Protein AF-0000000082872905 (afdb_homodimer)

Organism: NCBI:txid197152

Foldseek 3Di:
DPPPPPFPFPQPPPPDPDPDPAAEAEEEEEEEPPPVLLVLLLVVLLCVQQVPVPPHRHHYGYGYGYDHDLDLVVLVVVLQVSQLQFHQAYEYDDDQSNVQSVQQVCVQQLHAYEYQAHQLDDDDHPVVDFRSYFYLDFDCLVQLLLVCVVVLAQEAEEEEADPSSVSSVVVNVVVQDDDPSGRYHPYYDHDPALVRLVVVQLVVCVVPVQAAYEYEYEYDQVRVLSNLLVQLQDPSHDAASYAYEDEDQRVQFPSCPRNLQSFWHKYKYKHQFDCVDPVLVVVLVVVLVSQCVVCVVVPDSPSGSTRGSNSQSSSVSSVLLSVLVVVVCVVPVCPQVVQADPNFGHAPRHTGFHPDPPDPGGHHRPCSVVSSVSSQVDWDQGRRGTFHHDSNNHTAFGKMFMWIIGRFFDIWTQWMAHPVPGTGGDPTDGDGDDPPDDPPPPPPPPPPPPPPD/DPPPPPFPFPQPPPPDPDPDPAAEAEEEEEEEPPCVLLVLLLVVLLCVQQVPVPPHRHHYGYGYHYDHDLDLVVLVVVLQVSQLQFHQAYEYDDDQSNVQSVQQVCVQQLHAYEYQAHQLDDDDHPVVDFRSYFYLDFDCLVQLLLVCVVVLAQEAEEEEADPSSVSSVVVNVVVFDPDPSGRYHPYYDHDPALVRLVVVQLVVCVVPVQAAYEYEYEYDQVRVLSNLLVQLQDPSHDAASYAYEDEDQRVQFPSCPRNLQSFWHKYKYKHQFDCVDPVLVVVLVVVLVSQLVVCVVVPDSPSGSTRGSNSQSSSVSSVLLSVLVVVVCVVPVCPQVVQADPNFGHAPRHTGFHPDPPDPGGHHRPCSVVSSVSSQVDWDQGRRGTFHHDSNNHTAFGKMFMWIIGRFFDIWTQWMAHPVPGTGGDPTDGDGDDPPDPPPPPPPPPPPPPPPD

Secondary structure (DSSP, 8-state):
------------------SS--EEEEEEEEEETT-HHHHHHHHHHHHHHHH-TTT-SEEEEEEEEEE----HHHHHHHHHHHHHTT-S-EEEE--HHHHHHHHHHHHHTT--EEES---S--PPPTT-S---EEE-SPP-HHHHHHHHHHHT-SEEEEEE-SHHHHHHHHHHHHHS-SSTTPPEEEEEEE-SSHHHHHHHHHHHHHH-SSS-EEEEEES-HHHHHHHHHHHHH-TTS-STTEEEEE-SS-TTS--HHHHHHH---EEEEEE---TTSHHHHHHHHHHHHHHHHHHHTTS---------HHHHHHHHHHHHHHHHHHHHHHH-TTTTGGGEETTEEEETTEES----SSSS-----TTHHHHHHHHHT--EEETTEEEEE-TTS-EES-EEEEEEEETTEEEEEEEEEETTTEEEE----PPB---------------------/------------------SS--EEEEEEEEEETT-HHHHHHHHHHHHHHHH-TTT-SEEEEEEEEEE----HHHHHHHHHHHHHTT-S-EEEE--HHHHHHHHHHHHHTT--EEES---S--PPPTT-S---EEE-SPP-HHHHHHHHHHHT-SEEEEEE-SHHHHHHHHHHHHHS-SSTTPPEEEEEEE-SSHHHHHHHHHHHHHH-SSS-EEEEEES-HHHHHHHHHHHHH-TTS-STTEEEEE-SS-TTS--HHHHHHH---EEEEEE---TTSHHHHHHHHHHHHHHHHHHHTTS---------HHHHHHHHHHHHHHHHHHHHHHH-TTTTGGGEETTEEEETTEES----SSSS-----TTHHHHHHHHHT--EEETTEEEEE-TTS-EES-EEEEEEEETTEEEEEEEEEETTTEEEE------B---------------------

Nearest PDB structures (foldseek):
  5fwx-assembly1_B  TM=8.842E-01  e=1.514E-31  Rattus norvegicus
  7lvt-assembly1_A  TM=8.431E-01  e=2.604E-27  Rattus norvegicus
  3olz-assembly1_B  TM=8.381E-01  e=5.751E-27  Rattus norvegicus
  4q6b-assembly1_A  TM=6.806E-01  e=2.357E-12  Desulfitobacterium hafniense DCB-2
  8hic-assembly1_A  TM=6.633E-01  e=1.381E-11  Prochlorococcus marinus str. MIT 9313

InterPro domains:
  IPR001828 Receptor, ligand binding region [PF01094] (38-407)
  IPR028082 Periplasmic binding protein-like I [SSF53822] (21-425)

Sequence (906 aa):
MRATLLASLVALGLLGPSPGATDKIPIGAIFEQGTEEVQAAFKYAMLQHNQNITARRFELQAYVDVINTADAFKLSRIICSQFSRGVFLMLGAVNPDSFDTLHSYANTFQMPFVTPWFPEKVLAPSSGLLDHAISMRPDYHKAIIDVIRYYGWRKIIYLYDSHDGLLRLQQIYQGLQPGNDSIQVETVKRLQNVSDAINFLHNIEELSRWTPKYIVLDCPTEMAKEIVVSHVRDITLGKRTYHYLLSGLIMDDRWESEVIEYGAINITGFRIVDTSRRYVREFLEGWRKVESGIQSNTGTAIQRDTISAQAALMYDAVSVMIEVFNKLLRKKPDMFRSNVRRGQVFNNGSRGLECNYSKNWVTPWEHGDKISRFLRKVELDGLTGEIRFSEDGRRTNYTLHVMEMTVNSAMVKVAEWTDEKGFTPVAAKYVRLKPFAEIERNRTYIVTTIEVSMRATLLASLVALGLLGPSPGATDKIPIGAIFEQGTEEVQAAFKYAMLQHNQNITARRFELQAYVDVINTADAFKLSRIICSQFSRGVFLMLGAVNPDSFDTLHSYANTFQMPFVTPWFPEKVLAPSSGLLDHAISMRPDYHKAIIDVIRYYGWRKIIYLYDSHDGLLRLQQIYQGLQPGNDSIQVETVKRLQNVSDAINFLHNIEELSRWTPKYIVLDCPTEMAKEIVVSHVRDITLGKRTYHYLLSGLIMDDRWESEVIEYGAINITGFRIVDTSRRYVREFLEGWRKVESGIQSNTGTAIQRDTISAQAALMYDAVSVMIEVFNKLLRKKPDMFRSNVRRGQVFNNGSRGLECNYSKNWVTPWEHGDKISRFLRKVELDGLTGEIRFSEDGRRTNYTLHVMEMTVNSAMVKVAEWTDEKGFTPVAAKYVRLKPFAEIERNRTYIVTTIEVS

Radius of gyration: 30.82 Å; Cα contacts (8 Å, |Δi|>4): 1558; chains: 2; bounding box: 75×87×91 Å

pLDDT: mean 82.81, std 19.2, range [23.91, 98.44]

Solvent-accessible surface area (backbone atoms only — not comparable to full-atom values): 50304 Å² total; per-residue (Å²): 135,82,81,73,80,76,77,78,75,78,74,83,73,82,78,71,82,71,79,80,81,59,54,70,46,40,28,28,34,42,34,35,69,91,43,62,64,35,50,48,27,40,51,50,44,50,46,56,50,51,67,35,64,87,80,44,81,51,34,77,40,76,48,77,46,75,40,86,69,64,43,45,56,62,49,49,34,52,52,36,52,43,30,48,67,30,44,69,37,35,37,37,51,60,55,61,68,42,37,53,46,52,52,30,45,23,46,69,30,29,33,22,31,45,22,35,55,67,52,81,77,72,81,74,60,88,80,72,56,82,67,24,48,31,26,57,46,65,87,56,67,65,55,55,52,47,51,41,56,71,72,62,53,51,55,33,34,40,38,26,56,47,72,53,37,53,52,49,49,51,52,50,40,67,70,43,58,95,58,96,87,38,60,36,65,74,43,61,45,81,36,86,46,56,67,52,48,53,55,48,52,51,53,50,40,71,76,43,65,84,52,74,42,38,33,40,42,34,51,58,57,70,56,47,51,49,41,52,41,52,44,48,66,33,83,89,47,76,42,86,39,35,37,37,33,40,71,41,64,47,57,38,40,90,56,58,75,66,41,57,70,61,45,37,47,33,35,34,29,28,27,45,63,54,71,85,39,66,69,39,45,56,47,50,60,56,48,40,60,51,49,44,57,61,31,49,74,77,62,66,60,68,83,53,93,56,60,42,45,63,21,37,30,29,28,34,49,50,50,50,51,51,51,39,53,50,52,50,38,69,76,35,74,62,70,61,54,82,25,51,54,96,90,38,33,41,39,94,87,35,73,14,39,71,76,54,68,87,49,95,63,78,74,49,46,85,58,15,62,60,53,36,54,43,56,39,64,41,78,46,82,45,55,51,37,48,45,33,36,39,94,80,23,39,40,38,74,40,55,35,35,33,34,35,26,37,60,63,24,48,79,28,56,42,26,38,34,31,82,87,76,36,78,41,78,42,88,56,74,80,46,69,60,74,74,75,76,81,70,80,73,74,75,73,77,80,77,79,78,77,78,81,124,135,81,82,74,80,75,76,78,77,77,74,83,72,81,78,69,82,72,79,81,79,58,53,70,46,40,30,28,34,42,35,37,68,90,42,61,62,34,51,48,27,40,50,50,44,52,47,57,49,53,66,36,64,88,80,45,80,52,33,76,40,78,49,80,46,77,40,87,69,66,42,44,55,64,49,50,38,52,52,35,52,43,30,48,66,31,43,70,38,36,36,37,51,58,55,60,67,41,38,52,46,52,51,30,46,23,47,66,31,29,33,24,30,45,22,35,55,68,53,82,78,71,80,74,60,88,80,71,54,82,67,26,48,33,26,56,44,64,86,55,67,65,55,56,52,49,51,41,56,73,71,62,53,51,55,32,34,41,39,24,57,48,72,52,38,54,52,48,48,51,52,48,40,67,69,42,58,95,58,94,87,37,62,36,64,72,43,62,46,80,38,86,47,55,66,52,48,52,55,48,50,52,53,49,40,71,74,44,65,83,54,75,42,38,33,39,41,33,50,58,58,70,57,47,50,50,39,53,41,52,44,47,66,33,82,88,48,76,42,87,37,36,36,38,35,37,71,42,64,48,57,38,40,90,55,58,74,68,39,57,68,62,45,38,47,33,36,33,30,27,26,48,62,54,71,84,39,66,69,38,44,57,47,50,61,57,48,40,61,52,48,44,57,60,30,49,73,74,64,66,60,68,82,52,94,55,60,43,45,64,21,37,30,29,27,34,50,51,50,50,52,51,52,39,53,50,53,50,38,69,76,36,73,62,69,61,54,83,27,49,54,95,91,37,34,40,39,94,87,34,74,14,38,70,75,54,67,86,48,96,64,79,75,49,46,84,58,16,63,60,53,36,53,42,56,37,64,41,76,45,80,45,54,52,36,48,44,34,36,38,94,82,24,39,40,38,74,40,56,34,36,33,34,35,26,38,59,63,23,49,78,29,56,43,26,38,32,31,81,85,78,38,78,41,79,42,90,56,73,79,46,71,60,72,75,76,73,80,69,80,72,76,75,73,76,78,76,76,77,79,79,79,124

Structure (mmCIF, N/CA/C/O backbone):
data_AF-0000000082872905-model_v1
#
loop_
_entity.id
_entity.type
_entity.pdbx_description
1 polymer 'Receptor ligand binding region domain-containing protein'
#
loop_
_atom_site.group_PDB
_atom_site.id
_atom_site.type_symbol
_atom_site.label_atom_id
_atom_site.label_alt_id
_atom_site.label_comp_id
_atom_site.label_asym_id
_atom_site.label_entity_id
_atom_site.label_seq_id
_atom_site.pdbx_PDB_ins_code
_atom_site.Cartn_x
_atom_site.Cartn_y
_atom_site.Cartn_z
_atom_site.occupancy
_atom_site.B_iso_or_equiv
_atom_site.auth_seq_id
_atom_site.auth_comp_id
_atom_site.auth_asym_id
_atom_site.auth_atom_id
_atom_site.pdbx_PDB_model_num
ATOM 1 N N . MET A 1 1 ? 21.203 -7.965 23.562 1 24.56 1 MET A N 1
ATOM 2 C CA . MET A 1 1 ? 21.312 -9.219 22.828 1 24.56 1 MET A CA 1
ATOM 3 C C . MET A 1 1 ? 21.25 -8.969 21.328 1 24.56 1 MET A C 1
ATOM 5 O O . MET A 1 1 ? 20.266 -8.43 20.812 1 24.56 1 MET A O 1
ATOM 9 N N . ARG A 1 2 ? 22.5 -8.812 20.672 1 24.95 2 ARG A N 1
ATOM 10 C CA . ARG A 1 2 ? 22.906 -8.359 19.344 1 24.95 2 ARG A CA 1
ATOM 11 C C . ARG A 1 2 ? 22.375 -9.305 18.266 1 24.95 2 ARG A C 1
ATOM 13 O O . ARG A 1 2 ? 22.734 -10.484 18.234 1 24.95 2 ARG A O 1
ATOM 20 N N . ALA A 1 3 ? 21.188 -9.078 17.875 1 28.89 3 ALA A N 1
ATOM 21 C CA . ALA A 1 3 ? 20.625 -9.883 16.797 1 28.89 3 ALA A CA 1
ATOM 22 C C . ALA A 1 3 ? 21.547 -9.906 15.586 1 28.89 3 ALA A C 1
ATOM 24 O O . ALA A 1 3 ? 21.703 -8.898 14.891 1 28.89 3 ALA A O 1
ATOM 25 N N . THR A 1 4 ? 22.641 -10.648 15.641 1 29.7 4 THR A N 1
ATOM 26 C CA . THR A 1 4 ? 23.594 -10.867 14.555 1 29.7 4 THR A CA 1
ATOM 27 C C . THR A 1 4 ? 22.906 -11.492 13.352 1 29.7 4 THR A C 1
ATOM 29 O O . THR A 1 4 ? 22.297 -12.562 13.461 1 29.7 4 THR A O 1
ATOM 32 N N . LEU A 1 5 ? 22.391 -10.727 12.508 1 33.91 5 LEU A N 1
ATOM 33 C CA . LEU A 1 5 ? 21.844 -11.148 11.219 1 33.91 5 LEU A CA 1
ATOM 34 C C . LEU A 1 5 ? 22.859 -11.992 10.453 1 33.91 5 LEU A C 1
ATOM 36 O O . LEU A 1 5 ? 23.922 -11.516 10.078 1 33.91 5 LEU A O 1
ATOM 40 N N . LEU A 1 6 ? 23 -13.312 10.703 1 31.14 6 LEU A N 1
ATOM 41 C CA . LEU A 1 6 ? 23.844 -14.234 9.969 1 31.14 6 LEU A CA 1
ATOM 42 C C . LEU A 1 6 ? 23.312 -14.453 8.555 1 31.14 6 LEU A C 1
ATOM 44 O O . LEU A 1 6 ? 22.234 -15.016 8.367 1 31.14 6 LEU A O 1
ATOM 48 N N . ALA A 1 7 ? 23.531 -13.602 7.641 1 36.66 7 ALA A N 1
ATOM 49 C CA . ALA A 1 7 ? 23.312 -13.93 6.234 1 36.66 7 ALA A CA 1
ATOM 50 C C . ALA A 1 7 ? 24.203 -15.094 5.797 1 36.66 7 ALA A C 1
ATOM 52 O O . ALA A 1 7 ? 25.438 -14.984 5.824 1 36.66 7 ALA A O 1
ATOM 53 N N . SER A 1 8 ? 23.875 -16.312 6.016 1 34.06 8 SER A N 1
ATOM 54 C CA . SER A 1 8 ? 24.656 -17.406 5.445 1 34.06 8 SER A CA 1
ATOM 55 C C . SER A 1 8 ? 24.609 -17.375 3.92 1 34.06 8 SER A C 1
ATOM 57 O O . SER A 1 8 ? 23.531 -17.406 3.328 1 34.06 8 SER A O 1
ATOM 59 N N . LEU A 1 9 ? 25.609 -16.844 3.336 1 36.62 9 LEU A N 1
ATOM 60 C CA . LEU A 1 9 ? 25.891 -16.953 1.908 1 36.62 9 LEU A CA 1
ATOM 61 C C . LEU A 1 9 ? 26.172 -18.391 1.506 1 36.62 9 LEU A C 1
ATOM 63 O O . LEU A 1 9 ? 27.141 -18.984 1.964 1 36.62 9 LEU A O 1
ATOM 67 N N . VAL A 1 10 ? 25.266 -19.219 1.399 1 33.69 10 VAL A N 1
ATOM 68 C CA . VAL A 1 10 ? 25.656 -20.516 0.878 1 33.69 10 VAL A CA 1
ATOM 69 C C . VAL A 1 10 ? 25.953 -20.422 -0.618 1 33.69 10 VAL A C 1
ATOM 71 O O . VAL A 1 10 ? 25.047 -20.125 -1.41 1 33.69 10 VAL A O 1
ATOM 74 N N . ALA A 1 11 ? 27.109 -20.047 -0.966 1 36.09 11 ALA A N 1
ATOM 75 C CA . ALA A 1 11 ? 27.609 -20.234 -2.328 1 36.09 11 ALA A CA 1
ATOM 76 C C . ALA A 1 11 ? 27.688 -21.719 -2.684 1 36.09 11 ALA A C 1
ATOM 78 O O . ALA A 1 11 ? 28.469 -22.469 -2.088 1 36.09 11 ALA A O 1
ATOM 79 N N . LEU A 1 12 ? 26.75 -22.422 -2.998 1 35.12 12 LEU A N 1
ATOM 80 C CA . LEU A 1 12 ? 26.938 -23.781 -3.473 1 35.12 12 LEU A CA 1
ATOM 81 C C . LEU A 1 12 ? 27.688 -23.797 -4.797 1 35.12 12 LEU A C 1
ATOM 83 O O . LEU A 1 12 ? 27.109 -23.516 -5.852 1 35.12 12 LEU A O 1
ATOM 87 N N . GLY A 1 13 ? 28.938 -23.344 -4.816 1 33.69 13 GLY A N 1
ATOM 88 C CA . GLY A 1 13 ? 29.797 -23.562 -5.973 1 33.69 13 GLY A CA 1
ATOM 89 C C . GLY A 1 13 ? 30.125 -25.031 -6.211 1 33.69 13 GLY A C 1
ATOM 90 O O . GLY A 1 13 ? 30.859 -25.641 -5.441 1 33.69 13 GLY A O 1
ATOM 91 N N . LEU A 1 14 ? 29.297 -25.938 -6.742 1 32.06 14 LEU A N 1
ATOM 92 C CA . LEU A 1 14 ? 29.828 -27.219 -7.203 1 32.06 14 LEU A CA 1
ATOM 93 C C . LEU A 1 14 ? 30.812 -27.016 -8.352 1 32.06 14 LEU A C 1
ATOM 95 O O . LEU A 1 14 ? 30.422 -26.547 -9.43 1 32.06 14 LEU A O 1
ATOM 99 N N . LEU A 1 15 ? 32.062 -26.797 -8.133 1 34.22 15 LEU A N 1
ATOM 100 C CA . LEU A 1 15 ? 33.219 -26.625 -9.016 1 34.22 15 LEU A CA 1
ATOM 101 C C . LEU A 1 15 ? 33.562 -27.938 -9.734 1 34.22 15 LEU A C 1
ATOM 103 O O . LEU A 1 15 ? 34.469 -28.656 -9.312 1 34.22 15 LEU A O 1
ATOM 107 N N . GLY A 1 16 ? 32.656 -28.766 -10.375 1 33.62 16 GLY A N 1
ATOM 108 C CA . GLY A 1 16 ? 33.406 -29.781 -11.109 1 33.62 16 GLY A CA 1
ATOM 109 C C . GLY A 1 16 ? 34.125 -29.219 -12.32 1 33.62 16 GLY A C 1
ATOM 110 O O . GLY A 1 16 ? 33.781 -28.156 -12.828 1 33.62 16 GLY A O 1
ATOM 111 N N . PRO A 1 17 ? 35.344 -29.703 -12.766 1 37.16 17 PRO A N 1
ATOM 112 C CA . PRO A 1 17 ? 36.156 -29.359 -13.93 1 37.16 17 PRO A CA 1
ATOM 113 C C . PRO A 1 17 ? 35.406 -29.516 -15.25 1 37.16 17 PRO A C 1
ATOM 115 O O . PRO A 1 17 ? 36 -29.422 -16.328 1 37.16 17 PRO A O 1
ATOM 118 N N . SER A 1 18 ? 34.156 -29.297 -15.484 1 38.62 18 SER A N 1
ATOM 119 C CA . SER A 1 18 ? 33.75 -29.891 -16.75 1 38.62 18 SER A CA 1
ATOM 120 C C . SER A 1 18 ? 34.469 -29.25 -17.938 1 38.62 18 SER A C 1
ATOM 122 O O . SER A 1 18 ? 34.906 -28.094 -17.844 1 38.62 18 SER A O 1
ATOM 124 N N . PRO A 1 19 ? 34.656 -29.969 -19.109 1 39.47 19 PRO A N 1
ATOM 125 C CA . PRO A 1 19 ? 35.25 -29.594 -20.406 1 39.47 19 PRO A CA 1
ATOM 126 C C . PRO A 1 19 ? 34.844 -28.188 -20.859 1 39.47 19 PRO A C 1
ATOM 128 O O . PRO A 1 19 ? 35.688 -27.266 -20.828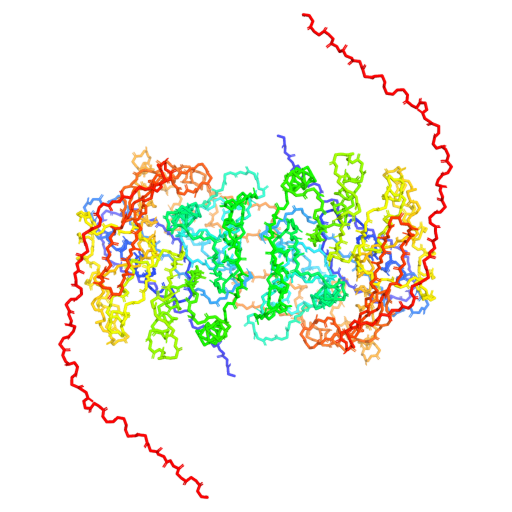 1 39.47 19 PRO A O 1
ATOM 131 N N . GLY A 1 20 ? 34.25 -28.172 -22.141 1 43.25 20 GLY A N 1
ATOM 132 C CA . GLY A 1 20 ? 33.969 -26.969 -22.922 1 43.25 20 GLY A CA 1
ATOM 133 C C . GLY A 1 20 ? 33.344 -25.859 -22.109 1 43.25 20 GLY A C 1
ATOM 134 O O . GLY A 1 20 ? 32.438 -26.094 -21.328 1 43.25 20 GLY A O 1
ATOM 135 N N . ALA A 1 21 ? 34.062 -24.766 -21.781 1 48.09 21 ALA A N 1
ATOM 136 C CA . ALA A 1 21 ? 33.781 -23.656 -20.875 1 48.09 21 ALA A CA 1
ATOM 137 C C . ALA A 1 21 ? 32.344 -23.125 -21.078 1 48.09 21 ALA A C 1
ATOM 139 O O . ALA A 1 21 ? 32.062 -22.375 -22.016 1 48.09 21 ALA A O 1
ATOM 140 N N . THR A 1 22 ? 31.312 -23.922 -20.984 1 62.03 22 THR A N 1
ATOM 141 C CA . THR A 1 22 ? 29.938 -23.469 -21.109 1 62.03 22 THR A CA 1
ATOM 142 C C . THR A 1 22 ? 29.734 -22.141 -20.375 1 62.03 22 THR A C 1
ATOM 144 O O . THR A 1 22 ? 30.25 -21.953 -19.266 1 62.03 22 THR A O 1
ATOM 147 N N . ASP A 1 23 ? 29.266 -21.078 -21.141 1 81.88 23 ASP A N 1
ATOM 148 C CA . ASP A 1 23 ? 29.016 -19.719 -20.688 1 81.88 23 ASP A CA 1
ATOM 149 C C . ASP A 1 23 ? 28.078 -19.703 -19.484 1 81.88 23 ASP A C 1
ATOM 151 O O . ASP A 1 23 ? 27.078 -20.422 -19.469 1 81.88 23 ASP A O 1
ATOM 155 N N . LYS A 1 24 ? 28.609 -19.266 -18.375 1 90.44 24 LYS A N 1
ATOM 156 C CA . LYS A 1 24 ? 27.797 -19.094 -17.172 1 90.44 24 LYS A CA 1
ATOM 157 C C . LYS A 1 24 ? 26.984 -17.812 -17.234 1 90.44 24 LYS A C 1
ATOM 159 O O . LYS A 1 24 ? 27.516 -16.75 -17.578 1 90.44 24 LYS A O 1
ATOM 164 N N . ILE A 1 25 ? 25.734 -17.969 -17.047 1 93.94 25 ILE A N 1
ATOM 165 C CA . ILE A 1 25 ? 24.844 -16.812 -16.984 1 93.94 25 ILE A CA 1
ATOM 166 C C . ILE A 1 25 ? 24.453 -16.531 -15.539 1 93.94 25 ILE A C 1
ATOM 168 O O . ILE A 1 25 ? 23.75 -17.328 -14.922 1 93.94 25 ILE A O 1
ATOM 172 N N . PRO A 1 26 ? 24.922 -15.469 -14.953 1 95.44 26 PRO A N 1
ATOM 173 C CA . PRO A 1 26 ? 24.562 -15.117 -13.57 1 95.44 26 PRO A CA 1
ATOM 174 C C . PRO A 1 26 ? 23.141 -14.57 -13.461 1 95.44 26 PRO A C 1
ATOM 176 O O . PRO A 1 26 ? 22.734 -13.727 -14.266 1 95.44 26 PRO A O 1
ATOM 179 N N . ILE A 1 27 ? 22.422 -15.094 -12.5 1 97.31 27 ILE A N 1
ATOM 180 C CA . ILE A 1 27 ? 21.078 -14.602 -12.227 1 97.31 27 ILE A CA 1
ATOM 181 C C . ILE A 1 27 ? 20.938 -14.219 -10.758 1 97.31 27 ILE A C 1
ATOM 183 O O . ILE A 1 27 ? 21.672 -14.75 -9.906 1 97.31 27 ILE A O 1
ATOM 187 N N . GLY A 1 28 ? 20.141 -13.219 -10.5 1 97.94 28 GLY A N 1
ATOM 188 C CA . GLY A 1 28 ? 19.844 -12.82 -9.133 1 97.94 28 GLY A CA 1
ATOM 189 C C . GLY A 1 28 ? 18.484 -13.273 -8.656 1 97.94 28 GLY A C 1
ATOM 190 O O . GLY A 1 28 ? 17.531 -13.312 -9.43 1 97.94 28 GLY A O 1
ATOM 191 N N . ALA A 1 29 ? 18.406 -13.625 -7.371 1 98.19 29 ALA A N 1
ATOM 192 C CA . ALA A 1 29 ? 17.125 -14 -6.781 1 98.19 29 ALA A CA 1
ATOM 193 C C . ALA A 1 29 ? 16.969 -13.422 -5.375 1 98.19 29 ALA A C 1
ATOM 195 O O . ALA A 1 29 ? 17.922 -13.43 -4.59 1 98.19 29 ALA A O 1
ATOM 196 N N . ILE A 1 30 ? 15.82 -12.828 -5.129 1 97.19 30 ILE A N 1
ATOM 197 C CA . ILE A 1 30 ? 15.508 -12.305 -3.807 1 97.19 30 ILE A CA 1
ATOM 198 C C . ILE A 1 30 ? 14.227 -12.945 -3.283 1 97.19 30 ILE A C 1
ATOM 200 O O . ILE A 1 30 ? 13.18 -12.883 -3.936 1 97.19 30 ILE A O 1
ATOM 204 N N . PHE A 1 31 ? 14.344 -13.609 -2.092 1 96.88 31 PHE A N 1
ATOM 205 C CA . PHE A 1 31 ? 13.195 -14.281 -1.483 1 96.88 31 PHE A CA 1
ATOM 206 C C . PHE A 1 31 ? 12.922 -13.727 -0.092 1 96.88 31 PHE A C 1
ATOM 208 O O . PHE A 1 31 ? 13.805 -13.148 0.541 1 96.88 31 PHE A O 1
ATOM 215 N N . GLU A 1 32 ? 11.688 -13.805 0.271 1 93.06 32 GLU A N 1
ATOM 216 C CA . GLU A 1 32 ? 11.32 -13.484 1.647 1 93.06 32 GLU A CA 1
ATOM 217 C C . GLU A 1 32 ? 11.453 -14.711 2.551 1 93.06 32 GLU A C 1
ATOM 219 O O . GLU A 1 32 ? 11.273 -15.844 2.102 1 93.06 32 GLU A O 1
ATOM 224 N N . GLN A 1 33 ? 11.695 -14.383 3.773 1 90.38 33 GLN A N 1
ATOM 225 C CA . GLN A 1 33 ? 11.695 -15.461 4.754 1 90.38 33 GLN A CA 1
ATOM 226 C C . GLN A 1 33 ? 10.336 -16.141 4.832 1 90.38 33 GLN A C 1
ATOM 228 O O . GLN A 1 33 ? 9.297 -15.477 4.746 1 90.38 33 GLN A O 1
ATOM 233 N N . GLY A 1 34 ? 10.32 -17.469 4.934 1 86.69 34 GLY A N 1
ATOM 234 C CA . GLY A 1 34 ? 9.078 -18.219 5.016 1 86.69 34 GLY A CA 1
ATOM 235 C C . GLY A 1 34 ? 8.617 -18.766 3.676 1 86.69 34 GLY A C 1
ATOM 236 O O . GLY A 1 34 ? 7.5 -19.266 3.557 1 86.69 34 GLY A O 1
ATOM 237 N N . THR A 1 35 ? 9.469 -18.594 2.705 1 91.25 35 THR A N 1
ATOM 238 C CA . THR A 1 35 ? 9.125 -19.109 1.38 1 91.25 35 THR A CA 1
ATOM 239 C C . THR A 1 35 ? 10.016 -20.281 1.009 1 91.25 35 THR A C 1
ATOM 241 O O . THR A 1 35 ? 10.547 -20.344 -0.104 1 91.25 35 THR A O 1
ATOM 244 N N . GLU A 1 36 ? 10.164 -21.234 1.817 1 90.56 36 GLU A N 1
ATOM 245 C CA . GLU A 1 36 ? 11.109 -22.328 1.647 1 90.56 36 GLU A CA 1
ATOM 246 C C . GLU A 1 36 ? 10.734 -23.203 0.453 1 90.56 36 GLU A C 1
ATOM 248 O O . GLU A 1 36 ? 11.602 -23.625 -0.314 1 90.56 36 GLU A O 1
ATOM 253 N N . GLU A 1 37 ? 9.453 -23.531 0.311 1 90.81 37 GLU A N 1
ATOM 254 C CA . GLU A 1 37 ? 9.047 -24.375 -0.808 1 90.81 37 GLU A CA 1
ATOM 255 C C . GLU A 1 37 ? 9.297 -23.672 -2.143 1 90.81 37 GLU A C 1
ATOM 257 O O . GLU A 1 37 ? 9.711 -24.312 -3.113 1 90.81 37 GLU A O 1
ATOM 262 N N . VAL A 1 38 ? 9.055 -22.375 -2.156 1 94.19 38 VAL A N 1
ATOM 263 C CA . VAL A 1 38 ? 9.289 -21.594 -3.365 1 94.19 38 VAL A CA 1
ATOM 264 C C . VAL A 1 38 ? 10.773 -21.609 -3.709 1 94.19 38 VAL A C 1
ATOM 266 O O . VAL A 1 38 ? 11.148 -21.781 -4.871 1 94.19 38 VAL A O 1
ATOM 269 N N . GLN A 1 39 ? 11.609 -21.469 -2.697 1 95 39 GLN A N 1
ATOM 270 C CA . GLN A 1 39 ? 13.055 -21.5 -2.893 1 95 39 GLN A CA 1
ATOM 271 C C . GLN A 1 39 ? 13.5 -22.875 -3.391 1 95 39 GLN A C 1
ATOM 273 O O . GLN A 1 39 ? 14.383 -22.984 -4.246 1 95 39 GLN A O 1
ATOM 278 N N . ALA A 1 40 ? 12.867 -23.891 -2.846 1 93.56 40 ALA A N 1
ATOM 279 C CA . ALA A 1 40 ? 13.195 -25.25 -3.264 1 93.56 40 ALA A CA 1
ATOM 280 C C . ALA A 1 40 ? 12.844 -25.469 -4.734 1 93.56 40 ALA A C 1
ATOM 282 O O . ALA A 1 40 ? 13.609 -26.109 -5.469 1 93.56 40 ALA A O 1
ATOM 283 N N . ALA A 1 41 ? 11.695 -24.984 -5.117 1 95.44 41 ALA A N 1
ATOM 284 C CA . ALA A 1 41 ? 11.289 -25.109 -6.516 1 95.44 41 ALA A CA 1
ATOM 285 C C . ALA A 1 41 ? 12.266 -24.375 -7.434 1 95.44 41 ALA A C 1
ATOM 287 O O . ALA A 1 41 ? 12.586 -24.859 -8.523 1 95.44 41 ALA A O 1
ATOM 288 N N . PHE A 1 42 ? 12.734 -23.25 -6.984 1 96.81 42 PHE A N 1
ATOM 289 C CA . PHE A 1 42 ? 13.727 -22.469 -7.711 1 96.81 42 PHE A CA 1
ATOM 290 C C . PHE A 1 42 ? 15.008 -23.266 -7.895 1 96.81 42 PHE A C 1
ATOM 292 O O . PHE A 1 42 ? 15.508 -23.406 -9.016 1 96.81 42 PHE A O 1
ATOM 299 N N . LYS A 1 43 ? 15.484 -23.766 -6.844 1 95.25 43 LYS A N 1
ATOM 300 C CA . LYS A 1 43 ? 16.734 -24.516 -6.859 1 95.25 43 LYS A CA 1
ATOM 301 C C . LYS A 1 43 ? 16.594 -25.781 -7.707 1 95.25 43 LYS A C 1
ATOM 303 O O . LYS A 1 43 ? 17.516 -26.141 -8.438 1 95.25 43 LYS A O 1
ATOM 308 N N . TYR A 1 44 ? 15.484 -26.422 -7.566 1 95.31 44 TYR A N 1
ATOM 309 C CA . TYR A 1 44 ? 15.242 -27.641 -8.32 1 95.31 44 TYR A CA 1
ATOM 310 C C . TYR A 1 44 ? 15.242 -27.375 -9.82 1 95.31 44 TYR A C 1
ATOM 312 O O . TYR A 1 44 ? 15.82 -28.141 -10.594 1 95.31 44 TYR A O 1
ATOM 320 N N . ALA A 1 45 ? 14.562 -26.312 -10.195 1 96.56 45 ALA A N 1
ATOM 321 C CA . ALA A 1 45 ? 14.523 -25.938 -11.609 1 96.56 45 ALA A CA 1
ATOM 322 C C . ALA A 1 45 ? 15.922 -25.625 -12.133 1 96.56 45 ALA A C 1
ATOM 324 O O . ALA A 1 45 ? 16.281 -26.062 -13.227 1 96.56 45 ALA A O 1
ATOM 325 N N . MET A 1 46 ? 16.688 -24.906 -11.352 1 95.88 46 MET A N 1
ATOM 326 C CA . MET A 1 46 ? 18.062 -24.578 -11.727 1 95.88 46 MET A CA 1
ATOM 327 C C . MET A 1 46 ? 18.906 -25.844 -11.883 1 95.88 46 MET A C 1
ATOM 329 O O . MET A 1 46 ? 19.656 -25.969 -12.852 1 95.88 46 MET A O 1
ATOM 333 N N . LEU A 1 47 ? 18.734 -26.688 -10.961 1 93.88 47 LEU A N 1
ATOM 334 C CA . LEU A 1 47 ? 19.5 -27.938 -10.969 1 93.88 47 LEU A CA 1
ATOM 335 C C . LEU A 1 47 ? 19.156 -28.781 -12.188 1 93.88 47 LEU A C 1
ATOM 337 O O . LEU A 1 47 ? 20.047 -29.359 -12.812 1 93.88 47 LEU A O 1
ATOM 341 N N . GLN A 1 48 ? 17.906 -28.891 -12.492 1 93.5 48 GLN A N 1
ATOM 342 C CA . GLN A 1 48 ? 17.469 -29.688 -13.641 1 93.5 48 GLN A CA 1
ATOM 343 C C . GLN A 1 48 ? 18.094 -29.156 -14.93 1 93.5 48 GLN A C 1
ATOM 345 O O . GLN A 1 48 ? 18.5 -29.938 -15.789 1 93.5 48 GLN A O 1
ATOM 350 N N . HIS A 1 49 ? 18.156 -27.906 -15.055 1 95.25 49 HIS A N 1
ATOM 351 C CA . HIS A 1 49 ? 18.766 -27.297 -16.234 1 95.25 49 HIS A CA 1
ATOM 352 C C . HIS A 1 49 ? 20.266 -27.531 -16.266 1 95.25 49 HIS A C 1
ATOM 354 O O . HIS A 1 49 ? 20.828 -27.953 -17.281 1 95.25 49 HIS A O 1
ATOM 360 N N . ASN A 1 50 ? 20.938 -27.25 -15.141 1 95.31 50 ASN A N 1
ATOM 361 C CA . ASN A 1 50 ? 22.391 -27.312 -15.07 1 95.31 50 ASN A CA 1
ATOM 362 C C . ASN A 1 50 ? 22.891 -28.75 -15.211 1 95.31 50 ASN A C 1
ATOM 364 O O . ASN A 1 50 ? 24 -28.984 -15.688 1 95.31 50 ASN A O 1
ATOM 368 N N . GLN A 1 51 ? 22.078 -29.719 -14.883 1 92.75 51 GLN A N 1
ATOM 369 C CA . GLN A 1 51 ? 22.484 -31.125 -14.93 1 92.75 51 GLN A CA 1
ATOM 370 C C . GLN A 1 51 ? 22.266 -31.719 -16.328 1 92.75 51 GLN A C 1
ATOM 372 O O . GLN A 1 51 ? 22.797 -32.781 -16.641 1 92.75 51 GLN A O 1
ATOM 377 N N . ASN A 1 52 ? 21.422 -31.031 -17 1 90.38 52 ASN A N 1
ATOM 378 C CA . ASN A 1 52 ? 21.25 -31.469 -18.391 1 90.38 52 ASN A CA 1
ATOM 379 C C . ASN A 1 52 ? 22.422 -31.031 -19.266 1 90.38 52 ASN A C 1
ATOM 381 O O . ASN A 1 52 ? 22.234 -30.234 -20.203 1 90.38 52 ASN A O 1
ATOM 385 N N . ILE A 1 53 ? 23.516 -31.672 -19.156 1 86.62 53 ILE A N 1
ATOM 386 C CA . ILE A 1 53 ? 24.781 -31.219 -19.734 1 86.62 53 ILE A CA 1
ATOM 387 C C . ILE A 1 53 ? 24.75 -31.422 -21.234 1 86.62 53 ILE A C 1
ATOM 389 O O . ILE A 1 53 ? 25.297 -30.609 -21.984 1 86.62 53 ILE A O 1
ATOM 393 N N . THR A 1 54 ? 24.047 -32.375 -21.719 1 86.75 54 THR A N 1
ATOM 394 C CA . THR A 1 54 ? 24.047 -32.688 -23.141 1 86.75 54 THR A CA 1
ATOM 395 C C . THR A 1 54 ? 23.188 -31.703 -23.922 1 86.75 54 THR A C 1
ATOM 397 O O . THR A 1 54 ? 23.547 -31.281 -25.016 1 86.75 54 THR A O 1
ATOM 400 N N . ALA A 1 55 ? 22.188 -31.234 -23.328 1 85.38 55 ALA A N 1
ATOM 401 C CA . ALA A 1 55 ? 21.203 -30.453 -24.078 1 85.38 55 ALA A CA 1
ATOM 402 C C . ALA A 1 55 ? 21.359 -28.969 -23.766 1 85.38 55 ALA A C 1
ATOM 404 O O . ALA A 1 55 ? 20.953 -28.109 -24.578 1 85.38 55 ALA A O 1
ATOM 405 N N . ARG A 1 56 ? 22.188 -28.641 -22.781 1 88.75 56 ARG A N 1
ATOM 406 C CA . ARG A 1 56 ? 22.156 -27.234 -22.375 1 88.75 56 ARG A CA 1
ATOM 407 C C . ARG A 1 56 ? 23.188 -26.422 -23.141 1 88.75 56 ARG A C 1
ATOM 409 O O . ARG A 1 56 ? 24.281 -26.906 -23.453 1 88.75 56 ARG A O 1
ATOM 416 N N . ARG A 1 57 ? 22.844 -25.141 -23.344 1 90.31 57 ARG A N 1
ATOM 417 C CA . ARG A 1 57 ? 23.719 -24.203 -24.031 1 90.31 57 ARG A CA 1
ATOM 418 C C . ARG A 1 57 ? 24.484 -23.344 -23.031 1 90.31 57 ARG A C 1
ATOM 420 O O . ARG A 1 57 ? 25.484 -22.719 -23.391 1 90.31 57 ARG A O 1
ATOM 427 N N . PHE A 1 58 ? 23.969 -23.266 -21.906 1 93 58 PHE A N 1
ATOM 428 C CA . PHE A 1 58 ? 24.594 -22.438 -20.859 1 93 58 PHE A CA 1
ATOM 429 C C . PHE A 1 58 ? 24.328 -23.031 -19.484 1 93 58 PHE A C 1
ATOM 431 O O . PHE A 1 58 ? 23.469 -23.891 -19.312 1 93 58 PHE A O 1
ATOM 438 N N . GLU A 1 59 ? 25.125 -22.609 -18.547 1 94.31 59 GLU A N 1
ATOM 439 C CA . GLU A 1 59 ? 24.922 -22.922 -17.141 1 94.31 59 GLU A CA 1
ATOM 440 C C . GLU A 1 59 ? 24.406 -21.719 -16.375 1 94.31 59 GLU A C 1
ATOM 442 O O . GLU A 1 59 ? 24.766 -20.578 -16.672 1 94.31 59 GLU A O 1
ATOM 447 N N . LEU A 1 60 ? 23.594 -22 -15.445 1 95.5 60 LEU A N 1
ATOM 448 C CA . LEU A 1 60 ? 23.031 -20.922 -14.633 1 95.5 60 LEU A CA 1
ATOM 449 C C . LEU A 1 60 ? 23.766 -20.828 -13.297 1 95.5 60 LEU A C 1
ATOM 451 O O . LEU A 1 60 ? 24.016 -21.844 -12.648 1 95.5 60 LEU A O 1
ATOM 455 N N . GLN A 1 61 ? 24.156 -19.625 -12.969 1 94.88 61 GLN A N 1
ATOM 456 C CA . GLN A 1 61 ? 24.688 -19.312 -11.648 1 94.88 61 GLN A CA 1
ATOM 457 C C . GLN A 1 61 ? 23.797 -18.328 -10.914 1 94.88 61 GLN A C 1
ATOM 459 O O . GLN A 1 61 ? 23.531 -17.234 -11.406 1 94.88 61 GLN A O 1
ATOM 464 N N . ALA A 1 62 ? 23.359 -18.734 -9.719 1 96.56 62 ALA A N 1
ATOM 465 C CA . ALA A 1 62 ? 22.375 -17.906 -9.031 1 96.56 62 ALA A CA 1
ATOM 466 C C . ALA A 1 62 ? 22.969 -17.266 -7.777 1 96.56 62 ALA A C 1
ATOM 468 O O . ALA A 1 62 ? 23.703 -17.922 -7.031 1 96.56 62 ALA A O 1
ATOM 469 N N . TYR A 1 63 ? 22.797 -16.016 -7.602 1 96.44 63 TYR A N 1
ATOM 470 C CA . TYR A 1 63 ? 23.031 -15.312 -6.352 1 96.44 63 TYR A CA 1
ATOM 471 C C . TYR A 1 63 ? 21.734 -15.078 -5.598 1 96.44 63 TYR A C 1
ATOM 473 O O . TYR A 1 63 ? 20.875 -14.312 -6.047 1 96.44 63 TYR A O 1
ATOM 481 N N . VAL A 1 64 ? 21.594 -15.75 -4.426 1 97.38 64 VAL A N 1
ATOM 482 C CA . VAL A 1 64 ? 20.312 -15.75 -3.732 1 97.38 64 VAL A CA 1
ATOM 483 C C . VAL A 1 64 ? 20.422 -14.961 -2.432 1 97.38 64 VAL A C 1
ATOM 485 O O . VAL A 1 64 ? 21.359 -15.172 -1.647 1 97.38 64 VAL A O 1
ATOM 488 N N . ASP A 1 65 ? 19.516 -13.992 -2.217 1 96.25 65 ASP A N 1
ATOM 489 C CA . ASP A 1 65 ? 19.375 -13.281 -0.953 1 96.25 65 ASP A CA 1
ATOM 490 C C . ASP A 1 65 ? 18 -13.531 -0.34 1 96.25 65 ASP A C 1
ATOM 492 O O . ASP A 1 65 ? 16.984 -13.477 -1.038 1 96.25 65 ASP A O 1
ATOM 496 N N . VAL A 1 66 ? 17.953 -13.867 0.927 1 95.38 66 VAL A N 1
ATOM 497 C CA . VAL A 1 66 ? 16.703 -14.031 1.664 1 95.38 66 VAL A CA 1
ATOM 498 C C . VAL A 1 66 ? 16.516 -12.867 2.637 1 95.38 66 VAL A C 1
ATOM 500 O O . VAL A 1 66 ? 17.391 -12.609 3.477 1 95.38 66 VAL A O 1
ATOM 503 N N . ILE A 1 67 ? 15.422 -12.195 2.449 1 92.12 67 ILE A N 1
ATOM 504 C CA . ILE A 1 67 ? 15.219 -10.992 3.246 1 92.12 67 ILE A CA 1
ATOM 505 C C . ILE A 1 67 ? 14.125 -11.234 4.281 1 92.12 67 ILE A C 1
ATOM 507 O O . ILE A 1 67 ? 13.289 -12.133 4.113 1 92.12 67 ILE A O 1
ATOM 511 N N . ASN A 1 68 ? 14.102 -10.422 5.391 1 84.44 68 ASN A N 1
ATOM 512 C CA . ASN A 1 68 ? 13.094 -10.523 6.445 1 84.44 68 ASN A CA 1
ATOM 513 C C . ASN A 1 68 ? 12.43 -9.172 6.711 1 84.44 68 ASN A C 1
ATOM 515 O O . ASN A 1 68 ? 11.734 -9.008 7.711 1 84.44 68 ASN A O 1
ATOM 519 N N . THR A 1 69 ? 12.828 -8.188 5.988 1 72.19 69 THR A N 1
ATOM 520 C CA . THR A 1 69 ? 12.289 -6.855 6.258 1 72.19 69 THR A CA 1
ATOM 521 C C . THR A 1 69 ? 11.859 -6.172 4.961 1 72.19 69 THR A C 1
ATOM 523 O O . THR A 1 69 ? 12.328 -6.539 3.879 1 72.19 69 THR A O 1
ATOM 526 N N . ALA A 1 70 ? 10.938 -5.254 5.199 1 75.75 70 ALA A N 1
ATOM 527 C CA . ALA A 1 70 ? 10.516 -4.434 4.07 1 75.75 70 ALA A CA 1
ATOM 528 C C . ALA A 1 70 ? 11.188 -3.064 4.098 1 75.75 70 ALA A C 1
ATOM 530 O O . ALA A 1 70 ? 10.68 -2.104 3.514 1 75.75 70 ALA A O 1
ATOM 531 N N . ASP A 1 71 ? 12.336 -3.082 4.652 1 84.81 71 ASP A N 1
ATOM 532 C CA . ASP A 1 71 ? 13.086 -1.831 4.742 1 84.81 71 ASP A CA 1
ATOM 533 C C . ASP A 1 71 ? 13.664 -1.44 3.383 1 84.81 71 ASP A C 1
ATOM 535 O O . ASP A 1 71 ? 14.508 -2.152 2.834 1 84.81 71 ASP A O 1
ATOM 539 N N . ALA A 1 72 ? 13.289 -0.323 2.943 1 88.38 72 ALA A N 1
ATOM 540 C CA . ALA A 1 72 ? 13.633 0.103 1.588 1 88.38 72 ALA A CA 1
ATOM 541 C C . ALA A 1 72 ? 15.133 0.302 1.437 1 88.38 72 ALA A C 1
ATOM 543 O O . ALA A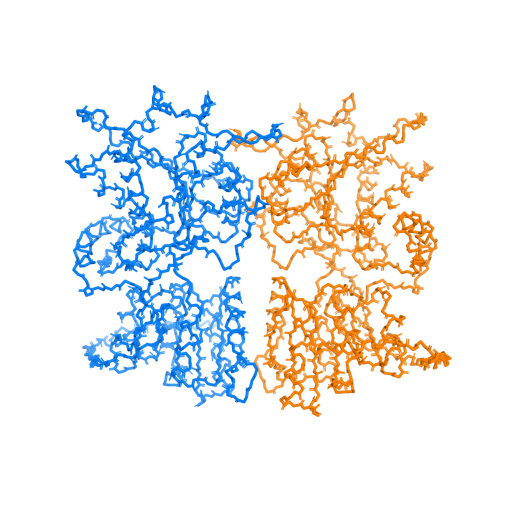 1 72 ? 15.703 0.012 0.381 1 88.38 72 ALA A O 1
ATOM 544 N N . PHE A 1 73 ? 15.844 0.805 2.484 1 88.81 73 PHE A N 1
ATOM 545 C CA . PHE A 1 73 ? 17.281 1.038 2.393 1 88.81 73 PHE A CA 1
ATOM 546 C C . PHE A 1 73 ? 18.047 -0.281 2.314 1 88.81 73 PHE A C 1
ATOM 548 O O . PHE A 1 73 ? 18.906 -0.453 1.458 1 88.81 73 PHE A O 1
ATOM 555 N N . LYS A 1 74 ? 17.703 -1.131 3.193 1 88.56 74 LYS A N 1
ATOM 556 C CA . LYS A 1 74 ? 18.359 -2.436 3.195 1 88.56 74 LYS A CA 1
ATOM 557 C C . LYS A 1 74 ? 18.141 -3.164 1.872 1 88.56 74 LYS A C 1
ATOM 559 O O . LYS A 1 74 ? 19.062 -3.768 1.326 1 88.56 74 LYS A O 1
ATOM 564 N N . LEU A 1 75 ? 16.922 -3.119 1.438 1 91.56 75 LEU A N 1
ATOM 565 C CA . LEU A 1 75 ? 16.609 -3.783 0.179 1 91.56 75 LEU A CA 1
ATOM 566 C C . LEU A 1 75 ? 17.375 -3.152 -0.98 1 91.56 75 LEU A C 1
ATOM 568 O O . LEU A 1 75 ? 17.844 -3.859 -1.874 1 91.56 75 LEU A O 1
ATOM 572 N N . SER A 1 76 ? 17.469 -1.829 -0.977 1 91.69 76 SER A N 1
ATOM 573 C CA . SER A 1 76 ? 18.219 -1.15 -2.023 1 91.69 76 SER A CA 1
ATOM 574 C C . SER A 1 76 ? 19.672 -1.622 -2.051 1 91.69 76 SER A C 1
ATOM 576 O O . SER A 1 76 ? 20.25 -1.808 -3.125 1 91.69 76 SER A O 1
ATOM 578 N N . ARG A 1 77 ? 20.219 -1.807 -0.928 1 91 77 ARG A N 1
ATOM 579 C CA . ARG A 1 77 ? 21.594 -2.297 -0.841 1 91 77 ARG A CA 1
ATOM 580 C C . ARG A 1 77 ? 21.719 -3.697 -1.434 1 91 77 ARG A C 1
ATOM 582 O O . ARG A 1 77 ? 22.656 -3.986 -2.168 1 91 77 ARG A O 1
ATOM 589 N N . ILE A 1 78 ? 20.797 -4.523 -1.102 1 92.88 78 ILE A N 1
ATOM 590 C CA . ILE A 1 78 ? 20.812 -5.898 -1.586 1 92.88 78 ILE A CA 1
ATOM 591 C C . ILE A 1 78 ? 20.656 -5.91 -3.105 1 92.88 78 ILE A C 1
ATOM 593 O O . ILE A 1 78 ? 21.375 -6.633 -3.801 1 92.88 78 ILE A O 1
ATOM 597 N N . ILE A 1 79 ? 19.75 -5.094 -3.598 1 94.38 79 ILE A N 1
ATOM 598 C CA . ILE A 1 79 ? 19.516 -5.02 -5.035 1 94.38 79 ILE A CA 1
ATOM 599 C C . ILE A 1 79 ? 20.781 -4.527 -5.742 1 94.38 79 ILE A C 1
ATOM 601 O O . ILE A 1 79 ? 21.203 -5.105 -6.746 1 94.38 79 ILE A O 1
ATOM 605 N N . CYS A 1 80 ? 21.406 -3.488 -5.18 1 92.31 80 CYS A N 1
ATOM 606 C CA . CYS A 1 80 ? 22.609 -2.932 -5.785 1 92.31 80 CYS A CA 1
ATOM 607 C C . CYS A 1 80 ? 23.75 -3.932 -5.73 1 92.31 80 CYS A C 1
ATOM 609 O O . CYS A 1 80 ? 24.594 -3.977 -6.637 1 92.31 80 CYS A O 1
ATOM 611 N N . SER A 1 81 ? 23.797 -4.68 -4.648 1 92.31 81 SER A N 1
ATOM 612 C CA . SER A 1 81 ? 24.797 -5.742 -4.562 1 92.31 81 SER A CA 1
ATOM 613 C C . SER A 1 81 ? 24.578 -6.781 -5.66 1 92.31 81 SER A C 1
ATOM 615 O O . SER A 1 81 ? 25.547 -7.23 -6.285 1 92.31 81 SER A O 1
ATOM 617 N N . GLN A 1 82 ? 23.375 -7.164 -5.91 1 94.25 82 GLN A N 1
ATOM 618 C CA . GLN A 1 82 ? 23.047 -8.094 -6.992 1 94.25 82 GLN A CA 1
ATOM 619 C C . GLN A 1 82 ? 23.469 -7.52 -8.344 1 94.25 82 GLN A C 1
ATOM 621 O O . GLN A 1 82 ? 24.062 -8.227 -9.164 1 94.25 82 GLN A O 1
ATOM 626 N N . PHE A 1 83 ? 23.203 -6.27 -8.539 1 93.62 83 PHE A N 1
ATOM 627 C CA . PHE A 1 83 ? 23.547 -5.605 -9.789 1 93.62 83 PHE A CA 1
ATOM 628 C C . PHE A 1 83 ? 25.062 -5.582 -9.992 1 93.62 83 PHE A C 1
ATOM 630 O O . PHE A 1 83 ? 25.547 -5.836 -11.094 1 93.62 83 PHE A O 1
ATOM 637 N N . SER A 1 84 ? 25.766 -5.293 -8.906 1 90.62 84 SER A N 1
ATOM 638 C CA . SER A 1 84 ? 27.219 -5.191 -8.984 1 90.62 84 SER A CA 1
ATOM 639 C C . SER A 1 84 ? 27.859 -6.535 -9.336 1 90.62 84 SER A C 1
ATOM 641 O O . SER A 1 84 ? 28.953 -6.586 -9.875 1 90.62 84 SER A O 1
ATOM 643 N N . ARG A 1 85 ? 27.141 -7.598 -9.094 1 90.88 85 ARG A N 1
ATOM 644 C CA . ARG A 1 85 ? 27.625 -8.938 -9.398 1 90.88 85 ARG A CA 1
ATOM 645 C C . ARG A 1 85 ? 27.422 -9.281 -10.867 1 90.88 85 ARG A C 1
ATOM 647 O O . ARG A 1 85 ? 27.906 -10.312 -11.344 1 90.88 85 ARG A O 1
ATOM 654 N N . GLY A 1 86 ? 26.688 -8.484 -11.547 1 92.62 86 GLY A N 1
ATOM 655 C CA . GLY A 1 86 ? 26.531 -8.641 -12.984 1 92.62 86 GLY A CA 1
ATOM 656 C C . GLY A 1 86 ? 25.453 -9.641 -13.359 1 92.62 86 GLY A C 1
ATOM 657 O O . GLY A 1 86 ? 25.656 -10.5 -14.219 1 92.62 86 GLY A O 1
ATOM 658 N N . VAL A 1 87 ? 24.344 -9.57 -12.727 1 95.62 87 VAL A N 1
ATOM 659 C CA . VAL A 1 87 ? 23.266 -10.508 -13.016 1 95.62 87 VAL A CA 1
ATOM 660 C C . VAL A 1 87 ? 22.547 -10.086 -14.297 1 95.62 87 VAL A C 1
ATOM 662 O O . VAL A 1 87 ? 22.453 -8.891 -14.602 1 95.62 87 VAL A O 1
ATOM 665 N N . PHE A 1 88 ? 22.031 -11.102 -15.008 1 96.25 88 PHE A N 1
ATOM 666 C CA . PHE A 1 88 ? 21.391 -10.852 -16.297 1 96.25 88 PHE A CA 1
ATOM 667 C C . PHE A 1 88 ? 19.891 -10.695 -16.141 1 96.25 88 PHE A C 1
ATOM 669 O O . PHE A 1 88 ? 19.219 -10.102 -17 1 96.25 88 PHE A O 1
ATOM 676 N N . LEU A 1 89 ? 19.391 -11.242 -15.102 1 97.88 89 LEU A N 1
ATOM 677 C CA . LEU A 1 89 ? 17.969 -11.281 -14.812 1 97.88 89 LEU A CA 1
ATOM 678 C C . LEU A 1 89 ? 17.719 -11.547 -13.336 1 97.88 89 LEU A C 1
ATOM 680 O O . LEU A 1 89 ? 18.5 -12.242 -12.68 1 97.88 89 LEU A O 1
ATOM 684 N N . MET A 1 90 ? 16.656 -10.922 -12.844 1 98.19 90 MET A N 1
ATOM 685 C CA . MET A 1 90 ? 16.297 -11.125 -11.445 1 98.19 90 MET A CA 1
ATOM 686 C C . MET A 1 90 ? 15.031 -11.961 -11.32 1 98.19 90 MET A C 1
ATOM 688 O O . MET A 1 90 ? 14.102 -11.797 -12.117 1 98.19 90 MET A O 1
ATOM 692 N N . LEU A 1 91 ? 15.023 -12.812 -10.32 1 98 91 LEU A N 1
ATOM 693 C CA . LEU A 1 91 ? 13.828 -13.523 -9.883 1 98 91 LEU A CA 1
ATOM 694 C C . LEU A 1 91 ? 13.539 -13.258 -8.406 1 98 91 LEU A C 1
ATOM 696 O O . LEU A 1 91 ? 14.43 -12.836 -7.668 1 98 91 LEU A O 1
ATOM 700 N N . GLY A 1 92 ? 12.289 -13.398 -8.062 1 93 92 GLY A N 1
ATOM 701 C CA . GLY A 1 92 ? 12.078 -13.25 -6.625 1 93 92 GLY A CA 1
ATOM 702 C C . GLY A 1 92 ? 10.617 -13.305 -6.227 1 93 92 GLY A C 1
ATOM 703 O O . GLY A 1 92 ? 9.734 -13.078 -7.059 1 93 92 GLY A O 1
ATOM 704 N N . ALA A 1 93 ? 10.344 -13.688 -5.023 1 88.88 93 ALA A N 1
ATOM 705 C CA . ALA A 1 93 ? 9.062 -13.688 -4.324 1 88.88 93 ALA A CA 1
ATOM 706 C C . ALA A 1 93 ? 9.125 -12.844 -3.053 1 88.88 93 ALA A C 1
ATOM 708 O O . ALA A 1 93 ? 9.727 -13.266 -2.057 1 88.88 93 ALA A O 1
ATOM 709 N N . VAL A 1 94 ? 8.562 -11.633 -3.213 1 88.69 94 VAL A N 1
ATOM 710 C CA . VAL A 1 94 ? 8.688 -10.703 -2.092 1 88.69 94 VAL A CA 1
ATOM 711 C C . VAL A 1 94 ? 7.312 -10.133 -1.745 1 88.69 94 VAL A C 1
ATOM 713 O O . VAL A 1 94 ? 6.367 -10.258 -2.527 1 88.69 94 VAL A O 1
ATOM 716 N N . ASN A 1 95 ? 7.223 -9.664 -0.552 1 88.62 95 ASN A N 1
ATOM 717 C CA . ASN A 1 95 ? 5.984 -9.008 -0.146 1 88.62 95 ASN A CA 1
ATOM 718 C C . ASN A 1 95 ? 5.75 -7.715 -0.926 1 88.62 95 ASN A C 1
ATOM 720 O O . ASN A 1 95 ? 6.66 -7.211 -1.584 1 88.62 95 ASN A O 1
ATOM 724 N N . PRO A 1 96 ? 4.566 -7.219 -0.85 1 87.5 96 PRO A N 1
ATOM 725 C CA . PRO A 1 96 ? 4.199 -6.055 -1.662 1 87.5 96 PRO A CA 1
ATOM 726 C C . PRO A 1 96 ? 5.078 -4.84 -1.381 1 87.5 96 PRO A C 1
ATOM 728 O O . PRO A 1 96 ? 5.434 -4.102 -2.305 1 87.5 96 PRO A O 1
ATOM 731 N N . ASP A 1 97 ? 5.457 -4.605 -0.152 1 84.44 97 ASP A N 1
ATOM 732 C CA . ASP A 1 97 ? 6.27 -3.443 0.191 1 84.44 97 ASP A CA 1
ATOM 733 C C . ASP A 1 97 ? 7.668 -3.555 -0.407 1 84.44 97 ASP A C 1
ATOM 735 O O . ASP A 1 97 ? 8.211 -2.572 -0.918 1 84.44 97 ASP A O 1
ATOM 739 N N . SER A 1 98 ? 8.18 -4.699 -0.343 1 91.12 98 SER A N 1
ATOM 740 C CA . SER A 1 98 ? 9.492 -4.949 -0.931 1 91.12 98 SER A CA 1
ATOM 741 C C . SER A 1 98 ? 9.43 -4.938 -2.455 1 91.12 98 SER A C 1
ATOM 743 O O . SER A 1 98 ? 10.375 -4.508 -3.119 1 91.12 98 SER A O 1
ATOM 745 N N . PHE A 1 99 ? 8.312 -5.371 -2.943 1 93.06 99 PHE A N 1
ATOM 746 C CA . PHE A 1 99 ? 8.133 -5.418 -4.391 1 93.06 99 PHE A CA 1
ATOM 747 C C . PHE A 1 99 ? 8.266 -4.027 -5 1 93.06 99 PHE A C 1
ATOM 749 O O . PHE A 1 99 ? 8.867 -3.863 -6.059 1 93.06 99 PHE A O 1
ATOM 756 N N . ASP A 1 100 ? 7.727 -3.027 -4.387 1 89.31 100 ASP A N 1
ATOM 757 C CA . ASP A 1 100 ? 7.75 -1.668 -4.918 1 89.31 100 ASP A CA 1
ATOM 758 C C . ASP A 1 100 ? 9.188 -1.188 -5.133 1 89.31 100 ASP A C 1
ATOM 760 O O . ASP A 1 100 ? 9.5 -0.586 -6.16 1 89.31 100 ASP A O 1
ATOM 764 N N . THR A 1 101 ? 10.008 -1.45 -4.172 1 91.88 101 THR A N 1
ATOM 765 C CA . THR A 1 101 ? 11.406 -1.047 -4.277 1 91.88 101 THR A CA 1
ATOM 766 C C . THR A 1 101 ? 12.109 -1.814 -5.395 1 91.88 101 THR A C 1
ATOM 768 O O . THR A 1 101 ? 12.773 -1.216 -6.242 1 91.88 101 THR A O 1
ATOM 771 N N . LEU A 1 102 ? 11.898 -3.102 -5.418 1 94.38 102 LEU A N 1
ATOM 772 C CA . LEU A 1 102 ? 12.523 -3.941 -6.434 1 94.38 102 LEU A CA 1
ATOM 773 C C . LEU A 1 102 ? 12.055 -3.547 -7.828 1 94.38 102 LEU A C 1
ATOM 775 O O . LEU A 1 102 ? 12.859 -3.443 -8.758 1 94.38 102 LEU A O 1
ATOM 779 N N . HIS A 1 103 ? 10.789 -3.336 -7.938 1 93.56 103 HIS A N 1
ATOM 780 C CA . HIS A 1 103 ? 10.172 -2.947 -9.203 1 93.56 103 HIS A CA 1
ATOM 781 C C . HIS A 1 103 ? 10.742 -1.628 -9.711 1 93.56 103 HIS A C 1
ATOM 783 O O . HIS A 1 103 ? 11.039 -1.491 -10.898 1 93.56 103 HIS A O 1
ATOM 789 N N . SER A 1 104 ? 10.922 -0.672 -8.828 1 91.69 104 SER A N 1
ATOM 790 C CA . SER A 1 104 ? 11.484 0.625 -9.188 1 91.69 104 SER A CA 1
ATOM 791 C C . SER A 1 104 ? 12.906 0.485 -9.711 1 91.69 104 SER A C 1
ATOM 793 O O . SER A 1 104 ? 13.25 1.042 -10.758 1 91.69 104 SER A O 1
ATOM 795 N N . TYR A 1 105 ? 13.734 -0.263 -9.031 1 93.31 105 TYR A N 1
ATOM 796 C CA . TYR A 1 105 ? 15.125 -0.457 -9.438 1 93.31 105 TYR A CA 1
ATOM 797 C C . TYR A 1 105 ? 15.203 -1.228 -10.75 1 93.31 105 TYR A C 1
ATOM 799 O O . TYR A 1 105 ? 16 -0.887 -11.625 1 93.31 105 TYR A O 1
ATOM 807 N N . ALA A 1 106 ? 14.336 -2.254 -10.852 1 95.19 106 ALA A N 1
ATOM 808 C CA . ALA A 1 106 ? 14.32 -3.043 -12.078 1 95.19 106 ALA A CA 1
ATOM 809 C C . ALA A 1 106 ? 14.016 -2.168 -13.289 1 95.19 106 ALA A C 1
ATOM 811 O O . ALA A 1 106 ? 14.703 -2.244 -14.312 1 95.19 106 ALA A O 1
ATOM 812 N N . ASN A 1 107 ? 13.078 -1.299 -13.156 1 93.25 107 ASN A N 1
ATOM 813 C CA . ASN A 1 107 ? 12.68 -0.452 -14.273 1 93.25 107 ASN A CA 1
ATOM 814 C C . ASN A 1 107 ? 13.695 0.655 -14.531 1 93.25 107 ASN A C 1
ATOM 816 O O . ASN A 1 107 ? 13.961 1.013 -15.68 1 93.25 107 ASN A O 1
ATOM 820 N N . THR A 1 108 ? 14.281 1.204 -13.492 1 91.12 108 THR A N 1
ATOM 821 C CA . THR A 1 108 ? 15.266 2.266 -13.641 1 91.12 108 THR A CA 1
ATOM 822 C C . THR A 1 108 ? 16.516 1.75 -14.359 1 91.12 108 THR A C 1
ATOM 824 O O . THR A 1 108 ? 17.047 2.424 -15.242 1 91.12 108 THR A O 1
ATOM 827 N N . PHE A 1 109 ? 16.922 0.538 -14.078 1 93 109 PHE A N 1
ATOM 828 C CA . PHE A 1 109 ? 18.156 -0.015 -14.625 1 93 109 PHE A CA 1
ATOM 829 C C . PHE A 1 109 ? 17.859 -0.945 -15.797 1 93 109 PHE A C 1
ATOM 831 O O . PHE A 1 109 ? 18.75 -1.598 -16.328 1 93 109 PHE A O 1
ATOM 838 N N . GLN A 1 110 ? 16.578 -1.085 -16.094 1 94.06 110 GLN A N 1
ATOM 839 C CA . GLN A 1 110 ? 16.109 -1.956 -17.172 1 94.06 110 GLN A CA 1
ATOM 840 C C . GLN A 1 110 ? 16.562 -3.396 -16.953 1 94.06 110 GLN A C 1
ATOM 842 O O . GLN A 1 110 ? 17.094 -4.035 -17.859 1 94.06 110 GLN A O 1
ATOM 847 N N . MET A 1 111 ? 16.484 -3.789 -15.719 1 96.44 111 MET A N 1
ATOM 848 C CA . MET A 1 111 ? 16.781 -5.16 -15.336 1 96.44 111 MET A CA 1
ATOM 849 C C . MET A 1 111 ? 15.539 -6.039 -15.398 1 96.44 111 MET A C 1
ATOM 851 O O . MET A 1 111 ? 14.578 -5.812 -14.664 1 96.44 111 MET A O 1
ATOM 855 N N . PRO A 1 112 ? 15.547 -7.031 -16.297 1 97.62 112 PRO A N 1
ATOM 856 C CA . PRO A 1 112 ? 14.391 -7.926 -16.328 1 97.62 112 PRO A CA 1
ATOM 857 C C . PRO A 1 112 ? 14.133 -8.609 -14.984 1 97.62 112 PRO A C 1
ATOM 859 O O . PRO A 1 112 ? 15.078 -9.086 -14.344 1 97.62 112 PRO A O 1
ATOM 862 N N . PHE A 1 113 ? 12.906 -8.555 -14.578 1 97.5 113 PHE A N 1
ATOM 863 C CA . PHE A 1 113 ? 12.5 -9.102 -13.289 1 97.5 113 PHE A CA 1
ATOM 864 C C . PHE A 1 113 ? 11.281 -10 -13.438 1 97.5 113 PHE A C 1
ATOM 866 O O . PHE A 1 113 ? 10.211 -9.547 -13.836 1 97.5 113 PHE A O 1
ATOM 873 N N . VAL A 1 114 ? 11.422 -11.281 -13.125 1 98 114 VAL A N 1
ATOM 874 C CA . VAL A 1 114 ? 10.32 -12.242 -13.195 1 98 114 VAL A CA 1
ATOM 875 C C . VAL A 1 114 ? 9.914 -12.664 -11.789 1 98 114 VAL A C 1
ATOM 877 O O . VAL A 1 114 ? 10.742 -13.156 -11.016 1 98 114 VAL A O 1
ATOM 880 N N . THR A 1 115 ? 8.734 -12.422 -11.461 1 95.94 115 THR A N 1
ATOM 881 C CA . THR A 1 115 ? 8.242 -12.766 -10.125 1 95.94 115 THR A CA 1
ATOM 882 C C . THR A 1 115 ? 7.035 -13.695 -10.219 1 95.94 115 THR A C 1
ATOM 884 O O . THR A 1 115 ? 6.242 -13.594 -11.156 1 95.94 115 THR A O 1
ATOM 887 N N . PRO A 1 116 ? 6.891 -14.602 -9.203 1 95.12 116 PRO A N 1
ATOM 888 C CA . PRO A 1 116 ? 5.723 -15.484 -9.203 1 95.12 116 PRO A CA 1
ATOM 889 C C . PRO A 1 116 ? 4.402 -14.711 -9.156 1 95.12 116 PRO A C 1
ATOM 891 O O . PRO A 1 116 ? 3.396 -15.172 -9.703 1 95.12 116 PRO A O 1
ATOM 894 N N . TRP A 1 117 ? 4.469 -13.586 -8.516 1 91.44 117 TRP A N 1
ATOM 895 C CA . TRP A 1 117 ? 3.221 -12.828 -8.469 1 91.44 117 TRP A CA 1
ATOM 896 C C . TRP A 1 117 ? 3.494 -11.344 -8.242 1 91.44 117 TRP A C 1
ATOM 898 O O . TRP A 1 117 ? 4.422 -10.984 -7.512 1 91.44 117 TRP A O 1
ATOM 908 N N . PHE A 1 118 ? 2.605 -10.5 -8.883 1 88.31 118 PHE A N 1
ATOM 909 C CA . PHE A 1 118 ? 2.52 -9.078 -8.578 1 88.31 118 PHE A CA 1
ATOM 910 C C . PHE A 1 118 ? 1.613 -8.836 -7.379 1 88.31 118 PHE A C 1
ATOM 912 O O . PHE A 1 118 ? 0.639 -9.562 -7.172 1 88.31 118 PHE A O 1
ATOM 919 N N . PRO A 1 119 ? 2.004 -7.836 -6.605 1 90.12 119 PRO A N 1
ATOM 920 C CA . PRO A 1 119 ? 0.946 -7.348 -5.719 1 90.12 119 PRO A CA 1
ATOM 921 C C . PRO A 1 119 ? -0.244 -6.77 -6.48 1 90.12 119 PRO A C 1
ATOM 923 O O . PRO A 1 119 ? -0.168 -6.578 -7.695 1 90.12 119 PRO A O 1
ATOM 926 N N . GLU A 1 120 ? -1.349 -6.625 -5.73 1 86.94 120 GLU A N 1
ATOM 927 C CA . GLU A 1 120 ? -2.553 -6.102 -6.367 1 86.94 120 GLU A CA 1
ATOM 928 C C . GLU A 1 120 ? -2.342 -4.672 -6.859 1 86.94 120 GLU A C 1
ATOM 930 O O . GLU A 1 120 ? -2.906 -4.273 -7.879 1 86.94 120 GLU A O 1
ATOM 935 N N . LYS A 1 121 ? -1.542 -3.959 -6.086 1 83.12 121 LYS A N 1
ATOM 936 C CA . LYS A 1 121 ? -1.188 -2.605 -6.504 1 83.12 121 LYS A CA 1
ATOM 937 C C . LYS A 1 121 ? 0.224 -2.561 -7.086 1 83.12 121 LYS A C 1
ATOM 939 O O . LYS A 1 121 ? 1.193 -2.887 -6.398 1 83.12 121 LYS A O 1
ATOM 944 N N . VAL A 1 122 ? 0.276 -2.26 -8.391 1 83.62 122 VAL A N 1
ATOM 945 C CA . VAL A 1 122 ? 1.579 -2.094 -9.023 1 83.62 122 VAL A CA 1
ATOM 946 C C . VAL A 1 122 ? 1.68 -0.702 -9.648 1 83.62 122 VAL A C 1
ATOM 948 O O . VAL A 1 122 ? 0.813 -0.3 -10.43 1 83.62 122 VAL A O 1
ATOM 951 N N . LEU A 1 123 ? 2.689 -0.044 -9.234 1 77.12 123 LEU A N 1
ATOM 952 C CA . LEU A 1 123 ? 2.896 1.288 -9.797 1 77.12 123 LEU A CA 1
ATOM 953 C C . LEU A 1 123 ? 3.436 1.203 -11.219 1 77.12 123 LEU A C 1
ATOM 955 O O . LEU A 1 123 ? 4.266 0.345 -11.523 1 77.12 123 LEU A O 1
ATOM 959 N N . ALA A 1 124 ? 2.854 2.049 -12.039 1 76.31 124 ALA A N 1
ATOM 960 C CA . ALA A 1 124 ? 3.416 2.137 -13.383 1 76.31 124 ALA A CA 1
ATOM 961 C C . ALA A 1 124 ? 4.816 2.738 -13.352 1 76.31 124 ALA A C 1
ATOM 963 O O . ALA A 1 124 ? 5.094 3.648 -12.57 1 76.31 124 ALA A O 1
ATOM 964 N N . PRO A 1 125 ? 5.617 2.182 -14.227 1 77.69 125 PRO A N 1
ATOM 965 C CA . PRO A 1 125 ? 6.953 2.775 -14.273 1 77.69 125 PRO A CA 1
ATOM 966 C C . PRO A 1 125 ? 6.934 4.246 -14.68 1 77.69 125 PRO A C 1
ATOM 968 O O . PRO A 1 125 ? 6.113 4.652 -15.508 1 77.69 125 PRO A O 1
ATOM 971 N N . SER A 1 126 ? 7.66 5.051 -14.055 1 68.31 126 SER A N 1
ATOM 972 C CA . SER A 1 126 ? 7.699 6.492 -14.266 1 68.31 126 SER A CA 1
ATOM 973 C C . SER A 1 126 ? 8.172 6.828 -15.68 1 68.31 126 SER A C 1
ATOM 975 O O . SER A 1 126 ? 7.824 7.879 -16.219 1 68.31 126 SER A O 1
ATOM 977 N N . SER A 1 127 ? 8.977 5.961 -16.266 1 66.62 127 SER A N 1
ATOM 978 C CA . SER A 1 127 ? 9.578 6.238 -17.578 1 66.62 127 SER A CA 1
ATOM 979 C C . SER A 1 127 ? 8.555 6.078 -18.703 1 66.62 127 SER A C 1
ATOM 981 O O . SER A 1 127 ? 8.766 6.586 -19.797 1 66.62 127 SER A O 1
ATOM 983 N N . GLY A 1 128 ? 7.398 5.598 -18.344 1 66.75 128 GLY A N 1
ATOM 984 C CA . GLY A 1 128 ? 6.449 5.312 -19.406 1 66.75 128 GLY A CA 1
ATOM 985 C C . GLY A 1 128 ? 6.918 4.219 -20.344 1 66.75 128 GLY A C 1
ATOM 986 O O . GLY A 1 128 ? 6.238 3.896 -21.312 1 66.75 128 GLY A O 1
ATOM 987 N N . LEU A 1 129 ? 8.039 3.734 -20.062 1 75.88 129 LEU A N 1
ATOM 988 C CA . LEU A 1 129 ? 8.664 2.695 -20.875 1 75.88 129 LEU A CA 1
ATOM 989 C C . LEU A 1 129 ? 8.125 1.319 -20.5 1 75.88 129 LEU A C 1
ATOM 991 O O . LEU A 1 129 ? 7.199 1.207 -19.703 1 75.88 129 LEU A O 1
ATOM 995 N N . LEU A 1 130 ? 8.602 0.394 -21.219 1 85.94 130 LEU A N 1
ATOM 996 C CA . LEU A 1 130 ? 8.305 -1.014 -20.984 1 85.94 130 LEU A CA 1
ATOM 997 C C . LEU A 1 130 ? 8.562 -1.39 -19.531 1 85.94 130 LEU A C 1
ATOM 999 O O . LEU A 1 130 ? 9.578 -0.991 -18.953 1 85.94 130 LEU A O 1
ATOM 1003 N N . ASP A 1 131 ? 7.527 -1.946 -18.922 1 92.81 131 ASP A N 1
ATOM 1004 C CA . ASP A 1 131 ? 7.734 -2.512 -17.594 1 92.81 131 ASP A CA 1
ATOM 1005 C C . ASP A 1 131 ? 8.656 -3.727 -17.641 1 92.81 131 ASP A C 1
ATOM 1007 O O . ASP A 1 131 ? 8.352 -4.715 -18.312 1 92.81 131 ASP A O 1
ATOM 1011 N N . HIS A 1 132 ? 9.711 -3.732 -16.938 1 95.19 132 HIS A N 1
ATOM 1012 C CA . HIS A 1 132 ? 10.711 -4.789 -17.031 1 95.19 132 HIS A CA 1
ATOM 1013 C C . HIS A 1 132 ? 10.391 -5.934 -16.078 1 95.19 132 HIS A C 1
ATOM 1015 O O . HIS A 1 132 ? 11.133 -6.918 -16 1 95.19 132 HIS A O 1
ATOM 1021 N N . ALA A 1 133 ? 9.227 -5.801 -15.406 1 94.94 133 ALA A N 1
ATOM 1022 C CA . ALA A 1 133 ? 8.797 -6.879 -14.523 1 94.94 133 ALA A CA 1
ATOM 1023 C C . ALA A 1 133 ? 7.68 -7.699 -15.156 1 94.94 133 ALA A C 1
ATOM 1025 O O . ALA A 1 133 ? 6.828 -7.152 -15.867 1 94.94 133 ALA A O 1
ATOM 1026 N N . ILE A 1 134 ? 7.715 -8.961 -14.891 1 95.44 134 ILE A N 1
ATOM 1027 C CA . ILE A 1 134 ? 6.688 -9.883 -15.375 1 95.44 134 ILE A CA 1
ATOM 1028 C C . ILE A 1 134 ? 6.145 -10.703 -14.211 1 95.44 134 ILE A C 1
ATOM 1030 O O . ILE A 1 134 ? 6.902 -11.109 -13.32 1 95.44 134 ILE A O 1
ATOM 1034 N N . SER A 1 135 ? 4.875 -10.875 -14.25 1 95.19 135 SER A N 1
ATOM 1035 C CA . SER A 1 135 ? 4.223 -11.664 -13.211 1 95.19 135 SER A CA 1
ATOM 1036 C C . SER A 1 135 ? 3.771 -13.016 -13.758 1 95.19 135 SER A C 1
ATOM 1038 O O . SER A 1 135 ? 3.107 -13.086 -14.797 1 95.19 135 SER A O 1
ATOM 1040 N N . MET A 1 136 ? 4.062 -14.102 -13.008 1 96.62 136 MET A N 1
ATOM 1041 C CA . MET A 1 136 ? 3.699 -15.461 -13.414 1 96.62 136 MET A CA 1
ATOM 1042 C C . MET A 1 136 ? 2.254 -15.773 -13.039 1 96.62 136 MET A C 1
ATOM 1044 O O . MET A 1 136 ? 1.589 -16.562 -13.711 1 96.62 136 MET A O 1
ATOM 1048 N N . ARG A 1 137 ? 1.785 -15.234 -11.992 1 95 137 ARG A N 1
ATOM 1049 C CA . ARG A 1 137 ? 0.443 -15.516 -11.5 1 95 137 ARG A CA 1
ATOM 1050 C C . ARG A 1 137 ? -0.613 -14.789 -12.32 1 95 137 ARG A C 1
ATOM 1052 O O . ARG A 1 137 ? -0.507 -13.578 -12.547 1 95 137 ARG A O 1
ATOM 1059 N N . PRO A 1 138 ? -1.656 -15.477 -12.742 1 93.5 138 PRO A N 1
ATOM 1060 C CA . PRO A 1 138 ? -2.738 -14.805 -13.469 1 93.5 138 PRO A CA 1
ATOM 1061 C C . PRO A 1 138 ? -3.627 -13.961 -12.555 1 93.5 138 PRO A C 1
ATOM 1063 O O . PRO A 1 138 ? -3.645 -14.18 -11.336 1 93.5 138 PRO A O 1
ATOM 1066 N N . ASP A 1 139 ? -4.227 -12.977 -13.156 1 88.81 139 ASP A N 1
ATOM 1067 C CA . ASP A 1 139 ? -5.293 -12.234 -12.5 1 88.81 139 ASP A CA 1
ATOM 1068 C C . ASP A 1 139 ? -6.633 -12.953 -12.641 1 88.81 139 ASP A C 1
ATOM 1070 O O . ASP A 1 139 ? -7.109 -13.18 -13.75 1 88.81 139 ASP A O 1
ATOM 1074 N N . TYR A 1 140 ? -7.27 -13.289 -11.492 1 91.19 140 TYR A N 1
ATOM 1075 C CA . TYR A 1 140 ? -8.477 -14.094 -11.633 1 91.19 140 TYR A CA 1
ATOM 1076 C C . TYR A 1 140 ? -9.586 -13.57 -10.734 1 91.19 140 TYR A C 1
ATOM 1078 O O . TYR A 1 140 ? -10.328 -14.352 -10.125 1 91.19 140 TYR A O 1
ATOM 1086 N N . HIS A 1 141 ? -9.68 -12.281 -10.539 1 90.69 141 HIS A N 1
ATOM 1087 C CA . HIS A 1 141 ? -10.773 -11.688 -9.766 1 90.69 141 HIS A CA 1
ATOM 1088 C C . HIS A 1 141 ? -12.125 -12.039 -10.375 1 90.69 141 HIS A C 1
ATOM 1090 O O . HIS A 1 141 ? -13.094 -12.273 -9.641 1 90.69 141 HIS A O 1
ATOM 1096 N N . LYS A 1 142 ? -12.164 -12.078 -11.672 1 92.75 142 LYS A N 1
ATOM 1097 C CA . LYS A 1 142 ? -13.414 -12.406 -12.352 1 92.75 142 LYS A CA 1
ATOM 1098 C C . LYS A 1 142 ? -13.844 -13.836 -12.047 1 92.75 142 LYS A C 1
ATOM 1100 O O . LYS A 1 142 ? -15.039 -14.133 -11.984 1 92.75 142 LYS A O 1
ATOM 1105 N N . ALA A 1 143 ? -12.844 -14.703 -11.867 1 95.62 143 ALA A N 1
ATOM 1106 C CA . ALA A 1 143 ? -13.156 -16.094 -11.539 1 95.62 143 ALA A CA 1
ATOM 1107 C C . ALA A 1 143 ? -13.875 -16.188 -10.195 1 95.62 143 ALA A C 1
ATOM 1109 O O . ALA A 1 143 ? -14.805 -16.984 -10.039 1 95.62 143 ALA A O 1
ATOM 1110 N N . ILE A 1 144 ? -13.5 -15.398 -9.258 1 95.12 144 ILE A N 1
ATOM 1111 C CA . ILE A 1 144 ? -14.117 -15.383 -7.938 1 95.12 144 ILE A CA 1
ATOM 1112 C C . ILE A 1 144 ? -15.586 -14.969 -8.055 1 95.12 144 ILE A C 1
ATOM 1114 O O . ILE A 1 144 ? -16.469 -15.617 -7.5 1 95.12 144 ILE A O 1
ATOM 1118 N N . ILE A 1 145 ? -15.836 -13.953 -8.836 1 92.69 145 ILE A N 1
ATOM 1119 C CA . ILE A 1 145 ? -17.188 -13.43 -9.008 1 92.69 145 ILE A CA 1
ATOM 1120 C C . ILE A 1 145 ? -18.047 -14.453 -9.734 1 92.69 145 ILE A C 1
ATOM 1122 O O . ILE A 1 145 ? -19.203 -14.688 -9.352 1 92.69 145 ILE A O 1
ATOM 1126 N N . ASP A 1 146 ? -17.469 -15.07 -10.75 1 94.69 146 ASP A N 1
ATOM 1127 C CA . ASP A 1 146 ? -18.219 -16.062 -11.523 1 94.69 146 ASP A CA 1
ATOM 1128 C C . ASP A 1 146 ? -18.609 -17.25 -10.664 1 94.69 146 ASP A C 1
ATOM 1130 O O . ASP A 1 146 ? -19.703 -17.812 -10.836 1 94.69 146 ASP A O 1
ATOM 1134 N N . VAL A 1 147 ? -17.766 -17.656 -9.734 1 95.88 147 VAL A N 1
ATOM 1135 C CA . VAL A 1 147 ? -18.078 -18.766 -8.844 1 95.88 147 VAL A CA 1
ATOM 1136 C C . VAL A 1 147 ? -19.203 -18.375 -7.898 1 95.88 147 VAL A C 1
ATOM 1138 O O . VAL A 1 147 ? -20.141 -19.156 -7.672 1 95.88 147 VAL A O 1
ATOM 1141 N N . ILE A 1 148 ? -19.141 -17.156 -7.363 1 94.31 148 ILE A N 1
ATOM 1142 C CA . ILE A 1 148 ? -20.172 -16.641 -6.473 1 94.31 148 ILE A CA 1
ATOM 1143 C C . ILE A 1 148 ? -21.516 -16.625 -7.203 1 94.31 148 ILE A C 1
ATOM 1145 O O . ILE A 1 148 ? -22.547 -17.047 -6.652 1 94.31 148 ILE A O 1
ATOM 1149 N N . ARG A 1 149 ? -21.516 -16.188 -8.422 1 92.19 149 ARG A N 1
ATOM 1150 C CA . ARG A 1 149 ? -22.719 -16.141 -9.242 1 92.19 149 ARG A CA 1
ATOM 1151 C C . ARG A 1 149 ? -23.234 -17.547 -9.547 1 92.19 149 ARG A C 1
ATOM 1153 O O . ARG A 1 149 ? -24.453 -17.781 -9.516 1 92.19 149 ARG A O 1
ATOM 1160 N N . TYR A 1 150 ? -22.328 -18.438 -9.867 1 94 150 TYR A N 1
ATOM 1161 C CA . TYR A 1 150 ? -22.688 -19.812 -10.164 1 94 150 TYR A CA 1
ATOM 1162 C C . TYR A 1 150 ? -23.438 -20.453 -9 1 94 150 TYR A C 1
ATOM 1164 O O . TYR A 1 150 ? -24.438 -21.141 -9.203 1 94 150 TYR A O 1
ATOM 1172 N N . TYR A 1 151 ? -23.031 -20.172 -7.785 1 94.38 151 TYR A N 1
ATOM 1173 C CA . TYR A 1 151 ? -23.656 -20.766 -6.605 1 94.38 151 TYR A CA 1
ATOM 1174 C C . TYR A 1 151 ? -24.891 -19.969 -6.188 1 94.38 151 TYR A C 1
ATOM 1176 O O . TYR A 1 151 ? -25.594 -20.359 -5.258 1 94.38 151 TYR A O 1
ATOM 1184 N N . GLY A 1 152 ? -25.062 -18.812 -6.762 1 92.75 152 GLY A N 1
ATOM 1185 C CA . GLY A 1 152 ? -26.234 -18 -6.473 1 92.75 152 GLY A CA 1
ATOM 1186 C C . GLY A 1 152 ? -26.172 -17.312 -5.129 1 92.75 152 GLY A C 1
ATOM 1187 O O . GLY A 1 152 ? -27.188 -17.141 -4.453 1 92.75 152 GLY A O 1
ATOM 1188 N N . TRP A 1 153 ? -24.969 -17.016 -4.684 1 93.25 153 TRP A N 1
ATOM 1189 C CA . TRP A 1 153 ? -24.812 -16.312 -3.416 1 93.25 153 TRP A CA 1
ATOM 1190 C C . TRP A 1 153 ? -25.281 -14.859 -3.547 1 93.25 153 TRP A C 1
ATOM 1192 O O . TRP A 1 153 ? -24.797 -14.125 -4.41 1 93.25 153 TRP A O 1
ATOM 1202 N N . ARG A 1 154 ? -26.172 -14.445 -2.701 1 88.62 154 ARG A N 1
ATOM 1203 C CA . ARG A 1 154 ? -26.672 -13.078 -2.74 1 88.62 154 ARG A CA 1
ATOM 1204 C C . ARG A 1 154 ? -25.984 -12.211 -1.685 1 88.62 154 ARG A C 1
ATOM 1206 O O . ARG A 1 154 ? -25.875 -11 -1.842 1 88.62 154 ARG A O 1
ATOM 1213 N N . LYS A 1 155 ? -25.594 -12.922 -0.601 1 89.25 155 LYS A N 1
ATOM 1214 C CA . LYS A 1 155 ? -24.891 -12.25 0.491 1 89.25 155 LYS A CA 1
ATOM 1215 C C . LYS A 1 155 ? -23.609 -12.984 0.86 1 89.25 155 LYS A C 1
ATOM 1217 O O . LYS A 1 155 ? -23.609 -14.219 0.981 1 89.25 155 LYS A O 1
ATOM 1222 N N . ILE A 1 156 ? -22.594 -12.18 0.956 1 93.25 156 ILE A N 1
ATOM 1223 C CA . ILE A 1 156 ? -21.344 -12.852 1.291 1 93.25 156 ILE A CA 1
ATOM 1224 C C . ILE A 1 156 ? -20.656 -12.141 2.461 1 93.25 156 ILE A C 1
ATOM 1226 O O . ILE A 1 156 ? -20.906 -10.953 2.693 1 93.25 156 ILE A O 1
ATOM 1230 N N . ILE A 1 157 ? -19.875 -12.891 3.223 1 93.69 157 ILE A N 1
ATOM 1231 C CA . ILE A 1 157 ? -18.969 -12.391 4.254 1 93.69 157 ILE A CA 1
ATOM 1232 C C . ILE A 1 157 ? -17.531 -12.438 3.748 1 93.69 157 ILE A C 1
ATOM 1234 O O . ILE A 1 157 ? -17.078 -13.469 3.24 1 93.69 157 ILE A O 1
ATOM 1238 N N . TYR A 1 158 ? -16.859 -11.328 3.83 1 94.69 158 TYR A N 1
ATOM 1239 C CA . TYR A 1 158 ? -15.508 -11.266 3.309 1 94.69 158 TYR A CA 1
ATOM 1240 C C . TYR A 1 158 ? -14.492 -11.18 4.441 1 94.69 158 TYR A C 1
ATOM 1242 O O . TYR A 1 158 ? -14.453 -10.188 5.176 1 94.69 158 TYR A O 1
ATOM 1250 N N . LEU A 1 159 ? -13.672 -12.227 4.59 1 96.56 159 LEU A N 1
ATOM 1251 C CA . LEU A 1 159 ? -12.609 -12.289 5.59 1 96.56 159 LEU A CA 1
ATOM 1252 C C . LEU A 1 159 ? -11.234 -12.234 4.926 1 96.56 159 LEU A C 1
ATOM 1254 O O . LEU A 1 159 ? -10.977 -12.977 3.969 1 96.56 159 LEU A O 1
ATOM 1258 N N . TYR A 1 160 ? -10.391 -11.367 5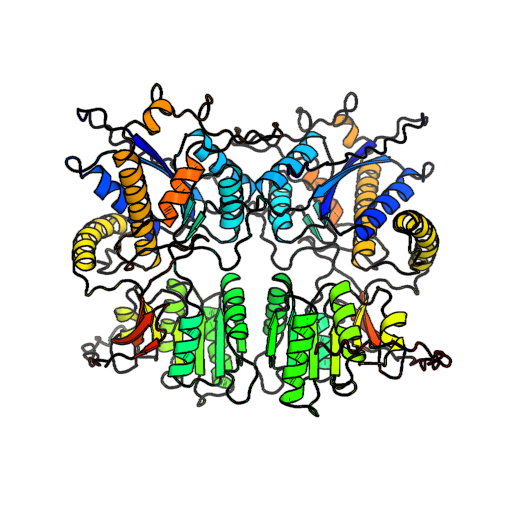.398 1 95.81 160 TYR A N 1
ATOM 1259 C CA . TYR A 1 160 ? -9.086 -11.188 4.762 1 95.81 160 TYR A CA 1
ATOM 1260 C C . TYR A 1 160 ? -8.023 -10.82 5.781 1 95.81 160 TYR A C 1
ATOM 1262 O O . TYR A 1 160 ? -8.344 -10.414 6.902 1 95.81 160 TYR A O 1
ATOM 1270 N N . ASP A 1 161 ? -6.758 -10.969 5.434 1 93.94 161 ASP A N 1
ATOM 1271 C CA . ASP A 1 161 ? -5.723 -10.742 6.438 1 93.94 161 ASP A CA 1
ATOM 1272 C C . ASP A 1 161 ? -4.723 -9.688 5.961 1 93.94 161 ASP A C 1
ATOM 1274 O O . ASP A 1 161 ? -3.834 -9.281 6.715 1 93.94 161 ASP A O 1
ATOM 1278 N N . SER A 1 162 ? -4.809 -9.266 4.684 1 90 162 SER A N 1
ATOM 1279 C CA . SER A 1 162 ? -3.742 -8.414 4.156 1 90 162 SER A CA 1
ATOM 1280 C C . SER A 1 162 ? -4.309 -7.219 3.4 1 90 162 SER A C 1
ATOM 1282 O O . SER A 1 162 ? -5.492 -7.199 3.055 1 90 162 SER A O 1
ATOM 1284 N N . HIS A 1 163 ? -3.395 -6.281 3.111 1 86.25 163 HIS A N 1
ATOM 1285 C CA . HIS A 1 163 ? -3.785 -5.129 2.307 1 86.25 163 HIS A CA 1
ATOM 1286 C C . HIS A 1 163 ? -4.16 -5.551 0.889 1 86.25 163 HIS A C 1
ATOM 1288 O O . HIS A 1 163 ? -5.086 -4.992 0.295 1 86.25 163 HIS A O 1
ATOM 1294 N N . ASP A 1 164 ? -3.514 -6.5 0.42 1 89.25 164 ASP A N 1
ATOM 1295 C CA . ASP A 1 164 ? -3.846 -7.023 -0.902 1 89.25 164 ASP A CA 1
ATOM 1296 C C . ASP A 1 164 ? -5.262 -7.59 -0.929 1 89.25 164 ASP A C 1
ATOM 1298 O O . ASP A 1 164 ? -5.957 -7.496 -1.943 1 89.25 164 ASP A O 1
ATOM 1302 N N . GLY A 1 165 ? -5.578 -8.164 0.168 1 92.38 165 GLY A N 1
ATOM 1303 C CA . GLY A 1 165 ? -6.934 -8.688 0.249 1 92.38 165 GLY A CA 1
ATOM 1304 C C . GLY A 1 165 ? -7.996 -7.613 0.139 1 92.38 165 GLY A C 1
ATOM 1305 O O . GLY A 1 165 ? -9.039 -7.824 -0.48 1 92.38 165 GLY A O 1
ATOM 1306 N N . LEU A 1 166 ? -7.676 -6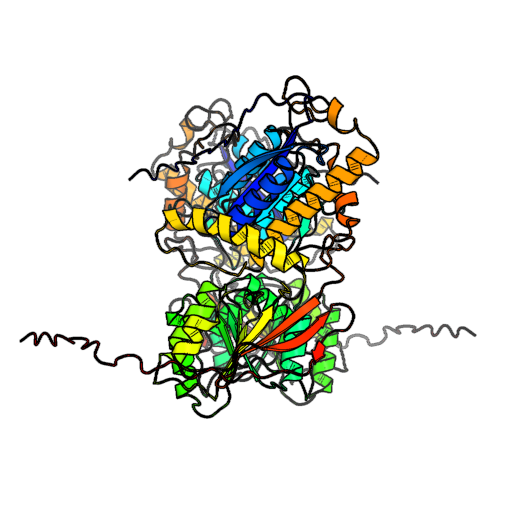.566 0.727 1 90.56 166 LEU A N 1
ATOM 1307 C CA . LEU A 1 166 ? -8.609 -5.449 0.652 1 90.56 166 LEU A CA 1
ATOM 1308 C C . LEU A 1 166 ? -8.711 -4.922 -0.776 1 90.56 166 LEU A C 1
ATOM 1310 O O . LEU A 1 166 ? -9.797 -4.555 -1.228 1 90.56 166 LEU A O 1
ATOM 1314 N N . LEU A 1 167 ? -7.645 -4.891 -1.436 1 90.56 167 LEU A N 1
ATOM 1315 C CA . LEU A 1 167 ? -7.648 -4.453 -2.828 1 90.56 167 LEU A CA 1
ATOM 1316 C C . LEU A 1 167 ? -8.406 -5.441 -3.707 1 90.56 167 LEU A C 1
ATOM 1318 O O . LEU A 1 167 ? -9.078 -5.043 -4.66 1 90.56 167 LEU A O 1
ATOM 1322 N N . ARG A 1 168 ? -8.312 -6.66 -3.406 1 91.75 168 ARG A N 1
ATOM 1323 C CA . ARG A 1 168 ? -9.086 -7.656 -4.137 1 91.75 168 ARG A CA 1
ATOM 1324 C C . ARG A 1 168 ? -10.578 -7.473 -3.898 1 91.75 168 ARG A C 1
ATOM 1326 O O . ARG A 1 168 ? -11.383 -7.633 -4.816 1 91.75 168 ARG A O 1
ATOM 1333 N N . LEU A 1 169 ? -10.883 -7.195 -2.633 1 91.38 169 LEU A N 1
ATOM 1334 C CA . LEU A 1 169 ? -12.273 -6.895 -2.324 1 91.38 169 LEU A CA 1
ATOM 1335 C C . LEU A 1 169 ? -12.781 -5.727 -3.168 1 91.38 169 LEU A C 1
ATOM 1337 O O . LEU A 1 169 ? -13.914 -5.75 -3.65 1 91.38 169 LEU A O 1
ATOM 1341 N N . GLN A 1 170 ? -11.914 -4.723 -3.346 1 89.19 170 GLN A N 1
ATOM 1342 C CA . GLN A 1 170 ? -12.273 -3.59 -4.188 1 89.19 170 GLN A CA 1
ATOM 1343 C C . GLN A 1 170 ? -12.602 -4.039 -5.609 1 89.19 170 GLN A C 1
ATOM 1345 O O . GLN A 1 170 ? -13.555 -3.557 -6.219 1 89.19 170 GLN A O 1
ATOM 1350 N N . GLN A 1 171 ? -11.828 -4.934 -6.094 1 86.81 171 GLN A N 1
ATOM 1351 C CA . GLN A 1 171 ? -12.062 -5.453 -7.438 1 86.81 171 GLN A CA 1
ATOM 1352 C C . GLN A 1 171 ? -13.383 -6.219 -7.508 1 86.81 171 GLN A C 1
ATOM 1354 O O . GLN A 1 171 ? -14.086 -6.156 -8.516 1 86.81 171 GLN A O 1
ATOM 1359 N N . ILE A 1 172 ? -13.656 -6.906 -6.469 1 86.5 172 ILE A N 1
ATOM 1360 C CA . ILE A 1 172 ? -14.914 -7.633 -6.395 1 86.5 172 ILE A CA 1
ATOM 1361 C C . ILE A 1 172 ? -16.078 -6.648 -6.398 1 86.5 172 ILE A C 1
ATOM 1363 O O . ILE A 1 172 ? -17.047 -6.82 -7.145 1 86.5 172 ILE A O 1
ATOM 1367 N N . TYR A 1 173 ? -15.969 -5.559 -5.613 1 85.12 173 TYR A N 1
ATOM 1368 C CA . TYR A 1 173 ? -17 -4.531 -5.59 1 85.12 173 TYR A CA 1
ATOM 1369 C C . TYR A 1 173 ? -17.234 -3.953 -6.98 1 85.12 173 TYR A C 1
ATOM 1371 O O . TYR A 1 173 ? -18.375 -3.758 -7.398 1 85.12 173 TYR A O 1
ATOM 1379 N N . GLN A 1 174 ? -16.141 -3.721 -7.633 1 82.94 174 GLN A N 1
ATOM 1380 C CA . GLN A 1 174 ? -16.234 -3.105 -8.953 1 82.94 174 GLN A CA 1
ATOM 1381 C C . GLN A 1 174 ? -16.875 -4.051 -9.961 1 82.94 174 GLN A C 1
ATOM 1383 O O . GLN A 1 174 ? -17.516 -3.604 -10.914 1 82.94 174 GLN A O 1
ATOM 1388 N N . GLY A 1 175 ? -16.672 -5.258 -9.727 1 78.56 175 GLY A N 1
ATOM 1389 C CA . GLY A 1 175 ? -17.266 -6.25 -10.609 1 78.56 175 GLY A CA 1
ATOM 1390 C C . GLY A 1 175 ? -18.734 -6.508 -10.32 1 78.56 175 GLY A C 1
ATOM 1391 O O . GLY A 1 175 ? -19.453 -7.082 -11.148 1 78.56 175 GLY A O 1
ATOM 1392 N N . LEU A 1 176 ? -19.172 -5.992 -9.078 1 76.75 176 LEU A N 1
ATOM 1393 C CA . LEU A 1 176 ? -20.562 -6.215 -8.664 1 76.75 176 LEU A CA 1
ATOM 1394 C C . LEU A 1 176 ? -21.453 -5.051 -9.086 1 76.75 176 LEU A C 1
ATOM 1396 O O . LEU A 1 176 ? -21.109 -3.889 -8.852 1 76.75 176 LEU A O 1
ATOM 1400 N N . GLN A 1 177 ? -21.922 -4.883 -10.344 1 62.34 177 GLN A N 1
ATOM 1401 C CA . GLN A 1 177 ? -22.766 -3.795 -10.828 1 62.34 177 GLN A CA 1
ATOM 1402 C C . GLN A 1 177 ? -23.938 -3.533 -9.875 1 62.34 177 GLN A C 1
ATOM 1404 O O . GLN A 1 177 ? -24.5 -4.469 -9.305 1 62.34 177 GLN A O 1
ATOM 1409 N N . PRO A 1 178 ? -24.141 -2.025 -9.648 1 59.62 178 PRO A N 1
ATOM 1410 C CA . PRO A 1 178 ? -25.328 -1.717 -8.852 1 59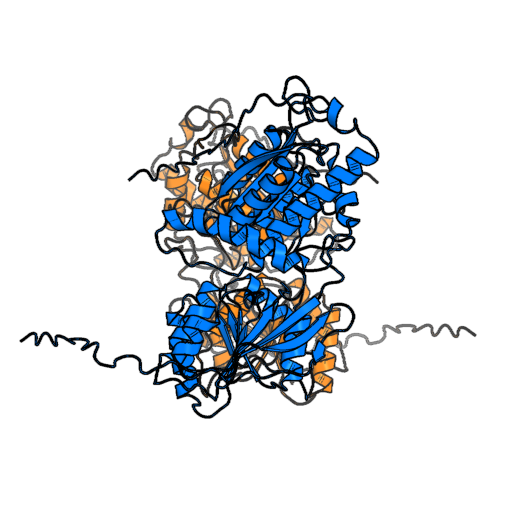.62 178 PRO A CA 1
ATOM 1411 C C . PRO A 1 178 ? -26.625 -2.172 -9.523 1 59.62 178 PRO A C 1
ATOM 1413 O O . PRO A 1 178 ? -26.734 -2.146 -10.75 1 59.62 178 PRO A O 1
ATOM 1416 N N . GLY A 1 179 ? -27.516 -3.113 -8.922 1 56.94 179 GLY A N 1
ATOM 1417 C CA . GLY A 1 179 ? -28.828 -3.514 -9.406 1 56.94 179 GLY A CA 1
ATOM 1418 C C . GLY A 1 179 ? -29.5 -4.555 -8.523 1 56.94 179 GLY A C 1
ATOM 1419 O O . GLY A 1 179 ? -28.938 -4.961 -7.504 1 56.94 179 GLY A O 1
ATOM 1420 N N . ASN A 1 180 ? -30.781 -4.879 -8.742 1 54.22 180 ASN A N 1
ATOM 1421 C CA . ASN A 1 180 ? -31.656 -5.766 -7.988 1 54.22 180 ASN A CA 1
ATOM 1422 C C . ASN A 1 180 ? -31 -7.129 -7.766 1 54.22 180 ASN A C 1
ATOM 1424 O O . ASN A 1 180 ? -31.266 -7.781 -6.75 1 54.22 180 ASN A O 1
ATOM 1428 N N . ASP A 1 181 ? -30.219 -7.59 -8.719 1 57.25 181 ASP A N 1
ATOM 1429 C CA . ASP A 1 181 ? -29.656 -8.93 -8.578 1 57.25 181 ASP A CA 1
ATOM 1430 C C . ASP A 1 181 ? -28.188 -8.859 -8.148 1 57.25 181 ASP A C 1
ATOM 1432 O O . ASP A 1 181 ? -27.422 -9.789 -8.398 1 57.25 181 ASP A O 1
ATOM 1436 N N . SER A 1 182 ? -27.922 -7.801 -7.18 1 72.12 182 SER A N 1
ATOM 1437 C CA . SER A 1 182 ? -26.5 -7.555 -6.953 1 72.12 182 SER A CA 1
ATOM 1438 C C . SER A 1 182 ? -26.016 -8.25 -5.684 1 72.12 182 SER A C 1
ATOM 1440 O O . SER A 1 182 ? -26.797 -8.492 -4.766 1 72.12 182 SER A O 1
ATOM 1442 N N . ILE A 1 183 ? -24.984 -8.992 -5.758 1 81.5 183 ILE A N 1
ATOM 1443 C CA . ILE A 1 183 ? -24.266 -9.609 -4.645 1 81.5 183 ILE A CA 1
ATOM 1444 C C . ILE A 1 183 ? -23.922 -8.555 -3.604 1 81.5 183 ILE A C 1
ATOM 1446 O O . ILE A 1 183 ? -23.375 -7.5 -3.939 1 81.5 183 ILE A O 1
ATOM 1450 N N . GLN A 1 184 ? -24.422 -8.781 -2.418 1 83.56 184 GLN A N 1
ATOM 1451 C CA . GLN A 1 184 ? -24.156 -7.855 -1.325 1 83.56 184 GLN A CA 1
ATOM 1452 C C . GLN A 1 184 ? -23.062 -8.398 -0.409 1 83.56 184 GLN A C 1
ATOM 1454 O O . GLN A 1 184 ? -23.094 -9.555 0 1 83.56 184 GLN A O 1
ATOM 1459 N N . VAL A 1 185 ? -22.094 -7.535 -0.177 1 86.56 185 VAL A N 1
ATOM 1460 C CA . VAL A 1 185 ? -21.109 -7.879 0.844 1 86.56 185 VAL A CA 1
ATOM 1461 C C . VAL A 1 185 ? -21.609 -7.438 2.217 1 86.56 185 VAL A C 1
ATOM 1463 O O . VAL A 1 185 ? -21.594 -6.246 2.539 1 86.56 185 VAL A O 1
ATOM 1466 N N . GLU A 1 186 ? -22.047 -8.367 2.973 1 83 186 GLU A N 1
ATOM 1467 C CA . GLU A 1 186 ? -22.734 -8.086 4.23 1 83 186 GLU A CA 1
ATOM 1468 C C . GLU A 1 186 ? -21.734 -7.629 5.305 1 83 186 GLU A C 1
ATOM 1470 O O . GLU A 1 186 ? -22.047 -6.734 6.094 1 83 186 GLU A O 1
ATOM 1475 N N . THR A 1 187 ? -20.688 -8.344 5.359 1 85.88 187 THR A N 1
ATOM 1476 C CA . THR A 1 187 ? -19.719 -8.047 6.398 1 85.88 187 THR A CA 1
ATOM 1477 C C . THR A 1 187 ? -18.297 -8.219 5.867 1 85.88 187 THR A C 1
ATOM 1479 O O . THR A 1 187 ? -18.031 -9.125 5.078 1 85.88 187 THR A O 1
ATOM 1482 N N . VAL A 1 188 ? -17.469 -7.305 6.258 1 90.44 188 VAL A N 1
ATOM 1483 C CA . VAL A 1 188 ? -16.047 -7.344 5.922 1 90.44 188 VAL A CA 1
ATOM 1484 C C . VAL A 1 188 ? -15.211 -7.301 7.199 1 90.44 188 VAL A C 1
ATOM 1486 O O . VAL A 1 188 ? -15.414 -6.434 8.055 1 90.44 188 VAL A O 1
ATOM 1489 N N . LYS A 1 189 ? -14.305 -8.281 7.352 1 91.94 189 LYS A N 1
ATOM 1490 C CA . LYS A 1 189 ? -13.492 -8.312 8.562 1 91.94 189 LYS A CA 1
ATOM 1491 C C . LYS A 1 189 ? -12.039 -8.641 8.242 1 91.94 189 LYS A C 1
ATOM 1493 O O . LYS A 1 189 ? -11.758 -9.602 7.527 1 91.94 189 LYS A O 1
ATOM 1498 N N . ARG A 1 190 ? -11.172 -7.801 8.758 1 92.88 190 ARG A N 1
ATOM 1499 C CA . ARG A 1 190 ? -9.75 -8.109 8.664 1 92.88 190 ARG A CA 1
ATOM 1500 C C . ARG A 1 190 ? -9.32 -9.047 9.789 1 92.88 190 ARG A C 1
ATOM 1502 O O . ARG A 1 190 ? -9.609 -8.797 10.961 1 92.88 190 ARG A O 1
ATOM 1509 N N . LEU A 1 191 ? -8.672 -10.055 9.398 1 95 191 LEU A N 1
ATOM 1510 C CA . LEU A 1 191 ? -8.234 -11.055 10.359 1 95 191 LEU A CA 1
ATOM 1511 C C . LEU A 1 191 ? -6.805 -10.789 10.812 1 95 191 LEU A C 1
ATOM 1513 O O . LEU A 1 191 ? -5.941 -10.461 9.992 1 95 191 LEU A O 1
ATOM 1517 N N . GLN A 1 192 ? -6.574 -10.922 12.078 1 91.81 192 GLN A N 1
ATOM 1518 C CA . GLN A 1 192 ? -5.223 -10.828 12.617 1 91.81 192 GLN A CA 1
ATOM 1519 C C . GLN A 1 192 ? -4.602 -12.211 12.797 1 91.81 192 GLN A C 1
ATOM 1521 O O . GLN A 1 192 ? -3.393 -12.375 12.633 1 91.81 192 GLN A O 1
ATOM 1526 N N . ASN A 1 193 ? -5.359 -13.102 13.211 1 94.5 193 ASN A N 1
ATOM 1527 C CA . ASN A 1 193 ? -4.965 -14.484 13.422 1 94.5 193 ASN A CA 1
ATOM 1528 C C . ASN A 1 193 ? -6.164 -15.43 13.367 1 94.5 193 ASN A C 1
ATOM 1530 O O . ASN A 1 193 ? -7.289 -14.992 13.109 1 94.5 193 ASN A O 1
ATOM 1534 N N . VAL A 1 194 ? -5.895 -16.703 13.625 1 95.88 194 VAL A N 1
ATOM 1535 C CA . VAL A 1 194 ? -6.918 -17.734 13.523 1 95.88 194 VAL A CA 1
ATOM 1536 C C . VAL A 1 194 ? -7.953 -17.562 14.633 1 95.88 194 VAL A C 1
ATOM 1538 O O . VAL A 1 194 ? -9.156 -17.703 14.398 1 95.88 194 VAL A O 1
ATOM 1541 N N . SER A 1 195 ? -7.445 -17.188 15.773 1 95.88 195 SER A N 1
ATOM 1542 C CA . SER A 1 195 ? -8.352 -17 16.891 1 95.88 195 SER A CA 1
ATOM 1543 C C . SER A 1 195 ? -9.344 -15.867 16.625 1 95.88 195 SER A C 1
ATOM 1545 O O . SER A 1 195 ? -10.516 -15.953 16.984 1 95.88 195 SER A O 1
ATOM 1547 N N . ASP A 1 196 ? -8.844 -14.898 15.984 1 95.12 196 ASP A N 1
ATOM 1548 C CA . ASP A 1 196 ? -9.695 -13.773 15.602 1 95.12 196 ASP A CA 1
ATOM 1549 C C . ASP A 1 196 ? -10.812 -14.227 14.656 1 95.12 196 ASP A C 1
ATOM 1551 O O . ASP A 1 196 ? -11.961 -13.805 14.797 1 95.12 196 ASP A O 1
ATOM 1555 N N . ALA A 1 197 ? -10.461 -15.055 13.742 1 96.44 197 ALA A N 1
ATOM 1556 C CA . ALA A 1 197 ? -11.43 -15.578 12.781 1 96.44 197 ALA A CA 1
ATOM 1557 C C . ALA A 1 197 ? -12.508 -16.406 13.484 1 96.44 197 ALA A C 1
ATOM 1559 O O . ALA A 1 197 ? -13.703 -16.203 13.25 1 96.44 197 ALA A O 1
ATOM 1560 N N . ILE A 1 198 ? -12.133 -17.25 14.398 1 96.56 198 ILE A N 1
ATOM 1561 C CA . ILE A 1 198 ? -13.07 -18.141 15.078 1 96.56 198 ILE A CA 1
ATOM 1562 C C . ILE A 1 198 ? -13.969 -17.344 16.016 1 96.56 198 ILE A C 1
ATOM 1564 O O . ILE A 1 198 ? -15.18 -17.594 16.094 1 96.56 198 ILE A O 1
ATOM 1568 N N . ASN A 1 199 ? -13.391 -16.359 16.719 1 94.81 199 ASN A N 1
ATOM 1569 C CA . ASN A 1 199 ? -14.195 -15.477 17.547 1 94.81 199 ASN A CA 1
ATOM 1570 C C . ASN A 1 199 ? -15.25 -14.734 16.734 1 94.81 199 ASN A C 1
ATOM 1572 O O . ASN A 1 199 ? -16.391 -14.586 17.172 1 94.81 199 ASN A O 1
ATOM 1576 N N . PHE A 1 200 ? -14.844 -14.367 15.609 1 93.88 200 PHE A N 1
ATOM 1577 C CA . PHE A 1 200 ? -15.773 -13.688 14.711 1 93.88 200 PHE A CA 1
ATOM 1578 C C . PHE A 1 200 ? -16.891 -14.625 14.289 1 93.88 200 PHE A C 1
ATOM 1580 O O . PHE A 1 200 ? -18.062 -14.234 14.266 1 93.88 200 PHE A O 1
ATOM 1587 N N . LEU A 1 201 ? -16.578 -15.836 13.914 1 95.25 201 LEU A N 1
ATOM 1588 C CA . LEU A 1 201 ? -17.578 -16.812 13.5 1 95.25 201 LEU A CA 1
ATOM 1589 C C . LEU A 1 201 ? -18.547 -17.125 14.633 1 95.25 201 LEU A C 1
ATOM 1591 O O . LEU A 1 201 ? -19.734 -17.328 14.406 1 95.25 201 LEU A O 1
ATOM 1595 N N . HIS A 1 202 ? -18.031 -17.125 15.867 1 94.94 202 HIS A N 1
ATOM 1596 C CA . HIS A 1 202 ? -18.906 -17.297 17.016 1 94.94 202 HIS A CA 1
ATOM 1597 C C . HIS A 1 202 ? -19.922 -16.172 17.125 1 94.94 202 HIS A C 1
ATOM 1599 O O . HIS A 1 202 ? -21.094 -16.406 17.422 1 94.94 202 HIS A O 1
ATOM 1605 N N . ASN A 1 203 ? -19.453 -14.984 16.859 1 90.81 203 ASN A N 1
ATOM 1606 C CA . ASN A 1 203 ? -20.344 -13.836 16.906 1 90.81 203 ASN A CA 1
ATOM 1607 C C . ASN A 1 203 ? -21.438 -13.93 15.852 1 90.81 203 ASN A C 1
ATOM 1609 O O . ASN A 1 203 ? -22.609 -13.648 16.125 1 90.81 203 ASN A O 1
ATOM 1613 N N . ILE A 1 204 ? -21.062 -14.391 14.68 1 90.19 204 ILE A N 1
ATOM 1614 C CA . ILE A 1 204 ? -22.016 -14.508 13.586 1 90.19 204 ILE A CA 1
ATOM 1615 C C . ILE A 1 204 ? -23.031 -15.617 13.891 1 90.19 204 ILE A C 1
ATOM 1617 O O . ILE A 1 204 ? -24.219 -15.492 13.578 1 90.19 204 ILE A O 1
ATOM 1621 N N . GLU A 1 205 ? -22.562 -16.672 14.516 1 91.31 205 GLU A N 1
ATOM 1622 C CA . GLU A 1 205 ? -23.406 -17.781 14.898 1 91.31 205 GLU A CA 1
ATOM 1623 C C . GLU A 1 205 ? -24.438 -17.359 15.938 1 91.31 205 GLU A C 1
ATOM 1625 O O . GLU A 1 205 ? -25.594 -17.812 15.906 1 91.31 205 GLU A O 1
ATOM 1630 N N . GLU A 1 206 ? -24.016 -16.531 16.797 1 89.5 206 GLU A N 1
ATOM 1631 C CA . GLU A 1 206 ? -24.906 -16.062 17.844 1 89.5 206 GLU A CA 1
ATOM 1632 C C . GLU A 1 206 ? -26.016 -15.172 17.266 1 89.5 206 GLU A C 1
ATOM 1634 O O . GLU A 1 206 ? -27.141 -15.188 17.75 1 89.5 206 GLU A O 1
ATOM 1639 N N . LEU A 1 207 ? -25.672 -14.484 16.266 1 86 207 LEU A N 1
ATOM 1640 C CA . LEU A 1 207 ? -26.641 -13.594 15.633 1 86 207 LEU A CA 1
ATOM 1641 C C . LEU A 1 207 ? -27.656 -14.383 14.797 1 86 207 LEU A C 1
ATOM 1643 O O . LEU A 1 207 ? -28.844 -14.07 14.805 1 86 207 LEU A O 1
ATOM 1647 N N . SER A 1 208 ? -27.141 -15.328 14.047 1 87.5 208 SER A N 1
ATOM 1648 C CA . SER A 1 208 ? -28.016 -16.141 13.211 1 87.5 208 SER A CA 1
ATOM 1649 C C . SER A 1 208 ? -27.438 -17.531 13.008 1 87.5 208 SER A C 1
ATOM 1651 O O . SER A 1 208 ? -26.688 -17.781 12.062 1 87.5 208 SER A O 1
ATOM 1653 N N . ARG A 1 209 ? -27.922 -18.438 13.656 1 87.06 209 ARG A N 1
ATOM 1654 C CA . ARG A 1 209 ? -27.359 -19.781 13.648 1 87.06 209 ARG A CA 1
ATOM 1655 C C . ARG A 1 209 ? -27.766 -20.547 12.406 1 87.06 209 ARG A C 1
ATOM 1657 O O . ARG A 1 209 ? -26.969 -21.297 11.828 1 87.06 209 ARG A O 1
ATOM 1664 N N . TRP A 1 210 ? -28.984 -20.328 11.914 1 90.19 210 TRP A N 1
ATOM 1665 C CA . TRP A 1 210 ? -29.547 -21.234 10.906 1 90.19 210 TRP A CA 1
ATOM 1666 C C . TRP A 1 210 ? -29.453 -20.609 9.516 1 90.19 210 TRP A C 1
ATOM 1668 O O . TRP A 1 210 ? -29.75 -21.266 8.516 1 90.19 210 TRP A O 1
ATOM 1678 N N . THR A 1 211 ? -28.984 -19.359 9.469 1 92.06 211 THR A N 1
ATOM 1679 C CA . THR A 1 211 ? -28.828 -18.703 8.172 1 92.06 211 THR A CA 1
ATOM 1680 C C . THR A 1 211 ? -27.547 -19.141 7.488 1 92.06 211 THR A C 1
ATOM 1682 O O . THR A 1 211 ? -26.5 -19.266 8.133 1 92.06 211 THR A O 1
ATOM 1685 N N . PRO A 1 212 ? -27.672 -19.469 6.172 1 94.38 212 PRO A N 1
ATOM 1686 C CA . PRO A 1 212 ? -26.453 -19.828 5.453 1 94.38 212 PRO A CA 1
ATOM 1687 C C . PRO A 1 212 ? -25.391 -18.734 5.48 1 94.38 212 PRO A C 1
ATOM 1689 O O . PRO A 1 212 ? -25.719 -17.547 5.367 1 94.38 212 PRO A O 1
ATOM 1692 N N . LYS A 1 213 ? -24.219 -19.156 5.75 1 95.62 213 LYS A N 1
ATOM 1693 C CA . LYS A 1 213 ? -23.078 -18.234 5.762 1 95.62 213 LYS A CA 1
ATOM 1694 C C . LYS A 1 213 ? -22.125 -18.531 4.609 1 95.62 213 LYS A C 1
ATOM 1696 O O . LYS A 1 213 ? -21.484 -19.578 4.582 1 95.62 213 LYS A O 1
ATOM 1701 N N . TYR A 1 214 ? -22.062 -17.641 3.643 1 96.94 214 TYR A N 1
ATOM 1702 C CA . TYR A 1 214 ? -21.125 -17.734 2.518 1 96.94 214 TYR A CA 1
ATOM 1703 C C . TYR A 1 214 ? -19.906 -16.859 2.744 1 96.94 214 TYR A C 1
ATOM 1705 O O . TYR A 1 214 ? -20 -15.633 2.699 1 96.94 214 TYR A O 1
ATOM 1713 N N . ILE A 1 215 ? -18.797 -17.5 2.975 1 97.31 215 ILE A N 1
ATOM 1714 C CA . ILE A 1 215 ? -17.609 -16.781 3.412 1 97.31 215 ILE A CA 1
ATOM 1715 C C . ILE A 1 215 ? -16.562 -16.812 2.305 1 97.31 215 ILE A C 1
ATOM 1717 O O . ILE A 1 215 ? -16.141 -17.891 1.863 1 97.31 215 ILE A O 1
ATOM 1721 N N . VAL A 1 216 ? -16.219 -15.703 1.841 1 97.44 216 VAL A N 1
ATOM 1722 C CA . VAL A 1 216 ? -15.023 -15.586 1.007 1 97.44 216 VAL A CA 1
ATOM 1723 C C . VAL A 1 216 ? -13.797 -15.367 1.888 1 97.44 216 VAL A C 1
ATOM 1725 O O . VAL A 1 216 ? -13.656 -14.32 2.518 1 97.44 216 VAL A O 1
ATOM 1728 N N . LEU A 1 217 ? -12.961 -16.344 1.937 1 97.44 217 LEU A N 1
ATOM 1729 C CA . LEU A 1 217 ? -11.781 -16.328 2.795 1 97.44 217 LEU A CA 1
ATOM 1730 C C . LEU A 1 217 ? -10.523 -16.031 1.983 1 97.44 217 LEU A C 1
ATOM 1732 O O . LEU A 1 217 ? -10.07 -16.875 1.21 1 97.44 217 LEU A O 1
ATOM 1736 N N . ASP A 1 218 ? -9.961 -14.812 2.197 1 96.31 218 ASP A N 1
ATOM 1737 C CA . ASP A 1 218 ? -8.773 -14.359 1.479 1 96.31 218 ASP A CA 1
ATOM 1738 C C . ASP A 1 218 ? -7.566 -14.289 2.406 1 96.31 218 ASP A C 1
ATOM 1740 O O . ASP A 1 218 ? -7.234 -13.227 2.924 1 96.31 218 ASP A O 1
ATOM 1744 N N . CYS A 1 219 ? -6.883 -15.352 2.582 1 94.25 219 CYS A N 1
ATOM 1745 C CA . CYS A 1 219 ? -5.691 -15.438 3.416 1 94.25 219 CYS A CA 1
ATOM 1746 C C . CYS A 1 219 ? -4.742 -16.516 2.902 1 94.25 219 CYS A C 1
ATOM 1748 O O . CYS A 1 219 ? -5.098 -17.297 2.018 1 94.25 219 CYS A O 1
ATOM 1750 N N . PRO A 1 220 ? -3.533 -16.531 3.338 1 90 220 PRO A N 1
ATOM 1751 C CA . PRO A 1 220 ? -2.578 -17.562 2.898 1 90 220 PRO A CA 1
ATOM 1752 C C . PRO A 1 220 ? -3.031 -18.969 3.242 1 90 220 PRO A C 1
ATOM 1754 O O . PRO A 1 220 ? -3.904 -19.156 4.094 1 90 220 PRO A O 1
ATOM 1757 N N . THR A 1 221 ? -2.43 -19.906 2.652 1 88.88 221 THR A N 1
ATOM 1758 C CA . THR A 1 221 ? -2.82 -21.297 2.705 1 88.88 221 THR A CA 1
ATOM 1759 C C . THR A 1 221 ? -2.828 -21.812 4.145 1 88.88 221 THR A C 1
ATOM 1761 O O . THR A 1 221 ? -3.811 -22.406 4.598 1 88.88 221 THR A O 1
ATOM 1764 N N . GLU A 1 222 ? -1.811 -21.547 4.883 1 86.62 222 GLU A N 1
ATOM 1765 C CA . GLU A 1 222 ? -1.681 -22.078 6.238 1 86.62 222 GLU A CA 1
ATOM 1766 C C . GLU A 1 222 ? -2.766 -21.516 7.156 1 86.62 222 GLU A C 1
ATOM 1768 O O . GLU A 1 222 ? -3.367 -22.25 7.938 1 86.62 222 GLU A O 1
ATOM 1773 N N . MET A 1 223 ? -3.035 -20.297 7.012 1 92.12 223 MET A N 1
ATOM 1774 C CA . MET A 1 223 ? -4.059 -19.672 7.844 1 92.12 223 MET A CA 1
ATOM 1775 C C . MET A 1 223 ? -5.449 -20.156 7.461 1 92.12 223 MET A C 1
ATOM 1777 O O . MET A 1 223 ? -6.277 -20.438 8.328 1 92.12 223 MET A O 1
ATOM 1781 N N . ALA A 1 224 ? -5.68 -20.234 6.203 1 92.62 224 ALA A N 1
ATOM 1782 C CA . ALA A 1 224 ? -6.977 -20.719 5.734 1 92.62 224 ALA A CA 1
ATOM 1783 C C . ALA A 1 224 ? -7.25 -22.125 6.238 1 92.62 224 ALA A C 1
ATOM 1785 O O . ALA A 1 224 ? -8.344 -22.422 6.727 1 92.62 224 ALA A O 1
ATOM 1786 N N . LYS A 1 225 ? -6.273 -22.984 6.148 1 88.12 225 LYS A N 1
ATOM 1787 C CA . LYS A 1 225 ? -6.402 -24.359 6.621 1 88.12 225 LYS A CA 1
ATOM 1788 C C . LYS A 1 225 ? -6.703 -24.391 8.117 1 88.12 225 LYS A C 1
ATOM 1790 O O . LYS A 1 225 ? -7.609 -25.109 8.555 1 88.12 225 LYS A O 1
ATOM 1795 N N . GLU A 1 226 ? -5.98 -23.609 8.828 1 91.56 226 GLU A N 1
ATOM 1796 C CA . GLU A 1 226 ? -6.148 -23.594 10.273 1 91.56 226 GLU A CA 1
ATOM 1797 C C . GLU A 1 226 ? -7.531 -23.078 10.664 1 91.56 226 GLU A C 1
ATOM 1799 O O . GLU A 1 226 ? -8.133 -23.562 11.625 1 91.56 226 GLU A O 1
ATOM 1804 N N . ILE A 1 227 ? -7.992 -22.094 9.938 1 94.19 227 ILE A N 1
ATOM 1805 C CA . ILE A 1 227 ? -9.312 -21.547 10.211 1 94.19 227 ILE A CA 1
ATOM 1806 C C . ILE A 1 227 ? -10.383 -22.609 9.961 1 94.19 227 ILE A C 1
ATOM 1808 O O . ILE A 1 227 ? -11.25 -22.844 10.805 1 94.19 227 ILE A O 1
ATOM 1812 N N . VAL A 1 228 ? -10.305 -23.312 8.859 1 91.5 228 VAL A N 1
ATOM 1813 C CA . VAL A 1 228 ? -11.305 -24.312 8.477 1 91.5 228 VAL A CA 1
ATOM 1814 C C . VAL A 1 228 ? -11.25 -25.5 9.438 1 91.5 228 VAL A C 1
ATOM 1816 O O . VAL A 1 228 ? -12.289 -25.969 9.898 1 91.5 228 VAL A O 1
ATOM 1819 N N . VAL A 1 229 ? -10.062 -25.922 9.773 1 88.69 229 VAL A N 1
ATOM 1820 C CA . VAL A 1 229 ? -9.898 -27.031 10.695 1 88.69 229 VAL A CA 1
ATOM 1821 C C . VAL A 1 229 ? -10.445 -26.656 12.07 1 88.69 229 VAL A C 1
ATOM 1823 O O . VAL A 1 229 ? -11.172 -27.438 12.688 1 88.69 229 VAL A O 1
ATOM 1826 N N . SER A 1 230 ? -10.055 -25.453 12.5 1 91.94 230 SER A N 1
ATOM 1827 C CA . SER A 1 230 ? -10.547 -24.984 13.789 1 91.94 230 SER A CA 1
ATOM 1828 C C . SER A 1 230 ? -12.07 -24.875 13.797 1 91.94 230 SER A C 1
ATOM 1830 O O . SER A 1 230 ? -12.719 -25.172 14.805 1 91.94 230 SER A O 1
ATOM 1832 N N . HIS A 1 231 ? -12.586 -24.469 12.688 1 92.75 231 HIS A N 1
ATOM 1833 C CA . HIS A 1 231 ? -14.039 -24.375 12.547 1 92.75 231 HIS A CA 1
ATOM 1834 C C . HIS A 1 231 ? -14.703 -25.734 12.664 1 92.75 231 HIS A C 1
ATOM 1836 O O . HIS A 1 231 ? -15.672 -25.891 13.414 1 92.75 231 HIS A O 1
ATOM 1842 N N . VAL A 1 232 ? -14.203 -26.734 12.008 1 88.31 232 VAL A N 1
ATOM 1843 C CA . VAL A 1 232 ? -14.797 -28.062 11.961 1 88.31 232 VAL A CA 1
ATOM 1844 C C . VAL A 1 232 ? -14.664 -28.734 13.328 1 88.31 232 VAL A C 1
ATOM 1846 O O . VAL A 1 232 ? -15.539 -29.5 13.734 1 88.31 232 VAL A O 1
ATOM 1849 N N . ARG A 1 233 ? -13.672 -28.359 14.039 1 87.94 233 ARG A N 1
ATOM 1850 C CA . ARG A 1 233 ? -13.422 -28.953 15.352 1 87.94 233 ARG A CA 1
ATOM 1851 C C . ARG A 1 233 ? -14.305 -28.312 16.422 1 87.94 233 ARG A C 1
ATOM 1853 O O . ARG A 1 233 ? -14.516 -28.875 17.484 1 87.94 233 ARG A O 1
ATOM 1860 N N . ASP A 1 234 ? -14.719 -27.141 16.078 1 90.75 234 ASP A N 1
ATOM 1861 C CA . ASP A 1 234 ? -15.516 -26.406 17.047 1 90.75 234 ASP A CA 1
ATOM 1862 C C . ASP A 1 234 ? -16.969 -26.859 17.031 1 90.75 234 ASP A C 1
ATOM 1864 O O . ASP A 1 234 ? -17.703 -26.547 16.094 1 90.75 234 ASP A O 1
ATOM 1868 N N . ILE A 1 235 ? -17.453 -27.469 18.062 1 87.56 235 ILE A N 1
ATOM 1869 C CA . ILE A 1 235 ? -18.766 -28.094 18.109 1 87.56 235 ILE A CA 1
ATOM 1870 C C . ILE A 1 235 ? -19.844 -27.016 18.219 1 87.56 235 ILE A C 1
ATOM 1872 O O . ILE A 1 235 ? -21.016 -27.25 17.891 1 87.56 235 ILE A O 1
ATOM 1876 N N . THR A 1 236 ? -19.422 -25.891 18.625 1 91.25 236 THR A N 1
ATOM 1877 C CA . THR A 1 236 ? -20.391 -24.812 18.828 1 91.25 236 THR A CA 1
ATOM 1878 C C . THR A 1 236 ? -20.719 -24.125 17.5 1 91.25 236 THR A C 1
ATOM 1880 O O . THR A 1 236 ? -21.703 -23.391 17.406 1 91.25 236 THR A O 1
ATOM 1883 N N . LEU A 1 237 ? -19.969 -24.406 16.484 1 92.75 237 LEU A N 1
ATOM 1884 C CA . LEU A 1 237 ? -20.172 -23.797 15.18 1 92.75 237 LEU A CA 1
ATOM 1885 C C . LEU A 1 237 ? -20.875 -24.75 14.227 1 92.75 237 LEU A C 1
ATOM 1887 O O . LEU A 1 237 ? -20.562 -25.953 14.219 1 92.75 237 LEU A O 1
ATOM 1891 N N . GLY A 1 238 ? -21.766 -24.172 13.469 1 89.12 238 GLY A N 1
ATOM 1892 C CA . GLY A 1 238 ? -22.406 -24.984 12.453 1 89.12 238 GLY A CA 1
ATOM 1893 C C . GLY A 1 238 ? -21.453 -25.406 11.344 1 89.12 238 GLY A C 1
ATOM 1894 O O . GLY A 1 238 ? -20.391 -24.812 11.164 1 89.12 238 GLY A O 1
ATOM 1895 N N . LYS A 1 239 ? -21.859 -26.469 10.617 1 87 239 LYS A N 1
ATOM 1896 C CA . LYS A 1 239 ? -21.031 -26.953 9.508 1 87 239 LYS A CA 1
ATOM 1897 C C . LYS A 1 239 ? -21.797 -26.875 8.188 1 87 239 LYS A C 1
ATOM 1899 O O . LYS A 1 239 ? -21.312 -26.266 7.227 1 87 239 LYS A O 1
ATOM 1904 N N . ARG A 1 240 ? -23.016 -27.25 8.141 1 86.94 240 ARG A N 1
ATOM 1905 C CA . ARG A 1 240 ? -23.812 -27.328 6.918 1 86.94 240 ARG A CA 1
ATOM 1906 C C . ARG A 1 240 ? -24.234 -25.953 6.453 1 86.94 240 ARG A C 1
ATOM 1908 O O . ARG A 1 240 ? -24.484 -25.734 5.262 1 86.94 240 ARG A O 1
ATOM 1915 N N . THR A 1 241 ? -24.297 -25.078 7.359 1 92.81 241 THR A N 1
ATOM 1916 C CA . THR A 1 241 ? -24.766 -23.734 7.035 1 92.81 241 THR A CA 1
ATOM 1917 C C . THR A 1 241 ? -23.625 -22.859 6.523 1 92.81 241 THR A C 1
ATOM 1919 O O . THR A 1 241 ? -23.828 -21.703 6.168 1 92.81 241 THR A O 1
ATOM 1922 N N . TYR A 1 242 ? -22.453 -23.469 6.445 1 94.12 242 TYR A N 1
ATOM 1923 C CA . TYR A 1 242 ? -21.297 -22.688 6.012 1 94.12 242 TYR A CA 1
ATOM 1924 C C . TYR A 1 242 ? -20.797 -23.156 4.652 1 94.12 242 TYR A C 1
ATOM 1926 O O . TYR A 1 242 ? -20.797 -24.359 4.363 1 94.12 242 TYR A O 1
ATOM 1934 N N . HIS A 1 243 ? -20.344 -22.297 3.842 1 95.5 243 HIS A N 1
ATOM 1935 C CA . HIS A 1 243 ? -19.625 -22.562 2.598 1 95.5 243 HIS A CA 1
ATOM 1936 C C . HIS A 1 243 ? -18.484 -21.578 2.414 1 95.5 243 HIS A C 1
ATOM 1938 O O . HIS A 1 243 ? -18.703 -20.359 2.285 1 95.5 243 HIS A O 1
ATOM 1944 N N . TYR A 1 244 ? -17.297 -22.125 2.422 1 96 244 TYR A N 1
ATOM 1945 C CA . TYR A 1 244 ? -16.109 -21.297 2.25 1 96 244 TYR A CA 1
ATOM 1946 C C . TYR A 1 244 ? -15.695 -21.234 0.786 1 96 244 TYR A C 1
ATOM 1948 O O . TYR A 1 244 ? -15.602 -22.281 0.122 1 96 244 TYR A O 1
ATOM 1956 N N . LEU A 1 245 ? -15.5 -20.094 0.304 1 97.19 245 LEU A N 1
ATOM 1957 C CA . LEU A 1 245 ? -14.789 -19.891 -0.952 1 97.19 245 LEU A CA 1
ATOM 1958 C C . LEU A 1 245 ? -13.383 -19.359 -0.696 1 97.19 245 LEU A C 1
ATOM 1960 O O . LEU A 1 245 ? -13.219 -18.219 -0.251 1 97.19 245 LEU A O 1
ATOM 1964 N N . LEU A 1 246 ? -12.414 -20.188 -0.923 1 95.69 246 LEU A N 1
ATOM 1965 C CA . LEU A 1 246 ? -11.016 -19.781 -0.78 1 95.69 246 LEU A CA 1
ATOM 1966 C C . LEU A 1 246 ? -10.547 -19.016 -2.014 1 95.69 246 LEU A C 1
ATOM 1968 O O . LEU A 1 246 ? -10.352 -19.609 -3.078 1 95.69 246 LEU A O 1
ATOM 1972 N N . SER A 1 247 ? -10.273 -17.703 -1.84 1 94.06 247 SER A N 1
ATOM 1973 C CA . SER A 1 247 ? -10.055 -16.844 -2.992 1 94.06 247 SER A CA 1
ATOM 1974 C C . SER A 1 247 ? -8.633 -16.984 -3.527 1 94.06 247 SER A C 1
ATOM 1976 O O . SER A 1 247 ? -8.344 -16.594 -4.66 1 94.06 247 SER A O 1
ATOM 1978 N N . GLY A 1 248 ? -7.684 -17.484 -2.766 1 91.38 248 GLY A N 1
ATOM 1979 C CA . GLY A 1 248 ? -6.32 -17.703 -3.232 1 91.38 248 GLY A CA 1
ATOM 1980 C C . GLY A 1 248 ? -6.156 -18.984 -4.023 1 91.38 248 GLY A C 1
ATOM 1981 O O . GLY A 1 248 ? -7.09 -19.781 -4.125 1 91.38 248 GLY A O 1
ATOM 1982 N N . LEU A 1 249 ? -5.008 -19.125 -4.648 1 91.25 249 LEU A N 1
ATOM 1983 C CA . LEU A 1 249 ? -4.637 -20.375 -5.293 1 91.25 249 LEU A CA 1
ATOM 1984 C C . LEU A 1 249 ? -4.074 -21.375 -4.277 1 91.25 249 LEU A C 1
ATOM 1986 O O . LEU A 1 249 ? -2.865 -21.609 -4.25 1 91.25 249 LEU A O 1
ATOM 1990 N N . ILE A 1 250 ? -4.992 -21.953 -3.506 1 84.88 250 ILE A N 1
ATOM 1991 C CA . ILE A 1 250 ? -4.473 -22.688 -2.359 1 84.88 250 ILE A CA 1
ATOM 1992 C C . ILE A 1 250 ? -5.012 -24.109 -2.381 1 84.88 250 ILE A C 1
ATOM 1994 O O . ILE A 1 250 ? -4.73 -24.906 -1.478 1 84.88 250 ILE A O 1
ATOM 1998 N N . MET A 1 251 ? -5.773 -24.469 -3.4 1 83.94 251 MET A N 1
ATOM 1999 C CA . MET A 1 251 ? -6.359 -25.812 -3.445 1 83.94 251 MET A CA 1
ATOM 2000 C C . MET A 1 251 ? -5.375 -26.812 -4.023 1 83.94 251 MET A C 1
ATOM 2002 O O . MET A 1 251 ? -5.668 -28.016 -4.082 1 83.94 251 MET A O 1
ATOM 2006 N N . ASP A 1 252 ? -4.25 -26.375 -4.387 1 75.81 252 ASP A N 1
ATOM 2007 C CA . ASP A 1 252 ? -3.191 -27.266 -4.855 1 75.81 252 ASP A CA 1
ATOM 2008 C C . ASP A 1 252 ? -2.521 -27.984 -3.688 1 75.81 252 ASP A C 1
ATOM 2010 O O . ASP A 1 252 ? -1.873 -29.016 -3.877 1 75.81 252 ASP A O 1
ATOM 2014 N N . ASP A 1 253 ? -2.727 -27.359 -2.529 1 67.56 253 ASP A N 1
ATOM 2015 C CA . ASP A 1 253 ? -2.123 -27.906 -1.32 1 67.56 253 ASP A CA 1
ATOM 2016 C C . ASP A 1 253 ? -2.945 -29.078 -0.782 1 67.56 253 ASP A C 1
ATOM 2018 O O . ASP A 1 253 ? -4.07 -29.312 -1.226 1 67.56 253 ASP A O 1
ATOM 2022 N N . ARG A 1 254 ? -2.273 -29.891 -0.017 1 62.94 254 ARG A N 1
ATOM 2023 C CA . ARG A 1 254 ? -2.988 -31.031 0.545 1 62.94 254 ARG A CA 1
ATOM 2024 C C . ARG A 1 254 ? -4.004 -30.578 1.59 1 62.94 254 ARG A C 1
ATOM 2026 O O . ARG A 1 254 ? -3.631 -30.016 2.621 1 62.94 254 ARG A O 1
ATOM 2033 N N . TRP A 1 255 ? -5.18 -30.406 1.317 1 60.34 255 TRP A N 1
ATOM 2034 C CA . TRP A 1 255 ? -6.254 -30.031 2.232 1 60.34 255 TRP A CA 1
ATOM 2035 C C . TRP A 1 255 ? -6.871 -31.281 2.873 1 60.34 255 TRP A C 1
ATOM 2037 O O . TRP A 1 255 ? -7.32 -31.234 4.02 1 60.34 255 TRP A O 1
ATOM 2047 N N . GLU A 1 256 ? -6.855 -32.438 2.266 1 57.66 256 GLU A N 1
ATOM 2048 C CA . GLU A 1 256 ? -7.766 -33.562 2.486 1 57.66 256 GLU A CA 1
ATOM 2049 C C . GLU A 1 256 ? -7.523 -34.219 3.848 1 57.66 256 GLU A C 1
ATOM 2051 O O . GLU A 1 256 ? -8.469 -34.469 4.598 1 57.66 256 GLU A O 1
ATOM 2056 N N . SER A 1 257 ? -6.281 -34.375 4.188 1 57.38 257 SER A N 1
ATOM 2057 C CA . SER A 1 257 ? -6.191 -35.312 5.312 1 57.38 257 SER A CA 1
ATOM 2058 C C . SER A 1 257 ? -6.695 -34.656 6.602 1 57.38 257 SER A C 1
ATOM 2060 O O . SER A 1 257 ? -7.418 -35.281 7.375 1 57.38 257 SER A O 1
ATOM 2062 N N . GLU A 1 258 ? -6.496 -33.375 6.703 1 59.75 258 GLU A N 1
ATOM 2063 C CA . GLU A 1 258 ? -6.785 -32.781 8 1 59.75 258 GLU A CA 1
ATOM 2064 C C . GLU A 1 258 ? -8.234 -32.312 8.078 1 59.75 258 GLU A C 1
ATOM 2066 O O . GLU A 1 258 ? -8.898 -32.5 9.102 1 59.75 258 GLU A O 1
ATOM 2071 N N . VAL A 1 259 ? -8.719 -31.797 6.965 1 61.31 259 VAL A N 1
ATOM 2072 C CA . VAL A 1 259 ? -10.07 -31.25 6.965 1 61.31 259 VAL A CA 1
ATOM 2073 C C . VAL A 1 259 ? -11.086 -32.375 6.902 1 61.31 259 VAL A C 1
ATOM 2075 O O . VAL A 1 259 ? -12.133 -32.312 7.555 1 61.31 259 VAL A O 1
ATOM 2078 N N . ILE A 1 260 ? -10.805 -33.438 6.203 1 59.78 260 ILE A N 1
ATOM 2079 C CA . ILE A 1 260 ? -11.727 -34.531 6.012 1 59.78 260 ILE A CA 1
ATOM 2080 C C . ILE A 1 260 ? -11.914 -35.281 7.324 1 59.78 260 ILE A C 1
ATOM 2082 O O . ILE A 1 260 ? -12.992 -35.812 7.602 1 59.78 260 ILE A O 1
ATOM 2086 N N . GLU A 1 261 ? -10.867 -35.312 8.125 1 57.62 261 GLU A N 1
ATOM 2087 C CA . GLU A 1 261 ? -10.938 -36.094 9.359 1 57.62 261 GLU A CA 1
ATOM 2088 C C . GLU A 1 261 ? -12.055 -35.594 10.266 1 57.62 261 GLU A C 1
ATOM 2090 O O . GLU A 1 261 ? -12.703 -36.375 10.961 1 57.62 261 GLU A O 1
ATOM 2095 N N . TYR A 1 262 ? -12.219 -34.344 10.492 1 54.53 262 TYR A N 1
ATOM 2096 C CA . TYR A 1 262 ? -13.102 -33.844 11.555 1 54.53 262 TYR A CA 1
ATOM 2097 C C . TYR A 1 262 ? -14.477 -33.5 11 1 54.53 262 TYR A C 1
ATOM 2099 O O . TYR A 1 262 ? -15.406 -33.25 11.758 1 54.53 262 TYR A O 1
ATOM 2107 N N . GLY A 1 263 ? -14.836 -33.719 9.766 1 58.91 263 GLY A N 1
ATOM 2108 C CA . GLY A 1 263 ? -16.156 -33.406 9.258 1 58.91 263 GLY A CA 1
ATOM 2109 C C . GLY A 1 263 ? -16.141 -32.344 8.18 1 58.91 263 GLY A C 1
ATOM 2110 O O . GLY A 1 263 ? -15.18 -31.594 8.047 1 58.91 263 GLY A O 1
ATOM 2111 N N . ALA A 1 264 ? -17.031 -32.5 7.035 1 68.44 264 ALA A N 1
ATOM 2112 C CA . ALA A 1 264 ? -16.859 -31.859 5.738 1 68.44 264 ALA A CA 1
ATOM 2113 C C . ALA A 1 264 ? -17.609 -30.516 5.691 1 68.44 264 ALA A C 1
ATOM 2115 O O . ALA A 1 264 ? -18.719 -30.391 6.215 1 68.44 264 ALA A O 1
ATOM 2116 N N . ILE A 1 265 ? -17.094 -29.453 5.883 1 85.31 265 ILE A N 1
ATOM 2117 C CA . ILE A 1 265 ? -17.578 -28.125 5.531 1 85.31 265 ILE A CA 1
ATOM 2118 C C . ILE A 1 265 ? -17.375 -27.875 4.039 1 85.31 265 ILE A C 1
ATOM 2120 O O . ILE A 1 265 ? -16.453 -28.438 3.43 1 85.31 265 ILE A O 1
ATOM 2124 N N . ASN A 1 266 ? -18.438 -27.25 3.557 1 90.88 266 ASN A N 1
ATOM 2125 C CA . ASN A 1 266 ? -18.328 -26.953 2.129 1 90.88 266 ASN A CA 1
ATOM 2126 C C . ASN A 1 266 ? -17.203 -25.984 1.836 1 90.88 266 ASN A C 1
ATOM 2128 O O . ASN A 1 266 ? -17.141 -24.906 2.438 1 90.88 266 ASN A O 1
ATOM 2132 N N . ILE A 1 267 ? -16.359 -26.422 0.965 1 92.56 267 ILE A N 1
ATOM 2133 C CA . ILE A 1 267 ? -15.234 -25.578 0.582 1 92.56 267 ILE A CA 1
ATOM 2134 C C . ILE A 1 267 ? -15.109 -25.531 -0.94 1 92.56 267 ILE A C 1
ATOM 2136 O O . ILE A 1 267 ? -15.203 -26.578 -1.603 1 92.56 267 ILE A O 1
ATOM 2140 N N . THR A 1 268 ? -15.016 -24.406 -1.498 1 94.75 268 THR A N 1
ATOM 2141 C CA . THR A 1 268 ? -14.703 -24.203 -2.908 1 94.75 268 THR A CA 1
ATOM 2142 C C . THR A 1 268 ? -13.43 -23.375 -3.068 1 94.75 268 THR A C 1
ATOM 2144 O O . THR A 1 268 ? -13.148 -22.5 -2.242 1 94.75 268 THR A O 1
ATOM 2147 N N . GLY A 1 269 ? -12.609 -23.656 -4.016 1 95.38 269 GLY A N 1
ATOM 2148 C CA . GLY A 1 269 ? -11.383 -22.906 -4.254 1 95.38 269 GLY A CA 1
ATOM 2149 C C . GLY A 1 269 ? -10.812 -23.125 -5.645 1 95.38 269 GLY A C 1
ATOM 2150 O O . GLY A 1 269 ? -11.469 -23.703 -6.508 1 95.38 269 GLY A O 1
ATOM 2151 N N . PHE A 1 270 ? -9.625 -22.594 -5.855 1 95.88 270 PHE A N 1
ATOM 2152 C CA . PHE A 1 270 ? -9.016 -22.609 -7.18 1 95.88 270 PHE A CA 1
ATOM 2153 C C . PHE A 1 270 ? -7.715 -23.406 -7.168 1 95.88 270 PHE A C 1
ATOM 2155 O O . PHE A 1 270 ? -6.949 -23.328 -6.203 1 95.88 270 PHE A O 1
ATOM 2162 N N . ARG A 1 271 ? -7.539 -24.078 -8.203 1 94.44 271 ARG A N 1
ATOM 2163 C CA . ARG A 1 271 ? -6.312 -24.828 -8.445 1 94.44 271 ARG A CA 1
ATOM 2164 C C . ARG A 1 271 ? -5.754 -24.516 -9.836 1 94.44 271 ARG A C 1
ATOM 2166 O O . ARG A 1 271 ? -6.512 -24.406 -10.797 1 94.44 271 ARG A O 1
ATOM 2173 N N . ILE A 1 272 ? -4.43 -24.391 -9.914 1 95.56 272 ILE A N 1
ATOM 2174 C CA . ILE A 1 272 ? -3.84 -24.031 -11.195 1 95.56 272 ILE A CA 1
ATOM 2175 C C . ILE A 1 272 ? -3.006 -25.188 -11.727 1 95.56 272 ILE A C 1
ATOM 2177 O O . ILE A 1 272 ? -2.768 -25.297 -12.93 1 95.56 272 ILE A O 1
ATOM 2181 N N . VAL A 1 273 ? -2.512 -26.078 -10.852 1 95.12 273 VAL A N 1
ATOM 2182 C CA . VAL A 1 273 ? -1.722 -27.234 -11.266 1 95.12 273 VAL A CA 1
ATOM 2183 C C . VAL A 1 273 ? -2.65 -28.391 -11.633 1 95.12 273 VAL A C 1
ATOM 2185 O O . VAL A 1 273 ? -3.445 -28.828 -10.805 1 95.12 273 VAL A O 1
ATOM 2188 N N . ASP A 1 274 ? -2.559 -28.797 -12.812 1 92.38 274 ASP A N 1
ATOM 2189 C CA . ASP A 1 274 ? -3.365 -29.906 -13.305 1 92.38 274 ASP A CA 1
ATOM 2190 C C . ASP A 1 274 ? -2.586 -31.219 -13.234 1 92.38 274 ASP A C 1
ATOM 2192 O O . ASP A 1 274 ? -1.817 -31.547 -14.141 1 92.38 274 ASP A O 1
ATOM 2196 N N . THR A 1 275 ? -2.912 -32.062 -12.32 1 88.75 275 THR A N 1
ATOM 2197 C CA . THR A 1 275 ? -2.162 -33.281 -12.07 1 88.75 275 THR A CA 1
ATOM 2198 C C . THR A 1 275 ? -2.51 -34.344 -13.094 1 88.75 275 THR A C 1
ATOM 2200 O O . THR A 1 275 ? -1.859 -35.406 -13.156 1 88.75 275 THR A O 1
ATOM 2203 N N . SER A 1 276 ? -3.473 -34.125 -13.93 1 88.38 276 SER A N 1
ATOM 2204 C CA . SER A 1 276 ? -3.84 -35.094 -14.961 1 88.38 276 SER A CA 1
ATOM 2205 C C . SER A 1 276 ? -2.879 -35.031 -16.141 1 88.38 276 SER A C 1
ATOM 2207 O O . SER A 1 276 ? -2.83 -35.938 -16.953 1 88.38 276 SER A O 1
ATOM 2209 N N . ARG A 1 277 ? -2.139 -34 -16.203 1 93.31 277 ARG A N 1
ATOM 2210 C CA . ARG A 1 277 ? -1.192 -33.844 -17.297 1 93.31 277 ARG A CA 1
ATOM 2211 C C . ARG A 1 277 ? 0.059 -34.688 -17.078 1 93.31 277 ARG A C 1
ATOM 2213 O O . ARG A 1 277 ? 0.598 -34.719 -15.977 1 93.31 277 ARG A O 1
ATOM 2220 N N . ARG A 1 278 ? 0.506 -35.25 -18.109 1 93.94 278 ARG A N 1
ATOM 2221 C CA . ARG A 1 278 ? 1.671 -36.125 -18.031 1 93.94 278 ARG A CA 1
ATOM 2222 C C . ARG A 1 278 ? 2.9 -35.375 -17.547 1 93.94 278 ARG A C 1
ATOM 2224 O O . ARG A 1 278 ? 3.637 -35.844 -16.688 1 93.94 278 ARG A O 1
ATOM 2231 N N . TYR A 1 279 ? 3.074 -34.219 -18.062 1 94.25 279 TYR A N 1
ATOM 2232 C CA . TYR A 1 279 ? 4.223 -33.406 -17.688 1 94.25 279 TYR A CA 1
ATOM 2233 C C . TYR A 1 279 ? 4.254 -33.156 -16.188 1 94.25 279 TYR A C 1
ATOM 2235 O O . TYR A 1 279 ? 5.32 -33.219 -15.562 1 94.25 279 TYR A O 1
ATOM 2243 N N . VAL A 1 280 ? 3.139 -32.906 -15.617 1 94.94 280 VAL A N 1
ATOM 2244 C CA . VAL A 1 280 ? 3.035 -32.594 -14.195 1 94.94 280 VAL A CA 1
ATOM 2245 C C . VAL A 1 280 ? 3.297 -33.844 -13.367 1 94.94 280 VAL A C 1
ATOM 2247 O O . VAL A 1 280 ? 3.996 -33.812 -12.352 1 94.94 280 VAL A O 1
ATOM 2250 N N . ARG A 1 281 ? 2.812 -34.938 -13.852 1 91.94 281 ARG A N 1
ATOM 2251 C CA . ARG A 1 281 ? 3.025 -36.219 -13.148 1 91.94 281 ARG A CA 1
ATOM 2252 C C . ARG A 1 281 ? 4.504 -36.562 -13.109 1 91.94 281 ARG A C 1
ATOM 2254 O O . ARG A 1 281 ? 5.023 -37 -12.07 1 91.94 281 ARG A O 1
ATOM 2261 N N . GLU A 1 282 ? 5.094 -36.406 -14.242 1 92.88 282 GLU A N 1
ATOM 2262 C CA . GLU A 1 282 ? 6.523 -36.719 -14.328 1 92.88 282 GLU A CA 1
ATOM 2263 C C . GLU A 1 282 ? 7.332 -35.781 -13.422 1 92.88 282 GLU A C 1
ATOM 2265 O O . GLU A 1 282 ? 8.258 -36.219 -12.742 1 92.88 282 GLU A O 1
ATOM 2270 N N . PHE A 1 283 ? 6.953 -34.562 -13.43 1 93.62 283 PHE A N 1
ATOM 2271 C CA . PHE A 1 283 ? 7.609 -33.625 -12.539 1 93.62 283 PHE A CA 1
ATOM 2272 C C . PHE A 1 283 ? 7.453 -34.031 -11.086 1 93.62 283 PHE A C 1
ATOM 2274 O O . PHE A 1 283 ? 8.422 -34 -10.312 1 93.62 283 PHE A O 1
ATOM 2281 N N . LEU A 1 284 ? 6.246 -34.344 -10.688 1 91.81 284 LEU A N 1
ATOM 2282 C CA . LEU A 1 284 ? 5.941 -34.656 -9.297 1 91.81 284 LEU A CA 1
ATOM 2283 C C . LEU A 1 284 ? 6.723 -35.875 -8.82 1 91.81 284 LEU A C 1
ATOM 2285 O O . LEU A 1 284 ? 7.082 -35.969 -7.645 1 91.81 284 LEU A O 1
ATOM 2289 N N . GLU A 1 285 ? 7.016 -36.781 -9.703 1 87.94 285 GLU A N 1
ATOM 2290 C CA . GLU A 1 285 ? 7.836 -37.938 -9.359 1 87.94 285 GLU A CA 1
ATOM 2291 C C . GLU A 1 285 ? 9.234 -37.531 -8.938 1 87.94 285 GLU A C 1
ATOM 2293 O O . GLU A 1 285 ? 9.781 -38.031 -7.965 1 87.94 285 GLU A O 1
ATOM 2298 N N . GLY A 1 286 ? 9.82 -36.594 -9.648 1 86.81 286 GLY A N 1
ATOM 2299 C CA . GLY A 1 286 ? 11.125 -36.062 -9.289 1 86.81 286 GLY A CA 1
ATOM 2300 C C . GLY A 1 286 ? 11.102 -35.156 -8.07 1 86.81 286 GLY A C 1
ATOM 2301 O O . GLY A 1 286 ? 12.016 -35.188 -7.246 1 86.81 286 GLY A O 1
ATOM 2302 N N . TRP A 1 287 ? 10.062 -34.406 -7.98 1 89.31 287 TRP A N 1
ATOM 2303 C CA . TRP A 1 287 ? 9.891 -33.438 -6.906 1 89.31 287 TRP A CA 1
ATOM 2304 C C . TRP A 1 287 ? 9.773 -34.125 -5.555 1 89.31 287 TRP A C 1
ATOM 2306 O O . TRP A 1 287 ? 10.266 -33.625 -4.547 1 89.31 287 TRP A O 1
ATOM 2316 N N . ARG A 1 288 ? 9.172 -35.219 -5.523 1 83.31 288 ARG A N 1
ATOM 2317 C CA . ARG A 1 288 ? 9 -36 -4.305 1 83.31 288 ARG A CA 1
ATOM 2318 C C . ARG A 1 288 ? 10.352 -36.406 -3.721 1 83.31 288 ARG A C 1
ATOM 2320 O O . ARG A 1 288 ? 10.531 -36.406 -2.502 1 83.31 288 ARG A O 1
ATOM 2327 N N . LYS A 1 289 ? 11.273 -36.656 -4.531 1 77.5 289 LYS A N 1
ATOM 2328 C CA . LYS A 1 289 ? 12.602 -37.062 -4.109 1 77.5 289 LYS A CA 1
ATOM 2329 C C . LYS A 1 289 ? 13.383 -35.906 -3.496 1 77.5 289 LYS A C 1
ATOM 2331 O O . LYS A 1 289 ? 14.156 -36.125 -2.557 1 77.5 289 LYS A O 1
ATOM 2336 N N . VAL A 1 290 ? 13.219 -34.812 -4.004 1 70.75 290 VAL A N 1
ATOM 2337 C CA . VAL A 1 290 ? 13.914 -33.594 -3.559 1 70.75 290 VAL A CA 1
ATOM 2338 C C . VAL A 1 290 ? 13.359 -33.156 -2.207 1 70.75 290 VAL A C 1
ATOM 2340 O O . VAL A 1 290 ? 14.117 -32.812 -1.294 1 70.75 290 VAL A O 1
ATOM 2343 N N . GLU A 1 291 ? 12.102 -33.031 -2.135 1 64.94 291 GLU A N 1
ATOM 2344 C CA . GLU A 1 291 ? 11.445 -32.531 -0.927 1 64.94 291 GLU A CA 1
ATOM 2345 C C . GLU A 1 291 ? 11.688 -33.469 0.256 1 64.94 291 GLU A C 1
ATOM 2347 O O . GLU A 1 291 ? 11.812 -33.031 1.396 1 64.94 291 GLU A O 1
ATOM 2352 N N . SER A 1 292 ? 11.625 -34.656 -0.069 1 60.62 292 SER A N 1
ATOM 2353 C CA . SER A 1 292 ? 11.938 -35.625 0.98 1 60.62 292 SER A CA 1
ATOM 2354 C C . SER A 1 292 ? 13.32 -35.375 1.576 1 60.62 292 SER A C 1
ATOM 2356 O O . SER A 1 292 ? 13.531 -35.594 2.771 1 60.62 292 SER A O 1
ATOM 2358 N N . GLY A 1 293 ? 14.18 -34.812 0.789 1 54.66 293 GLY A N 1
ATOM 2359 C CA . GLY A 1 293 ? 15.508 -34.469 1.267 1 54.66 293 GLY A CA 1
ATOM 2360 C C . GLY A 1 293 ? 15.547 -33.188 2.078 1 54.66 293 GLY A C 1
ATOM 2361 O O . GLY A 1 293 ? 16.312 -33.062 3.029 1 54.66 293 GLY A O 1
ATOM 2362 N N . ILE A 1 294 ? 14.859 -32.219 1.673 1 55.66 294 ILE A N 1
ATOM 2363 C CA . ILE A 1 294 ? 14.812 -30.938 2.352 1 55.66 294 ILE A CA 1
ATOM 2364 C C . ILE A 1 294 ? 14.164 -31.109 3.725 1 55.66 294 ILE A C 1
ATOM 2366 O O . ILE A 1 294 ? 14.633 -30.531 4.711 1 55.66 294 ILE A O 1
ATOM 2370 N N . GLN A 1 295 ? 13.008 -31.734 3.74 1 52.19 295 GLN A N 1
ATOM 2371 C CA . GLN A 1 295 ? 12.227 -31.906 4.961 1 52.19 295 GLN A CA 1
ATOM 2372 C C . GLN A 1 295 ? 12.922 -32.875 5.934 1 52.19 295 GLN A C 1
ATOM 2374 O O . GLN A 1 295 ? 12.664 -32.812 7.137 1 52.19 295 GLN A O 1
ATOM 2379 N N . SER A 1 296 ? 13.656 -33.844 5.422 1 46.22 296 SER A N 1
ATOM 2380 C CA . SER A 1 296 ? 14.367 -34.656 6.398 1 46.22 296 SER A CA 1
ATOM 2381 C C . SER A 1 296 ? 15.102 -33.812 7.414 1 46.22 296 SER A C 1
ATOM 2383 O O . SER A 1 296 ? 15.273 -34.188 8.57 1 46.22 296 SER A O 1
ATOM 2385 N N . ASN A 1 297 ? 15.539 -32.688 7.07 1 41.66 297 ASN A N 1
ATOM 2386 C CA . ASN A 1 297 ? 16.219 -31.891 8.094 1 41.66 297 ASN A CA 1
ATOM 2387 C C . ASN A 1 297 ? 15.227 -31.344 9.125 1 41.66 297 ASN A C 1
ATOM 2389 O O . ASN A 1 297 ? 15.625 -30.938 10.211 1 41.66 297 ASN A O 1
ATOM 2393 N N . THR A 1 298 ? 14.109 -30.953 8.742 1 41.62 298 THR A N 1
ATOM 2394 C CA . THR A 1 298 ? 13.211 -30.438 9.773 1 41.62 298 THR A CA 1
ATOM 2395 C C . THR A 1 298 ? 12.328 -31.547 10.336 1 41.62 298 THR A C 1
ATOM 2397 O O . THR A 1 298 ? 11.469 -31.281 11.18 1 41.62 298 THR A O 1
ATOM 2400 N N . GLY A 1 299 ? 12.648 -32.938 10.203 1 41.5 299 GLY A N 1
ATOM 2401 C CA . GLY A 1 299 ? 12.102 -34.125 10.844 1 41.5 299 GLY A CA 1
ATOM 2402 C C . GLY A 1 299 ? 10.828 -34.625 10.188 1 41.5 299 GLY A C 1
ATOM 2403 O O . GLY A 1 299 ? 10.375 -35.75 10.469 1 41.5 299 GLY A O 1
ATOM 2404 N N . THR A 1 300 ? 9.75 -33.969 10.07 1 40.28 300 THR A N 1
ATOM 2405 C CA . THR A 1 300 ? 8.516 -34.594 9.609 1 40.28 300 THR A CA 1
ATOM 2406 C C . THR A 1 300 ? 8.508 -34.719 8.086 1 40.28 300 THR A C 1
ATOM 2408 O O . THR A 1 300 ? 8.523 -33.719 7.371 1 40.28 300 THR A O 1
ATOM 2411 N N . ALA A 1 301 ? 8.953 -35.844 7.578 1 41.94 301 ALA A N 1
ATOM 2412 C CA . ALA A 1 301 ? 8.969 -36.25 6.176 1 41.94 301 ALA A CA 1
ATOM 2413 C C . ALA A 1 301 ? 7.57 -36.156 5.566 1 41.94 301 ALA A C 1
ATOM 2415 O O . ALA A 1 301 ? 6.766 -37.094 5.691 1 41.94 301 ALA A O 1
ATOM 2416 N N . ILE A 1 302 ? 6.789 -35.25 5.605 1 44.28 302 ILE A N 1
ATOM 2417 C CA . ILE A 1 302 ? 5.516 -35.312 4.898 1 44.28 302 ILE A CA 1
ATOM 2418 C C . ILE A 1 302 ? 5.766 -35.5 3.404 1 44.28 302 ILE A C 1
ATOM 2420 O O . ILE A 1 302 ? 6.375 -34.625 2.764 1 44.28 302 ILE A O 1
ATOM 2424 N N . GLN A 1 303 ? 5.961 -36.719 2.93 1 50.03 303 GLN A N 1
ATOM 2425 C CA . GLN A 1 303 ? 5.883 -37.094 1.518 1 50.03 303 GLN A CA 1
ATOM 2426 C C . GLN A 1 303 ? 4.82 -36.25 0.797 1 50.03 303 GLN A C 1
ATOM 2428 O O . GLN A 1 303 ? 3.623 -36.531 0.939 1 50.03 303 GLN A O 1
ATOM 2433 N N . ARG A 1 304 ? 5.098 -34.969 0.429 1 57.47 304 ARG A N 1
ATOM 2434 C CA . ARG A 1 304 ? 4.102 -34.125 -0.222 1 57.47 304 ARG A CA 1
ATOM 2435 C C . ARG A 1 304 ? 3.98 -34.469 -1.704 1 57.47 304 ARG A C 1
ATOM 2437 O O . ARG A 1 304 ? 4.965 -34.406 -2.443 1 57.47 304 ARG A O 1
ATOM 2444 N N . ASP A 1 305 ? 3.045 -35.312 -2.096 1 70.25 305 ASP A N 1
ATOM 2445 C CA . ASP A 1 305 ? 2.691 -35.625 -3.48 1 70.25 305 ASP A CA 1
ATOM 2446 C C . ASP A 1 305 ? 2.066 -34.406 -4.16 1 70.25 305 ASP A C 1
ATOM 2448 O O . ASP A 1 305 ? 1.327 -34.531 -5.137 1 70.25 305 ASP A O 1
ATOM 2452 N N . THR A 1 306 ? 2.375 -33.25 -3.566 1 83.88 306 THR A N 1
ATOM 2453 C CA . THR A 1 306 ? 1.774 -32.062 -4.172 1 83.88 306 THR A CA 1
ATOM 2454 C C . THR A 1 306 ? 2.756 -30.906 -4.16 1 83.88 306 THR A C 1
ATOM 2456 O O . THR A 1 306 ? 3.785 -30.953 -3.484 1 83.88 306 THR A O 1
ATOM 2459 N N . ILE A 1 307 ? 2.615 -30 -5.004 1 90.69 307 ILE A N 1
ATOM 2460 C CA . ILE A 1 307 ? 3.352 -28.734 -5.055 1 90.69 307 ILE A CA 1
ATOM 2461 C C . ILE A 1 307 ? 2.383 -27.562 -4.922 1 90.69 307 ILE A C 1
ATOM 2463 O O . ILE A 1 307 ? 1.286 -27.594 -5.484 1 90.69 307 ILE A O 1
ATOM 2467 N N . SER A 1 308 ? 2.748 -26.641 -4.066 1 91.62 308 SER A N 1
ATOM 2468 C CA . SER A 1 308 ? 1.9 -25.469 -3.936 1 91.62 308 SER A CA 1
ATOM 2469 C C . SER A 1 308 ? 1.868 -24.656 -5.23 1 91.62 308 SER A C 1
ATOM 2471 O O . SER A 1 308 ? 2.787 -24.75 -6.047 1 91.62 308 SER A O 1
ATOM 2473 N N . ALA A 1 309 ? 0.813 -23.906 -5.41 1 94.19 309 ALA A N 1
ATOM 2474 C CA . ALA A 1 309 ? 0.715 -23.047 -6.586 1 94.19 309 ALA A CA 1
ATOM 2475 C C . ALA A 1 309 ? 1.896 -22.094 -6.66 1 94.19 309 ALA A C 1
ATOM 2477 O O . ALA A 1 309 ? 2.457 -21.859 -7.738 1 94.19 309 ALA A O 1
ATOM 2478 N N . GLN A 1 310 ? 2.32 -21.531 -5.566 1 94.06 310 GLN A N 1
ATOM 2479 C CA . GLN A 1 310 ? 3.41 -20.562 -5.52 1 94.06 310 GLN A CA 1
ATOM 2480 C C . GLN A 1 310 ? 4.727 -21.203 -5.961 1 94.06 310 GLN A C 1
ATOM 2482 O O . GLN A 1 310 ? 5.484 -20.594 -6.727 1 94.06 310 GLN A O 1
ATOM 2487 N N . ALA A 1 311 ? 4.957 -22.359 -5.453 1 94.5 311 ALA A N 1
ATOM 2488 C CA . ALA A 1 311 ? 6.172 -23.062 -5.836 1 94.5 311 ALA A CA 1
ATOM 2489 C C . ALA A 1 311 ? 6.148 -23.438 -7.32 1 94.5 311 ALA A C 1
ATOM 2491 O O . ALA A 1 311 ? 7.164 -23.328 -8.008 1 94.5 311 ALA A O 1
ATOM 2492 N N . ALA A 1 312 ? 5.004 -23.891 -7.766 1 96.81 312 ALA A N 1
ATOM 2493 C CA . ALA A 1 312 ? 4.863 -24.234 -9.18 1 96.81 312 ALA A CA 1
ATOM 2494 C C . ALA A 1 312 ? 5.113 -23.016 -10.062 1 96.81 312 ALA A C 1
ATOM 2496 O O . ALA A 1 312 ? 5.754 -23.109 -11.109 1 96.81 312 ALA A O 1
ATOM 2497 N N . LEU A 1 313 ? 4.602 -21.859 -9.602 1 97.38 313 LEU A N 1
ATOM 2498 C CA . LEU A 1 313 ? 4.797 -20.625 -10.344 1 97.38 313 LEU A CA 1
ATOM 2499 C C . LEU A 1 313 ? 6.273 -20.234 -10.391 1 97.38 313 LEU A C 1
ATOM 2501 O O . LEU A 1 313 ? 6.758 -19.734 -11.398 1 97.38 313 LEU A O 1
ATOM 2505 N N . MET A 1 314 ? 6.992 -20.469 -9.328 1 97.94 314 MET A N 1
ATOM 2506 C CA . MET A 1 314 ? 8.422 -20.172 -9.312 1 97.94 314 MET A CA 1
ATOM 2507 C C . MET A 1 314 ? 9.18 -21.109 -10.25 1 97.94 314 MET A C 1
ATOM 2509 O O . MET A 1 314 ? 10.062 -20.672 -10.984 1 97.94 314 MET A O 1
ATOM 2513 N N . TYR A 1 315 ? 8.844 -22.406 -10.227 1 97.62 315 TYR A N 1
ATOM 2514 C CA . TYR A 1 315 ? 9.461 -23.359 -11.148 1 97.62 315 TYR A CA 1
ATOM 2515 C C . TYR A 1 315 ? 9.266 -22.906 -12.594 1 97.62 315 TYR A C 1
ATOM 2517 O O . TYR A 1 315 ? 10.211 -22.906 -13.383 1 97.62 315 TYR A O 1
ATOM 2525 N N . ASP A 1 316 ? 8.047 -22.531 -12.883 1 98.12 316 ASP A N 1
ATOM 2526 C CA . ASP A 1 316 ? 7.719 -22.062 -14.227 1 98.12 316 ASP A CA 1
ATOM 2527 C C . ASP A 1 316 ? 8.461 -20.766 -14.547 1 98.12 316 ASP A C 1
ATOM 2529 O O . ASP A 1 316 ? 8.836 -20.531 -15.703 1 98.12 316 ASP A O 1
ATOM 2533 N N . ALA A 1 317 ? 8.633 -19.875 -13.57 1 98.44 317 ALA A N 1
ATOM 2534 C CA . ALA A 1 317 ? 9.375 -18.641 -13.789 1 98.44 317 ALA A CA 1
ATOM 2535 C C . ALA A 1 317 ? 10.797 -18.938 -14.25 1 98.44 317 ALA A C 1
ATOM 2537 O O . ALA A 1 317 ? 11.297 -18.297 -15.18 1 98.44 317 ALA A O 1
ATOM 2538 N N . VAL A 1 318 ? 11.438 -19.859 -13.617 1 98.38 318 VAL A N 1
ATOM 2539 C CA . VAL A 1 318 ? 12.789 -20.25 -14.008 1 98.38 318 VAL A CA 1
ATOM 2540 C C . VAL A 1 318 ? 12.773 -20.859 -15.406 1 98.38 318 VAL A C 1
ATOM 2542 O O . VAL A 1 318 ? 13.648 -20.562 -16.234 1 98.38 318 VAL A O 1
ATOM 2545 N N . SER A 1 319 ? 11.758 -21.672 -15.688 1 97.88 319 SER A N 1
ATOM 2546 C CA . SER A 1 319 ? 11.625 -22.281 -17 1 97.88 319 SER A CA 1
ATOM 2547 C C . SER A 1 319 ? 11.469 -21.219 -18.094 1 97.88 319 SER A C 1
ATOM 2549 O O . SER A 1 319 ? 12.023 -21.359 -19.188 1 97.88 319 SER A O 1
ATOM 2551 N N . VAL A 1 320 ? 10.688 -20.203 -17.781 1 98.06 320 VAL A N 1
ATOM 2552 C CA . VAL A 1 320 ? 10.484 -19.094 -18.703 1 98.06 320 VAL A CA 1
ATOM 2553 C C . VAL A 1 320 ? 11.82 -18.391 -18.969 1 98.06 320 VAL A C 1
ATOM 2555 O O . VAL A 1 320 ? 12.156 -18.109 -20.125 1 98.06 320 VAL A O 1
ATOM 2558 N N . MET A 1 321 ? 12.539 -18.109 -17.953 1 98.12 321 MET A N 1
ATOM 2559 C CA . MET A 1 321 ? 13.844 -17.484 -18.078 1 98.12 321 MET A CA 1
ATOM 2560 C C . MET A 1 321 ? 14.773 -18.328 -18.953 1 98.12 321 MET A C 1
ATOM 2562 O O . MET A 1 321 ? 15.43 -17.797 -19.859 1 98.12 321 MET A O 1
ATOM 2566 N N . ILE A 1 322 ? 14.828 -19.641 -18.719 1 97.62 322 ILE A N 1
ATOM 2567 C CA . ILE A 1 322 ? 15.672 -20.547 -19.484 1 97.62 322 ILE A CA 1
ATOM 2568 C C . ILE A 1 322 ? 15.281 -20.516 -20.953 1 97.62 322 ILE A C 1
ATOM 2570 O O . ILE A 1 322 ? 16.156 -20.438 -21.828 1 97.62 322 ILE A O 1
ATOM 2574 N N . GLU A 1 323 ? 14.016 -20.547 -21.188 1 97.44 323 GLU A N 1
ATOM 2575 C CA . GLU A 1 323 ? 13.523 -20.516 -22.562 1 97.44 323 GLU A CA 1
ATOM 2576 C C . GLU A 1 323 ? 13.953 -19.219 -23.266 1 97.44 323 GLU A C 1
ATOM 2578 O O . GLU A 1 323 ? 14.336 -19.25 -24.438 1 97.44 323 GLU A O 1
ATOM 2583 N N . VAL A 1 324 ? 13.883 -18.125 -22.578 1 97.75 324 VAL A N 1
ATOM 2584 C CA . VAL A 1 324 ? 14.242 -16.828 -23.141 1 97.75 324 VAL A CA 1
ATOM 2585 C C . VAL A 1 324 ? 15.727 -16.797 -23.484 1 97.75 324 VAL A C 1
ATOM 2587 O O . VAL A 1 324 ? 16.125 -16.406 -24.578 1 97.75 324 VAL A O 1
ATOM 2590 N N . PHE A 1 325 ? 16.594 -17.266 -22.578 1 97.12 325 PHE A N 1
ATOM 2591 C CA . PHE A 1 325 ? 18.031 -17.281 -22.828 1 97.12 325 PHE A CA 1
ATOM 2592 C C . PHE A 1 325 ? 18.375 -18.25 -23.969 1 97.12 325 PHE A C 1
ATOM 2594 O O . PHE A 1 325 ? 19.25 -17.969 -24.781 1 97.12 325 PHE A O 1
ATOM 2601 N N . ASN A 1 326 ? 17.656 -19.375 -24.016 1 96.12 326 ASN A N 1
ATOM 2602 C CA . ASN A 1 326 ? 17.844 -20.297 -25.125 1 96.12 326 ASN A CA 1
ATOM 2603 C C . ASN A 1 326 ? 17.516 -19.656 -26.469 1 96.12 326 ASN A C 1
ATOM 2605 O O . ASN A 1 326 ? 18.266 -19.781 -27.422 1 96.12 326 ASN A O 1
ATOM 2609 N N . LYS A 1 327 ? 16.438 -18.969 -26.5 1 96.25 327 LYS A N 1
ATOM 2610 C CA . LYS A 1 327 ? 16.016 -18.312 -27.734 1 96.25 327 LYS A CA 1
ATOM 2611 C C . LYS A 1 327 ? 17 -17.219 -28.141 1 96.25 327 LYS A C 1
ATOM 2613 O O . LYS A 1 327 ? 17.359 -17.109 -29.328 1 96.25 327 LYS A O 1
ATOM 2618 N N . LEU A 1 328 ? 17.453 -16.484 -27.219 1 96.06 328 LEU A N 1
ATOM 2619 C CA . LEU A 1 328 ? 18.406 -15.406 -27.469 1 96.06 328 LEU A CA 1
ATOM 2620 C C . LEU A 1 328 ? 19.734 -15.977 -28 1 96.06 328 LEU A C 1
ATOM 2622 O O . LEU A 1 328 ? 20.281 -15.469 -28.984 1 96.06 328 LEU A O 1
ATOM 2626 N N . LEU A 1 329 ? 20.188 -17.062 -27.406 1 94.38 329 LEU A N 1
ATOM 2627 C CA . LEU A 1 329 ? 21.484 -17.641 -27.75 1 94.38 329 LEU A CA 1
ATOM 2628 C C . LEU A 1 329 ? 21.391 -18.453 -29.031 1 94.38 329 LEU A C 1
ATOM 2630 O O . LEU A 1 329 ? 22.406 -18.688 -29.703 1 94.38 329 LEU A O 1
ATOM 2634 N N . ARG A 1 330 ? 20.203 -18.922 -29.344 1 94.19 330 ARG A N 1
ATOM 2635 C CA . ARG A 1 330 ? 20 -19.562 -30.641 1 94.19 330 ARG A CA 1
ATOM 2636 C C . ARG A 1 330 ? 20.109 -18.547 -31.766 1 94.19 330 ARG A C 1
ATOM 2638 O O . ARG A 1 330 ? 20.688 -18.844 -32.812 1 94.19 330 ARG A O 1
ATOM 2645 N N . LYS A 1 331 ? 19.641 -17.391 -31.516 1 93.62 331 LYS A N 1
ATOM 2646 C CA . LYS A 1 331 ? 19.672 -16.328 -32.5 1 93.62 331 LYS A CA 1
ATOM 2647 C C . LYS A 1 331 ? 21.062 -15.711 -32.625 1 93.62 331 LYS A C 1
ATOM 2649 O O . LYS A 1 331 ? 21.547 -15.461 -33.719 1 93.62 331 LYS A O 1
ATOM 2654 N N . LYS A 1 332 ? 21.656 -15.477 -31.453 1 94 332 LYS A N 1
ATOM 2655 C CA . LYS A 1 332 ? 23 -14.914 -31.391 1 94 332 LYS A CA 1
ATOM 2656 C C . LYS A 1 332 ? 23.828 -15.602 -30.312 1 94 332 LYS A C 1
ATOM 2658 O O . LYS A 1 332 ? 23.891 -15.133 -29.172 1 94 332 LYS A O 1
ATOM 2663 N N . PRO A 1 333 ? 24.625 -16.547 -30.688 1 90.94 333 PRO A N 1
ATOM 2664 C CA . PRO A 1 333 ? 25.344 -17.359 -29.703 1 90.94 333 PRO A CA 1
ATOM 2665 C C . PRO A 1 333 ? 26.391 -16.578 -28.922 1 90.94 333 PRO A C 1
ATOM 2667 O O . PRO A 1 333 ? 26.734 -16.938 -27.797 1 90.94 333 PRO A O 1
ATOM 2670 N N . ASP A 1 334 ? 26.859 -15.445 -29.5 1 89.81 334 ASP A N 1
ATOM 2671 C CA . ASP A 1 334 ? 27.922 -14.695 -28.844 1 89.81 334 ASP A CA 1
ATOM 2672 C C . ASP A 1 334 ? 27.375 -13.438 -28.172 1 89.81 334 ASP A C 1
ATOM 2674 O O . ASP A 1 334 ? 28.141 -12.523 -27.859 1 89.81 334 ASP A O 1
ATOM 2678 N N . MET A 1 335 ? 26.141 -13.438 -27.953 1 90.69 335 MET A N 1
ATOM 2679 C CA . MET A 1 335 ? 25.484 -12.227 -27.469 1 90.69 335 MET A CA 1
ATOM 2680 C C . MET A 1 335 ? 26.078 -11.781 -26.141 1 90.69 335 MET A C 1
ATOM 2682 O O . MET A 1 335 ? 26.297 -10.586 -25.922 1 90.69 335 MET A O 1
ATOM 2686 N N . PHE A 1 336 ? 26.422 -12.719 -25.25 1 91.12 336 PHE A N 1
ATOM 2687 C CA . PHE A 1 336 ? 26.812 -12.367 -23.891 1 91.12 336 PHE A CA 1
ATOM 2688 C C . PHE A 1 336 ? 28.328 -12.469 -23.719 1 91.12 336 PHE A C 1
ATOM 2690 O O . PHE A 1 336 ? 28.859 -12.172 -22.656 1 91.12 336 PHE A O 1
ATOM 2697 N N . ARG A 1 337 ? 29.016 -12.852 -24.75 1 85.88 337 ARG A N 1
ATOM 2698 C CA . ARG A 1 337 ? 30.453 -13.078 -24.672 1 85.88 337 ARG A CA 1
ATOM 2699 C C . ARG A 1 337 ? 31.203 -11.781 -24.375 1 85.88 337 ARG A C 1
ATOM 2701 O O . ARG A 1 337 ? 32.188 -11.781 -23.656 1 85.88 337 ARG A O 1
ATOM 2708 N N . SER A 1 338 ? 30.672 -10.734 -24.922 1 84.25 338 SER A N 1
ATOM 2709 C CA . SER A 1 338 ? 31.312 -9.445 -24.734 1 84.25 338 SER A CA 1
ATOM 2710 C C . SER A 1 338 ? 31.141 -8.93 -23.312 1 84.25 338 SER A C 1
ATOM 2712 O O . SER A 1 338 ? 31.875 -8.062 -22.859 1 84.25 338 SER A O 1
ATOM 2714 N N . ASN A 1 339 ? 30.219 -9.445 -22.625 1 89.31 339 ASN A N 1
ATOM 2715 C CA . ASN A 1 339 ? 29.922 -8.992 -21.266 1 89.31 339 ASN A CA 1
ATOM 2716 C C . ASN A 1 339 ? 30.781 -9.719 -20.234 1 89.31 339 ASN A C 1
ATOM 2718 O O . ASN A 1 339 ? 30.891 -9.273 -19.094 1 89.31 339 ASN A O 1
ATOM 2722 N N . VAL A 1 340 ? 31.312 -10.836 -20.641 1 85.19 340 VAL A N 1
ATOM 2723 C CA . VAL A 1 340 ? 32.062 -11.641 -19.672 1 85.19 340 VAL A CA 1
ATOM 2724 C C . VAL A 1 340 ? 33.562 -11.57 -19.984 1 85.19 340 VAL A C 1
ATOM 2726 O O . VAL A 1 340 ? 34 -11.922 -21.078 1 85.19 340 VAL A O 1
ATOM 2729 N N . ARG A 1 341 ? 34.312 -10.945 -19.062 1 82 341 ARG A N 1
ATOM 2730 C CA . ARG A 1 341 ? 35.75 -10.883 -19.172 1 82 341 ARG A CA 1
ATOM 2731 C C . ARG A 1 341 ? 36.406 -11.352 -17.875 1 82 341 ARG A C 1
ATOM 2733 O O . ARG A 1 341 ? 36.188 -10.766 -16.812 1 82 341 ARG A O 1
ATOM 2740 N N . ARG A 1 342 ? 37.219 -12.328 -17.859 1 78.69 342 ARG A N 1
ATOM 2741 C CA . ARG A 1 342 ? 37.969 -12.852 -16.703 1 78.69 342 ARG A CA 1
ATOM 2742 C C . ARG A 1 342 ? 37 -13.18 -15.562 1 78.69 342 ARG A C 1
ATOM 2744 O O . ARG A 1 342 ? 37.25 -12.781 -14.422 1 78.69 342 ARG A O 1
ATOM 2751 N N . GLY A 1 343 ? 35.875 -13.641 -15.922 1 75.38 343 GLY A N 1
ATOM 2752 C CA . GLY A 1 343 ? 34.938 -14.102 -14.914 1 75.38 343 GLY A CA 1
ATOM 2753 C C . GLY A 1 343 ? 34.062 -12.992 -14.367 1 75.38 343 GLY A C 1
ATOM 2754 O O . GLY A 1 343 ? 33.219 -13.227 -13.469 1 75.38 343 GLY A O 1
ATOM 2755 N N . GLN A 1 344 ? 34.312 -11.75 -14.945 1 83.69 344 GLN A N 1
ATOM 2756 C CA . GLN A 1 344 ? 33.5 -10.617 -14.5 1 83.69 344 GLN A CA 1
ATOM 2757 C C . GLN A 1 344 ? 32.594 -10.117 -15.609 1 83.69 344 GLN A C 1
ATOM 2759 O O . GLN A 1 344 ? 32.938 -10.227 -16.797 1 83.69 344 GLN A O 1
ATOM 2764 N N . VAL A 1 345 ? 31.484 -9.648 -15.156 1 87.62 345 VAL A N 1
ATOM 2765 C CA . VAL A 1 345 ? 30.516 -9.164 -16.125 1 87.62 345 VAL A CA 1
ATOM 2766 C C . VAL A 1 345 ? 30.656 -7.652 -16.297 1 87.62 345 VAL A C 1
ATOM 2768 O O . VAL A 1 345 ? 30.75 -6.914 -15.312 1 87.62 345 VAL A O 1
ATOM 2771 N N . PHE A 1 346 ? 30.703 -7.301 -17.531 1 88.19 346 PHE A N 1
ATOM 2772 C CA . PHE A 1 346 ? 30.844 -5.891 -17.875 1 88.19 346 PHE A CA 1
ATOM 2773 C C . PHE A 1 346 ? 29.594 -5.379 -18.578 1 88.19 346 PHE A C 1
ATOM 2775 O O . PHE A 1 346 ? 29 -6.094 -19.391 1 88.19 346 PHE A O 1
ATOM 2782 N N . ASN A 1 347 ? 29.172 -4.156 -18.188 1 89.19 347 ASN A N 1
ATOM 2783 C CA . ASN A 1 347 ? 28.047 -3.455 -18.781 1 89.19 347 ASN A CA 1
ATOM 2784 C C . ASN A 1 347 ? 28.469 -2.117 -19.391 1 89.19 347 ASN A C 1
ATOM 2786 O O . ASN A 1 347 ? 28.812 -1.188 -18.656 1 89.19 347 ASN A O 1
ATOM 2790 N N . ASN A 1 348 ? 28.391 -2.051 -20.641 1 84.31 348 ASN A N 1
ATOM 2791 C CA . ASN A 1 348 ? 28.781 -0.825 -21.328 1 84.31 348 ASN A CA 1
ATOM 2792 C C . ASN A 1 348 ? 30.156 -0.34 -20.875 1 84.31 348 ASN A C 1
ATOM 2794 O O . ASN A 1 348 ? 30.328 0.833 -20.531 1 84.31 348 ASN A O 1
ATOM 2798 N N . GLY A 1 349 ? 30.984 -1.253 -20.703 1 78.62 349 GLY A N 1
ATOM 2799 C CA . GLY A 1 349 ? 32.375 -0.919 -20.422 1 78.62 349 GLY A CA 1
ATOM 2800 C C . GLY A 1 349 ? 32.688 -0.86 -18.922 1 78.62 349 GLY A C 1
ATOM 2801 O O . GLY A 1 349 ? 33.844 -0.816 -18.531 1 78.62 349 GLY A O 1
ATOM 2802 N N . SER A 1 350 ? 31.672 -0.867 -18.062 1 81.62 350 SER A N 1
ATOM 2803 C CA . SER A 1 350 ? 31.875 -0.831 -16.625 1 81.62 350 SER A CA 1
ATOM 2804 C C . SER A 1 350 ? 31.562 -2.18 -15.984 1 81.62 350 SER A C 1
ATOM 2806 O O . SER A 1 350 ? 30.797 -2.967 -16.531 1 81.62 350 SER A O 1
ATOM 2808 N N . ARG A 1 351 ? 32.312 -2.389 -14.906 1 80.25 351 ARG A N 1
ATOM 2809 C CA . ARG A 1 351 ? 32.062 -3.641 -14.188 1 80.25 351 ARG A CA 1
ATOM 2810 C C . ARG A 1 351 ? 30.688 -3.664 -13.562 1 80.25 351 ARG A C 1
ATOM 2812 O O . ARG A 1 351 ? 30.328 -2.758 -12.812 1 80.25 351 ARG A O 1
ATOM 2819 N N . GLY A 1 352 ? 29.984 -4.691 -13.867 1 81.81 352 GLY A N 1
ATOM 2820 C CA . GLY A 1 352 ? 28.656 -4.844 -13.312 1 81.81 352 GLY A CA 1
ATOM 2821 C C . GLY A 1 352 ? 27.766 -3.65 -13.578 1 81.81 352 GLY A C 1
ATOM 2822 O O . GLY A 1 352 ? 27.953 -2.922 -14.555 1 81.81 352 GLY A O 1
ATOM 2823 N N . LEU A 1 353 ? 26.609 -3.656 -12.938 1 86.81 353 LEU A N 1
ATOM 2824 C CA . LEU A 1 353 ? 25.703 -2.516 -12.93 1 86.81 353 LEU A CA 1
ATOM 2825 C C . LEU A 1 353 ? 25.828 -1.733 -11.625 1 86.81 353 LEU A C 1
ATOM 2827 O O . LEU A 1 353 ? 25.578 -2.273 -10.547 1 86.81 353 LEU A O 1
ATOM 2831 N N . GLU A 1 354 ? 26.328 -0.59 -11.68 1 82.31 354 GLU A N 1
ATOM 2832 C CA . GLU A 1 354 ? 26.578 0.194 -10.469 1 82.31 354 GLU A CA 1
ATOM 2833 C C . GLU A 1 354 ? 25.438 1.149 -10.18 1 82.31 354 GLU A C 1
ATOM 2835 O O . GLU A 1 354 ? 24.969 1.873 -11.062 1 82.31 354 GLU A O 1
ATOM 2840 N N . CYS A 1 355 ? 24.969 1.042 -8.867 1 82.5 355 CYS A N 1
ATOM 2841 C CA . CYS A 1 355 ? 23.953 1.976 -8.383 1 82.5 355 CYS A CA 1
ATOM 2842 C C . CYS A 1 355 ? 24.578 3.303 -7.98 1 82.5 355 CYS A C 1
ATOM 2844 O O . CYS A 1 355 ? 24.969 3.49 -6.82 1 82.5 355 CYS A O 1
ATOM 2846 N N . ASN A 1 356 ? 25.281 3.945 -8.773 1 73.88 356 ASN A N 1
ATOM 2847 C CA . ASN A 1 356 ? 25.938 5.188 -8.383 1 73.88 356 ASN A CA 1
ATOM 2848 C C . ASN A 1 356 ? 24.922 6.293 -8.094 1 73.88 356 ASN A C 1
ATOM 2850 O O . ASN A 1 356 ? 24.312 6.836 -9.016 1 73.88 356 ASN A O 1
ATOM 2854 N N . TYR A 1 357 ? 24.781 6.633 -6.855 1 68.25 357 TYR A N 1
ATOM 2855 C CA . TYR A 1 357 ? 23.797 7.617 -6.43 1 68.25 357 TYR A CA 1
ATOM 2856 C C . TYR A 1 357 ? 24.328 9.031 -6.609 1 68.25 357 TYR A C 1
ATOM 2858 O O . TYR A 1 357 ? 23.562 10 -6.559 1 68.25 357 TYR A O 1
ATOM 2866 N N . SER A 1 358 ? 25.594 9.117 -6.832 1 67 358 SER A N 1
ATOM 2867 C CA . SER A 1 358 ? 26.188 10.445 -6.941 1 67 358 SER A CA 1
ATOM 2868 C C . SER A 1 358 ? 26.078 10.984 -8.367 1 67 358 SER A C 1
ATOM 2870 O O . SER A 1 358 ? 26.172 12.195 -8.586 1 67 358 SER A O 1
ATOM 2872 N N . LYS A 1 359 ? 25.844 10.016 -9.25 1 67.75 359 LYS A N 1
ATOM 2873 C CA . LYS A 1 359 ? 25.719 10.438 -10.641 1 67.75 359 LYS A CA 1
ATOM 2874 C C . LYS A 1 359 ? 24.266 10.727 -11.008 1 67.75 359 LYS A C 1
ATOM 2876 O O . LYS A 1 359 ? 23.344 10.078 -10.492 1 67.75 359 LYS A O 1
ATOM 2881 N N . ASN A 1 360 ? 24.062 11.688 -11.812 1 70.31 360 ASN A N 1
ATOM 2882 C CA . ASN A 1 360 ? 22.734 12.117 -12.195 1 70.31 360 ASN A CA 1
ATOM 2883 C C . ASN A 1 360 ? 22.141 11.211 -13.281 1 70.31 360 ASN A C 1
ATOM 2885 O O . ASN A 1 360 ? 21.016 11.414 -13.719 1 70.31 360 ASN A O 1
ATOM 2889 N N . TRP A 1 361 ? 22.984 10.234 -13.719 1 78.31 361 TRP A N 1
ATOM 2890 C CA . TRP A 1 361 ? 22.469 9.359 -14.766 1 78.31 361 TRP A CA 1
ATOM 2891 C C . TRP A 1 361 ? 22.656 7.895 -14.391 1 78.31 361 TRP A C 1
ATOM 2893 O O . TRP A 1 361 ? 23.516 7.562 -13.57 1 78.31 361 TRP A O 1
ATOM 2903 N N . VAL A 1 362 ? 21.797 7.098 -14.875 1 85.31 362 VAL A N 1
ATOM 2904 C CA . VAL A 1 362 ? 21.844 5.656 -14.648 1 85.31 362 VAL A CA 1
ATOM 2905 C C . VAL A 1 362 ? 22.188 4.938 -15.961 1 85.31 362 VAL A C 1
ATOM 2907 O O . VAL A 1 362 ? 21.672 5.305 -17.016 1 85.31 362 VAL A O 1
ATOM 2910 N N . THR A 1 363 ? 23.125 4.078 -15.93 1 88.44 363 THR A N 1
ATOM 2911 C CA . THR A 1 363 ? 23.406 3.211 -17.078 1 88.44 363 THR A CA 1
ATOM 2912 C C . THR A 1 363 ? 22.609 1.915 -16.969 1 88.44 363 THR A C 1
ATOM 2914 O O . THR A 1 363 ? 22.859 1.085 -16.094 1 88.44 363 THR A O 1
ATOM 2917 N N . PRO A 1 364 ? 21.719 1.728 -17.828 1 91.81 364 PRO A N 1
ATOM 2918 C CA . PRO A 1 364 ? 20.875 0.533 -17.75 1 91.81 364 PRO A CA 1
ATOM 2919 C C . PRO A 1 364 ? 21.594 -0.734 -18.188 1 91.81 364 PRO A C 1
ATOM 2921 O O . PRO A 1 364 ? 22.688 -0.657 -18.766 1 91.81 364 PRO A O 1
ATOM 2924 N N . TRP A 1 365 ? 21.062 -1.856 -17.859 1 95 365 TRP A N 1
ATOM 2925 C CA . TRP A 1 365 ? 21.547 -3.137 -18.359 1 95 365 TRP A CA 1
ATOM 2926 C C . TRP A 1 365 ? 21.391 -3.217 -19.875 1 95 365 TRP A C 1
ATOM 2928 O O . TRP A 1 365 ? 20.281 -3.125 -20.406 1 95 365 TRP A O 1
ATOM 2938 N N . GLU A 1 366 ? 22.438 -3.381 -20.578 1 94.25 366 GLU A N 1
ATOM 2939 C CA . GLU A 1 366 ? 22.453 -3.189 -22.031 1 94.25 366 GLU A CA 1
ATOM 2940 C C . GLU A 1 366 ? 21.547 -4.188 -22.734 1 94.25 366 GLU A C 1
ATOM 2942 O O . GLU A 1 366 ? 21.016 -3.902 -23.812 1 94.25 366 GLU A O 1
ATOM 2947 N N . HIS A 1 367 ? 21.344 -5.332 -22.078 1 95.31 367 HIS A N 1
ATOM 2948 C CA . HIS A 1 367 ? 20.516 -6.352 -22.719 1 95.31 367 HIS A CA 1
ATOM 2949 C C . HIS A 1 367 ? 19.125 -6.402 -22.109 1 95.31 367 HIS A C 1
ATOM 2951 O O . HIS A 1 367 ? 18.328 -7.27 -22.453 1 95.31 367 HIS A O 1
ATOM 2957 N N . GLY A 1 368 ? 18.844 -5.512 -21.188 1 96.12 368 GLY A N 1
ATOM 2958 C CA . GLY A 1 368 ? 17.609 -5.547 -20.422 1 96.12 368 GLY A CA 1
ATOM 2959 C C . GLY A 1 368 ? 16.375 -5.438 -21.281 1 96.12 368 GLY A C 1
ATOM 2960 O O . GLY A 1 368 ? 15.43 -6.227 -21.141 1 96.12 368 GLY A O 1
ATOM 2961 N N . ASP A 1 369 ? 16.391 -4.527 -22.188 1 95.06 369 ASP A N 1
ATOM 2962 C CA . ASP A 1 369 ? 15.242 -4.285 -23.047 1 95.06 369 ASP A CA 1
ATOM 2963 C C . ASP A 1 369 ? 14.953 -5.5 -23.938 1 95.06 369 ASP A C 1
ATOM 2965 O O . ASP A 1 369 ? 13.805 -5.926 -24.062 1 95.06 369 ASP A O 1
ATOM 2969 N N . LYS A 1 370 ? 15.969 -5.992 -24.469 1 96.19 370 LYS A N 1
ATOM 2970 C CA . LYS A 1 370 ? 15.812 -7.148 -25.359 1 96.19 370 LYS A CA 1
ATOM 2971 C C . LYS A 1 370 ? 15.281 -8.359 -24.594 1 96.19 370 LYS A C 1
ATOM 2973 O O . LYS A 1 370 ? 14.352 -9.023 -25.047 1 96.19 370 LYS A O 1
ATOM 2978 N N . ILE A 1 371 ? 15.906 -8.648 -23.453 1 97.5 371 ILE A N 1
ATOM 2979 C CA . ILE A 1 371 ? 15.469 -9.781 -22.641 1 97.5 371 ILE A CA 1
ATOM 2980 C C . ILE A 1 371 ? 14.008 -9.594 -22.25 1 97.5 371 ILE A C 1
ATOM 2982 O O . ILE A 1 371 ? 13.211 -10.539 -22.328 1 97.5 371 ILE A O 1
ATOM 2986 N N . SER A 1 372 ? 13.617 -8.375 -21.859 1 96.75 372 SER A N 1
ATOM 2987 C CA . SER A 1 372 ? 12.25 -8.086 -21.438 1 96.75 372 SER A CA 1
ATOM 2988 C C . SER A 1 372 ? 11.266 -8.289 -22.578 1 96.75 372 SER A C 1
ATOM 2990 O O . SER A 1 372 ? 10.148 -8.773 -22.359 1 96.75 372 SER A O 1
ATOM 2992 N N . ARG A 1 373 ? 11.633 -7.953 -23.75 1 96.12 373 ARG A N 1
ATOM 2993 C CA . ARG A 1 373 ? 10.773 -8.148 -24.906 1 96.12 373 ARG A CA 1
ATOM 2994 C C . ARG A 1 373 ? 10.602 -9.633 -25.219 1 96.12 373 ARG A C 1
ATOM 2996 O O . ARG A 1 373 ? 9.5 -10.086 -25.547 1 96.12 373 ARG A O 1
ATOM 3003 N N . PHE A 1 374 ? 11.664 -10.375 -25.109 1 97.19 374 PHE A N 1
ATOM 3004 C CA . PHE A 1 374 ? 11.586 -11.812 -25.359 1 97.19 374 PHE A CA 1
ATOM 3005 C C . PHE A 1 374 ? 10.75 -12.508 -24.297 1 97.19 374 PHE A C 1
ATOM 3007 O O . PHE A 1 374 ? 10.07 -13.492 -24.578 1 97.19 374 PHE A O 1
ATOM 3014 N N . LEU A 1 375 ? 10.836 -11.984 -23.078 1 97.19 375 LEU A N 1
ATOM 3015 C CA . LEU A 1 375 ? 10 -12.523 -22.016 1 97.19 375 LEU A CA 1
ATOM 3016 C C . LEU A 1 375 ? 8.523 -12.445 -22.391 1 97.19 375 LEU A C 1
ATOM 3018 O O . LEU A 1 375 ? 7.766 -13.383 -22.141 1 97.19 375 LEU A O 1
ATOM 3022 N N . ARG A 1 376 ? 8.133 -11.43 -23.031 1 96 376 ARG A N 1
ATOM 3023 C CA . ARG A 1 376 ? 6.734 -11.195 -23.359 1 96 376 ARG A CA 1
ATOM 3024 C C . ARG A 1 376 ? 6.305 -12.023 -24.562 1 96 376 ARG A C 1
ATOM 3026 O O . ARG A 1 376 ? 5.109 -12.172 -24.828 1 96 376 ARG A O 1
ATOM 3033 N N . LYS A 1 377 ? 7.289 -12.594 -25.219 1 95.38 377 LYS A N 1
ATOM 3034 C CA . LYS A 1 377 ? 6.988 -13.375 -26.406 1 95.38 377 LYS A CA 1
ATOM 3035 C C . LYS A 1 377 ? 7.105 -14.867 -26.125 1 95.38 377 LYS A C 1
ATOM 3037 O O . LYS A 1 377 ? 6.957 -15.695 -27.031 1 95.38 377 LYS A O 1
ATOM 3042 N N . VAL A 1 378 ? 7.34 -15.156 -24.953 1 95.88 378 VAL A N 1
ATOM 3043 C CA . VAL A 1 378 ? 7.543 -16.547 -24.594 1 95.88 378 VAL A CA 1
ATOM 3044 C C . VAL A 1 378 ? 6.223 -17.312 -24.703 1 95.88 378 VAL A C 1
ATOM 3046 O O . VAL A 1 378 ? 5.164 -16.781 -24.359 1 95.88 378 VAL A O 1
ATOM 3049 N N . GLU A 1 379 ? 6.289 -18.516 -25.234 1 95.56 379 GLU A N 1
ATOM 3050 C CA . GLU A 1 379 ? 5.223 -19.5 -25.219 1 95.56 379 GLU A CA 1
ATOM 3051 C C . GLU A 1 379 ? 5.734 -20.859 -24.734 1 95.56 379 GLU A C 1
ATOM 3053 O O . GLU A 1 379 ? 6.551 -21.5 -25.391 1 95.56 379 GLU A O 1
ATOM 3058 N N . LEU A 1 380 ? 5.25 -21.219 -23.578 1 95.25 380 LEU A N 1
ATOM 3059 C CA . LEU A 1 380 ? 5.766 -22.422 -22.922 1 95.25 380 LEU A CA 1
ATOM 3060 C C . LEU A 1 380 ? 4.656 -23.156 -22.172 1 95.25 380 LEU A C 1
ATOM 3062 O O . LEU A 1 380 ? 3.723 -22.516 -21.672 1 95.25 380 LEU A O 1
ATOM 3066 N N . ASP A 1 381 ? 4.707 -24.422 -22.203 1 95.31 381 ASP A N 1
ATOM 3067 C CA . ASP A 1 381 ? 3.826 -25.219 -21.359 1 95.31 381 ASP A CA 1
ATOM 3068 C C . ASP A 1 381 ? 4.512 -25.609 -20.062 1 95.31 381 ASP A C 1
ATOM 3070 O O . ASP A 1 381 ? 5.441 -26.422 -20.047 1 95.31 381 ASP A O 1
ATOM 3074 N N . GLY A 1 382 ? 4.035 -24.984 -18.984 1 96.56 382 GLY A N 1
ATOM 3075 C CA . GLY A 1 382 ? 4.66 -25.234 -17.703 1 96.56 382 GLY A CA 1
ATOM 3076 C C . GLY A 1 382 ? 3.787 -26.031 -16.75 1 96.56 382 GLY A C 1
ATOM 3077 O O . GLY A 1 382 ? 2.793 -26.625 -17.172 1 96.56 382 GLY A O 1
ATOM 3078 N N . LEU A 1 383 ? 4.207 -26.094 -15.508 1 96.38 383 LEU A N 1
ATOM 3079 C CA . LEU A 1 383 ? 3.447 -26.781 -14.469 1 96.38 383 LEU A CA 1
ATOM 3080 C C . LEU A 1 383 ? 2.078 -26.141 -14.273 1 96.38 383 LEU A C 1
ATOM 3082 O O . LEU A 1 383 ? 1.097 -26.828 -13.992 1 96.38 383 LEU A O 1
ATOM 3086 N N . THR A 1 384 ? 2.016 -24.844 -14.438 1 96.62 384 THR A N 1
ATOM 3087 C CA . THR A 1 384 ? 0.788 -24.094 -14.188 1 96.62 384 THR A CA 1
ATOM 3088 C C . THR A 1 384 ? 0.005 -23.891 -15.484 1 96.62 384 THR A C 1
ATOM 3090 O O . THR A 1 384 ? -0.827 -22.984 -15.578 1 96.62 384 THR A O 1
ATOM 3093 N N . GLY A 1 385 ? 0.276 -24.719 -16.484 1 95.12 385 GLY A N 1
ATOM 3094 C CA . GLY A 1 385 ? -0.423 -24.625 -17.75 1 95.12 385 GLY A CA 1
ATOM 3095 C C . GLY A 1 385 ? 0.326 -23.812 -18.797 1 95.12 385 GLY A C 1
ATOM 3096 O O . GLY A 1 385 ? 1.544 -23.641 -18.703 1 95.12 385 GLY A O 1
ATOM 3097 N N . GLU A 1 386 ? -0.393 -23.406 -19.797 1 94.12 386 GLU A N 1
ATOM 3098 C CA . GLU A 1 386 ? 0.206 -22.594 -20.844 1 94.12 386 GLU A CA 1
ATOM 3099 C C . GLU A 1 386 ? 0.624 -21.234 -20.328 1 94.12 386 GLU A C 1
ATOM 3101 O O . GLU A 1 386 ? -0.142 -20.562 -19.625 1 94.12 386 GLU A O 1
ATOM 3106 N N . ILE A 1 387 ? 1.83 -20.812 -20.688 1 96.69 387 ILE A N 1
ATOM 3107 C CA . ILE A 1 387 ? 2.381 -19.562 -20.188 1 96.69 387 ILE A CA 1
ATOM 3108 C C . ILE A 1 387 ? 2.566 -18.594 -21.359 1 96.69 387 ILE A C 1
ATOM 3110 O O . ILE A 1 387 ? 3.318 -18.875 -22.297 1 96.69 387 ILE A O 1
ATOM 3114 N N . ARG A 1 388 ? 1.853 -17.547 -21.312 1 96.44 388 ARG A N 1
ATOM 3115 C CA . ARG A 1 388 ? 1.937 -16.406 -22.219 1 96.44 388 ARG A CA 1
ATOM 3116 C C . ARG A 1 388 ? 1.727 -15.086 -21.484 1 96.44 388 ARG A C 1
ATOM 3118 O O . ARG A 1 388 ? 1.066 -15.055 -20.453 1 96.44 388 ARG A O 1
ATOM 3125 N N . PHE A 1 389 ? 2.287 -14.031 -22.031 1 96.12 389 PHE A N 1
ATOM 3126 C CA . PHE A 1 389 ? 2.184 -12.742 -21.359 1 96.12 389 PHE A CA 1
ATOM 3127 C C . PHE A 1 389 ? 1.642 -11.68 -22.297 1 96.12 389 PHE A C 1
ATOM 3129 O O . PHE A 1 389 ? 1.851 -11.75 -23.516 1 96.12 389 PHE A O 1
ATOM 3136 N N . SER A 1 390 ? 0.923 -10.766 -21.766 1 91.75 390 SER A N 1
ATOM 3137 C CA . SER A 1 390 ? 0.533 -9.562 -22.484 1 91.75 390 SER A CA 1
ATOM 3138 C C . SER A 1 390 ? 1.691 -8.578 -22.578 1 91.75 390 SER A C 1
ATOM 3140 O O . SER A 1 390 ? 2.752 -8.797 -22 1 91.75 390 SER A O 1
ATOM 3142 N N . GLU A 1 391 ? 1.433 -7.52 -23.203 1 86.69 391 GLU A N 1
ATOM 3143 C CA . GLU A 1 391 ? 2.443 -6.473 -23.328 1 86.69 391 GLU A CA 1
ATOM 3144 C C . GLU A 1 391 ? 2.73 -5.812 -21.984 1 86.69 391 GLU A C 1
ATOM 3146 O O . GLU A 1 391 ? 3.836 -5.316 -21.75 1 86.69 391 GLU A O 1
ATOM 3151 N N . ASP A 1 392 ? 1.808 -5.945 -21.094 1 84.75 392 ASP A N 1
ATOM 3152 C CA . ASP A 1 392 ? 1.971 -5.324 -19.781 1 84.75 392 ASP A CA 1
ATOM 3153 C C . ASP A 1 392 ? 2.629 -6.289 -18.797 1 84.75 392 ASP A C 1
ATOM 3155 O O . ASP A 1 392 ? 2.785 -5.965 -17.609 1 84.75 392 ASP A O 1
ATOM 3159 N N . GLY A 1 393 ? 2.971 -7.465 -19.266 1 88 393 GLY A N 1
ATOM 3160 C CA . GLY A 1 393 ? 3.691 -8.398 -18.406 1 88 393 GLY A CA 1
ATOM 3161 C C . GLY A 1 393 ? 2.777 -9.242 -17.547 1 88 393 GLY A C 1
ATOM 3162 O O . GLY A 1 393 ? 3.193 -9.734 -16.484 1 88 393 GLY A O 1
ATOM 3163 N N . ARG A 1 394 ? 1.539 -9.352 -17.922 1 91.75 394 ARG A N 1
ATOM 3164 C CA . ARG A 1 394 ? 0.576 -10.148 -17.172 1 91.75 394 ARG A CA 1
ATOM 3165 C C . ARG A 1 394 ? 0.277 -11.461 -17.875 1 91.75 394 ARG A C 1
ATOM 3167 O O . ARG A 1 394 ? 0.285 -11.516 -19.109 1 91.75 394 ARG A O 1
ATOM 3174 N N . ARG A 1 395 ? -0.054 -12.383 -17.078 1 95.06 395 ARG A N 1
ATOM 3175 C CA . ARG A 1 395 ? -0.327 -13.719 -17.594 1 95.06 395 ARG A CA 1
ATOM 3176 C C . ARG A 1 395 ? -1.615 -13.734 -18.406 1 95.06 395 ARG A C 1
ATOM 3178 O O . ARG A 1 395 ? -2.6 -13.094 -18.031 1 95.06 395 ARG A O 1
ATOM 3185 N N . THR A 1 396 ? -1.515 -14.453 -19.578 1 94 396 THR A N 1
ATOM 3186 C CA . THR A 1 396 ? -2.703 -14.656 -20.406 1 94 396 THR A CA 1
ATOM 3187 C C . THR A 1 396 ? -2.842 -16.125 -20.812 1 94 396 THR A C 1
ATOM 3189 O O . THR A 1 396 ? -1.941 -16.922 -20.562 1 94 396 THR A O 1
ATOM 3192 N N . ASN A 1 397 ? -4.004 -16.5 -21.281 1 91.5 397 ASN A N 1
ATOM 3193 C CA . ASN A 1 397 ? -4.266 -17.844 -21.797 1 91.5 397 ASN A CA 1
ATOM 3194 C C . ASN A 1 397 ? -4.027 -18.906 -20.719 1 91.5 397 ASN A C 1
ATOM 3196 O O . ASN A 1 397 ? -3.268 -19.844 -20.938 1 91.5 397 ASN A O 1
ATOM 3200 N N . TYR A 1 398 ? -4.691 -18.703 -19.594 1 94 398 TYR A N 1
ATOM 3201 C CA . TYR A 1 398 ? -4.523 -19.641 -18.484 1 94 398 TYR A CA 1
ATOM 3202 C C . TYR A 1 398 ? -5.844 -20.328 -18.141 1 94 398 TYR A C 1
ATOM 3204 O O . TYR A 1 398 ? -6.91 -19.875 -18.547 1 94 398 TYR A O 1
ATOM 3212 N N . THR A 1 399 ? -5.727 -21.422 -17.469 1 95.38 399 THR A N 1
ATOM 3213 C CA . THR A 1 399 ? -6.879 -22.188 -17.031 1 95.38 399 THR A CA 1
ATOM 3214 C C . THR A 1 399 ? -6.797 -22.469 -15.531 1 95.38 399 THR A C 1
ATOM 3216 O O . THR A 1 399 ? -5.746 -22.859 -15.023 1 95.38 399 THR A O 1
ATOM 3219 N N . LEU A 1 400 ? -7.871 -22.188 -14.859 1 96.81 400 LEU A N 1
ATOM 3220 C CA . LEU A 1 400 ? -8.016 -22.531 -13.453 1 96.81 400 LEU A CA 1
ATOM 3221 C C . LEU A 1 400 ? -9.062 -23.625 -13.273 1 96.81 400 LEU A C 1
ATOM 3223 O O . LEU A 1 400 ? -10.062 -23.672 -14 1 96.81 400 LEU A O 1
ATOM 3227 N N . HIS A 1 401 ? -8.773 -24.516 -12.359 1 95.94 401 HIS A N 1
ATOM 3228 C CA . HIS A 1 401 ? -9.781 -25.484 -11.953 1 95.94 401 HIS A CA 1
ATOM 3229 C C . HIS A 1 401 ? -10.523 -25.016 -10.703 1 95.94 401 HIS A C 1
ATOM 3231 O O . HIS A 1 401 ? -9.906 -24.516 -9.766 1 95.94 401 HIS A O 1
ATOM 3237 N N . VAL A 1 402 ? -11.812 -25.062 -10.773 1 96.38 402 VAL A N 1
ATOM 3238 C CA . VAL A 1 402 ? -12.625 -24.812 -9.586 1 96.38 402 VAL A CA 1
ATOM 3239 C C . VAL A 1 402 ? -12.867 -26.125 -8.852 1 96.38 402 VAL A C 1
ATOM 3241 O O . VAL A 1 402 ? -13.477 -27.047 -9.398 1 96.38 402 VAL A O 1
ATOM 3244 N N . MET A 1 403 ? -12.352 -26.172 -7.637 1 92.62 403 MET A N 1
ATOM 3245 C CA . MET A 1 403 ? -12.445 -27.391 -6.828 1 92.62 403 MET A CA 1
ATOM 3246 C C . MET A 1 403 ? -13.484 -27.219 -5.719 1 92.62 403 MET A C 1
ATOM 3248 O O . MET A 1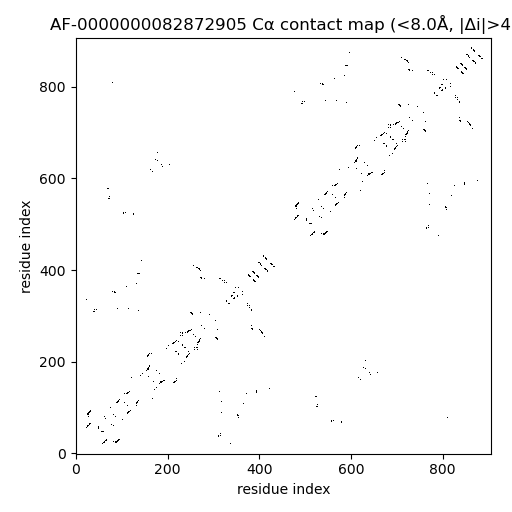 403 ? -13.625 -26.141 -5.152 1 92.62 403 MET A O 1
ATOM 3252 N N . GLU A 1 404 ? -14.156 -28.281 -5.477 1 90.94 404 GLU A N 1
ATOM 3253 C CA . GLU A 1 404 ? -15.148 -28.266 -4.402 1 90.94 404 GLU A CA 1
ATOM 3254 C C . GLU A 1 404 ? -14.984 -29.469 -3.486 1 90.94 404 GLU A C 1
ATOM 3256 O O . GLU A 1 404 ? -14.695 -30.578 -3.955 1 90.94 404 GLU A O 1
ATOM 3261 N N . MET A 1 405 ? -15.039 -29.172 -2.262 1 86.19 405 MET A N 1
ATOM 3262 C CA . MET A 1 405 ? -15.117 -30.219 -1.242 1 86.19 405 MET A CA 1
ATOM 3263 C C . MET A 1 405 ? -16.375 -30.047 -0.398 1 86.19 405 MET A C 1
ATOM 3265 O O . MET A 1 405 ? -16.719 -28.938 0.022 1 86.19 405 MET A O 1
ATOM 3269 N N . THR A 1 406 ? -17.078 -31.125 -0.326 1 82.81 406 THR A N 1
ATOM 3270 C CA . THR A 1 406 ? -18.297 -31.078 0.477 1 82.81 406 THR A CA 1
ATOM 3271 C C . THR A 1 406 ? -18.188 -32.031 1.667 1 82.81 406 THR A C 1
ATOM 3273 O O . THR A 1 406 ? -17.219 -32.75 1.8 1 82.81 406 THR A O 1
ATOM 3276 N N . VAL A 1 407 ? -19.172 -32 2.504 1 70.56 407 VAL A N 1
ATOM 3277 C CA . VAL A 1 407 ? -19.25 -32.844 3.691 1 70.56 407 VAL A CA 1
ATOM 3278 C C . VAL A 1 407 ? -19.25 -34.312 3.279 1 70.56 407 VAL A C 1
ATOM 3280 O O . VAL A 1 407 ? -18.734 -35.156 4 1 70.56 407 VAL A O 1
ATOM 3283 N N . ASN A 1 408 ? -19.688 -34.5 2.082 1 67.31 408 ASN A N 1
ATOM 3284 C CA . ASN A 1 408 ? -19.906 -35.875 1.677 1 67.31 408 ASN A CA 1
ATOM 3285 C C . ASN A 1 408 ? -18.922 -36.312 0.602 1 67.31 408 ASN A C 1
ATOM 3287 O O . ASN A 1 408 ? -18.984 -37.438 0.13 1 67.31 408 ASN A O 1
ATOM 3291 N N . SER A 1 409 ? -18.094 -35.406 0.16 1 70.94 409 SER A N 1
ATOM 3292 C CA . SER A 1 409 ? -17.266 -35.75 -0.991 1 70.94 409 SER A CA 1
ATOM 3293 C C . SER A 1 409 ? -15.859 -35.156 -0.86 1 70.94 409 SER A C 1
ATOM 3295 O O . SER A 1 409 ? -15.688 -34.062 -0.314 1 70.94 409 SER A O 1
ATOM 3297 N N . ALA A 1 410 ? -14.953 -36 -1.324 1 77.62 410 ALA A N 1
ATOM 3298 C CA . ALA A 1 410 ? -13.594 -35.5 -1.452 1 77.62 410 ALA A CA 1
ATOM 3299 C C . ALA A 1 410 ? -13.523 -34.375 -2.49 1 77.62 410 ALA A C 1
ATOM 3301 O O . ALA A 1 410 ? -14.531 -34.031 -3.102 1 77.62 410 ALA A O 1
ATOM 3302 N N . MET A 1 411 ? -12.383 -33.812 -2.605 1 84.56 411 MET A N 1
ATOM 3303 C CA . MET A 1 411 ? -12.18 -32.688 -3.504 1 84.56 411 MET A CA 1
ATOM 3304 C C . MET A 1 411 ? -12.422 -33.094 -4.953 1 84.56 411 MET A C 1
ATOM 3306 O O . MET A 1 411 ? -11.859 -34.094 -5.43 1 84.56 411 MET A O 1
ATOM 3310 N N . VAL A 1 412 ? -13.336 -32.5 -5.582 1 87.56 412 VAL A N 1
ATOM 3311 C CA . VAL A 1 412 ? -13.664 -32.781 -6.977 1 87.56 412 VAL A CA 1
ATOM 3312 C C . VAL A 1 412 ? -13.625 -31.484 -7.797 1 87.56 412 VAL A C 1
ATOM 3314 O O . VAL A 1 412 ? -13.875 -30.406 -7.27 1 87.56 412 VAL A O 1
ATOM 3317 N N . LYS A 1 413 ? -13.266 -31.656 -9.055 1 91.69 413 LYS A N 1
ATOM 3318 C CA . LYS A 1 413 ? -13.328 -30.531 -9.984 1 91.69 413 LYS A CA 1
ATOM 3319 C C . LYS A 1 413 ? -14.766 -30.297 -10.461 1 91.69 413 LYS A C 1
ATOM 3321 O O . LYS A 1 413 ? -15.398 -31.203 -11.008 1 91.69 413 LYS A O 1
ATOM 3326 N N . VAL A 1 414 ? -15.25 -29.078 -10.258 1 93.81 414 VAL A N 1
ATOM 3327 C CA . VAL A 1 414 ? -16.641 -28.828 -10.594 1 93.81 414 VAL A CA 1
ATOM 3328 C C . VAL A 1 414 ? -16.719 -27.875 -11.797 1 93.81 414 VAL A C 1
ATOM 3330 O O . VAL A 1 414 ? -17.781 -27.75 -12.422 1 93.81 414 VAL A O 1
ATOM 3333 N N . ALA A 1 415 ? -15.633 -27.234 -12.109 1 96.62 415 ALA A N 1
ATOM 3334 C CA . ALA A 1 415 ? -15.641 -26.312 -13.25 1 96.62 415 ALA A CA 1
ATOM 3335 C C . ALA A 1 415 ? -14.219 -25.969 -13.68 1 96.62 415 ALA A C 1
ATOM 3337 O O . ALA A 1 415 ? -13.258 -26.266 -12.969 1 96.62 415 ALA A O 1
ATOM 3338 N N . GLU A 1 416 ? -14.117 -25.484 -14.852 1 96.19 416 GLU A N 1
ATOM 3339 C CA . GLU A 1 416 ? -12.906 -24.844 -15.359 1 96.19 416 GLU A CA 1
ATOM 3340 C C . GLU A 1 416 ? -13.148 -23.359 -15.656 1 96.19 416 GLU A C 1
ATOM 3342 O O . GLU A 1 416 ? -14.227 -22.984 -16.109 1 96.19 416 GLU A O 1
ATOM 3347 N N . TRP A 1 417 ? -12.18 -22.609 -15.328 1 97 417 TRP A N 1
ATOM 3348 C CA . TRP A 1 417 ? -12.258 -21.188 -15.633 1 97 417 TRP A CA 1
ATOM 3349 C C . TRP A 1 417 ? -11.086 -20.75 -16.516 1 97 417 TRP A C 1
ATOM 3351 O O . TRP A 1 417 ? -9.93 -21.047 -16.203 1 97 417 TRP A O 1
ATOM 3361 N N . THR A 1 418 ? -11.344 -20.094 -17.625 1 95.88 418 THR A N 1
ATOM 3362 C CA . THR A 1 418 ? -10.312 -19.547 -18.484 1 95.88 418 THR A CA 1
ATOM 3363 C C . THR A 1 418 ? -10.531 -18.047 -18.703 1 95.88 418 THR A C 1
ATOM 3365 O O . THR A 1 418 ? -11.648 -17.547 -18.547 1 95.88 418 THR A O 1
ATOM 3368 N N . ASP A 1 419 ? -9.5 -17.359 -19 1 93.69 419 ASP A N 1
ATOM 3369 C CA . ASP A 1 419 ? -9.625 -15.922 -19.219 1 93.69 419 ASP A CA 1
ATOM 3370 C C . ASP A 1 419 ? -10.406 -15.625 -20.5 1 93.69 419 ASP A C 1
ATOM 3372 O O . ASP A 1 419 ? -11.016 -14.562 -20.625 1 93.69 419 ASP A O 1
ATOM 3376 N N . GLU A 1 420 ? -10.5 -16.578 -21.344 1 91.94 420 GLU A N 1
ATOM 3377 C CA . GLU A 1 420 ? -11.18 -16.391 -22.625 1 91.94 420 GLU A CA 1
ATOM 3378 C C . GLU A 1 420 ? -12.664 -16.75 -22.516 1 91.94 420 GLU A C 1
ATOM 3380 O O . GLU A 1 420 ? -13.523 -16 -22.969 1 91.94 420 GLU A O 1
ATOM 3385 N N . LYS A 1 421 ? -12.953 -17.891 -21.828 1 93.69 421 LYS A N 1
ATOM 3386 C CA . LYS A 1 421 ? -14.312 -18.438 -21.859 1 93.69 421 LYS A CA 1
ATOM 3387 C C . LYS A 1 421 ? -15.039 -18.156 -20.547 1 93.69 421 LYS A C 1
ATOM 3389 O O . LYS A 1 421 ? -16.266 -18.203 -20.484 1 93.69 421 LYS A O 1
ATOM 3394 N N . GLY A 1 422 ? -14.297 -17.859 -19.516 1 95.44 422 GLY A N 1
ATOM 3395 C CA . GLY A 1 422 ? -14.922 -17.703 -18.203 1 95.44 422 GLY A CA 1
ATOM 3396 C C . GLY A 1 422 ? -15.234 -19.031 -17.531 1 95.44 422 GLY A C 1
ATOM 3397 O O . GLY A 1 422 ? -14.453 -19.969 -17.625 1 95.44 422 GLY A O 1
ATOM 3398 N N . PHE A 1 423 ? -16.312 -19.062 -16.812 1 96.19 423 PHE A N 1
ATOM 3399 C CA . PHE A 1 423 ? -16.688 -20.203 -16 1 96.19 423 PHE A CA 1
ATOM 3400 C C . PHE A 1 423 ? -17.375 -21.266 -16.844 1 96.19 423 PHE A C 1
ATOM 3402 O O . PHE A 1 423 ? -18.406 -21 -17.484 1 96.19 423 PHE A O 1
ATOM 3409 N N . THR A 1 424 ? -16.812 -22.5 -16.875 1 96.56 424 THR A N 1
ATOM 3410 C CA . THR A 1 424 ? -17.391 -23.641 -17.578 1 96.56 424 THR A CA 1
ATOM 3411 C C . THR A 1 424 ? -17.594 -24.828 -16.641 1 96.56 424 THR A C 1
ATOM 3413 O O . THR A 1 424 ? -16.609 -25.469 -16.234 1 96.56 424 THR A O 1
ATOM 3416 N N . PRO A 1 425 ? -18.797 -25.125 -16.344 1 94.69 425 PRO A N 1
ATOM 3417 C CA . PRO A 1 425 ? -19.047 -26.25 -15.438 1 94.69 425 PRO A CA 1
ATOM 3418 C C . PRO A 1 425 ? -18.625 -27.594 -16.031 1 94.69 425 PRO A C 1
ATOM 3420 O O . PRO A 1 425 ? -18.719 -27.797 -17.25 1 94.69 425 PRO A O 1
ATOM 3423 N N . VAL A 1 426 ? -18.078 -28.453 -15.203 1 91.25 426 VAL A N 1
ATOM 3424 C CA . VAL A 1 426 ? -17.734 -29.812 -15.609 1 91.25 426 VAL A CA 1
ATOM 3425 C C . VAL A 1 426 ? -18.547 -30.812 -14.797 1 91.25 426 VAL A C 1
ATOM 3427 O O . VAL A 1 426 ? -18.922 -30.531 -13.656 1 91.25 426 VAL A O 1
ATOM 3430 N N . ALA A 1 427 ? -18.906 -31.922 -15.375 1 83.5 427 ALA A N 1
ATOM 3431 C CA . ALA A 1 427 ? -19.625 -32.969 -14.656 1 83.5 427 ALA A CA 1
ATOM 3432 C C . ALA A 1 427 ? -18.75 -33.562 -13.547 1 83.5 427 ALA A C 1
ATOM 3434 O O . ALA A 1 427 ? -17.719 -34.156 -13.828 1 83.5 427 ALA A O 1
ATOM 3435 N N . ALA A 1 428 ? -19.156 -33.188 -12.32 1 74.69 428 ALA A N 1
ATOM 3436 C CA . ALA A 1 428 ? -18.359 -33.625 -11.172 1 74.69 428 ALA A CA 1
ATOM 3437 C C . ALA A 1 428 ? -18.609 -35.094 -10.836 1 74.69 428 ALA A C 1
ATOM 3439 O O . ALA A 1 428 ? -19.734 -35.562 -10.906 1 74.69 428 ALA A O 1
ATOM 3440 N N . LYS A 1 429 ? -17.547 -35.844 -10.719 1 70.44 429 LYS A N 1
ATOM 3441 C CA . LYS A 1 429 ? -17.625 -37.219 -10.219 1 70.44 429 LYS A CA 1
ATOM 3442 C C . LYS A 1 429 ? -17.375 -37.25 -8.711 1 70.44 429 LYS A C 1
ATOM 3444 O O . LYS A 1 429 ? -16.234 -37.312 -8.273 1 70.44 429 LYS A O 1
ATOM 3449 N N . TYR A 1 430 ? -18.516 -37.188 -7.945 1 69.12 430 TYR A N 1
ATOM 3450 C CA . TYR A 1 430 ? -18.391 -37.125 -6.496 1 69.12 430 TYR A CA 1
ATOM 3451 C C . TYR A 1 430 ? -17.953 -38.5 -5.949 1 69.12 430 TYR A C 1
ATOM 3453 O O . TYR A 1 430 ? -18.438 -39.531 -6.402 1 69.12 430 TYR A O 1
ATOM 3461 N N . VAL A 1 431 ? -16.828 -38.531 -5.355 1 63.91 431 VAL A N 1
ATOM 3462 C CA . VAL A 1 431 ? -16.312 -39.75 -4.715 1 63.91 431 VAL A CA 1
ATOM 3463 C C . VAL A 1 431 ? -16.609 -39.688 -3.217 1 63.91 431 VAL A C 1
ATOM 3465 O O . VAL A 1 431 ? -16.219 -38.75 -2.535 1 63.91 431 VAL A O 1
ATOM 3468 N N . ARG A 1 432 ? -17.422 -40.656 -2.697 1 61.78 432 ARG A N 1
ATOM 3469 C CA . ARG A 1 432 ? -17.812 -40.719 -1.291 1 61.78 432 ARG A CA 1
ATOM 3470 C C . ARG A 1 432 ? -16.594 -40.906 -0.391 1 61.78 432 ARG A C 1
ATOM 3472 O O . ARG A 1 432 ? -15.672 -41.656 -0.721 1 61.78 432 ARG A O 1
ATOM 3479 N N . LEU A 1 433 ? -16.391 -40 0.549 1 57.62 433 LEU A N 1
ATOM 3480 C CA . LEU A 1 433 ? -15.32 -40.094 1.532 1 57.62 433 LEU A CA 1
ATOM 3481 C C . LEU A 1 433 ? -15.391 -41.406 2.299 1 57.62 433 LEU A C 1
ATOM 3483 O O . LEU A 1 433 ? -16.469 -41.844 2.713 1 57.62 433 LEU A O 1
ATOM 3487 N N . LYS A 1 434 ? -14.5 -42.406 2.049 1 51.12 434 LYS A N 1
ATOM 3488 C CA . LYS A 1 434 ? -14.469 -43.625 2.881 1 51.12 434 LYS A CA 1
ATOM 3489 C C . LYS A 1 434 ? -14.43 -43.25 4.363 1 51.12 434 LYS A C 1
ATOM 3491 O O . LYS A 1 434 ? -13.656 -42.375 4.777 1 51.12 434 LYS A O 1
ATOM 3496 N N . PRO A 1 435 ? -15.43 -43.594 5.117 1 47.69 435 PRO A N 1
ATOM 3497 C CA . PRO A 1 435 ? -15.422 -43.375 6.562 1 47.69 435 PRO A CA 1
ATOM 3498 C C . PRO A 1 435 ? -14.086 -43.75 7.211 1 47.69 435 PRO A C 1
ATOM 3500 O O . PRO A 1 435 ? -13.438 -44.688 6.789 1 47.69 435 PRO A O 1
ATOM 3503 N N . PHE A 1 436 ? -13.234 -42.844 7.613 1 42.84 436 PHE A N 1
ATOM 3504 C CA . PHE A 1 436 ? -12.094 -43.312 8.398 1 42.84 436 PHE A CA 1
ATOM 3505 C C . PHE A 1 436 ? -12.484 -44.469 9.305 1 42.84 436 PHE A C 1
ATOM 3507 O O . PHE A 1 436 ? -13.602 -44.5 9.812 1 42.84 436 PHE A O 1
ATOM 3514 N N . ALA A 1 437 ? -11.797 -45.562 9.375 1 37.75 437 ALA A N 1
ATOM 3515 C CA . ALA A 1 437 ? -11.852 -46.562 10.438 1 37.75 437 ALA A CA 1
ATOM 3516 C C . ALA A 1 437 ? -11.992 -45.906 11.805 1 37.75 437 ALA A C 1
ATOM 3518 O O . ALA A 1 437 ? -11.625 -44.75 11.977 1 37.75 437 ALA A O 1
ATOM 3519 N N . GLU A 1 438 ? -12.578 -46.5 12.891 1 36.31 438 GLU A N 1
ATOM 3520 C CA . GLU A 1 438 ? -12.742 -46.219 14.305 1 36.31 438 GLU A CA 1
ATOM 3521 C C . GLU A 1 438 ? -11.484 -45.562 14.891 1 36.31 438 GLU A C 1
ATOM 3523 O O . GLU A 1 438 ? -10.414 -46.188 14.867 1 36.31 438 GLU A O 1
ATOM 3528 N N . ILE A 1 439 ? -11.258 -44.406 14.797 1 33.44 439 ILE A N 1
ATOM 3529 C CA . ILE A 1 439 ? -10.266 -43.875 15.742 1 33.44 439 ILE A CA 1
ATOM 3530 C C . ILE A 1 439 ? -10.477 -44.531 17.109 1 33.44 439 ILE A C 1
ATOM 3532 O O . ILE A 1 439 ? -11.602 -44.562 17.625 1 33.44 439 ILE A O 1
ATOM 3536 N N . GLU A 1 440 ? -9.633 -45.438 17.609 1 30.27 440 GLU A N 1
ATOM 3537 C CA . GLU A 1 440 ? -9.57 -45.781 19.016 1 30.27 440 GLU A CA 1
ATOM 3538 C C . GLU A 1 440 ? -9.797 -44.562 19.906 1 30.27 440 GLU A C 1
ATOM 3540 O O . GLU A 1 440 ? -9.086 -43.562 19.797 1 30.27 440 GLU A O 1
ATOM 3545 N N . ARG A 1 441 ? -10.984 -44.312 20.359 1 35.66 441 ARG A N 1
ATOM 3546 C CA . ARG A 1 441 ? -11.555 -43.438 21.359 1 35.66 441 ARG A CA 1
ATOM 3547 C C . ARG A 1 441 ? -10.602 -43.219 22.531 1 35.66 441 ARG A C 1
ATOM 3549 O O . ARG A 1 441 ? -10.875 -42.438 23.438 1 35.66 441 ARG A O 1
ATOM 3556 N N . ASN A 1 442 ? -9.758 -44.156 22.922 1 27.56 442 ASN A N 1
ATOM 3557 C CA . ASN A 1 442 ? -9.367 -44.125 24.328 1 27.56 442 ASN A CA 1
ATOM 3558 C C . ASN A 1 442 ? -8.336 -43.031 24.594 1 27.56 442 ASN A C 1
ATOM 3560 O O . ASN A 1 442 ? -7.383 -43.25 25.359 1 27.56 442 ASN A O 1
ATOM 3564 N N . ARG A 1 443 ? -7.988 -42.094 23.703 1 32.5 443 ARG A N 1
ATOM 3565 C CA . ARG A 1 443 ? -7.051 -41.188 24.391 1 32.5 443 ARG A CA 1
ATOM 3566 C C . ARG A 1 443 ? -7.738 -40.438 25.516 1 32.5 443 ARG A C 1
ATOM 3568 O O . ARG A 1 443 ? -8.727 -39.75 25.281 1 32.5 443 ARG A O 1
ATOM 3575 N N . THR A 1 444 ? -7.738 -40.875 26.719 1 27.66 444 THR A N 1
ATOM 3576 C CA . THR A 1 444 ? -8.125 -40.312 28 1 27.66 444 THR A CA 1
ATOM 3577 C C . THR A 1 444 ? -7.449 -38.969 28.234 1 27.66 444 THR A C 1
ATOM 3579 O O . THR A 1 444 ? -6.219 -38.875 28.281 1 27.66 444 THR A O 1
ATOM 3582 N N . TYR A 1 445 ? -7.828 -37.938 27.594 1 29.11 445 TYR A N 1
ATOM 3583 C CA . TYR A 1 445 ? -7.289 -36.688 28.062 1 29.11 445 TYR A CA 1
ATOM 3584 C C . TYR A 1 445 ? -7.617 -36.469 29.531 1 29.11 445 TYR A C 1
ATOM 3586 O O . TYR A 1 445 ? -8.766 -36.625 29.953 1 29.11 445 TYR A O 1
ATOM 3594 N N . ILE A 1 446 ? -6.602 -36.812 30.391 1 29.78 446 ILE A N 1
ATOM 3595 C CA . ILE A 1 446 ? -6.633 -36.562 31.828 1 29.78 446 ILE A CA 1
ATOM 3596 C C . ILE A 1 446 ? -6.723 -35.062 32.094 1 29.78 446 ILE A C 1
ATOM 3598 O O . ILE A 1 446 ? -5.832 -34.281 31.703 1 29.78 446 ILE A O 1
ATOM 3602 N N . VAL A 1 447 ? -7.852 -34.438 32.062 1 30.97 447 VAL A N 1
ATOM 3603 C CA . VAL A 1 447 ? -8.172 -33.125 32.531 1 30.97 447 VAL A CA 1
ATOM 3604 C C . VAL A 1 447 ? -7.953 -33.031 34.031 1 30.97 447 VAL A C 1
ATOM 3606 O O . VAL A 1 447 ? -8.594 -33.781 34.812 1 30.97 447 VAL A O 1
ATOM 3609 N N . THR A 1 448 ? -6.656 -32.844 34.438 1 28.38 448 THR A N 1
ATOM 3610 C CA . THR A 1 448 ? -6.367 -32.656 35.844 1 28.38 448 THR A CA 1
ATOM 3611 C C . THR A 1 448 ? -6.941 -31.344 36.344 1 28.38 448 THR A C 1
ATOM 3613 O O . THR A 1 448 ? -6.688 -30.281 35.781 1 28.38 448 THR A O 1
ATOM 3616 N N . THR A 1 449 ? -8.102 -31.359 36.875 1 30 449 THR A N 1
ATOM 3617 C CA . THR A 1 449 ? -8.805 -30.328 37.656 1 30 449 THR A CA 1
ATOM 3618 C C . THR A 1 449 ? -8.031 -29.953 38.906 1 30 449 THR A C 1
ATOM 3620 O O . THR A 1 449 ? -7.734 -30.828 39.75 1 30 449 THR A O 1
ATOM 3623 N N . ILE A 1 450 ? -6.926 -29.094 38.812 1 30.91 450 ILE A N 1
ATOM 3624 C CA . ILE A 1 450 ? -6.281 -28.672 40.031 1 30.91 450 ILE A CA 1
ATOM 3625 C C . ILE A 1 450 ? -7.23 -27.797 40.844 1 30.91 450 ILE A C 1
ATOM 3627 O O . ILE A 1 450 ? -7.695 -26.766 40.375 1 30.91 450 ILE A O 1
ATOM 3631 N N . GLU A 1 451 ? -7.922 -28.469 41.688 1 31.31 451 GLU A N 1
ATOM 3632 C CA . GLU A 1 451 ? -8.727 -27.875 42.781 1 31.31 451 GLU A CA 1
ATOM 3633 C C . GLU A 1 451 ? -7.879 -27 43.688 1 31.31 451 GLU A C 1
ATOM 3635 O O . GLU A 1 451 ? -6.93 -27.484 44.312 1 31.31 451 GLU A O 1
ATOM 3640 N N . VAL A 1 452 ? -7.484 -25.734 43.188 1 31.05 452 VAL A N 1
ATOM 3641 C CA . VAL A 1 452 ? -6.844 -24.844 44.156 1 31.05 452 VAL A CA 1
ATOM 3642 C C . VAL A 1 452 ? -7.836 -24.453 45.25 1 31.05 452 VAL A C 1
ATOM 3644 O O . VAL A 1 452 ? -8.914 -23.922 44.969 1 31.05 452 VAL A O 1
ATOM 3647 N N . SER A 1 453 ? -7.719 -25.188 46.25 1 29.55 453 SER A N 1
ATOM 3648 C CA . SER A 1 453 ? -8.234 -24.781 47.562 1 29.55 453 SER A CA 1
ATOM 3649 C C . SER A 1 453 ? -7.516 -23.531 48.062 1 29.55 453 SER A C 1
ATOM 3651 O O . SER A 1 453 ? -6.324 -23.359 47.812 1 29.55 453 SER A O 1
ATOM 3653 N N . MET B 1 1 ? 11.125 13.758 -27.797 1 23.91 1 MET B N 1
ATOM 3654 C CA . MET B 1 1 ? 10.906 14.992 -27.031 1 23.91 1 MET B CA 1
ATOM 3655 C C . MET B 1 1 ? 11.312 14.812 -25.578 1 23.91 1 MET B C 1
ATOM 3657 O O . MET B 1 1 ? 10.773 13.953 -24.875 1 23.91 1 MET B O 1
ATOM 3661 N N . ARG B 1 2 ? 12.633 15.18 -25.266 1 24.84 2 ARG B N 1
ATOM 3662 C CA . ARG B 1 2 ? 13.484 15 -24.094 1 24.84 2 ARG B CA 1
ATOM 3663 C C . ARG B 1 2 ? 12.906 15.727 -22.875 1 24.84 2 ARG B C 1
ATOM 3665 O O . ARG B 1 2 ? 12.781 16.953 -22.875 1 24.84 2 ARG B O 1
ATOM 3672 N N . ALA B 1 3 ? 12 15.102 -22.266 1 29.2 3 ALA B N 1
ATOM 3673 C CA . ALA B 1 3 ? 11.461 15.703 -21.047 1 29.2 3 ALA B CA 1
ATOM 3674 C C . ALA B 1 3 ? 12.578 16.141 -20.094 1 29.2 3 ALA B C 1
ATOM 3676 O O . ALA B 1 3 ? 13.266 15.289 -19.516 1 29.2 3 ALA B O 1
ATOM 3677 N N . THR B 1 4 ? 13.227 17.25 -20.391 1 29.69 4 THR B N 1
ATOM 3678 C CA . THR B 1 4 ? 14.25 17.875 -19.547 1 29.69 4 THR B CA 1
ATOM 3679 C C . THR B 1 4 ? 13.688 18.234 -18.172 1 29.69 4 THR B C 1
ATOM 3681 O O . THR B 1 4 ? 12.703 18.969 -18.078 1 29.69 4 THR B O 1
ATOM 3684 N N . LEU B 1 5 ? 13.758 17.375 -17.281 1 33.88 5 LEU B N 1
ATOM 3685 C CA . LEU B 1 5 ? 13.43 17.594 -15.883 1 33.88 5 LEU B CA 1
ATOM 3686 C C . LEU B 1 5 ? 14.18 18.812 -15.344 1 33.88 5 LEU B C 1
ATOM 3688 O O . LEU B 1 5 ? 15.414 18.812 -15.273 1 33.88 5 LEU B O 1
ATOM 3692 N N . LEU B 1 6 ? 13.727 20.062 -15.555 1 30.72 6 LEU B N 1
ATOM 3693 C CA . LEU B 1 6 ? 14.305 21.266 -14.992 1 30.72 6 LEU B CA 1
ATOM 3694 C C . LEU B 1 6 ? 14.086 21.328 -13.484 1 30.72 6 LEU B C 1
ATOM 3696 O O . LEU B 1 6 ? 12.953 21.453 -13.023 1 30.72 6 LEU B O 1
ATOM 3700 N N . ALA B 1 7 ? 14.812 20.688 -12.695 1 36.44 7 ALA B N 1
ATOM 3701 C CA . ALA B 1 7 ? 14.836 20.953 -11.258 1 36.44 7 ALA B CA 1
ATOM 3702 C C . ALA B 1 7 ? 15.312 22.375 -10.984 1 36.44 7 ALA B C 1
ATOM 3704 O O . ALA B 1 7 ? 16.453 22.734 -11.305 1 36.44 7 ALA B O 1
ATOM 3705 N N . SER B 1 8 ? 14.5 23.375 -11.031 1 33.62 8 SER B N 1
ATOM 3706 C CA . SER B 1 8 ? 14.953 24.688 -10.602 1 33.62 8 SER B CA 1
ATOM 3707 C C . SER B 1 8 ? 15.289 24.703 -9.109 1 33.62 8 SER B C 1
ATOM 3709 O O . SER B 1 8 ? 14.453 24.344 -8.281 1 33.62 8 SER B O 1
ATOM 3711 N N . LEU B 1 9 ? 16.516 24.609 -8.812 1 37.03 9 LEU B N 1
ATOM 3712 C CA . LEU B 1 9 ? 17.094 24.844 -7.488 1 37.03 9 LEU B CA 1
ATOM 3713 C C . LEU B 1 9 ? 16.906 26.297 -7.07 1 37.03 9 LEU B C 1
ATOM 3715 O O . LEU B 1 9 ? 17.453 27.203 -7.695 1 37.03 9 LEU B O 1
ATOM 3719 N N . VAL B 1 10 ? 15.805 26.734 -6.691 1 33.56 10 VAL B N 1
ATOM 3720 C CA . VAL B 1 10 ? 15.82 28.109 -6.207 1 33.56 10 VAL B CA 1
ATOM 3721 C C . VAL B 1 10 ? 16.453 28.156 -4.82 1 33.56 10 VAL B C 1
ATOM 3723 O O . VAL B 1 10 ? 15.914 27.609 -3.859 1 33.56 10 VAL B O 1
ATOM 3726 N N . ALA B 1 11 ? 17.719 28.25 -4.738 1 35.91 11 ALA B N 1
ATOM 3727 C CA . ALA B 1 11 ? 18.406 28.656 -3.516 1 35.91 11 ALA B CA 1
ATOM 3728 C C . ALA B 1 11 ? 18.047 30.094 -3.129 1 35.91 11 ALA B C 1
ATOM 3730 O O . ALA B 1 11 ? 18.406 31.031 -3.834 1 35.91 11 ALA B O 1
ATOM 3731 N N . LEU B 1 12 ? 17.016 30.422 -2.59 1 34.5 12 LEU B N 1
ATOM 3732 C CA . LEU B 1 12 ? 16.828 31.781 -2.115 1 34.5 12 LEU B CA 1
ATOM 3733 C C . LEU B 1 12 ? 17.812 32.094 -1 1 34.5 12 LEU B C 1
ATOM 3735 O O . LEU B 1 12 ? 17.641 31.656 0.136 1 34.5 12 LEU B O 1
ATOM 3739 N N . GLY B 1 13 ? 19.109 32.125 -1.304 1 33.5 13 GLY B N 1
ATOM 3740 C CA . GLY B 1 13 ? 20.078 32.688 -0.376 1 33.5 13 GLY B CA 1
ATOM 3741 C C . GLY B 1 13 ? 19.906 34.156 -0.13 1 33.5 13 GLY B C 1
ATOM 3742 O O . GLY B 1 13 ? 20.172 35 -1.011 1 33.5 13 GLY B O 1
ATOM 3743 N N . LEU B 1 14 ? 18.953 34.719 0.627 1 31.77 14 LEU B N 1
ATOM 3744 C CA . LEU B 1 14 ? 19.094 36.094 1.034 1 31.77 14 LEU B CA 1
ATOM 3745 C C . LEU B 1 14 ? 20.312 36.312 1.931 1 31.77 14 LEU B C 1
ATOM 3747 O O . LEU B 1 14 ? 20.344 35.781 3.045 1 31.77 14 LEU B O 1
ATOM 3751 N N . LEU B 1 15 ? 21.484 36.531 1.433 1 34.25 15 LEU B N 1
ATOM 3752 C CA . LEU B 1 15 ? 22.781 36.781 2.043 1 34.25 15 LEU B CA 1
ATOM 3753 C C . LEU B 1 15 ? 22.812 38.156 2.705 1 34.25 15 LEU B C 1
ATOM 3755 O O . LEU B 1 15 ? 23.234 39.125 2.09 1 34.25 15 LEU B O 1
ATOM 3759 N N . GLY B 1 16 ? 21.859 38.688 3.537 1 33.59 16 GLY B N 1
ATOM 3760 C CA . GLY B 1 16 ? 22.359 39.906 4.117 1 33.59 16 GLY B CA 1
ATOM 3761 C C . GLY B 1 16 ? 23.469 39.688 5.133 1 33.59 16 GLY B C 1
ATOM 3762 O O . GLY B 1 16 ? 23.594 38.594 5.684 1 33.59 16 GLY B O 1
ATOM 3763 N N . PRO B 1 17 ? 24.5 40.531 5.32 1 37.28 17 PRO B N 1
ATOM 3764 C CA . PRO B 1 17 ? 25.609 40.531 6.266 1 37.28 17 PRO B CA 1
ATOM 3765 C C . PRO B 1 17 ? 25.156 40.531 7.723 1 37.28 17 PRO B C 1
ATOM 3767 O O . PRO B 1 17 ? 25.969 40.656 8.633 1 37.28 17 PRO B O 1
ATOM 3770 N N . SER B 1 18 ? 24.141 39.938 8.219 1 38.44 18 SER B N 1
ATOM 3771 C CA . SER B 1 18 ? 23.844 40.438 9.562 1 38.44 18 SER B CA 1
ATOM 3772 C C . SER B 1 18 ? 24.969 40.125 10.531 1 38.44 18 SER B C 1
ATOM 3774 O O . SER B 1 18 ? 25.719 39.156 10.328 1 38.44 18 SER B O 1
ATOM 3776 N N . PRO B 1 19 ? 25.188 40.906 11.672 1 39.31 19 PRO B N 1
ATOM 3777 C CA . PRO B 1 19 ? 26.156 40.812 12.773 1 39.31 19 PRO B CA 1
ATOM 3778 C C . PRO B 1 19 ? 26.359 39.375 13.25 1 39.31 19 PRO B C 1
ATOM 3780 O O . PRO B 1 19 ? 27.453 38.812 13.086 1 39.31 19 PRO B O 1
ATOM 3783 N N . GLY B 1 20 ? 26.047 39.188 14.625 1 43.03 20 GLY B N 1
ATOM 3784 C CA . GLY B 1 20 ? 26.391 38 15.406 1 43.03 20 GLY B CA 1
ATOM 3785 C C . GLY B 1 20 ? 26.031 36.719 14.703 1 43.03 20 GLY B C 1
ATOM 3786 O O . GLY B 1 20 ? 24.953 36.562 14.133 1 43.03 20 GLY B O 1
ATOM 3787 N N . ALA B 1 21 ? 27 35.938 14.18 1 48.12 21 ALA B N 1
ATOM 3788 C CA . ALA B 1 21 ? 26.938 34.781 13.312 1 48.12 21 ALA B CA 1
ATOM 3789 C C . ALA B 1 21 ? 25.875 33.781 13.789 1 48.12 21 ALA B C 1
ATOM 3791 O O . ALA B 1 21 ? 26.094 33.031 14.734 1 48.12 21 ALA B O 1
ATOM 3792 N N . THR B 1 22 ? 24.656 34.188 13.938 1 62.09 22 THR B N 1
ATOM 3793 C CA . THR B 1 22 ? 23.578 33.281 14.336 1 62.09 22 THR B CA 1
ATOM 3794 C C . THR B 1 22 ? 23.719 31.922 13.617 1 62.09 22 THR B C 1
ATOM 3796 O O . THR B 1 22 ? 24.016 31.891 12.422 1 62.09 22 THR B O 1
ATOM 3799 N N . ASP B 1 23 ? 23.844 30.797 14.438 1 81.75 23 ASP B N 1
ATOM 3800 C CA . ASP B 1 23 ? 24 29.422 13.977 1 81.75 23 ASP B CA 1
ATOM 3801 C C . ASP B 1 23 ? 22.875 29.031 13.023 1 81.75 23 ASP B C 1
ATOM 3803 O O . ASP B 1 23 ? 21.703 29.344 13.266 1 81.75 23 ASP B O 1
ATOM 3807 N N . LYS B 1 24 ? 23.266 28.75 11.797 1 90.31 24 LYS B N 1
ATOM 3808 C CA . LYS B 1 24 ? 22.312 28.25 10.812 1 90.31 24 LYS B CA 1
ATOM 3809 C C . LYS B 1 24 ? 22.047 26.766 11 1 90.31 24 LYS B C 1
ATOM 3811 O O . LYS B 1 24 ? 22.969 25.984 11.18 1 90.31 24 LYS B O 1
ATOM 3816 N N . ILE B 1 25 ? 20.812 26.469 11.109 1 93.81 25 ILE B N 1
ATOM 3817 C CA . ILE B 1 25 ? 20.406 25.078 11.203 1 93.81 25 ILE B CA 1
ATOM 3818 C C . ILE B 1 25 ? 19.812 24.609 9.867 1 93.81 25 ILE B C 1
ATOM 3820 O O . ILE B 1 25 ? 18.75 25.094 9.461 1 93.81 25 ILE B O 1
ATOM 3824 N N . PRO B 1 26 ? 20.484 23.766 9.148 1 95.38 26 PRO B N 1
ATOM 3825 C CA . PRO B 1 26 ? 19.953 23.25 7.875 1 95.38 26 PRO B CA 1
ATOM 3826 C C . PRO B 1 26 ? 18.844 22.234 8.062 1 95.38 26 PRO B C 1
ATOM 3828 O O . PRO B 1 26 ? 18.953 21.328 8.898 1 95.38 26 PRO B O 1
ATOM 3831 N N . ILE B 1 27 ? 17.781 22.422 7.309 1 97.31 27 ILE B N 1
ATOM 3832 C CA . ILE B 1 27 ? 16.672 21.469 7.332 1 97.31 27 ILE B CA 1
ATOM 3833 C C . ILE B 1 27 ? 16.375 21.016 5.91 1 97.31 27 ILE B C 1
ATOM 3835 O O . ILE B 1 27 ? 16.641 21.734 4.945 1 97.31 27 ILE B O 1
ATOM 3839 N N . GLY B 1 28 ? 15.93 19.781 5.801 1 97.94 28 GLY B N 1
ATOM 3840 C CA . GLY B 1 28 ? 15.5 19.25 4.516 1 97.94 28 GLY B CA 1
ATOM 3841 C C . GLY B 1 28 ? 13.992 19.172 4.379 1 97.94 28 GLY B C 1
ATOM 3842 O O . GLY B 1 28 ? 13.289 18.891 5.355 1 97.94 28 GLY B O 1
ATOM 3843 N N . ALA B 1 29 ? 13.508 19.406 3.164 1 98.12 29 ALA B N 1
ATOM 3844 C CA . ALA B 1 29 ? 12.078 19.281 2.898 1 98.12 29 ALA B CA 1
ATOM 3845 C C . ALA B 1 29 ? 11.828 18.625 1.544 1 98.12 29 ALA B C 1
ATOM 3847 O O . ALA B 1 29 ? 12.5 18.938 0.561 1 98.12 29 ALA B O 1
ATOM 3848 N N . ILE B 1 30 ? 10.93 17.656 1.532 1 97.19 30 ILE B N 1
ATOM 3849 C CA . ILE B 1 30 ? 10.531 17 0.294 1 97.19 30 ILE B CA 1
ATOM 3850 C C . ILE B 1 30 ? 9.023 17.125 0.104 1 97.19 30 ILE B C 1
ATOM 3852 O O . ILE B 1 30 ? 8.25 16.719 0.972 1 97.19 30 ILE B O 1
ATOM 3856 N N . PHE B 1 31 ? 8.617 17.734 -1.051 1 96.81 31 PHE B N 1
ATOM 3857 C CA . PHE B 1 31 ? 7.203 17.938 -1.354 1 96.81 31 PHE B CA 1
ATOM 3858 C C . PHE B 1 31 ? 6.832 17.266 -2.67 1 96.81 31 PHE B C 1
ATOM 3860 O O . PHE B 1 31 ? 7.695 17.031 -3.521 1 96.81 31 PHE B O 1
ATOM 3867 N N . GLU B 1 32 ? 5.605 16.875 -2.736 1 93 32 GLU B N 1
ATOM 3868 C CA . GLU B 1 32 ? 5.074 16.391 -4.008 1 93 32 GLU B CA 1
ATOM 3869 C C . GLU B 1 32 ? 4.562 17.547 -4.863 1 93 32 GLU B C 1
ATOM 3871 O O . GLU B 1 32 ? 4.098 18.562 -4.336 1 93 32 GLU B O 1
ATOM 3876 N N . GLN B 1 33 ? 4.621 17.266 -6.117 1 90.38 33 GLN B N 1
ATOM 3877 C CA . GLN B 1 33 ? 4.023 18.234 -7.023 1 90.38 33 GLN B CA 1
ATOM 3878 C C . GLN B 1 33 ? 2.527 18.391 -6.766 1 90.38 33 GLN B C 1
ATOM 3880 O O . GLN B 1 33 ? 1.84 17.406 -6.484 1 90.38 33 GLN B O 1
ATOM 3885 N N . GLY B 1 34 ? 2.02 19.625 -6.801 1 86.69 34 GLY B N 1
ATOM 3886 C CA . GLY B 1 34 ? 0.605 19.875 -6.566 1 86.69 34 GLY B CA 1
ATOM 3887 C C . GLY B 1 34 ? 0.299 20.281 -5.137 1 86.69 34 GLY B C 1
ATOM 3888 O O . GLY B 1 34 ? -0.868 20.375 -4.754 1 86.69 34 GLY B O 1
ATOM 3889 N N . THR B 1 35 ? 1.357 20.453 -4.391 1 91.06 35 THR B N 1
ATOM 3890 C CA . THR B 1 35 ? 1.17 20.859 -3.002 1 91.06 35 THR B CA 1
ATOM 3891 C C . THR B 1 35 ? 1.643 22.297 -2.795 1 91.06 35 THR B C 1
ATOM 3893 O O . THR B 1 35 ? 2.354 22.594 -1.831 1 91.06 35 THR B O 1
ATOM 3896 N N . GLU B 1 36 ? 1.251 23.203 -3.574 1 90.56 36 GLU B N 1
ATOM 3897 C CA . GLU B 1 36 ? 1.758 24.562 -3.58 1 90.56 36 GLU B CA 1
ATOM 3898 C C . GLU B 1 36 ? 1.377 25.297 -2.297 1 90.56 36 GLU B C 1
ATOM 3900 O O . GLU B 1 36 ? 2.189 26.047 -1.732 1 90.56 36 GLU B O 1
ATOM 3905 N N . GLU B 1 37 ? 0.135 25.156 -1.859 1 90.81 37 GLU B N 1
ATOM 3906 C CA . GLU B 1 37 ? -0.285 25.844 -0.643 1 90.81 37 GLU B CA 1
ATOM 3907 C C . GLU B 1 37 ? 0.497 25.344 0.57 1 90.81 37 GLU B C 1
ATOM 3909 O O . GLU B 1 37 ? 0.857 26.141 1.447 1 90.81 37 GLU B O 1
ATOM 3914 N N . VAL B 1 38 ? 0.741 24.062 0.583 1 94.19 38 VAL B N 1
ATOM 3915 C CA . VAL B 1 38 ? 1.504 23.469 1.675 1 94.19 38 VAL B CA 1
ATOM 3916 C C . VAL B 1 38 ? 2.928 24.016 1.671 1 94.19 38 VAL B C 1
ATOM 3918 O O . VAL B 1 38 ? 3.471 24.359 2.725 1 94.19 38 VAL B O 1
ATOM 3921 N N . GLN B 1 39 ? 3.5 24.125 0.496 1 95 39 GLN B N 1
ATOM 3922 C CA . GLN B 1 39 ? 4.84 24.688 0.358 1 95 39 GLN B CA 1
ATOM 3923 C C . GLN B 1 39 ? 4.867 26.156 0.799 1 95 39 GLN B C 1
ATOM 3925 O O . GLN B 1 39 ? 5.828 26.594 1.434 1 95 39 GLN B O 1
ATOM 3930 N N . ALA B 1 40 ? 3.809 26.859 0.458 1 93.56 40 ALA B N 1
ATOM 3931 C CA . ALA B 1 40 ? 3.717 28.25 0.847 1 93.56 40 ALA B CA 1
ATOM 3932 C C . ALA B 1 40 ? 3.656 28.406 2.365 1 93.56 40 ALA B C 1
ATOM 3934 O O . ALA B 1 40 ? 4.289 29.297 2.934 1 93.56 40 ALA B O 1
ATOM 3935 N N . ALA B 1 41 ? 2.877 27.547 2.979 1 95.5 41 ALA B N 1
ATOM 3936 C CA . ALA B 1 41 ? 2.781 27.578 4.434 1 95.5 41 ALA B CA 1
ATOM 3937 C C . ALA B 1 41 ? 4.133 27.281 5.078 1 95.5 41 ALA B C 1
ATOM 3939 O O . ALA B 1 41 ? 4.496 27.891 6.086 1 95.5 41 ALA B O 1
ATOM 3940 N N . PHE B 1 42 ? 4.855 26.375 4.48 1 96.81 42 PHE B N 1
ATOM 3941 C CA . PHE B 1 42 ? 6.199 26.031 4.934 1 96.81 42 PHE B CA 1
ATOM 3942 C C . PHE B 1 42 ? 7.125 27.234 4.855 1 96.81 42 PHE B C 1
ATOM 3944 O O . PHE B 1 42 ? 7.777 27.594 5.84 1 96.81 42 PHE B O 1
ATOM 3951 N N . LYS B 1 43 ? 7.137 27.828 3.754 1 95.31 43 LYS B N 1
ATOM 3952 C CA . LYS B 1 43 ? 8 28.984 3.518 1 95.31 43 LYS B CA 1
ATOM 3953 C C . LYS B 1 43 ? 7.625 30.141 4.43 1 95.31 43 LYS B C 1
ATOM 3955 O O . LYS B 1 43 ? 8.5 30.844 4.949 1 95.31 43 LYS B O 1
ATOM 3960 N N . TYR B 1 44 ? 6.359 30.344 4.566 1 95.38 44 TYR B N 1
ATOM 3961 C CA . TYR B 1 44 ? 5.871 31.422 5.406 1 95.38 44 TYR B CA 1
ATOM 3962 C C . TYR B 1 44 ? 6.309 31.234 6.855 1 95.38 44 TYR B C 1
ATOM 3964 O O . TYR B 1 44 ? 6.738 32.188 7.512 1 95.38 44 TYR B O 1
ATOM 3972 N N . ALA B 1 45 ? 6.164 30.016 7.332 1 96.62 45 ALA B N 1
ATOM 3973 C CA . ALA B 1 45 ? 6.578 29.719 8.703 1 96.62 45 ALA B CA 1
ATOM 3974 C C . ALA B 1 45 ? 8.078 29.938 8.883 1 96.62 45 ALA B C 1
ATOM 3976 O O . ALA B 1 45 ? 8.5 30.516 9.883 1 96.62 45 ALA B O 1
ATOM 3977 N N . MET B 1 46 ? 8.844 29.5 7.91 1 95.94 46 MET B N 1
ATOM 3978 C CA . MET B 1 46 ? 10.297 29.703 7.945 1 95.94 46 MET B CA 1
ATOM 3979 C C . MET B 1 46 ? 10.641 31.188 7.969 1 95.94 46 MET B C 1
ATOM 3981 O O . MET B 1 46 ? 11.5 31.609 8.742 1 95.94 46 MET B O 1
ATOM 3985 N N . LEU B 1 47 ? 9.984 31.891 7.148 1 93.88 47 LEU B N 1
ATOM 3986 C CA . LEU B 1 47 ? 10.242 33.312 7.031 1 93.88 47 LEU B CA 1
ATOM 3987 C C . LEU B 1 47 ? 9.906 34.062 8.328 1 93.88 47 LEU B C 1
ATOM 3989 O O . LEU B 1 47 ? 10.641 34.938 8.766 1 93.88 47 LEU B O 1
ATOM 3993 N N . GLN B 1 48 ? 8.797 33.719 8.922 1 93.56 48 GLN B N 1
ATOM 3994 C CA . GLN B 1 48 ? 8.391 34.344 10.172 1 93.56 48 GLN B CA 1
ATOM 3995 C C . GLN B 1 48 ? 9.43 34.125 11.266 1 93.56 48 GLN B C 1
ATOM 3997 O O . GLN B 1 48 ? 9.727 35.031 12.039 1 93.56 48 GLN B O 1
ATOM 4002 N N . HIS B 1 49 ? 9.961 32.969 11.312 1 95.31 49 HIS B N 1
ATOM 4003 C CA . HIS B 1 49 ? 10.992 32.688 12.297 1 95.31 49 HIS B CA 1
ATOM 4004 C C . HIS B 1 49 ? 12.281 33.438 11.984 1 95.31 49 HIS B C 1
ATOM 4006 O O . HIS B 1 49 ? 12.867 34.062 12.875 1 95.31 49 HIS B O 1
ATOM 4012 N N . ASN B 1 50 ? 12.727 33.375 10.75 1 95.31 50 ASN B N 1
ATOM 4013 C CA . ASN B 1 50 ? 14.008 33.938 10.352 1 95.31 50 ASN B CA 1
ATOM 4014 C C . ASN B 1 50 ? 13.984 35.469 10.43 1 95.31 50 ASN B C 1
ATOM 4016 O O . ASN B 1 50 ? 15.023 36.094 10.656 1 95.31 50 ASN B O 1
ATOM 4020 N N . GLN B 1 51 ? 12.828 36.062 10.336 1 92.75 51 GLN B N 1
ATOM 4021 C CA . GLN B 1 51 ? 12.719 37.531 10.352 1 92.75 51 GLN B CA 1
ATOM 4022 C C . GLN B 1 51 ? 12.625 38.062 11.781 1 92.75 51 GLN B C 1
ATOM 4024 O O . GLN B 1 51 ? 12.805 39.25 12.016 1 92.75 51 GLN B O 1
ATOM 4029 N N . ASN B 1 52 ? 12.273 37.156 12.609 1 90.38 52 ASN B N 1
ATOM 4030 C CA . ASN B 1 52 ? 12.266 37.531 14.008 1 90.38 52 ASN B CA 1
ATOM 4031 C C . ASN B 1 52 ? 13.68 37.594 14.586 1 90.38 52 ASN B C 1
ATOM 4033 O O . ASN B 1 52 ? 14 36.812 15.5 1 90.38 52 ASN B O 1
ATOM 4037 N N . ILE B 1 53 ? 14.414 38.562 14.25 1 86.69 53 ILE B N 1
ATOM 4038 C CA . ILE B 1 53 ? 15.852 38.625 14.508 1 86.69 53 ILE B CA 1
ATOM 4039 C C . ILE B 1 53 ? 16.109 38.844 15.992 1 86.69 53 ILE B C 1
ATOM 4041 O O . ILE B 1 53 ? 17.062 38.312 16.562 1 86.69 53 ILE B O 1
ATOM 4045 N N . THR B 1 54 ? 15.242 39.531 16.641 1 86.69 54 THR B N 1
ATOM 4046 C CA . THR B 1 54 ? 15.453 39.875 18.047 1 86.69 54 THR B CA 1
ATOM 4047 C C . THR B 1 54 ? 15.188 38.688 18.953 1 86.69 54 THR B C 1
ATOM 4049 O O . THR B 1 54 ? 15.922 38.469 19.922 1 86.69 54 THR B O 1
ATOM 4052 N N . ALA B 1 55 ? 14.32 37.875 18.578 1 85.44 55 ALA B N 1
ATOM 4053 C CA . ALA B 1 55 ? 13.875 36.812 19.5 1 85.44 55 ALA B CA 1
ATOM 4054 C C . ALA B 1 55 ? 14.469 35.469 19.109 1 85.44 55 ALA B C 1
ATOM 4056 O O . ALA B 1 55 ? 14.594 34.562 19.938 1 85.44 55 ALA B O 1
ATOM 4057 N N . ARG B 1 56 ? 15.117 35.438 17.938 1 88.62 56 ARG B N 1
ATOM 4058 C CA . ARG B 1 56 ? 15.492 34.094 17.484 1 88.62 56 ARG B CA 1
ATOM 4059 C C . ARG B 1 56 ? 16.891 33.719 17.969 1 88.62 56 ARG B C 1
ATOM 4061 O O . ARG B 1 56 ? 17.766 34.562 18.047 1 88.62 56 ARG B O 1
ATOM 4068 N N . ARG B 1 57 ? 17.062 32.406 18.188 1 90.25 57 ARG B N 1
ATOM 4069 C CA . ARG B 1 57 ? 18.344 31.875 18.625 1 90.25 57 ARG B CA 1
ATOM 4070 C C . ARG B 1 57 ? 19.125 31.312 17.438 1 90.25 57 ARG B C 1
ATOM 4072 O O . ARG B 1 57 ? 20.344 31.094 17.547 1 90.25 57 ARG B O 1
ATOM 4079 N N . PHE B 1 58 ? 18.422 31 16.453 1 92.94 58 PHE B N 1
ATOM 4080 C CA . PHE B 1 58 ? 19.047 30.406 15.281 1 92.94 58 PHE B CA 1
ATOM 4081 C C . PHE B 1 58 ? 18.297 30.812 14.016 1 92.94 58 PHE B C 1
ATOM 4083 O O . PHE B 1 58 ? 17.156 31.297 14.086 1 92.94 58 PHE B O 1
ATOM 4090 N N . GLU B 1 59 ? 18.953 30.656 12.914 1 94.25 59 GLU B N 1
ATOM 4091 C CA . GLU B 1 59 ? 18.344 30.828 11.594 1 94.25 59 GLU B CA 1
ATOM 4092 C C . GLU B 1 59 ? 18.125 29.469 10.922 1 94.25 59 GLU B C 1
ATOM 4094 O O . GLU B 1 59 ? 18.922 28.547 11.086 1 94.25 59 GLU B O 1
ATOM 4099 N N . LEU B 1 60 ? 17.062 29.422 10.211 1 95.44 60 LEU B N 1
ATOM 4100 C CA . LEU B 1 60 ? 16.766 28.188 9.5 1 95.44 60 LEU B CA 1
ATOM 4101 C C . LEU B 1 60 ? 17.172 28.297 8.031 1 95.44 60 LEU B C 1
ATOM 4103 O O . LEU B 1 60 ? 16.906 29.312 7.391 1 95.44 60 LEU B O 1
ATOM 4107 N N . GLN B 1 61 ? 17.859 27.297 7.566 1 94.88 61 GLN B N 1
ATOM 4108 C CA . GLN B 1 61 ? 18.156 27.141 6.148 1 94.88 61 GLN B CA 1
ATOM 4109 C C . GLN B 1 61 ? 17.531 25.859 5.594 1 94.88 61 GLN B C 1
ATOM 4111 O O . GLN B 1 61 ? 17.797 24.766 6.09 1 94.88 61 GLN B O 1
ATOM 4116 N N . ALA B 1 62 ? 16.719 26.047 4.543 1 96.56 62 ALA B N 1
ATOM 4117 C CA . ALA B 1 62 ? 15.969 24.891 4.062 1 96.56 62 ALA B CA 1
ATOM 4118 C C . ALA B 1 62 ? 16.453 24.469 2.682 1 96.56 62 ALA B C 1
ATOM 4120 O O . ALA B 1 62 ? 16.703 25.312 1.816 1 96.56 62 ALA B O 1
ATOM 4121 N N . TYR B 1 63 ? 16.688 23.219 2.5 1 96.5 63 TYR B N 1
ATOM 4122 C CA . TYR B 1 63 ? 16.875 22.594 1.197 1 96.5 63 TYR B CA 1
ATOM 4123 C C . TYR B 1 63 ? 15.602 21.891 0.753 1 96.5 63 TYR B C 1
ATOM 4125 O O . TYR B 1 63 ? 15.195 20.891 1.354 1 96.5 63 TYR B O 1
ATOM 4133 N N . VAL B 1 64 ? 14.977 22.406 -0.333 1 97.38 64 VAL B N 1
ATOM 4134 C CA . VAL B 1 64 ? 13.656 21.922 -0.713 1 97.38 64 VAL B CA 1
ATOM 4135 C C . VAL B 1 64 ? 13.742 21.156 -2.039 1 97.38 64 VAL B C 1
ATOM 4137 O O . VAL B 1 64 ? 14.328 21.656 -3.002 1 97.38 64 VAL B O 1
ATOM 4140 N N . ASP B 1 65 ? 13.211 19.938 -2.084 1 96.25 65 ASP B N 1
ATOM 4141 C CA . ASP B 1 65 ? 13.047 19.156 -3.312 1 96.25 65 ASP B CA 1
ATOM 4142 C C . ASP B 1 65 ? 11.57 18.875 -3.586 1 96.25 65 ASP B C 1
ATOM 4144 O O . ASP B 1 65 ? 10.828 18.484 -2.68 1 96.25 65 ASP B O 1
ATOM 4148 N N . VAL B 1 66 ? 11.117 19.125 -4.797 1 95.38 66 VAL B N 1
ATOM 4149 C CA . VAL B 1 66 ? 9.758 18.812 -5.227 1 95.38 66 VAL B CA 1
ATOM 4150 C C . VAL B 1 66 ? 9.789 17.625 -6.18 1 95.38 66 VAL B C 1
ATOM 4152 O O . VAL B 1 66 ? 10.469 17.656 -7.203 1 95.38 66 VAL B O 1
ATOM 4155 N N . ILE B 1 67 ? 9.07 16.625 -5.781 1 92.12 67 ILE B N 1
ATOM 4156 C CA . ILE B 1 67 ? 9.133 15.391 -6.562 1 92.12 67 ILE B CA 1
ATOM 4157 C C . ILE B 1 67 ? 7.812 15.18 -7.305 1 92.12 67 ILE B C 1
ATOM 4159 O O . ILE B 1 67 ? 6.781 15.734 -6.914 1 92.12 67 ILE B O 1
ATOM 4163 N N . ASN B 1 68 ? 7.824 14.359 -8.422 1 84.12 68 ASN B N 1
ATOM 4164 C CA . ASN B 1 68 ? 6.637 14.047 -9.203 1 84.12 68 ASN B CA 1
ATOM 4165 C C . ASN B 1 68 ? 6.449 12.547 -9.375 1 84.12 68 ASN B C 1
ATOM 4167 O O . ASN B 1 68 ? 5.652 12.102 -10.203 1 84.12 68 ASN B O 1
ATOM 4171 N N . THR B 1 69 ? 7.32 11.781 -8.805 1 71.94 69 THR B N 1
ATOM 4172 C CA . THR B 1 69 ? 7.238 10.344 -9.008 1 71.94 69 THR B CA 1
ATOM 4173 C C . THR B 1 69 ? 7.395 9.602 -7.684 1 71.94 69 THR B C 1
ATOM 4175 O O . THR B 1 69 ? 7.934 10.148 -6.719 1 71.94 69 THR B O 1
ATOM 4178 N N . ALA B 1 70 ? 6.82 8.406 -7.762 1 75.5 70 ALA B N 1
ATOM 4179 C CA . ALA B 1 70 ? 6.984 7.527 -6.602 1 75.5 70 ALA B CA 1
ATOM 4180 C C . ALA B 1 70 ? 8.078 6.492 -6.848 1 75.5 70 ALA B C 1
ATOM 4182 O O . ALA B 1 70 ? 8.078 5.426 -6.23 1 75.5 70 ALA B O 1
ATOM 4183 N N . ASP B 1 71 ? 8.992 6.91 -7.621 1 84.88 71 ASP B N 1
ATOM 4184 C CA . ASP B 1 71 ? 10.102 6.012 -7.93 1 84.88 71 ASP B CA 1
ATOM 4185 C C . ASP B 1 71 ? 11.07 5.906 -6.754 1 84.88 71 ASP B C 1
ATOM 4187 O O . ASP B 1 71 ? 11.703 6.895 -6.375 1 84.88 71 ASP B O 1
ATOM 4191 N N . ALA B 1 72 ? 11.234 4.734 -6.293 1 88.38 72 ALA B N 1
ATOM 4192 C CA . ALA B 1 72 ? 12 4.512 -5.07 1 88.38 72 ALA B CA 1
ATOM 4193 C C . ALA B 1 72 ? 13.477 4.867 -5.273 1 88.38 72 ALA B C 1
ATOM 4195 O O . ALA B 1 72 ? 14.125 5.379 -4.359 1 88.38 72 ALA B O 1
ATOM 4196 N N . PHE B 1 73 ? 14.055 4.617 -6.469 1 88.81 73 PHE B N 1
ATOM 4197 C CA . PHE B 1 73 ? 15.461 4.914 -6.715 1 88.81 73 PHE B CA 1
ATOM 4198 C C . PHE B 1 73 ? 15.695 6.422 -6.754 1 88.81 73 PHE B C 1
ATOM 4200 O O . PHE B 1 73 ? 16.625 6.926 -6.109 1 88.81 73 PHE B O 1
ATOM 4207 N N . LYS B 1 74 ? 14.891 7.059 -7.504 1 88.56 74 LYS B N 1
ATOM 4208 C CA . LYS B 1 74 ? 15.016 8.508 -7.598 1 88.56 74 LYS B CA 1
ATOM 4209 C C . LYS B 1 74 ? 14.859 9.164 -6.227 1 88.56 74 LYS B C 1
ATOM 4211 O O . LYS B 1 74 ? 15.609 10.078 -5.875 1 88.56 74 LYS B O 1
ATOM 4216 N N . LEU B 1 75 ? 13.875 8.711 -5.531 1 91.62 75 LEU B N 1
ATOM 4217 C CA . LEU B 1 75 ? 13.633 9.273 -4.203 1 91.62 75 LEU B CA 1
ATOM 4218 C C . LEU B 1 75 ? 14.812 9 -3.275 1 91.62 75 LEU B C 1
ATOM 4220 O O . LEU B 1 75 ? 15.195 9.867 -2.482 1 91.62 75 LEU B O 1
ATOM 4224 N N . SER B 1 76 ? 15.367 7.797 -3.35 1 91.62 76 SER B N 1
ATOM 4225 C CA . SER B 1 76 ? 16.531 7.473 -2.529 1 91.62 76 SER B CA 1
ATOM 4226 C C . SER B 1 76 ? 17.688 8.43 -2.809 1 91.62 76 SER B C 1
ATOM 4228 O O . SER B 1 76 ? 18.391 8.852 -1.887 1 91.62 76 SER B O 1
ATOM 4230 N N . ARG B 1 77 ? 17.859 8.758 -4.02 1 90.94 77 ARG B N 1
ATOM 4231 C CA . ARG B 1 77 ? 18.922 9.695 -4.395 1 90.94 77 ARG B CA 1
ATOM 4232 C C . ARG B 1 77 ? 18.672 11.07 -3.789 1 90.94 77 ARG B C 1
ATOM 4234 O O . ARG B 1 77 ? 19.594 11.711 -3.277 1 90.94 77 ARG B O 1
ATOM 4241 N N . ILE B 1 78 ? 17.469 11.508 -3.869 1 92.88 78 ILE B N 1
ATOM 4242 C CA . ILE B 1 78 ? 17.094 12.812 -3.342 1 92.88 78 ILE B CA 1
ATOM 4243 C C . ILE B 1 78 ? 17.297 12.836 -1.828 1 92.88 78 ILE B C 1
ATOM 4245 O O . ILE B 1 78 ? 17.859 13.789 -1.285 1 92.88 78 ILE B O 1
ATOM 4249 N N . ILE B 1 79 ? 16.875 11.766 -1.187 1 94.44 79 ILE B N 1
ATOM 4250 C CA . ILE B 1 79 ? 17.016 11.672 0.263 1 94.44 79 ILE B CA 1
ATOM 4251 C C . ILE B 1 79 ? 18.5 11.695 0.643 1 94.44 79 ILE B C 1
ATOM 4253 O O . ILE B 1 79 ? 18.906 12.422 1.549 1 94.44 79 ILE B O 1
ATOM 4257 N N . CYS B 1 80 ? 19.297 10.914 -0.078 1 92.38 80 CYS B N 1
ATOM 4258 C CA . CYS B 1 80 ? 20.734 10.852 0.217 1 92.38 80 CYS B CA 1
ATOM 4259 C C . CYS B 1 80 ? 21.406 12.188 -0.056 1 92.38 80 CYS B C 1
ATOM 4261 O O . CYS B 1 80 ? 22.359 12.562 0.64 1 92.38 80 CYS B O 1
ATOM 4263 N N . SER B 1 81 ? 20.938 12.859 -1.081 1 92.31 81 SER B N 1
ATOM 4264 C CA . SER B 1 81 ? 21.453 14.203 -1.345 1 92.31 81 SER B CA 1
ATOM 4265 C C . SER B 1 81 ? 21.141 15.148 -0.19 1 92.31 81 SER B C 1
ATOM 4267 O O . SER B 1 81 ? 21.984 15.938 0.221 1 92.31 81 SER B O 1
ATOM 4269 N N . GLN B 1 82 ? 19.953 15.078 0.337 1 94.31 82 GLN B N 1
ATOM 4270 C CA . GLN B 1 82 ? 19.578 15.883 1.501 1 94.31 82 GLN B CA 1
ATOM 4271 C C . GLN B 1 82 ? 20.469 15.555 2.697 1 94.31 82 GLN B C 1
ATOM 4273 O O . GLN B 1 82 ? 20.938 16.453 3.389 1 94.31 82 GLN B O 1
ATOM 4278 N N . PHE B 1 83 ? 20.703 14.297 2.898 1 93.69 83 PHE B N 1
ATOM 4279 C CA . PHE B 1 83 ? 21.531 13.852 4.012 1 93.69 83 PHE B CA 1
ATOM 4280 C C . PHE B 1 83 ? 22.969 14.375 3.865 1 93.69 83 PHE B C 1
ATOM 4282 O O . PHE B 1 83 ? 23.562 14.828 4.84 1 93.69 83 PHE B O 1
ATOM 4289 N N . SER B 1 84 ? 23.469 14.312 2.652 1 90.69 84 SER B N 1
ATOM 4290 C CA . SER B 1 84 ? 24.844 14.734 2.393 1 90.69 84 SER B CA 1
ATOM 4291 C C . SER B 1 84 ? 25.031 16.234 2.646 1 90.69 84 SER B C 1
ATOM 4293 O O . SER B 1 84 ? 26.141 16.688 2.926 1 90.69 84 SER B O 1
ATOM 4295 N N . ARG B 1 85 ? 23.938 16.953 2.615 1 90.88 85 ARG B N 1
ATOM 4296 C CA . ARG B 1 85 ? 23.984 18.391 2.854 1 90.88 85 ARG B CA 1
ATOM 4297 C C . ARG B 1 85 ? 24 18.703 4.348 1 90.88 85 ARG B C 1
ATOM 4299 O O . ARG B 1 85 ? 24.203 19.844 4.746 1 90.88 85 ARG B O 1
ATOM 4306 N N . GLY B 1 86 ? 23.781 17.719 5.141 1 92.56 86 GLY B N 1
ATOM 4307 C CA . GLY B 1 86 ? 23.906 17.875 6.582 1 92.56 86 GLY B CA 1
ATOM 4308 C C . GLY B 1 86 ? 22.656 18.438 7.238 1 92.56 86 GLY B C 1
ATOM 4309 O O . GLY B 1 86 ? 22.75 19.344 8.07 1 92.56 86 GLY B O 1
ATOM 4310 N N . VAL B 1 87 ? 21.531 17.969 6.863 1 95.62 87 VAL B N 1
ATOM 4311 C CA . VAL B 1 87 ? 20.297 18.469 7.43 1 95.62 87 VAL B CA 1
ATOM 4312 C C . VAL B 1 87 ? 20.078 17.875 8.82 1 95.62 87 VAL B C 1
ATOM 4314 O O . VAL B 1 87 ? 20.5 16.734 9.094 1 95.62 87 VAL B O 1
ATOM 4317 N N . PHE B 1 88 ? 19.406 18.656 9.664 1 96.25 88 PHE B N 1
ATOM 4318 C CA . PHE B 1 88 ? 19.203 18.266 11.055 1 96.25 88 PHE B CA 1
ATOM 4319 C C . PHE B 1 88 ? 17.859 17.562 11.234 1 96.25 88 PHE B C 1
ATOM 4321 O O . PHE B 1 88 ? 17.672 16.812 12.195 1 96.25 88 PHE B O 1
ATOM 4328 N N . LEU B 1 89 ? 16.984 17.859 10.367 1 97.88 89 LEU B N 1
ATOM 4329 C CA . LEU B 1 89 ? 15.609 17.375 10.414 1 97.88 89 LEU B CA 1
ATOM 4330 C C . LEU B 1 89 ? 14.961 17.484 9.039 1 97.88 89 LEU B C 1
ATOM 4332 O O . LEU B 1 89 ? 15.281 18.375 8.258 1 97.88 89 LEU B O 1
ATOM 4336 N N . MET B 1 90 ? 14.125 16.5 8.773 1 98.19 90 MET B N 1
ATOM 4337 C CA . MET B 1 90 ? 13.414 16.516 7.496 1 98.19 90 MET B CA 1
ATOM 4338 C C . MET B 1 90 ? 11.938 16.828 7.703 1 98.19 90 MET B C 1
ATOM 4340 O O . MET B 1 90 ? 11.328 16.391 8.68 1 98.19 90 MET B O 1
ATOM 4344 N N . LEU B 1 91 ? 11.398 17.578 6.781 1 98 91 LEU B N 1
ATOM 4345 C CA . LEU B 1 91 ? 9.961 17.812 6.66 1 98 91 LEU B CA 1
ATOM 4346 C C . LEU B 1 91 ? 9.461 17.406 5.277 1 98 91 LEU B C 1
ATOM 4348 O O . LEU B 1 91 ? 10.25 17.297 4.336 1 98 91 LEU B O 1
ATOM 4352 N N . GLY B 1 92 ? 8.195 17.078 5.215 1 93 92 GLY B N 1
ATOM 4353 C CA . GLY B 1 92 ? 7.734 16.797 3.863 1 93 92 GLY B CA 1
ATOM 4354 C C . GLY B 1 92 ? 6.301 16.312 3.809 1 93 92 GLY B C 1
ATOM 4355 O O . GLY B 1 92 ? 5.762 15.836 4.809 1 93 92 GLY B O 1
ATOM 4356 N N . ALA B 1 93 ? 5.641 16.516 2.715 1 89.25 93 ALA B N 1
ATOM 4357 C CA . ALA B 1 93 ? 4.32 16.031 2.328 1 89.25 93 ALA B CA 1
ATOM 4358 C C . ALA B 1 93 ? 4.391 15.211 1.042 1 89.25 93 ALA B C 1
ATOM 4360 O O . ALA B 1 93 ? 4.566 15.766 -0.045 1 89.25 93 ALA B O 1
ATOM 4361 N N . VAL B 1 94 ? 4.344 13.891 1.28 1 88.81 94 VAL B N 1
ATOM 4362 C CA . VAL B 1 94 ? 4.523 13.016 0.126 1 88.81 94 VAL B CA 1
ATOM 4363 C C . VAL B 1 94 ? 3.402 11.984 0.078 1 88.81 94 VAL B C 1
ATOM 4365 O O . VAL B 1 94 ? 2.68 11.797 1.061 1 88.81 94 VAL B O 1
ATOM 4368 N N . ASN B 1 95 ? 3.211 11.453 -1.088 1 88.56 95 ASN B N 1
ATOM 4369 C CA . ASN B 1 95 ? 2.225 10.391 -1.226 1 88.56 95 ASN B CA 1
ATOM 4370 C C . ASN B 1 95 ? 2.648 9.133 -0.469 1 88.56 95 ASN B C 1
ATOM 4372 O O . ASN B 1 95 ? 3.801 9.008 -0.053 1 88.56 95 ASN B O 1
ATOM 4376 N N . PRO B 1 96 ? 1.738 8.234 -0.305 1 87.5 96 PRO B N 1
ATOM 4377 C CA . PRO B 1 96 ? 2.002 7.051 0.521 1 87.5 96 PRO B CA 1
ATOM 4378 C C . PRO B 1 96 ? 3.17 6.215 0.001 1 87.5 96 PRO B C 1
ATOM 4380 O O . PRO B 1 96 ? 3.961 5.695 0.792 1 87.5 96 PRO B O 1
ATOM 4383 N N . ASP B 1 97 ? 3.324 6.082 -1.289 1 84.69 97 ASP B N 1
ATOM 4384 C CA . ASP B 1 97 ? 4.398 5.27 -1.85 1 84.69 97 ASP B CA 1
ATOM 4385 C C . ASP B 1 97 ? 5.762 5.898 -1.579 1 84.69 97 ASP B C 1
ATOM 4387 O O . ASP B 1 97 ? 6.719 5.203 -1.237 1 84.69 97 ASP B O 1
ATOM 4391 N N . SER B 1 98 ? 5.805 7.148 -1.717 1 91.12 98 SER B N 1
ATOM 4392 C CA . SER B 1 98 ? 7.039 7.871 -1.432 1 91.12 98 SER B CA 1
ATOM 4393 C C . SER B 1 98 ? 7.328 7.902 0.065 1 91.12 98 SER B C 1
ATOM 4395 O O . SER B 1 98 ? 8.492 7.871 0.479 1 91.12 98 SER B O 1
ATOM 4397 N N . PHE B 1 99 ? 6.27 7.934 0.805 1 93 99 PHE B N 1
ATOM 4398 C CA . PHE B 1 99 ? 6.422 7.973 2.254 1 93 99 PHE B CA 1
ATOM 4399 C C . PHE B 1 99 ? 7.172 6.746 2.754 1 93 99 PHE B C 1
ATOM 4401 O O . PHE B 1 99 ? 8.016 6.848 3.643 1 93 99 PHE B O 1
ATOM 4408 N N . ASP B 1 100 ? 6.895 5.602 2.238 1 89.25 100 ASP B N 1
ATOM 4409 C CA . ASP B 1 100 ? 7.52 4.359 2.689 1 89.25 100 ASP B CA 1
ATOM 4410 C C . ASP B 1 100 ? 9.039 4.426 2.545 1 89.25 100 ASP B C 1
ATOM 4412 O O . ASP B 1 100 ? 9.773 4.02 3.449 1 89.25 100 ASP B O 1
ATOM 4416 N N . THR B 1 101 ? 9.469 4.926 1.432 1 91.75 101 THR B N 1
ATOM 4417 C CA . THR B 1 101 ? 10.898 5.051 1.194 1 91.75 101 THR B CA 1
ATOM 4418 C C . THR B 1 101 ? 11.523 6.062 2.152 1 91.75 101 THR B C 1
ATOM 4420 O O . THR B 1 101 ? 12.531 5.773 2.797 1 91.75 101 THR B O 1
ATOM 4423 N N . LEU B 1 102 ? 10.883 7.188 2.285 1 94.38 102 LEU B N 1
ATOM 4424 C CA . LEU B 1 102 ? 11.383 8.234 3.168 1 94.38 102 LEU B CA 1
ATOM 4425 C C . LEU B 1 102 ? 11.422 7.754 4.617 1 94.38 102 LEU B C 1
ATOM 4427 O O . LEU B 1 102 ? 12.406 7.984 5.324 1 94.38 102 LEU B O 1
ATOM 4431 N N . HIS B 1 103 ? 10.375 7.121 5.004 1 93.62 103 HIS B N 1
ATOM 4432 C CA . HIS B 1 103 ? 10.242 6.59 6.355 1 93.62 103 HIS B CA 1
ATOM 4433 C C . HIS B 1 103 ? 11.344 5.582 6.664 1 93.62 103 HIS B C 1
ATOM 4435 O O . HIS B 1 103 ? 11.93 5.605 7.75 1 93.62 103 HIS B O 1
ATOM 4441 N N . SER B 1 104 ? 11.641 4.719 5.723 1 91.69 104 SER B N 1
ATOM 4442 C CA . SER B 1 104 ? 12.695 3.723 5.891 1 91.69 104 SER B CA 1
ATOM 4443 C C . SER B 1 104 ? 14.055 4.383 6.078 1 91.69 104 SER B C 1
ATOM 4445 O O . SER B 1 104 ? 14.805 4.027 6.992 1 91.69 104 SER B O 1
ATOM 4447 N N . TYR B 1 105 ? 14.391 5.348 5.254 1 93.31 105 TYR B N 1
ATOM 4448 C CA . TYR B 1 105 ? 15.672 6.039 5.344 1 93.31 105 TYR B CA 1
ATOM 4449 C C . TYR B 1 105 ? 15.766 6.844 6.633 1 93.31 105 TYR B C 1
ATOM 4451 O O . TYR B 1 105 ? 16.812 6.844 7.289 1 93.31 105 TYR B O 1
ATOM 4459 N N . ALA B 1 106 ? 14.633 7.492 6.977 1 95.19 106 ALA B N 1
ATOM 4460 C CA . ALA B 1 106 ? 14.617 8.273 8.211 1 95.19 106 ALA B CA 1
ATOM 4461 C C . ALA B 1 106 ? 14.93 7.402 9.422 1 95.19 106 ALA B C 1
ATOM 4463 O O . ALA B 1 106 ? 15.758 7.766 10.258 1 95.19 106 ALA B O 1
ATOM 4464 N N . ASN B 1 107 ? 14.367 6.262 9.469 1 93.25 107 ASN B N 1
ATOM 4465 C CA . ASN B 1 107 ? 14.562 5.379 10.617 1 93.25 107 ASN B CA 1
ATOM 4466 C C . ASN B 1 107 ? 15.938 4.715 10.586 1 93.25 107 ASN B C 1
ATOM 4468 O O . ASN B 1 107 ? 16.562 4.52 11.633 1 93.25 107 ASN B O 1
ATOM 4472 N N . THR B 1 108 ? 16.422 4.367 9.414 1 91.06 108 THR B N 1
ATOM 4473 C CA . THR B 1 108 ? 17.719 3.736 9.281 1 91.06 108 THR B CA 1
ATOM 4474 C C . THR B 1 108 ? 18.828 4.688 9.727 1 91.06 108 THR B C 1
ATOM 4476 O O . THR B 1 108 ? 19.75 4.285 10.43 1 91.06 108 THR B O 1
ATOM 4479 N N . PHE B 1 109 ? 18.703 5.949 9.414 1 93 109 PHE B N 1
ATOM 4480 C CA . PHE B 1 109 ? 19.75 6.926 9.695 1 93 109 PHE B CA 1
ATOM 4481 C C . PHE B 1 109 ? 19.406 7.734 10.938 1 93 109 PHE B C 1
ATOM 4483 O O . PHE B 1 109 ? 20.125 8.688 11.273 1 93 109 PHE B O 1
ATOM 4490 N N . GLN B 1 110 ? 18.266 7.414 11.539 1 94.06 110 GLN B N 1
ATOM 4491 C CA . GLN B 1 110 ? 17.781 8.109 12.727 1 94.06 110 GLN B CA 1
ATOM 4492 C C . GLN B 1 110 ? 17.625 9.602 12.469 1 94.06 110 GLN B C 1
ATOM 4494 O O . GLN B 1 110 ? 18.094 10.422 13.266 1 94.06 110 GLN B O 1
ATOM 4499 N N . MET B 1 111 ? 17.141 9.891 11.305 1 96.44 111 MET B N 1
ATOM 4500 C CA . MET B 1 111 ? 16.844 11.266 10.922 1 96.44 111 MET B CA 1
ATOM 4501 C C . MET B 1 111 ? 15.414 11.648 11.305 1 96.44 111 MET B C 1
ATOM 4503 O O . MET B 1 111 ? 14.453 11.062 10.797 1 96.44 111 MET B O 1
ATOM 4507 N N . PRO B 1 112 ? 15.281 12.617 12.219 1 97.62 112 PRO B N 1
ATOM 4508 C CA . PRO B 1 112 ? 13.914 13.039 12.555 1 97.62 112 PRO B CA 1
ATOM 4509 C C . PRO B 1 112 ? 13.141 13.531 11.328 1 97.62 112 PRO B C 1
ATOM 4511 O O . PRO B 1 112 ? 13.68 14.281 10.516 1 97.62 112 PRO B O 1
ATOM 4514 N N . PHE B 1 113 ? 11.945 13.039 11.211 1 97.5 113 PHE B N 1
ATOM 4515 C CA . PHE B 1 113 ? 11.094 13.352 10.07 1 97.5 113 PHE B CA 1
ATOM 4516 C C . PHE B 1 113 ? 9.703 13.773 10.523 1 97.5 113 PHE B C 1
ATOM 4518 O O . PHE B 1 113 ? 8.984 12.984 11.148 1 97.5 113 PHE B O 1
ATOM 4525 N N . VAL B 1 114 ? 9.305 15 10.25 1 98 114 VAL B N 1
ATOM 4526 C CA . VAL B 1 114 ? 7.984 15.5 10.602 1 98 114 VAL B CA 1
ATOM 4527 C C . VAL B 1 114 ? 7.148 15.695 9.336 1 98 114 VAL B C 1
ATOM 4529 O O . VAL B 1 114 ? 7.559 16.406 8.414 1 98 114 VAL B O 1
ATOM 4532 N N . THR B 1 115 ? 6.074 15.039 9.281 1 95.94 115 THR B N 1
ATOM 4533 C CA . THR B 1 115 ? 5.207 15.133 8.109 1 95.94 115 THR B CA 1
ATOM 4534 C C . THR B 1 115 ? 3.801 15.562 8.508 1 95.94 115 THR B C 1
ATOM 4536 O O . THR B 1 115 ? 3.33 15.234 9.602 1 95.94 115 THR B O 1
ATOM 4539 N N . PRO B 1 116 ? 3.117 16.312 7.594 1 95 116 PRO B N 1
ATOM 4540 C CA . PRO B 1 116 ? 1.741 16.719 7.898 1 95 116 PRO B CA 1
ATOM 4541 C C . PRO B 1 116 ? 0.817 15.516 8.125 1 95 116 PRO B C 1
ATOM 4543 O O . PRO B 1 116 ? -0.128 15.602 8.914 1 95 116 PRO B O 1
ATOM 4546 N N . TRP B 1 117 ? 1.14 14.469 7.438 1 91.31 117 TRP B N 1
ATOM 4547 C CA . TRP B 1 117 ? 0.268 13.312 7.641 1 91.31 117 TRP B CA 1
ATOM 4548 C C . TRP B 1 117 ? 0.993 12.016 7.301 1 91.31 117 TRP B C 1
ATOM 4550 O O . TRP B 1 117 ? 1.799 11.977 6.367 1 91.31 117 TRP B O 1
ATOM 4560 N N . PHE B 1 118 ? 0.635 10.945 8.102 1 88.19 118 PHE B N 1
ATOM 4561 C CA . PHE B 1 118 ? 0.991 9.57 7.766 1 88.19 118 PHE B CA 1
ATOM 4562 C C . PHE B 1 118 ? -0.021 8.969 6.797 1 88.19 118 PHE B C 1
ATOM 4564 O O . PHE B 1 118 ? -1.21 9.289 6.855 1 88.19 118 PHE B O 1
ATOM 4571 N N . PRO B 1 119 ? 0.517 8.148 5.895 1 90.12 119 PRO B N 1
ATOM 4572 C CA . PRO B 1 119 ? -0.472 7.277 5.25 1 90.12 119 PRO B CA 1
ATOM 4573 C C . PRO B 1 119 ? -1.173 6.348 6.238 1 90.12 119 PRO B C 1
ATOM 4575 O O . PRO B 1 119 ? -0.757 6.242 7.395 1 90.12 119 PRO B O 1
ATOM 4578 N N . GLU B 1 120 ? -2.299 5.797 5.758 1 87.06 120 GLU B N 1
ATOM 4579 C CA . GLU B 1 120 ? -3.062 4.906 6.629 1 87.06 120 GLU B CA 1
ATOM 4580 C C . GLU B 1 120 ? -2.25 3.67 7 1 87.06 120 GLU B C 1
ATOM 4582 O O . GLU B 1 120 ? -2.387 3.141 8.109 1 87.06 120 GLU B O 1
ATOM 4587 N N . LYS B 1 121 ? -1.451 3.242 6.039 1 83.19 121 LYS B N 1
ATOM 4588 C CA . LYS B 1 121 ? -0.552 2.123 6.309 1 83.19 121 LYS B CA 1
ATOM 4589 C C . LYS B 1 121 ? 0.874 2.609 6.551 1 83.19 121 LYS B C 1
ATOM 4591 O O . LYS B 1 121 ? 1.477 3.24 5.676 1 83.19 121 LYS B O 1
ATOM 4596 N N . VAL B 1 122 ? 1.327 2.4 7.793 1 83.94 122 VAL B N 1
ATOM 4597 C CA . VAL B 1 122 ? 2.713 2.736 8.102 1 83.94 122 VAL B CA 1
ATOM 4598 C C . VAL B 1 122 ? 3.439 1.499 8.625 1 83.94 122 VAL B C 1
ATOM 4600 O O . VAL B 1 122 ? 2.975 0.848 9.562 1 83.94 122 VAL B O 1
ATOM 4603 N N . LEU B 1 123 ? 4.492 1.224 7.961 1 77.12 123 LEU B N 1
ATOM 4604 C CA . LEU B 1 123 ? 5.281 0.079 8.398 1 77.12 123 LEU B CA 1
ATOM 4605 C C . LEU B 1 123 ? 6.059 0.412 9.672 1 77.12 123 LEU B C 1
ATOM 4607 O O . LEU B 1 123 ? 6.574 1.523 9.812 1 77.12 123 LEU B O 1
ATOM 4611 N N . ALA B 1 124 ? 6.031 -0.549 10.562 1 76.5 124 ALA B N 1
ATOM 4612 C CA . ALA B 1 124 ? 6.875 -0.373 11.742 1 76.5 124 ALA B CA 1
ATOM 4613 C C . ALA B 1 124 ? 8.352 -0.439 11.375 1 76.5 124 ALA B C 1
ATOM 4615 O O . ALA B 1 124 ? 8.75 -1.229 10.516 1 76.5 124 ALA B O 1
ATOM 4616 N N . PRO B 1 125 ? 9.07 0.41 12.062 1 78 125 PRO B N 1
ATOM 4617 C CA . PRO B 1 125 ? 10.508 0.329 11.781 1 78 125 PRO B CA 1
ATOM 4618 C C . PRO B 1 125 ? 11.094 -1.037 12.125 1 78 125 PRO B C 1
ATOM 4620 O O . PRO B 1 125 ? 10.688 -1.665 13.102 1 78 125 PRO B O 1
ATOM 4623 N N . SER B 1 126 ? 11.898 -1.563 11.312 1 68.19 126 SER B N 1
ATOM 4624 C CA . SER B 1 126 ? 12.484 -2.891 11.453 1 68.19 126 SER B CA 1
ATOM 4625 C C . SER B 1 126 ? 13.352 -2.982 12.703 1 68.19 126 SER B C 1
ATOM 4627 O O . SER B 1 126 ? 13.531 -4.066 13.258 1 68.19 126 SER B O 1
ATOM 4629 N N . SER B 1 127 ? 13.922 -1.867 13.141 1 66.38 127 SER B N 1
ATOM 4630 C CA . SER B 1 127 ? 14.867 -1.864 14.258 1 66.38 127 SER B CA 1
ATOM 4631 C C . SER B 1 127 ? 14.148 -2.01 15.594 1 66.38 127 SER B C 1
ATOM 4633 O O . SER B 1 127 ? 14.766 -2.35 16.609 1 66.38 127 SER B O 1
ATOM 4635 N N . GLY B 1 128 ? 12.836 -1.986 15.531 1 66.5 128 GLY B N 1
ATOM 4636 C CA . GLY B 1 128 ? 12.117 -1.997 16.797 1 66.5 128 GLY B CA 1
ATOM 4637 C C . GLY B 1 128 ? 12.375 -0.761 17.641 1 66.5 128 GLY B C 1
ATOM 4638 O O . GLY B 1 128 ? 11.867 -0.647 18.766 1 66.5 128 GLY B O 1
ATOM 4639 N N . LEU B 1 129 ? 13.164 0.065 17.125 1 75.94 129 LEU B N 1
ATOM 4640 C CA . LEU B 1 129 ? 13.547 1.299 17.812 1 75.94 129 LEU B CA 1
ATOM 4641 C C . LEU B 1 129 ? 12.477 2.369 17.641 1 75.94 129 LEU B C 1
ATOM 4643 O O . LEU B 1 129 ? 11.422 2.107 17.062 1 75.94 129 LEU B O 1
ATOM 4647 N N . LEU B 1 130 ? 12.734 3.438 18.266 1 86.06 130 LEU B N 1
ATOM 4648 C CA . LEU B 1 130 ? 11.898 4.633 18.172 1 86.06 130 LEU B CA 1
ATOM 4649 C C . LEU B 1 130 ? 11.672 5.016 16.703 1 86.06 130 LEU B C 1
ATOM 4651 O O . LEU B 1 130 ? 12.602 4.98 15.898 1 86.06 130 LEU B O 1
ATOM 4655 N N . ASP B 1 131 ? 10.398 5.133 16.375 1 92.75 131 ASP B N 1
ATOM 4656 C CA . ASP B 1 131 ? 10.086 5.68 15.062 1 92.75 131 ASP B CA 1
ATOM 4657 C C . ASP B 1 131 ? 10.5 7.145 14.961 1 92.75 131 ASP B C 1
ATOM 4659 O O . ASP B 1 131 ? 10.023 7.988 15.719 1 92.75 131 ASP B O 1
ATOM 4663 N N . HIS B 1 132 ? 11.297 7.492 14.031 1 95.19 132 HIS B N 1
ATOM 4664 C CA . HIS B 1 132 ? 11.852 8.844 13.938 1 95.19 132 HIS B CA 1
ATOM 4665 C C . HIS B 1 132 ? 10.93 9.758 13.133 1 95.19 132 HIS B C 1
ATOM 4667 O O . HIS B 1 132 ? 11.234 10.938 12.938 1 95.19 132 HIS B O 1
ATOM 4673 N N . ALA B 1 133 ? 9.781 9.188 12.734 1 94.94 133 ALA B N 1
ATOM 4674 C CA . ALA B 1 133 ? 8.805 10 12.016 1 94.94 133 ALA B CA 1
ATOM 4675 C C . ALA B 1 133 ? 7.645 10.398 12.922 1 94.94 133 ALA B C 1
ATOM 4677 O O . ALA B 1 133 ? 7.227 9.625 13.781 1 94.94 133 ALA B O 1
ATOM 4678 N N . ILE B 1 134 ? 7.172 11.586 12.711 1 95.5 134 ILE B N 1
ATOM 4679 C CA . ILE B 1 134 ? 6.027 12.109 13.453 1 95.5 134 ILE B CA 1
ATOM 4680 C C . ILE B 1 134 ? 4.973 12.633 12.477 1 95.5 134 ILE B C 1
ATOM 4682 O O . ILE B 1 134 ? 5.309 13.242 11.461 1 95.5 134 ILE B O 1
ATOM 4686 N N . SER B 1 135 ? 3.773 12.328 12.82 1 95.12 135 SER B N 1
ATOM 4687 C CA . SER B 1 135 ? 2.664 12.797 11.992 1 95.12 135 SER B CA 1
ATOM 4688 C C . SER B 1 135 ? 1.899 13.922 12.68 1 95.12 135 SER B C 1
ATOM 4690 O O . SER B 1 135 ? 1.513 13.805 13.844 1 95.12 135 SER B O 1
ATOM 4692 N N . MET B 1 136 ? 1.603 15.008 11.922 1 96.62 136 MET B N 1
ATOM 4693 C CA . MET B 1 136 ? 0.887 16.172 12.461 1 96.62 136 MET B CA 1
ATOM 4694 C C . MET B 1 136 ? -0.62 15.93 12.438 1 96.62 136 MET B C 1
ATOM 4696 O O . MET B 1 136 ? -1.349 16.469 13.273 1 96.62 136 MET B O 1
ATOM 4700 N N . ARG B 1 137 ? -1.084 15.211 11.508 1 94.94 137 ARG B N 1
ATOM 4701 C CA . ARG B 1 137 ? -2.516 14.977 11.336 1 94.94 137 ARG B CA 1
ATOM 4702 C C . ARG B 1 137 ? -3.025 13.953 12.352 1 94.94 137 ARG B C 1
ATOM 4704 O O . ARG B 1 137 ? -2.447 12.875 12.492 1 94.94 137 ARG B O 1
ATOM 4711 N N . PRO B 1 138 ? -4.125 14.258 13.031 1 93.31 138 PRO B N 1
ATOM 4712 C CA . PRO B 1 138 ? -4.703 13.281 13.953 1 93.31 138 PRO B CA 1
ATOM 4713 C C . PRO B 1 138 ? -5.422 12.141 13.234 1 93.31 138 PRO B C 1
ATOM 4715 O O . PRO B 1 138 ? -5.797 12.289 12.062 1 93.31 138 PRO B O 1
ATOM 4718 N N . ASP B 1 139 ? -5.48 11.031 13.906 1 88.88 139 ASP B N 1
ATOM 4719 C CA . ASP B 1 139 ? -6.34 9.93 13.469 1 88.88 139 ASP B CA 1
ATOM 4720 C C . ASP B 1 139 ? -7.777 10.141 13.945 1 88.88 139 ASP B C 1
ATOM 4722 O O . ASP B 1 139 ? -8.031 10.234 15.148 1 88.88 139 ASP B O 1
ATOM 4726 N N . TYR B 1 140 ? -8.727 10.164 12.992 1 91.5 140 TYR B N 1
ATOM 4727 C CA . TYR B 1 140 ? -10.078 10.492 13.438 1 91.5 140 TYR B CA 1
ATOM 4728 C C . TYR B 1 140 ? -11.102 9.578 12.789 1 91.5 140 TYR B C 1
ATOM 4730 O O . TYR B 1 140 ? -12.188 10.023 12.398 1 91.5 140 TYR B O 1
ATOM 4738 N N . HIS B 1 141 ? -10.773 8.328 12.578 1 90.88 141 HIS B N 1
ATOM 4739 C CA . HIS B 1 141 ? -11.727 7.359 12.055 1 90.88 141 HIS B CA 1
ATOM 4740 C C . HIS B 1 141 ? -12.945 7.234 12.961 1 90.88 141 HIS B C 1
ATOM 4742 O O . HIS B 1 141 ? -14.07 7.078 12.477 1 90.88 141 HIS B O 1
ATOM 4748 N N . LYS B 1 142 ? -12.695 7.309 14.234 1 92.88 142 LYS B N 1
ATOM 4749 C CA . LYS B 1 142 ? -13.789 7.207 15.195 1 92.88 142 LYS B CA 1
ATOM 4750 C C . LYS B 1 142 ? -14.75 8.383 15.055 1 92.88 142 LYS B C 1
ATOM 4752 O O . LYS B 1 142 ? -15.953 8.234 15.273 1 92.88 142 LYS B O 1
ATOM 4757 N N . ALA B 1 143 ? -14.195 9.531 14.695 1 95.62 143 ALA B N 1
ATOM 4758 C CA . ALA B 1 143 ? -15.039 10.703 14.5 1 95.62 143 ALA B CA 1
ATOM 4759 C C . ALA B 1 143 ? -16.031 10.484 13.359 1 95.62 143 ALA B C 1
ATOM 4761 O O . ALA B 1 143 ? -17.188 10.883 13.453 1 95.62 143 ALA B O 1
ATOM 4762 N N . ILE B 1 144 ? -15.625 9.836 12.32 1 95.19 144 ILE B N 1
ATOM 4763 C CA . ILE B 1 144 ? -16.484 9.547 11.172 1 95.19 144 ILE B CA 1
ATOM 4764 C C . ILE B 1 144 ? -17.625 8.641 11.602 1 95.19 144 ILE B C 1
ATOM 4766 O O . ILE B 1 144 ? -18.797 8.914 11.297 1 95.19 144 ILE B O 1
ATOM 4770 N N . ILE B 1 145 ? -17.328 7.648 12.383 1 92.75 145 ILE B N 1
ATOM 4771 C CA . ILE B 1 145 ? -18.328 6.688 12.836 1 92.75 145 ILE B CA 1
ATOM 4772 C C . ILE B 1 145 ? -19.312 7.375 13.781 1 92.75 145 ILE B C 1
ATOM 4774 O O . ILE B 1 145 ? -20.516 7.172 13.68 1 92.75 145 ILE B O 1
ATOM 4778 N N . ASP B 1 146 ? -18.781 8.195 14.664 1 94.75 146 ASP B N 1
ATOM 4779 C CA . ASP B 1 146 ? -19.625 8.891 15.633 1 94.75 146 ASP B CA 1
ATOM 4780 C C . ASP B 1 146 ? -20.609 9.828 14.93 1 94.75 146 ASP B C 1
ATOM 4782 O O . ASP B 1 146 ? -21.75 9.977 15.367 1 94.75 146 ASP B O 1
ATOM 4786 N N . VAL B 1 147 ? -20.188 10.461 13.859 1 95.94 147 VAL B N 1
ATOM 4787 C CA . VAL B 1 147 ? -21.062 11.352 13.102 1 95.94 147 VAL B CA 1
ATOM 4788 C C . VAL B 1 147 ? -22.172 10.547 12.422 1 95.94 147 VAL B C 1
ATOM 4790 O O . VAL B 1 147 ? -23.328 10.945 12.445 1 95.94 147 VAL B O 1
ATOM 4793 N N . ILE B 1 148 ? -21.797 9.406 11.836 1 94.38 148 ILE B N 1
ATOM 4794 C CA . ILE B 1 148 ? -22.766 8.531 11.18 1 94.38 148 ILE B CA 1
ATOM 4795 C C . ILE B 1 148 ? -23.797 8.062 12.195 1 94.38 148 ILE B C 1
ATOM 4797 O O . ILE B 1 148 ? -25 8.078 11.914 1 94.38 148 ILE B O 1
ATOM 4801 N N . ARG B 1 149 ? -23.359 7.727 13.375 1 92.19 149 ARG B N 1
ATOM 4802 C CA . ARG B 1 149 ? -24.25 7.285 14.445 1 92.19 149 ARG B CA 1
ATOM 4803 C C . ARG B 1 149 ? -25.156 8.422 14.914 1 92.19 149 ARG B C 1
ATOM 4805 O O . ARG B 1 149 ? -26.344 8.219 15.164 1 92.19 149 ARG B O 1
ATOM 4812 N N . TYR B 1 150 ? -24.578 9.594 15.047 1 93.94 150 TYR B N 1
ATOM 4813 C CA . TYR B 1 150 ? -25.312 10.773 15.477 1 93.94 150 TYR B CA 1
ATOM 4814 C C . TYR B 1 150 ? -26.484 11.047 14.539 1 93.94 150 TYR B C 1
ATOM 4816 O O . TYR B 1 150 ? -27.594 11.359 14.992 1 93.94 150 TYR B O 1
ATOM 4824 N N . TYR B 1 151 ? -26.297 10.883 13.25 1 94.38 151 TYR B N 1
ATOM 4825 C CA . TYR B 1 151 ? -27.344 11.156 12.266 1 94.38 151 TYR B CA 1
ATOM 4826 C C . TYR B 1 151 ? -28.266 9.961 12.109 1 94.38 151 TYR B C 1
ATOM 4828 O O . TYR B 1 151 ? -29.266 10.039 11.383 1 94.38 151 TYR B O 1
ATOM 4836 N N . GLY B 1 152 ? -27.891 8.844 12.656 1 92.81 152 GLY B N 1
ATOM 4837 C CA . GLY B 1 152 ? -28.75 7.66 12.609 1 92.81 152 GLY B CA 1
ATOM 4838 C C . GLY B 1 152 ? -28.734 6.973 11.258 1 92.81 152 GLY B C 1
ATOM 4839 O O . GLY B 1 152 ? -29.766 6.434 10.828 1 92.81 152 GLY B O 1
ATOM 4840 N N . TRP B 1 153 ? -27.641 7.109 10.539 1 93.31 153 TRP B N 1
ATOM 4841 C CA . TRP B 1 153 ? -27.562 6.441 9.25 1 93.31 153 TRP B CA 1
ATOM 4842 C C . TRP B 1 153 ? -27.438 4.93 9.422 1 93.31 153 TRP B C 1
ATOM 4844 O O . TRP B 1 153 ? -26.547 4.449 10.125 1 93.31 153 TRP B O 1
ATOM 4854 N N . ARG B 1 154 ? -28.281 4.199 8.773 1 88.56 154 ARG B N 1
ATOM 4855 C CA . ARG B 1 154 ? -28.25 2.746 8.867 1 88.56 154 ARG B CA 1
ATOM 4856 C C . ARG B 1 154 ? -27.547 2.135 7.656 1 88.56 154 ARG B C 1
ATOM 4858 O O . ARG B 1 154 ? -26.984 1.041 7.738 1 88.56 154 ARG B O 1
ATOM 4865 N N . LYS B 1 155 ? -27.688 2.881 6.547 1 89.25 155 LYS B N 1
ATOM 4866 C CA . LYS B 1 155 ? -27.062 2.455 5.301 1 89.25 155 LYS B CA 1
ATOM 4867 C C . LYS B 1 155 ? -26.25 3.586 4.684 1 89.25 155 LYS B C 1
ATOM 4869 O O . LYS B 1 155 ? -26.703 4.727 4.621 1 89.25 155 LYS B O 1
ATOM 4874 N N . ILE B 1 156 ? -25.047 3.191 4.32 1 93.25 156 ILE B N 1
ATOM 4875 C CA . ILE B 1 156 ? -24.234 4.25 3.736 1 93.25 156 ILE B CA 1
ATOM 4876 C C . ILE B 1 156 ? -23.625 3.77 2.414 1 93.25 156 ILE B C 1
ATOM 4878 O O . ILE B 1 156 ? -23.484 2.566 2.193 1 93.25 156 ILE B O 1
ATOM 4882 N N . ILE B 1 157 ? -23.359 4.715 1.526 1 93.75 157 ILE B N 1
ATOM 4883 C CA . ILE B 1 157 ? -22.609 4.52 0.298 1 93.75 157 ILE B CA 1
ATOM 4884 C C . ILE B 1 157 ? -21.203 5.098 0.463 1 93.75 157 ILE B C 1
ATOM 4886 O O . ILE B 1 157 ? -21.047 6.246 0.892 1 93.75 157 ILE B O 1
ATOM 4890 N N . TYR B 1 158 ? -20.219 4.289 0.188 1 94.75 158 TYR B N 1
ATOM 4891 C CA . TYR B 1 158 ? -18.844 4.734 0.384 1 94.75 158 TYR B CA 1
ATOM 4892 C C . TYR B 1 158 ? -18.156 4.961 -0.954 1 94.75 158 TYR B C 1
ATOM 4894 O O . TYR B 1 158 ? -17.938 4.016 -1.716 1 94.75 158 TYR B O 1
ATOM 4902 N N . LEU B 1 159 ? -17.812 6.23 -1.248 1 96.56 159 LEU B N 1
ATOM 4903 C CA . LEU B 1 159 ? -17.094 6.621 -2.457 1 96.56 159 LEU B CA 1
ATOM 4904 C C . LEU B 1 159 ? -15.68 7.086 -2.127 1 96.56 159 LEU B C 1
ATOM 4906 O O . LEU B 1 159 ? -15.484 7.906 -1.227 1 96.56 159 LEU B O 1
ATOM 4910 N N . TYR B 1 160 ? -14.711 6.551 -2.814 1 95.88 160 TYR B N 1
ATOM 4911 C CA . TYR B 1 160 ? -13.32 6.879 -2.496 1 95.88 160 TYR B CA 1
ATOM 4912 C C . TYR B 1 160 ? -12.453 6.863 -3.75 1 95.88 160 TYR B C 1
ATOM 4914 O O . TYR B 1 160 ? -12.859 6.32 -4.785 1 95.88 160 TYR B O 1
ATOM 4922 N N . ASP B 1 161 ? -11.281 7.465 -3.691 1 93.94 161 ASP B N 1
ATOM 4923 C CA . ASP B 1 161 ? -10.492 7.566 -4.914 1 93.94 161 ASP B CA 1
ATOM 4924 C C . ASP B 1 161 ? -9.102 6.965 -4.727 1 93.94 161 ASP B C 1
ATOM 4926 O O . ASP B 1 161 ? -8.32 6.871 -5.676 1 93.94 161 ASP B O 1
ATOM 4930 N N . SER B 1 162 ? -8.734 6.602 -3.49 1 89.88 162 SER B N 1
ATOM 4931 C CA . SER B 1 162 ? -7.352 6.211 -3.254 1 89.88 162 SER B CA 1
ATOM 4932 C C . SER B 1 162 ? -7.27 4.922 -2.445 1 89.88 162 SER B C 1
ATOM 4934 O O . SER B 1 162 ? -8.258 4.496 -1.844 1 89.88 162 SER B O 1
ATOM 4936 N N . HIS B 1 163 ? -6.039 4.383 -2.398 1 86.06 163 HIS B N 1
ATOM 4937 C CA . HIS B 1 163 ? -5.801 3.199 -1.58 1 86.06 163 HIS B CA 1
ATOM 4938 C C . HIS B 1 163 ? -5.973 3.51 -0.097 1 86.06 163 HIS B C 1
ATOM 4940 O O . HIS B 1 163 ? -6.48 2.68 0.661 1 86.06 163 HIS B O 1
ATOM 4946 N N . ASP B 1 164 ? -5.617 4.645 0.263 1 89.25 164 ASP B N 1
ATOM 4947 C CA . ASP B 1 164 ? -5.805 5.066 1.648 1 89.25 164 ASP B CA 1
ATOM 4948 C C . ASP B 1 164 ? -7.285 5.086 2.02 1 89.25 164 ASP B C 1
ATOM 4950 O O . ASP B 1 164 ? -7.648 4.793 3.16 1 89.25 164 ASP B O 1
ATOM 4954 N N . GLY B 1 165 ? -8.023 5.469 1.047 1 92.44 165 GLY B N 1
ATOM 4955 C CA . GLY B 1 165 ? -9.453 5.473 1.3 1 92.44 165 GLY B CA 1
ATOM 4956 C C . GLY B 1 165 ? -10.016 4.094 1.604 1 92.44 165 GLY B C 1
ATOM 4957 O O . GLY B 1 165 ? -10.898 3.949 2.451 1 92.44 165 GLY B O 1
ATOM 4958 N N . LEU B 1 166 ? -9.484 3.211 0.904 1 90.5 166 LEU B N 1
ATOM 4959 C CA . LEU B 1 166 ? -9.906 1.836 1.141 1 90.5 166 LEU B CA 1
ATOM 4960 C C . LEU B 1 166 ? -9.5 1.37 2.533 1 90.5 166 LEU B C 1
ATOM 4962 O O . LEU B 1 166 ? -10.25 0.655 3.201 1 90.5 166 LEU B O 1
ATOM 4966 N N . LEU B 1 167 ? -8.375 1.752 2.939 1 90.62 167 LEU B N 1
ATOM 4967 C CA . LEU B 1 167 ? -7.906 1.403 4.277 1 90.62 167 LEU B CA 1
ATOM 4968 C C . LEU B 1 167 ? -8.742 2.094 5.344 1 90.62 167 LEU B C 1
ATOM 4970 O O . LEU B 1 167 ? -9 1.522 6.406 1 90.62 167 LEU B O 1
ATOM 4974 N N . ARG B 1 168 ? -9.156 3.258 5.082 1 91.81 168 ARG B N 1
ATOM 4975 C CA . ARG B 1 168 ? -10.047 3.943 6.012 1 91.81 168 ARG B CA 1
ATOM 4976 C C . ARG B 1 168 ? -11.398 3.232 6.105 1 91.81 168 ARG B C 1
ATOM 4978 O O . ARG B 1 168 ? -11.977 3.133 7.188 1 91.81 168 ARG B O 1
ATOM 4985 N N . LEU B 1 169 ? -11.852 2.807 4.93 1 91.44 169 LEU B N 1
ATOM 4986 C CA . LEU B 1 169 ? -13.078 2.02 4.93 1 91.44 169 LEU B CA 1
ATOM 4987 C C . LEU B 1 169 ? -12.938 0.789 5.82 1 91.44 169 LEU B C 1
ATOM 4989 O O . LEU B 1 169 ? -13.867 0.429 6.543 1 91.44 169 LEU B O 1
ATOM 4993 N N . GLN B 1 170 ? -11.766 0.164 5.75 1 89.12 170 GLN B N 1
ATOM 4994 C CA . GLN B 1 170 ? -11.5 -0.989 6.605 1 89.12 170 GLN B CA 1
ATOM 4995 C C . GLN B 1 170 ? -11.625 -0.622 8.078 1 89.12 170 GLN B C 1
ATOM 4997 O O . GLN B 1 170 ? -12.188 -1.387 8.867 1 89.12 170 GLN B O 1
ATOM 5002 N N . GLN B 1 171 ? -11.133 0.508 8.422 1 86.94 171 GLN B N 1
ATOM 5003 C CA . GLN B 1 171 ? -11.219 0.964 9.805 1 86.94 171 GLN B CA 1
ATOM 5004 C C . GLN B 1 171 ? -12.672 1.218 10.203 1 86.94 171 GLN B C 1
ATOM 5006 O O . GLN B 1 171 ? -13.062 0.952 11.344 1 86.94 171 GLN B O 1
ATOM 5011 N N . ILE B 1 172 ? -13.391 1.729 9.281 1 86.69 172 ILE B N 1
ATOM 5012 C CA . ILE B 1 172 ? -14.812 1.963 9.531 1 86.69 172 ILE B CA 1
ATOM 5013 C C . ILE B 1 172 ? -15.523 0.63 9.758 1 86.69 172 ILE B C 1
ATOM 5015 O O . ILE B 1 172 ? -16.281 0.482 10.711 1 86.69 172 ILE B O 1
ATOM 5019 N N . TYR B 1 173 ? -15.211 -0.387 8.922 1 85.19 173 TYR B N 1
ATOM 5020 C CA . TYR B 1 173 ? -15.797 -1.713 9.086 1 85.19 173 TYR B CA 1
ATOM 5021 C C . TYR B 1 173 ? -15.484 -2.279 10.469 1 85.19 173 TYR B C 1
ATOM 5023 O O . TYR B 1 173 ? -16.359 -2.852 11.125 1 85.19 173 TYR B O 1
ATOM 5031 N N . GLN B 1 174 ? -14.258 -2.086 10.844 1 82.94 174 GLN B N 1
ATOM 5032 C CA . GLN B 1 174 ? -13.812 -2.637 12.117 1 82.94 174 GLN B CA 1
ATOM 5033 C C . GLN B 1 174 ? -14.508 -1.947 13.289 1 82.94 174 GLN B C 1
ATOM 5035 O O . GLN B 1 174 ? -14.711 -2.555 14.336 1 82.94 174 GLN B O 1
ATOM 5040 N N . GLY B 1 175 ? -14.805 -0.754 13.062 1 78.56 175 GLY B N 1
ATOM 5041 C CA . GLY B 1 175 ? -15.5 -0.006 14.102 1 78.56 175 GLY B CA 1
ATOM 5042 C C . GLY B 1 175 ? -16.984 -0.301 14.164 1 78.56 175 GLY B C 1
ATOM 5043 O O . GLY B 1 175 ? -17.641 0.018 15.148 1 78.56 175 GLY B O 1
ATOM 5044 N N . LEU B 1 176 ? -17.469 -1.001 13.039 1 76.69 176 LEU B N 1
ATOM 5045 C CA . LEU B 1 176 ? -18.891 -1.305 12.953 1 76.69 176 LEU B CA 1
ATOM 5046 C C . LEU B 1 176 ? -19.188 -2.691 13.523 1 76.69 176 LEU B C 1
ATOM 5048 O O . LEU B 1 176 ? -18.484 -3.654 13.211 1 76.69 176 LEU B O 1
ATOM 5052 N N . GLN B 1 177 ? -19.344 -2.955 14.844 1 62.38 177 GLN B N 1
ATOM 5053 C CA . GLN B 1 177 ? -19.625 -4.246 15.461 1 62.38 177 GLN B CA 1
ATOM 5054 C C . GLN B 1 177 ? -20.797 -4.949 14.766 1 62.38 177 GLN B C 1
ATOM 5056 O O . GLN B 1 177 ? -21.75 -4.309 14.359 1 62.38 177 GLN B O 1
ATOM 5061 N N . PRO B 1 178 ? -20.484 -6.434 14.531 1 59.41 178 PRO B N 1
ATOM 5062 C CA . PRO B 1 178 ? -21.625 -7.18 14 1 59.41 178 PRO B CA 1
ATOM 5063 C C . PRO B 1 178 ? -22.812 -7.191 14.945 1 59.41 178 PRO B C 1
ATOM 5065 O O . PRO B 1 178 ? -22.641 -7.195 16.172 1 59.41 178 PRO B O 1
ATOM 5068 N N . GLY B 1 179 ? -24.094 -6.664 14.586 1 56.97 179 GLY B N 1
ATOM 5069 C CA . GLY B 1 179 ? -25.312 -6.734 15.367 1 56.97 179 GLY B CA 1
ATOM 5070 C C . GLY B 1 179 ? -26.484 -6.016 14.711 1 56.97 179 GLY B C 1
ATOM 5071 O O . GLY B 1 179 ? -26.344 -5.453 13.625 1 56.97 179 GLY B O 1
ATOM 5072 N N . ASN B 1 180 ? -27.703 -6.172 15.219 1 54.25 180 ASN B N 1
ATOM 5073 C CA . ASN B 1 180 ? -28.984 -5.676 14.719 1 54.25 180 ASN B CA 1
ATOM 5074 C C . ASN B 1 180 ? -28.922 -4.18 14.438 1 54.25 180 ASN B C 1
ATOM 5076 O O . ASN B 1 180 ? -29.609 -3.689 13.531 1 54.25 180 ASN B O 1
ATOM 5080 N N . ASP B 1 181 ? -28.172 -3.438 15.211 1 57.31 181 ASP B N 1
ATOM 5081 C CA . ASP B 1 181 ? -28.156 -1.99 15.016 1 57.31 181 ASP B CA 1
ATOM 5082 C C . ASP B 1 181 ? -26.906 -1.537 14.281 1 57.31 181 ASP B C 1
ATOM 5084 O O . ASP B 1 181 ? -26.5 -0.382 14.398 1 57.31 181 ASP B O 1
ATOM 5088 N N . SER B 1 182 ? -26.484 -2.475 13.242 1 72.25 182 SER B N 1
ATOM 5089 C CA . SER B 1 182 ? -25.156 -2.184 12.703 1 72.25 182 SER B CA 1
ATOM 5090 C C . SER B 1 182 ? -25.25 -1.431 11.383 1 72.25 182 SER B C 1
ATOM 5092 O O . SER B 1 182 ? -26.234 -1.55 10.656 1 72.25 182 SER B O 1
ATOM 5094 N N . ILE B 1 183 ? -24.562 -0.345 11.266 1 81.44 183 ILE B N 1
ATOM 5095 C CA . ILE B 1 183 ? -24.391 0.437 10.047 1 81.44 183 ILE B CA 1
ATOM 5096 C C . ILE B 1 183 ? -23.938 -0.475 8.906 1 81.44 183 ILE B C 1
ATOM 5098 O O . ILE B 1 183 ? -23 -1.261 9.07 1 81.44 183 ILE B O 1
ATOM 5102 N N . GLN B 1 184 ? -24.734 -0.479 7.875 1 83.5 184 GLN B N 1
ATOM 5103 C CA . GLN B 1 184 ? -24.406 -1.297 6.711 1 83.5 184 GLN B CA 1
ATOM 5104 C C . GLN B 1 184 ? -23.812 -0.446 5.59 1 83.5 184 GLN B C 1
ATOM 5106 O O . GLN B 1 184 ? -24.359 0.607 5.25 1 83.5 184 GLN B O 1
ATOM 5111 N N . VAL B 1 185 ? -22.703 -0.927 5.105 1 86.56 185 VAL B N 1
ATOM 5112 C CA . VAL B 1 185 ? -22.156 -0.303 3.902 1 86.56 185 VAL B CA 1
ATOM 5113 C C . VAL B 1 185 ? -22.766 -0.952 2.664 1 86.56 185 VAL B C 1
ATOM 5115 O O . VAL B 1 185 ? -22.406 -2.072 2.299 1 86.56 185 VAL B O 1
ATOM 5118 N N . GLU B 1 186 ? -23.672 -0.265 2.07 1 83 186 GLU B N 1
ATOM 5119 C CA . GLU B 1 186 ? -24.484 -0.825 0.99 1 83 186 GLU B CA 1
ATOM 5120 C C . GLU B 1 186 ? -23.672 -0.945 -0.297 1 83 186 GLU B C 1
ATOM 5122 O O . GLU B 1 186 ? -23.812 -1.924 -1.034 1 83 186 GLU B O 1
ATOM 5127 N N . THR B 1 187 ? -22.984 0.089 -0.571 1 86.06 187 THR B N 1
ATOM 5128 C CA . THR B 1 187 ? -22.234 0.116 -1.818 1 86.06 187 THR B CA 1
ATOM 5129 C C . THR B 1 187 ? -20.891 0.799 -1.618 1 86.06 187 THR B C 1
ATOM 5131 O O . THR B 1 187 ? -20.781 1.775 -0.873 1 86.06 187 THR B O 1
ATOM 5134 N N . VAL B 1 188 ? -19.906 0.221 -2.215 1 90.44 188 VAL B N 1
ATOM 5135 C CA . VAL B 1 188 ? -18.547 0.774 -2.213 1 90.44 188 VAL B CA 1
ATOM 5136 C C . VAL B 1 188 ? -18.078 0.975 -3.648 1 90.44 188 VAL B C 1
ATOM 5138 O O . VAL B 1 188 ? -18.156 0.057 -4.469 1 90.44 188 VAL B O 1
ATOM 5141 N N . LYS B 1 189 ? -17.625 2.213 -3.959 1 91.94 189 LYS B N 1
ATOM 5142 C CA . LYS B 1 189 ? -17.172 2.475 -5.32 1 91.94 189 LYS B CA 1
ATOM 5143 C C . LYS B 1 189 ? -15.891 3.309 -5.324 1 91.94 189 LYS B C 1
ATOM 5145 O O . LYS B 1 189 ? -15.82 4.34 -4.652 1 91.94 189 LYS B O 1
ATOM 5150 N N . ARG B 1 190 ? -14.938 2.801 -6.051 1 92.88 190 ARG B N 1
ATOM 5151 C CA . ARG B 1 190 ? -13.727 3.594 -6.273 1 92.88 190 ARG B CA 1
ATOM 5152 C C . ARG B 1 190 ? -13.922 4.574 -7.426 1 92.88 190 ARG B C 1
ATOM 5154 O O . ARG B 1 190 ? -14.359 4.188 -8.508 1 92.88 190 ARG B O 1
ATOM 5161 N N . LEU B 1 191 ? -13.609 5.773 -7.145 1 95.06 191 LEU B N 1
ATOM 5162 C CA . LEU B 1 191 ? -13.781 6.82 -8.148 1 95.06 191 LEU B CA 1
ATOM 5163 C C . LEU B 1 191 ? -12.492 7.055 -8.922 1 95.06 191 LEU B C 1
ATOM 5165 O O . LEU B 1 191 ? -11.406 7.09 -8.328 1 95.06 191 LEU B O 1
ATOM 5169 N N . GLN B 1 192 ? -12.609 7.207 -10.195 1 91.81 192 GLN B N 1
ATOM 5170 C CA . GLN B 1 192 ? -11.477 7.57 -11.031 1 91.81 192 GLN B CA 1
ATOM 5171 C C . GLN B 1 192 ? -11.438 9.078 -11.289 1 91.81 192 GLN B C 1
ATOM 5173 O O . GLN B 1 192 ? -10.367 9.664 -11.398 1 91.81 192 GLN B O 1
ATOM 5178 N N . ASN B 1 193 ? -12.547 9.617 -11.469 1 94.56 193 ASN B N 1
ATOM 5179 C CA . ASN B 1 193 ? -12.727 11.047 -11.703 1 94.56 193 ASN B CA 1
ATOM 5180 C C . ASN B 1 193 ? -14.133 11.508 -11.352 1 94.56 193 ASN B C 1
ATOM 5182 O O . ASN B 1 193 ? -14.945 10.711 -10.852 1 94.56 193 ASN B O 1
ATOM 5186 N N . VAL B 1 194 ? -14.398 12.773 -11.617 1 95.88 194 VAL B N 1
ATOM 5187 C CA . VAL B 1 194 ? -15.672 13.391 -11.25 1 95.88 194 VAL B CA 1
ATOM 5188 C C . VAL B 1 194 ? -16.797 12.797 -12.102 1 95.88 194 VAL B C 1
ATOM 5190 O O . VAL B 1 194 ? -17.875 12.516 -11.594 1 95.88 194 VAL B O 1
ATOM 5193 N N . SER B 1 195 ? -16.469 12.586 -13.344 1 95.94 195 SER B N 1
ATOM 5194 C CA . SER B 1 195 ? -17.469 12.023 -14.242 1 95.94 195 SER B CA 1
ATOM 5195 C C . SER B 1 195 ? -17.906 10.633 -13.789 1 95.94 195 SER B C 1
ATOM 5197 O O . SER B 1 195 ? -19.078 10.289 -13.875 1 95.94 195 SER B O 1
ATOM 5199 N N . ASP B 1 196 ? -16.969 9.945 -13.32 1 95.12 196 ASP B N 1
ATOM 5200 C CA . ASP B 1 196 ? -17.25 8.609 -12.797 1 95.12 196 ASP B CA 1
ATOM 5201 C C . ASP B 1 196 ? -18.203 8.68 -11.609 1 95.12 196 ASP B C 1
ATOM 5203 O O . ASP B 1 196 ? -19.125 7.871 -11.5 1 95.12 196 ASP B O 1
ATOM 5207 N N . ALA B 1 197 ? -17.984 9.617 -10.766 1 96.44 197 ALA B N 1
ATOM 5208 C CA . ALA B 1 197 ? -18.828 9.805 -9.594 1 96.44 197 ALA B CA 1
ATOM 5209 C C . ALA B 1 197 ? -20.266 10.164 -9.992 1 96.44 197 ALA B C 1
ATOM 5211 O O . ALA B 1 197 ? -21.219 9.57 -9.5 1 96.44 197 ALA B O 1
ATOM 5212 N N . ILE B 1 198 ? -20.438 11.055 -10.938 1 96.56 198 ILE B N 1
ATOM 5213 C CA . ILE B 1 198 ? -21.75 11.523 -11.352 1 96.56 198 ILE B CA 1
ATOM 5214 C C . ILE B 1 198 ? -22.5 10.406 -12.078 1 96.56 198 ILE B C 1
ATOM 5216 O O . ILE B 1 198 ? -23.688 10.211 -11.875 1 96.56 198 ILE B O 1
ATOM 5220 N N . ASN B 1 199 ? -21.766 9.672 -12.938 1 94.88 199 ASN B N 1
ATOM 5221 C CA . ASN B 1 199 ? -22.375 8.523 -13.609 1 94.88 199 ASN B CA 1
ATOM 5222 C C . ASN B 1 199 ? -22.891 7.496 -12.602 1 94.88 199 ASN B C 1
ATOM 5224 O O . ASN B 1 199 ? -23.969 6.93 -12.773 1 94.88 199 ASN B O 1
ATOM 5228 N N . PHE B 1 200 ? -22.141 7.344 -11.609 1 93.81 200 PHE B N 1
ATOM 5229 C CA . PHE B 1 200 ? -22.531 6.418 -10.555 1 93.81 200 PHE B CA 1
ATOM 5230 C C . PHE B 1 200 ? -23.797 6.914 -9.844 1 93.81 200 PHE B C 1
ATOM 5232 O O . PHE B 1 200 ? -24.703 6.137 -9.586 1 93.81 200 PHE B O 1
ATOM 5239 N N . LEU B 1 201 ? -23.844 8.172 -9.508 1 95.25 201 LEU B N 1
ATOM 5240 C CA . LEU B 1 201 ? -25.016 8.75 -8.844 1 95.25 201 LEU B CA 1
ATOM 5241 C C . LEU B 1 201 ? -26.25 8.648 -9.719 1 95.25 201 LEU B C 1
ATOM 5243 O O . LEU B 1 201 ? -27.359 8.414 -9.211 1 95.25 201 LEU B O 1
ATOM 5247 N N . HIS B 1 202 ? -26.062 8.773 -11.023 1 94.94 202 HIS B N 1
ATOM 5248 C CA . HIS B 1 202 ? -27.188 8.586 -11.945 1 94.94 202 HIS B CA 1
ATOM 5249 C C . HIS B 1 202 ? -27.734 7.164 -11.867 1 94.94 202 HIS B C 1
ATOM 5251 O O . HIS B 1 202 ? -28.953 6.961 -11.875 1 94.94 202 HIS B O 1
ATOM 5257 N N . ASN B 1 203 ? -26.812 6.242 -11.766 1 90.88 203 ASN B N 1
ATOM 5258 C CA . ASN B 1 203 ? -27.234 4.848 -11.656 1 90.88 203 ASN B CA 1
ATOM 5259 C C . ASN B 1 203 ? -28.016 4.594 -10.367 1 90.88 203 ASN B C 1
ATOM 5261 O O . ASN B 1 203 ? -29.031 3.902 -10.391 1 90.88 203 ASN B O 1
ATOM 5265 N N . ILE B 1 204 ? -27.578 5.207 -9.305 1 90.12 204 ILE B N 1
ATOM 5266 C CA . ILE B 1 204 ? -28.25 5.031 -8.016 1 90.12 204 ILE B CA 1
ATOM 5267 C C . ILE B 1 204 ? -29.625 5.691 -8.039 1 90.12 204 ILE B C 1
ATOM 5269 O O . ILE B 1 204 ? -30.578 5.164 -7.473 1 90.12 204 ILE B O 1
ATOM 5273 N N . GLU B 1 205 ? -29.703 6.809 -8.719 1 91.25 205 GLU B N 1
ATOM 5274 C CA . GLU B 1 205 ? -30.969 7.535 -8.844 1 91.25 205 GLU B CA 1
ATOM 5275 C C . GLU B 1 205 ? -31.984 6.734 -9.648 1 91.25 205 GLU B C 1
ATOM 5277 O O . GLU B 1 205 ? -33.188 6.754 -9.336 1 91.25 205 GLU B O 1
ATOM 5282 N N . GLU B 1 206 ? -31.484 6.078 -10.617 1 89.56 206 GLU B N 1
ATOM 5283 C CA . GLU B 1 206 ? -32.375 5.27 -11.461 1 89.56 206 GLU B CA 1
ATOM 5284 C C . GLU B 1 206 ? -32.906 4.074 -10.688 1 89.56 206 GLU B C 1
ATOM 5286 O O . GLU B 1 206 ? -34.062 3.67 -10.898 1 89.56 206 GLU B O 1
ATOM 5291 N N . LEU B 1 207 ? -32.156 3.6 -9.805 1 85.88 207 LEU B N 1
ATOM 5292 C CA . LEU B 1 207 ? -32.562 2.449 -9.016 1 85.88 207 LEU B CA 1
ATOM 5293 C C . LEU B 1 207 ? -33.562 2.865 -7.934 1 85.88 207 LEU B C 1
ATOM 5295 O O . LEU B 1 207 ? -34.531 2.158 -7.684 1 85.88 207 LEU B O 1
ATOM 5299 N N . SER B 1 208 ? -33.25 3.943 -7.285 1 87.44 208 SER B N 1
ATOM 5300 C CA . SER B 1 208 ? -34.125 4.438 -6.234 1 87.44 208 SER B CA 1
ATOM 5301 C C . SER B 1 208 ? -34.062 5.953 -6.113 1 87.44 208 SER B C 1
ATOM 5303 O O . SER B 1 208 ? -33.219 6.484 -5.375 1 87.44 208 SER B O 1
ATOM 5305 N N . ARG B 1 209 ? -35 6.598 -6.57 1 87 209 ARG B N 1
ATOM 5306 C CA . ARG B 1 209 ? -34.938 8.055 -6.641 1 87 209 ARG B CA 1
ATOM 5307 C C . ARG B 1 209 ? -35.312 8.68 -5.297 1 87 209 ARG B C 1
ATOM 5309 O O . ARG B 1 209 ? -34.688 9.672 -4.887 1 87 209 ARG B O 1
ATOM 5316 N N . TRP B 1 210 ? -36.219 8.062 -4.543 1 90.19 210 TRP B N 1
ATOM 5317 C CA . TRP B 1 210 ? -36.812 8.758 -3.4 1 90.19 210 TRP B CA 1
ATOM 5318 C C . TRP B 1 210 ? -36.188 8.266 -2.094 1 90.19 210 TRP B C 1
ATOM 5320 O O . TRP B 1 210 ? -36.438 8.828 -1.028 1 90.19 210 TRP B O 1
ATOM 5330 N N . THR B 1 211 ? -35.312 7.258 -2.186 1 92.12 211 THR B N 1
ATOM 5331 C CA . THR B 1 211 ? -34.656 6.754 -0.987 1 92.12 211 THR B CA 1
ATOM 5332 C C . THR B 1 211 ? -33.5 7.652 -0.6 1 92.12 211 THR B C 1
ATOM 5334 O O . THR B 1 211 ? -32.719 8.102 -1.463 1 92.12 211 THR B O 1
ATOM 5337 N N . PRO B 1 212 ? -33.406 7.965 0.72 1 94.44 212 PRO B N 1
ATOM 5338 C CA . PRO B 1 212 ? -32.281 8.773 1.151 1 94.44 212 PRO B CA 1
ATOM 5339 C C . PRO B 1 212 ? -30.938 8.125 0.835 1 94.44 212 PRO B C 1
ATOM 5341 O O . PRO B 1 212 ? -30.797 6.906 0.975 1 94.44 212 PRO B O 1
ATOM 5344 N N . LYS B 1 213 ? -30.078 8.914 0.31 1 95.69 213 LYS B N 1
ATOM 5345 C CA . LYS B 1 213 ? -28.734 8.461 -0.003 1 95.69 213 LYS B CA 1
ATOM 5346 C C . LYS B 1 213 ? -27.703 9.117 0.918 1 95.69 213 LYS B C 1
ATOM 5348 O O . LYS B 1 213 ? -27.469 10.328 0.832 1 95.69 213 LYS B O 1
ATOM 5353 N N . TYR B 1 214 ? -27.125 8.359 1.813 1 96.94 214 TYR B N 1
ATOM 5354 C CA . TYR B 1 214 ? -26.062 8.828 2.701 1 96.94 214 TYR B CA 1
ATOM 5355 C C . TYR B 1 214 ? -24.688 8.43 2.166 1 96.94 214 TYR B C 1
ATOM 5357 O O . TYR B 1 214 ? -24.328 7.254 2.18 1 96.94 214 TYR B O 1
ATOM 5365 N N . ILE B 1 215 ? -23.969 9.406 1.711 1 97.31 215 ILE B N 1
ATOM 5366 C CA . ILE B 1 215 ? -22.734 9.148 0.984 1 97.31 215 ILE B CA 1
ATOM 5367 C C . ILE B 1 215 ? -21.531 9.586 1.824 1 97.31 215 ILE B C 1
ATOM 5369 O O . ILE B 1 215 ? -21.438 10.758 2.201 1 97.31 215 ILE B O 1
ATOM 5373 N N . VAL B 1 216 ? -20.719 8.695 2.146 1 97.44 216 VAL B N 1
ATOM 5374 C CA . VAL B 1 216 ? -19.406 9.039 2.684 1 97.44 216 VAL B CA 1
ATOM 5375 C C . VAL B 1 216 ? -18.422 9.234 1.538 1 97.44 216 VAL B C 1
ATOM 5377 O O . VAL B 1 216 ? -18.062 8.273 0.848 1 97.44 216 VAL B O 1
ATOM 5380 N N . LEU B 1 217 ? -18.016 10.438 1.347 1 97.5 217 LEU B N 1
ATOM 5381 C CA . LEU B 1 217 ? -17.125 10.797 0.242 1 97.5 217 LEU B CA 1
ATOM 5382 C C . LEU B 1 217 ? -15.703 11.008 0.734 1 97.5 217 LEU B C 1
ATOM 5384 O O . LEU B 1 217 ? -15.414 11.992 1.425 1 97.5 217 LEU B O 1
ATOM 5388 N N . ASP B 1 218 ? -14.805 10.062 0.348 1 96.38 218 ASP B N 1
ATOM 5389 C CA . ASP B 1 218 ? -13.406 10.094 0.757 1 96.38 218 ASP B CA 1
ATOM 5390 C C . ASP B 1 218 ? -12.492 10.422 -0.424 1 96.38 218 ASP B C 1
ATOM 5392 O O . ASP B 1 218 ? -11.93 9.523 -1.048 1 96.38 218 ASP B O 1
ATOM 5396 N N . CYS B 1 219 ? -12.297 11.656 -0.71 1 94.19 219 CYS B N 1
ATOM 5397 C CA . CYS B 1 219 ? -11.438 12.125 -1.791 1 94.19 219 CYS B CA 1
ATOM 5398 C C . CYS B 1 219 ? -10.836 13.492 -1.457 1 94.19 219 CYS B C 1
ATOM 5400 O O . CYS B 1 219 ? -11.234 14.125 -0.479 1 94.19 219 CYS B O 1
ATOM 5402 N N . PRO B 1 220 ? -9.844 13.906 -2.15 1 89.88 220 PRO B N 1
ATOM 5403 C CA . PRO B 1 220 ? -9.242 15.219 -1.896 1 89.88 220 PRO B CA 1
ATOM 5404 C C . PRO B 1 220 ? -10.234 16.375 -2.068 1 89.88 220 PRO B C 1
ATOM 5406 O O . PRO B 1 220 ? -11.281 16.188 -2.689 1 89.88 220 PRO B O 1
ATOM 5409 N N . THR B 1 221 ? -9.883 17.469 -1.591 1 88.81 221 THR B N 1
ATOM 5410 C CA . THR B 1 221 ? -10.75 18.641 -1.498 1 88.81 221 THR B CA 1
ATOM 5411 C C . THR B 1 221 ? -11.258 19.047 -2.879 1 88.81 221 THR B C 1
ATOM 5413 O O . THR B 1 221 ? -12.461 19.234 -3.072 1 88.81 221 THR B O 1
ATOM 5416 N N . GLU B 1 222 ? -10.414 19.125 -3.838 1 86.5 222 GLU B N 1
ATOM 5417 C CA . GLU B 1 222 ? -10.789 19.609 -5.164 1 86.5 222 GLU B CA 1
ATOM 5418 C C . GLU B 1 222 ? -11.781 18.656 -5.832 1 86.5 222 GLU B C 1
ATOM 5420 O O . GLU B 1 222 ? -12.766 19.094 -6.426 1 86.5 222 GLU B O 1
ATOM 5425 N N . MET B 1 223 ? -11.555 17.438 -5.676 1 92.06 223 MET B N 1
ATOM 5426 C CA . MET B 1 223 ? -12.445 16.453 -6.281 1 92.06 223 MET B CA 1
ATOM 5427 C C . MET B 1 223 ? -13.797 16.438 -5.574 1 92.06 223 MET B C 1
ATOM 5429 O O . MET B 1 223 ? -14.844 16.344 -6.223 1 92.06 223 MET B O 1
ATOM 5433 N N . ALA B 1 224 ? -13.75 16.469 -4.297 1 92.56 224 ALA B N 1
ATOM 5434 C CA . ALA B 1 224 ? -14.992 16.469 -3.529 1 92.56 224 ALA B CA 1
ATOM 5435 C C . ALA B 1 224 ? -15.859 17.672 -3.902 1 92.56 224 ALA B C 1
ATOM 5437 O O . ALA B 1 224 ? -17.062 17.531 -4.117 1 92.56 224 ALA B O 1
ATOM 5438 N N . LYS B 1 225 ? -15.258 18.828 -3.992 1 88.06 225 LYS B N 1
ATOM 5439 C CA . LYS B 1 225 ? -15.977 20.047 -4.367 1 88.06 225 LYS B CA 1
ATOM 5440 C C . LYS B 1 225 ? -16.594 19.906 -5.754 1 88.06 225 LYS B C 1
ATOM 5442 O O . LYS B 1 225 ? -17.766 20.234 -5.945 1 88.06 225 LYS B O 1
ATOM 5447 N N . GLU B 1 226 ? -15.82 19.406 -6.645 1 91.56 226 GLU B N 1
ATOM 5448 C CA . GLU B 1 226 ? -16.297 19.266 -8.016 1 91.56 226 GLU B CA 1
ATOM 5449 C C . GLU B 1 226 ? -17.453 18.266 -8.102 1 91.56 226 GLU B C 1
ATOM 5451 O O . GLU B 1 226 ? -18.391 18.469 -8.883 1 91.56 226 GLU B O 1
ATOM 5456 N N . ILE B 1 227 ? -17.359 17.234 -7.328 1 94.25 227 ILE B N 1
ATOM 5457 C CA . ILE B 1 227 ? -18.422 16.234 -7.32 1 94.25 227 ILE B CA 1
ATOM 5458 C C . ILE B 1 227 ? -19.719 16.859 -6.793 1 94.25 227 ILE B C 1
ATOM 5460 O O . ILE B 1 227 ? -20.781 16.719 -7.406 1 94.25 227 ILE B O 1
ATOM 5464 N N . VAL B 1 228 ? -19.641 17.594 -5.703 1 91.5 228 VAL B N 1
ATOM 5465 C CA . VAL B 1 228 ? -20.812 18.172 -5.066 1 91.5 228 VAL B CA 1
ATOM 5466 C C . VAL B 1 228 ? -21.406 19.266 -5.965 1 91.5 228 VAL B C 1
ATOM 5468 O O . VAL B 1 228 ? -22.625 19.328 -6.16 1 91.5 228 VAL B O 1
ATOM 5471 N N . VAL B 1 229 ? -20.562 20.062 -6.543 1 88.69 229 VAL B N 1
ATOM 5472 C CA . VAL B 1 229 ? -21.016 21.125 -7.43 1 88.69 229 VAL B CA 1
ATOM 5473 C C . VAL B 1 229 ? -21.688 20.516 -8.656 1 88.69 229 VAL B C 1
ATOM 5475 O O . VAL B 1 229 ? -22.766 20.969 -9.062 1 88.69 229 VAL B O 1
ATOM 5478 N N . SER B 1 230 ? -21 19.516 -9.219 1 91.94 230 SER B N 1
ATOM 5479 C CA . SER B 1 230 ? -21.578 18.859 -10.391 1 91.94 230 SER B CA 1
ATOM 5480 C C . SER B 1 230 ? -22.922 18.203 -10.055 1 91.94 230 SER B C 1
ATOM 5482 O O . SER B 1 230 ? -23.844 18.203 -10.875 1 91.94 230 SER B O 1
ATOM 5484 N N . HIS B 1 231 ? -23 17.703 -8.875 1 92.81 231 HIS B N 1
ATOM 5485 C CA . HIS B 1 231 ? -24.234 17.094 -8.414 1 92.81 231 HIS B CA 1
ATOM 5486 C C . HIS B 1 231 ? -25.359 18.125 -8.328 1 92.81 231 HIS B C 1
ATOM 5488 O O . HIS B 1 231 ? -26.453 17.906 -8.828 1 92.81 231 HIS B O 1
ATOM 5494 N N . VAL B 1 232 ? -25.094 19.266 -7.754 1 88.25 232 VAL B N 1
ATOM 5495 C CA . VAL B 1 232 ? -26.109 20.297 -7.516 1 88.25 232 VAL B CA 1
ATOM 5496 C C . VAL B 1 232 ? -26.531 20.922 -8.844 1 88.25 232 VAL B C 1
ATOM 5498 O O . VAL B 1 232 ? -27.688 21.312 -9.016 1 88.25 232 VAL B O 1
ATOM 5501 N N . ARG B 1 233 ? -25.656 20.891 -9.781 1 88 233 ARG B N 1
ATOM 5502 C CA . ARG B 1 233 ? -25.938 21.469 -11.086 1 88 233 ARG B CA 1
ATOM 5503 C C . ARG B 1 233 ? -26.75 20.516 -11.953 1 88 233 ARG B C 1
ATOM 5505 O O . ARG B 1 233 ? -27.391 20.938 -12.93 1 88 233 ARG B O 1
ATOM 5512 N N . ASP B 1 234 ? -26.656 19.297 -11.578 1 90.81 234 ASP B N 1
ATOM 5513 C CA . ASP B 1 234 ? -27.344 18.281 -12.375 1 90.81 234 ASP B CA 1
ATOM 5514 C C . ASP B 1 234 ? -28.812 18.203 -12 1 90.81 234 ASP B C 1
ATOM 5516 O O . ASP B 1 234 ? -29.172 17.703 -10.938 1 90.81 234 ASP B O 1
ATOM 5520 N N . ILE B 1 235 ? -29.672 18.547 -12.891 1 87.69 235 ILE B N 1
ATOM 5521 C CA . ILE B 1 235 ? -31.109 18.656 -12.625 1 87.69 235 ILE B CA 1
ATOM 5522 C C . ILE B 1 235 ? -31.734 17.266 -12.516 1 87.69 235 ILE B C 1
ATOM 5524 O O . ILE B 1 235 ? -32.812 17.109 -11.938 1 87.69 235 ILE B O 1
ATOM 5528 N N . THR B 1 236 ? -31.047 16.359 -13.047 1 91.12 236 THR B N 1
ATOM 5529 C CA . THR B 1 236 ? -31.594 15.008 -13.055 1 91.12 236 THR B CA 1
ATOM 5530 C C . THR B 1 236 ? -31.344 14.305 -11.719 1 91.12 236 THR B C 1
ATOM 5532 O O . THR B 1 236 ? -31.953 13.273 -11.43 1 91.12 236 THR B O 1
ATOM 5535 N N . LEU B 1 237 ? -30.547 14.875 -10.898 1 92.75 237 LEU B N 1
ATOM 5536 C CA . LEU B 1 237 ? -30.219 14.281 -9.602 1 92.75 237 LEU B CA 1
ATOM 5537 C C . LEU B 1 237 ? -30.969 14.984 -8.477 1 92.75 237 LEU B C 1
ATOM 5539 O O . LEU B 1 237 ? -31.109 16.203 -8.484 1 92.75 237 LEU B O 1
ATOM 5543 N N . GLY B 1 238 ? -31.406 14.148 -7.562 1 89.12 238 GLY B N 1
ATOM 5544 C CA . GLY B 1 238 ? -32.031 14.734 -6.395 1 89.12 238 GLY B CA 1
ATOM 5545 C C . GLY B 1 238 ? -31.078 15.5 -5.512 1 89.12 238 GLY B C 1
ATOM 5546 O O . GLY B 1 238 ? -29.859 15.32 -5.605 1 89.12 238 GLY B O 1
ATOM 5547 N N . LYS B 1 239 ? -31.641 16.375 -4.664 1 87 239 LYS B N 1
ATOM 5548 C CA . LYS B 1 239 ? -30.812 17.172 -3.752 1 87 239 LYS B CA 1
ATOM 5549 C C . LYS B 1 239 ? -31.172 16.891 -2.297 1 87 239 LYS B C 1
ATOM 5551 O O . LYS B 1 239 ? -30.312 16.531 -1.493 1 87 239 LYS B O 1
ATOM 5556 N N . ARG B 1 240 ? -32.406 16.797 -1.965 1 86.75 240 ARG B N 1
ATOM 5557 C CA . ARG B 1 240 ? -32.906 16.656 -0.596 1 86.75 240 ARG B CA 1
ATOM 5558 C C . ARG B 1 240 ? -32.688 15.219 -0.099 1 86.75 240 ARG B C 1
ATOM 5560 O O . ARG B 1 240 ? -32.562 14.992 1.105 1 86.75 240 ARG B O 1
ATOM 5567 N N . THR B 1 241 ? -32.625 14.352 -0.999 1 92.75 241 THR B N 1
ATOM 5568 C CA . THR B 1 241 ? -32.5 12.945 -0.628 1 92.75 241 THR B CA 1
ATOM 5569 C C . THR B 1 241 ? -31.031 12.562 -0.428 1 92.75 241 THR B C 1
ATOM 5571 O O . THR B 1 241 ? -30.734 11.414 -0.102 1 92.75 241 THR B O 1
ATOM 5574 N N . TYR B 1 242 ? -30.172 13.539 -0.588 1 94.12 242 TYR B N 1
ATOM 5575 C CA . TYR B 1 242 ? -28.75 13.234 -0.463 1 94.12 242 TYR B CA 1
ATOM 5576 C C . TYR B 1 242 ? -28.156 13.914 0.767 1 94.12 242 TYR B C 1
ATOM 5578 O O . TYR B 1 242 ? -28.516 15.039 1.103 1 94.12 242 TYR B O 1
ATOM 5586 N N . HIS B 1 243 ? -27.25 13.305 1.427 1 95.5 243 HIS B N 1
ATOM 5587 C CA . HIS B 1 243 ? -26.406 13.852 2.482 1 95.5 243 HIS B CA 1
ATOM 5588 C C . HIS B 1 243 ? -24.969 13.352 2.359 1 95.5 243 HIS B C 1
ATOM 5590 O O . HIS B 1 243 ? -24.719 12.148 2.486 1 95.5 243 HIS B O 1
ATOM 5596 N N . TYR B 1 244 ? -24.109 14.281 2.098 1 96.06 244 TYR B N 1
ATOM 5597 C CA . TYR B 1 244 ? -22.688 13.938 1.961 1 96.06 244 TYR B CA 1
ATOM 5598 C C . TYR B 1 244 ? -21.969 14.094 3.289 1 96.06 244 TYR B C 1
ATOM 5600 O O . TYR B 1 244 ? -22.094 15.125 3.957 1 96.06 244 TYR B O 1
ATOM 5608 N N . LEU B 1 245 ? -21.266 13.109 3.664 1 97.25 245 LEU B N 1
ATOM 5609 C CA . LEU B 1 245 ? -20.266 13.227 4.715 1 97.25 245 LEU B CA 1
ATOM 5610 C C . LEU B 1 245 ? -18.859 13.211 4.129 1 97.25 245 LEU B C 1
ATOM 5612 O O . LEU B 1 245 ? -18.406 12.18 3.617 1 97.25 245 LEU B O 1
ATOM 5616 N N . LEU B 1 246 ? -18.219 14.344 4.16 1 95.75 246 LEU B N 1
ATOM 5617 C CA . LEU B 1 246 ? -16.844 14.445 3.688 1 95.75 246 LEU B CA 1
ATOM 5618 C C . LEU B 1 246 ? -15.875 13.953 4.75 1 95.75 246 LEU B C 1
ATOM 5620 O O . LEU B 1 246 ? -15.672 14.617 5.77 1 95.75 246 LEU B O 1
ATOM 5624 N N . SER B 1 247 ? -15.203 12.836 4.457 1 94.19 247 SER B N 1
ATOM 5625 C CA . SER B 1 247 ? -14.43 12.148 5.492 1 94.19 247 SER B CA 1
ATOM 5626 C C . SER B 1 247 ? -13.07 12.805 5.695 1 94.19 247 SER B C 1
ATOM 5628 O O . SER B 1 247 ? -12.414 12.578 6.715 1 94.19 247 SER B O 1
ATOM 5630 N N . GLY B 1 248 ? -12.562 13.578 4.777 1 91.5 248 GLY B N 1
ATOM 5631 C CA . GLY B 1 248 ? -11.297 14.273 4.934 1 91.5 248 GLY B CA 1
ATOM 5632 C C . GLY B 1 248 ? -11.422 15.57 5.719 1 91.5 248 GLY B C 1
ATOM 5633 O O . GLY B 1 248 ? -12.531 15.984 6.07 1 91.5 248 GLY B O 1
ATOM 5634 N N . LEU B 1 249 ? -10.289 16.141 6.059 1 91.31 249 LEU B N 1
ATOM 5635 C CA . LEU B 1 249 ? -10.258 17.469 6.652 1 91.31 249 LEU B CA 1
ATOM 5636 C C . LEU B 1 249 ? -10.328 18.547 5.578 1 91.31 249 LEU B C 1
ATOM 5638 O O . LEU B 1 249 ? -9.336 19.219 5.293 1 91.31 249 LEU B O 1
ATOM 5642 N N . ILE B 1 250 ? -11.555 18.719 5.055 1 85.56 250 ILE B N 1
ATOM 5643 C CA . ILE B 1 250 ? -11.609 19.547 3.854 1 85.56 250 ILE B CA 1
ATOM 5644 C C . ILE B 1 250 ? -12.602 20.688 4.059 1 85.56 250 ILE B C 1
ATOM 5646 O O . ILE B 1 250 ? -12.844 21.484 3.148 1 85.56 250 ILE B O 1
ATOM 5650 N N . MET B 1 251 ? -13.172 20.797 5.242 1 84 251 MET B N 1
ATOM 5651 C CA . MET B 1 251 ? -14.164 21.828 5.48 1 84 251 MET B CA 1
ATOM 5652 C C . MET B 1 251 ? -13.5 23.156 5.859 1 84 251 MET B C 1
ATOM 5654 O O . MET B 1 251 ? -14.18 24.172 6.031 1 84 251 MET B O 1
ATOM 5658 N N . ASP B 1 252 ? -12.242 23.156 5.938 1 76.19 252 ASP B N 1
ATOM 5659 C CA . ASP B 1 252 ? -11.492 24.375 6.184 1 76.19 252 ASP B CA 1
ATOM 5660 C C . ASP B 1 252 ? -11.406 25.234 4.926 1 76.19 252 ASP B C 1
ATOM 5662 O O . ASP B 1 252 ? -11.148 26.438 5.004 1 76.19 252 ASP B O 1
ATOM 5666 N N . ASP B 1 253 ? -11.633 24.531 3.818 1 68.25 253 ASP B N 1
ATOM 5667 C CA . ASP B 1 253 ? -11.555 25.203 2.527 1 68.25 253 ASP B CA 1
ATOM 5668 C C . ASP B 1 253 ? -12.836 25.984 2.24 1 68.25 253 ASP B C 1
ATOM 5670 O O . ASP B 1 253 ? -13.836 25.812 2.938 1 68.25 253 ASP B O 1
ATOM 5674 N N . ARG B 1 254 ? -12.688 26.938 1.382 1 63.22 254 ARG B N 1
ATOM 5675 C CA . ARG B 1 254 ? -13.867 27.734 1.051 1 63.22 254 ARG B CA 1
ATOM 5676 C C . ARG B 1 254 ? -14.867 26.922 0.239 1 63.22 254 ARG B C 1
ATOM 5678 O O . ARG B 1 254 ? -14.57 26.5 -0.883 1 63.22 254 ARG B O 1
ATOM 5685 N N . TRP B 1 255 ? -15.789 26.312 0.764 1 60.66 255 TRP B N 1
ATOM 5686 C CA . TRP B 1 255 ? -16.859 25.562 0.098 1 60.66 255 TRP B CA 1
ATOM 5687 C C . TRP B 1 255 ? -18 26.484 -0.315 1 60.66 255 TRP B C 1
ATOM 5689 O O . TRP B 1 255 ? -18.672 26.25 -1.319 1 60.66 255 TRP B O 1
ATOM 5699 N N . GLU B 1 256 ? -18.219 27.609 0.362 1 57.81 256 GLU B N 1
ATOM 5700 C CA . GLU B 1 256 ? -19.484 28.344 0.403 1 57.81 256 GLU B CA 1
ATOM 5701 C C . GLU B 1 256 ? -19.812 28.953 -0.958 1 57.81 256 GLU B C 1
ATOM 5703 O O . GLU B 1 256 ? -20.938 28.812 -1.454 1 57.81 256 GLU B O 1
ATOM 5708 N N . SER B 1 257 ? -18.828 29.531 -1.596 1 57.56 257 SER B N 1
ATOM 5709 C CA . SER B 1 257 ? -19.359 30.391 -2.664 1 57.56 257 SER B CA 1
ATOM 5710 C C . SER B 1 257 ? -19.891 29.547 -3.822 1 57.56 257 SER B C 1
ATOM 5712 O O . SER B 1 257 ? -20.953 29.844 -4.367 1 57.56 257 SER B O 1
ATOM 5714 N N . GLU B 1 258 ? -19.281 28.438 -4.039 1 59.88 258 GLU B N 1
ATOM 5715 C CA . GLU B 1 258 ? -19.641 27.734 -5.262 1 59.88 258 GLU B CA 1
ATOM 5716 C C . GLU B 1 258 ? -20.797 26.766 -5.023 1 59.88 258 GLU B C 1
ATOM 5718 O O . GLU B 1 258 ? -21.719 26.688 -5.844 1 59.88 258 GLU B O 1
ATOM 5723 N N . VAL B 1 259 ? -20.781 26.156 -3.854 1 61.72 259 VAL B N 1
ATOM 5724 C CA . VAL B 1 259 ? -21.812 25.156 -3.566 1 61.72 259 VAL B CA 1
ATOM 5725 C C . VAL B 1 259 ? -23.125 25.859 -3.213 1 61.72 259 VAL B C 1
ATOM 5727 O O . VAL B 1 259 ? -24.203 25.406 -3.602 1 61.72 259 VAL B O 1
ATOM 5730 N N . ILE B 1 260 ? -23.062 26.984 -2.564 1 60.28 260 ILE B N 1
ATOM 5731 C CA . ILE B 1 260 ? -24.234 27.703 -2.105 1 60.28 260 ILE B CA 1
ATOM 5732 C C . ILE B 1 260 ? -24.984 28.297 -3.303 1 60.28 260 ILE B C 1
ATOM 5734 O O . ILE B 1 260 ? -26.203 28.422 -3.289 1 60.28 260 ILE B O 1
ATOM 5738 N N . GLU B 1 261 ? -24.219 28.625 -4.32 1 58.06 261 GLU B N 1
ATOM 5739 C CA . GLU B 1 261 ? -24.828 29.281 -5.465 1 58.06 261 GLU B CA 1
ATOM 5740 C C . GLU B 1 261 ? -25.875 28.391 -6.117 1 58.06 261 GLU B C 1
ATOM 5742 O O . GLU B 1 261 ? -26.906 28.859 -6.602 1 58.06 261 GLU B O 1
ATOM 5747 N N . TYR B 1 262 ? -25.625 27.172 -6.371 1 55.22 262 TYR B N 1
ATOM 5748 C CA . TYR B 1 262 ? -26.5 26.359 -7.219 1 55.22 262 TYR B CA 1
ATOM 5749 C C . TYR B 1 262 ? -27.516 25.578 -6.379 1 55.22 262 TYR B C 1
ATOM 5751 O O . TYR B 1 262 ? -28.453 24.984 -6.918 1 55.22 262 TYR B O 1
ATOM 5759 N N . GLY B 1 263 ? -27.625 25.672 -5.109 1 59.31 263 GLY B N 1
ATOM 5760 C CA . GLY B 1 263 ? -28.609 24.953 -4.324 1 59.31 263 GLY B CA 1
ATOM 5761 C C . GLY B 1 263 ? -27.969 23.984 -3.33 1 59.31 263 GLY B C 1
ATOM 5762 O O . GLY B 1 263 ? -26.797 23.625 -3.457 1 59.31 263 GLY B O 1
ATOM 5763 N N . ALA B 1 264 ? -28.578 23.891 -2.014 1 68.38 264 ALA B N 1
ATOM 5764 C CA . ALA B 1 264 ? -27.922 23.406 -0.8 1 68.38 264 ALA B CA 1
ATOM 5765 C C . ALA B 1 264 ? -28.109 21.906 -0.636 1 68.38 264 ALA B C 1
ATOM 5767 O O . ALA B 1 264 ? -29.203 21.375 -0.865 1 68.38 264 ALA B O 1
ATOM 5768 N N . ILE B 1 265 ? -27.312 21.062 -1.009 1 85 265 ILE B N 1
ATOM 5769 C CA . ILE B 1 265 ? -27.188 19.656 -0.61 1 85 265 ILE B CA 1
ATOM 5770 C C . ILE B 1 265 ? -26.578 19.562 0.787 1 85 265 ILE B C 1
ATOM 5772 O O . ILE B 1 265 ? -25.812 20.438 1.192 1 85 265 ILE B O 1
ATOM 5776 N N . ASN B 1 266 ? -27.203 18.625 1.474 1 90.81 266 ASN B N 1
ATOM 5777 C CA . ASN B 1 266 ? -26.688 18.453 2.826 1 90.81 266 ASN B CA 1
ATOM 5778 C C . ASN B 1 266 ? -25.25 17.953 2.812 1 90.81 266 ASN B C 1
ATOM 5780 O O . ASN B 1 266 ? -24.938 16.953 2.168 1 90.81 266 ASN B O 1
ATOM 5784 N N . ILE B 1 267 ? -24.438 18.688 3.484 1 92.56 267 ILE B N 1
ATOM 5785 C CA . ILE B 1 267 ? -23.031 18.312 3.566 1 92.56 267 ILE B CA 1
ATOM 5786 C C . ILE B 1 267 ? -22.562 18.391 5.02 1 92.56 267 ILE B C 1
ATOM 5788 O O . ILE B 1 267 ? -22.859 19.359 5.73 1 92.56 267 ILE B O 1
ATOM 5792 N N . THR B 1 268 ? -21.953 17.391 5.492 1 94.75 268 THR B N 1
ATOM 5793 C CA . THR B 1 268 ? -21.281 17.375 6.785 1 94.75 268 THR B CA 1
ATOM 5794 C C . THR B 1 268 ? -19.797 17.047 6.617 1 94.75 268 THR B C 1
ATOM 5796 O O . THR B 1 268 ? -19.422 16.312 5.711 1 94.75 268 THR B O 1
ATOM 5799 N N . GLY B 1 269 ? -18.922 17.656 7.371 1 95.38 269 GLY B N 1
ATOM 5800 C CA . GLY B 1 269 ? -17.5 17.391 7.293 1 95.38 269 GLY B CA 1
ATOM 5801 C C . GLY B 1 269 ? -16.75 17.844 8.523 1 95.38 269 GLY B C 1
ATOM 5802 O O . GLY B 1 269 ? -17.344 18.188 9.547 1 95.38 269 GLY B O 1
ATOM 5803 N N . PHE B 1 270 ? -15.438 17.797 8.438 1 95.88 270 PHE B N 1
ATOM 5804 C CA . PHE B 1 270 ? -14.586 18.078 9.594 1 95.88 270 PHE B CA 1
ATOM 5805 C C . PHE B 1 270 ? -13.688 19.281 9.32 1 95.88 270 PHE B C 1
ATOM 5807 O O . PHE B 1 270 ? -13.18 19.438 8.203 1 95.88 270 PHE B O 1
ATOM 5814 N N . ARG B 1 271 ? -13.547 20.016 10.312 1 94.25 271 ARG B N 1
ATOM 5815 C CA . ARG B 1 271 ? -12.641 21.156 10.312 1 94.25 271 ARG B CA 1
ATOM 5816 C C . ARG B 1 271 ? -11.711 21.109 11.523 1 94.25 271 ARG B C 1
ATOM 5818 O O . ARG B 1 271 ? -12.133 20.781 12.625 1 94.25 271 ARG B O 1
ATOM 5825 N N . ILE B 1 272 ? -10.43 21.469 11.289 1 95.5 272 ILE B N 1
ATOM 5826 C CA . ILE B 1 272 ? -9.477 21.406 12.391 1 95.5 272 ILE B CA 1
ATOM 5827 C C . ILE B 1 272 ? -9.016 22.812 12.766 1 95.5 272 ILE B C 1
ATOM 5829 O O . ILE B 1 272 ? -8.555 23.047 13.883 1 95.5 272 ILE B O 1
ATOM 5833 N N . VAL B 1 273 ? -9.086 23.766 11.836 1 95.12 273 VAL B N 1
ATOM 5834 C CA . VAL B 1 273 ? -8.688 25.141 12.102 1 95.12 273 VAL B CA 1
ATOM 5835 C C . VAL B 1 273 ? -9.859 25.906 12.719 1 95.12 273 VAL B C 1
ATOM 5837 O O . VAL B 1 273 ? -10.93 26.016 12.117 1 95.12 273 VAL B O 1
ATOM 5840 N N . ASP B 1 274 ? -9.648 26.375 13.875 1 92.31 274 ASP B N 1
ATOM 5841 C CA . ASP B 1 274 ? -10.664 27.156 14.578 1 92.31 274 ASP B CA 1
ATOM 5842 C C . ASP B 1 274 ? -10.438 28.656 14.383 1 92.31 274 ASP B C 1
ATOM 5844 O O . ASP B 1 274 ? -9.648 29.266 15.102 1 92.31 274 ASP B O 1
ATOM 5848 N N . THR B 1 275 ? -11.242 29.266 13.602 1 88.75 275 THR B N 1
ATOM 5849 C CA . THR B 1 275 ? -11.055 30.672 13.227 1 88.75 275 THR B CA 1
ATOM 5850 C C . THR B 1 275 ? -11.516 31.594 14.352 1 88.75 275 THR B C 1
ATOM 5852 O O . THR B 1 275 ? -11.273 32.812 14.312 1 88.75 275 THR B O 1
ATOM 5855 N N . SER B 1 276 ? -12.109 31.062 15.375 1 88.25 276 SER B N 1
ATOM 5856 C CA . SER B 1 276 ? -12.547 31.875 16.5 1 88.25 276 SER B CA 1
ATOM 5857 C C . SER B 1 276 ? -11.391 32.219 17.422 1 88.25 276 SER B C 1
ATOM 5859 O O . SER B 1 276 ? -11.484 33.125 18.25 1 88.25 276 SER B O 1
ATOM 5861 N N . ARG B 1 277 ? -10.336 31.531 17.281 1 93.19 277 ARG B N 1
ATOM 5862 C CA . ARG B 1 277 ? -9.164 31.766 18.125 1 93.19 277 ARG B CA 1
ATOM 5863 C C . ARG B 1 277 ? -8.383 32.969 17.656 1 93.19 277 ARG B C 1
ATOM 5865 O O . ARG B 1 277 ? -8.164 33.156 16.469 1 93.19 277 ARG B O 1
ATOM 5872 N N . ARG B 1 278 ? -7.941 33.719 18.578 1 94 278 ARG B N 1
ATOM 5873 C CA . ARG B 1 278 ? -7.211 34.938 18.281 1 94 278 ARG B CA 1
ATOM 5874 C C . ARG B 1 278 ? -5.938 34.656 17.5 1 94 278 ARG B C 1
ATOM 5876 O O . ARG B 1 278 ? -5.637 35.312 16.516 1 94 278 ARG B O 1
ATOM 5883 N N . TYR B 1 279 ? -5.262 33.688 17.906 1 94.25 279 TYR B N 1
ATOM 5884 C CA . TYR B 1 279 ? -4.016 33.281 17.25 1 94.25 279 TYR B CA 1
ATOM 5885 C C . TYR B 1 279 ? -4.242 33 15.773 1 94.25 279 TYR B C 1
ATOM 5887 O O . TYR B 1 279 ? -3.436 33.406 14.93 1 94.25 279 TYR B O 1
ATOM 5895 N N . VAL B 1 280 ? -5.301 32.344 15.461 1 94.94 280 VAL B N 1
ATOM 5896 C CA . VAL B 1 280 ? -5.609 31.969 14.086 1 94.94 280 VAL B CA 1
ATOM 5897 C C . VAL B 1 280 ? -6.008 33.188 13.281 1 94.94 280 VAL B C 1
ATOM 5899 O O . VAL B 1 280 ? -5.59 33.344 12.133 1 94.94 280 VAL B O 1
ATOM 5902 N N . ARG B 1 281 ? -6.723 34.062 13.898 1 92 281 ARG B N 1
ATOM 5903 C CA . ARG B 1 281 ? -7.133 35.281 13.219 1 92 281 ARG B CA 1
ATOM 5904 C C . ARG B 1 281 ? -5.926 36.156 12.867 1 92 281 ARG B C 1
ATOM 5906 O O . ARG B 1 281 ? -5.84 36.688 11.758 1 92 281 ARG B O 1
ATOM 5913 N N . GLU B 1 282 ? -5.07 36.25 13.828 1 92.81 282 GLU B N 1
ATOM 5914 C CA . GLU B 1 282 ? -3.859 37.031 13.602 1 92.81 282 GLU B CA 1
ATOM 5915 C C . GLU B 1 282 ? -3.01 36.438 12.492 1 92.81 282 GLU B C 1
ATOM 5917 O O . GLU B 1 282 ? -2.479 37.156 11.641 1 92.81 282 GLU B O 1
ATOM 5922 N N . PHE B 1 283 ? -2.922 35.156 12.539 1 93.62 283 PHE B N 1
ATOM 5923 C CA . PHE B 1 283 ? -2.191 34.469 11.484 1 93.62 283 PHE B CA 1
ATOM 5924 C C . PHE B 1 283 ? -2.812 34.75 10.117 1 93.62 283 PHE B C 1
ATOM 5926 O O . PHE B 1 283 ? -2.102 35.031 9.156 1 93.62 283 PHE B O 1
ATOM 5933 N N . LEU B 1 284 ? -4.113 34.594 10.023 1 91.94 284 LEU B N 1
ATOM 5934 C CA . LEU B 1 284 ? -4.812 34.719 8.75 1 91.94 284 LEU B CA 1
ATOM 5935 C C . LEU B 1 284 ? -4.648 36.094 8.164 1 91.94 284 LEU B C 1
ATOM 5937 O O . LEU B 1 284 ? -4.621 36.281 6.945 1 91.94 284 LEU B O 1
ATOM 5941 N N . GLU B 1 285 ? -4.5 37.094 9 1 88 285 GLU B N 1
ATOM 5942 C CA . GLU B 1 285 ? -4.246 38.469 8.531 1 88 285 GLU B CA 1
ATOM 5943 C C . GLU B 1 285 ? -2.918 38.531 7.781 1 88 285 GLU B C 1
ATOM 5945 O O . GLU B 1 285 ? -2.828 39.188 6.738 1 88 285 GLU B O 1
ATOM 5950 N N . GLY B 1 286 ? -1.896 37.906 8.289 1 86.94 286 GLY B N 1
ATOM 5951 C CA . GLY B 1 286 ? -0.603 37.875 7.629 1 86.94 286 GLY B CA 1
ATOM 5952 C C . GLY B 1 286 ? -0.587 36.969 6.41 1 86.94 286 GLY B C 1
ATOM 5953 O O . GLY B 1 286 ? 0.043 37.281 5.398 1 86.94 286 GLY B O 1
ATOM 5954 N N . TRP B 1 287 ? -1.294 35.906 6.527 1 89.31 287 TRP B N 1
ATOM 5955 C CA . TRP B 1 287 ? -1.353 34.875 5.48 1 89.31 287 TRP B CA 1
ATOM 5956 C C . TRP B 1 287 ? -2.01 35.438 4.223 1 89.31 287 TRP B C 1
ATOM 5958 O O . TRP B 1 287 ? -1.613 35.094 3.105 1 89.31 287 TRP B O 1
ATOM 5968 N N . ARG B 1 288 ? -2.953 36.25 4.383 1 83.38 288 ARG B N 1
ATOM 5969 C CA . ARG B 1 288 ? -3.66 36.875 3.268 1 83.38 288 ARG B CA 1
ATOM 5970 C C . ARG B 1 288 ? -2.711 37.688 2.41 1 83.38 288 ARG B C 1
ATOM 5972 O O . ARG B 1 288 ? -2.832 37.719 1.183 1 83.38 288 ARG B O 1
ATOM 5979 N N . LYS B 1 289 ? -1.768 38.25 2.992 1 77.56 289 LYS B N 1
ATOM 5980 C CA . LYS B 1 289 ? -0.808 39.125 2.291 1 77.56 289 LYS B CA 1
ATOM 5981 C C . LYS B 1 289 ? 0.169 38.281 1.47 1 77.56 289 LYS B C 1
ATOM 5983 O O . LYS B 1 289 ? 0.591 38.688 0.388 1 77.56 289 LYS B O 1
ATOM 5988 N N . VAL B 1 290 ? 0.508 37.188 1.96 1 70.81 290 VAL B N 1
ATOM 5989 C CA . VAL B 1 290 ? 1.462 36.281 1.315 1 70.81 290 VAL B CA 1
ATOM 5990 C C . VAL B 1 290 ? 0.807 35.625 0.112 1 70.81 290 VAL B C 1
ATOM 5992 O O . VAL B 1 290 ? 1.405 35.531 -0.963 1 70.81 290 VAL B O 1
ATOM 5995 N N . GLU B 1 291 ? -0.308 35.062 0.317 1 65 291 GLU B N 1
ATOM 5996 C CA . GLU B 1 291 ? -1.001 34.312 -0.725 1 65 291 GLU B CA 1
ATOM 5997 C C . GLU B 1 291 ? -1.386 35.219 -1.894 1 65 291 GLU B C 1
ATOM 5999 O O . GLU B 1 291 ? -1.375 34.781 -3.049 1 65 291 GLU B O 1
ATOM 6004 N N . SER B 1 292 ? -1.793 36.344 -1.518 1 60.59 292 SER B N 1
ATOM 6005 C CA . SER B 1 292 ? -2.1 37.281 -2.57 1 60.59 292 SER B CA 1
ATOM 6006 C C . SER B 1 292 ? -0.897 37.531 -3.48 1 60.59 292 SER B C 1
ATOM 6008 O O . SER B 1 292 ? -1.056 37.719 -4.684 1 60.59 292 SER B O 1
ATOM 6010 N N . GLY B 1 293 ? 0.266 37.312 -2.939 1 54.5 293 GLY B N 1
ATOM 6011 C CA . GLY B 1 293 ? 1.481 37.438 -3.727 1 54.5 293 GLY B CA 1
ATOM 6012 C C . GLY B 1 293 ? 1.781 36.219 -4.574 1 54.5 293 GLY B C 1
ATOM 6013 O O . GLY B 1 293 ? 2.303 36.344 -5.684 1 54.5 293 GLY B O 1
ATOM 6014 N N . ILE B 1 294 ? 1.591 35.125 -4.062 1 55.59 294 ILE B N 1
ATOM 6015 C CA . ILE B 1 294 ? 1.852 33.875 -4.762 1 55.59 294 ILE B CA 1
ATOM 6016 C C . ILE B 1 294 ? 0.889 33.719 -5.938 1 55.59 294 ILE B C 1
ATOM 6018 O O . ILE B 1 294 ? 1.29 33.312 -7.031 1 55.59 294 ILE B O 1
ATOM 6022 N N . GLN B 1 295 ? -0.379 33.938 -5.664 1 52.16 295 GLN B N 1
ATOM 6023 C CA . GLN B 1 295 ? -1.424 33.75 -6.668 1 52.16 295 GLN B CA 1
ATOM 6024 C C . GLN B 1 295 ? -1.354 34.844 -7.727 1 52.16 295 GLN B C 1
ATOM 6026 O O . GLN B 1 295 ? -1.849 34.688 -8.844 1 52.16 295 GLN B O 1
ATOM 6031 N N . SER B 1 296 ? -0.93 36.062 -7.332 1 45.91 296 SER B N 1
ATOM 6032 C CA . SER B 1 296 ? -0.794 37.031 -8.406 1 45.91 296 SER B CA 1
ATOM 6033 C C . SER B 1 296 ? -0.037 36.438 -9.594 1 45.91 296 SER B C 1
ATOM 6035 O O . SER B 1 296 ? -0.278 36.844 -10.742 1 45.91 296 SER B O 1
ATOM 6037 N N . ASN B 1 297 ? 0.835 35.594 -9.398 1 41.59 297 ASN B N 1
ATOM 6038 C CA . ASN B 1 297 ? 1.507 35.031 -10.57 1 41.59 297 ASN B CA 1
ATOM 6039 C C . ASN B 1 297 ? 0.583 34.125 -11.375 1 41.59 297 ASN B C 1
ATOM 6041 O O . ASN B 1 297 ? 0.839 33.844 -12.547 1 41.59 297 ASN B O 1
ATOM 6045 N N . THR B 1 298 ? -0.212 33.375 -10.758 1 41.56 298 THR B N 1
ATOM 6046 C CA . THR B 1 298 ? -1.067 32.531 -11.57 1 41.56 298 THR B CA 1
ATOM 6047 C C . THR B 1 298 ? -2.389 33.219 -11.883 1 41.56 298 THR B C 1
ATOM 6049 O O . THR B 1 298 ? -3.264 32.656 -12.531 1 41.56 298 THR B O 1
ATOM 6052 N N . GLY B 1 299 ? -2.562 34.656 -11.773 1 41.31 299 GLY B N 1
ATOM 6053 C CA . GLY B 1 299 ? -3.625 35.531 -12.234 1 41.31 299 GLY B CA 1
ATOM 6054 C C . GLY B 1 299 ? -4.824 35.562 -11.305 1 41.31 299 GLY B C 1
ATOM 6055 O O . GLY B 1 299 ? -5.707 36.406 -11.445 1 41.31 299 GLY B O 1
ATOM 6056 N N . THR B 1 300 ? -5.5 34.562 -10.953 1 40.28 300 THR B N 1
ATOM 6057 C CA . THR B 1 300 ? -6.746 34.719 -10.203 1 40.28 300 THR B CA 1
ATOM 6058 C C . THR B 1 300 ? -6.465 34.938 -8.719 1 40.28 300 THR B C 1
ATOM 6060 O O . THR B 1 300 ? -5.934 34.031 -8.047 1 40.28 300 THR B O 1
ATOM 6063 N N . ALA B 1 301 ? -6.355 36.156 -8.289 1 41.75 301 ALA B N 1
ATOM 6064 C CA . ALA B 1 301 ? -6.168 36.625 -6.922 1 41.75 301 ALA B CA 1
ATOM 6065 C C . ALA B 1 301 ? -7.258 36.094 -6 1 41.75 301 ALA B C 1
ATOM 6067 O O . ALA B 1 301 ? -8.344 36.656 -5.898 1 41.75 301 ALA B O 1
ATOM 6068 N N . ILE B 1 302 ? -7.656 34.938 -5.895 1 44.34 302 ILE B N 1
ATOM 6069 C CA . ILE B 1 302 ? -8.68 34.594 -4.91 1 44.34 302 ILE B CA 1
ATOM 6070 C C . ILE B 1 302 ? -8.172 34.938 -3.506 1 44.34 302 ILE B C 1
ATOM 6072 O O . ILE B 1 302 ? -7.176 34.375 -3.055 1 44.34 302 ILE B O 1
ATOM 6076 N N . GLN B 1 303 ? -8.32 36.188 -3.039 1 50.12 303 GLN B N 1
ATOM 6077 C CA . GLN B 1 303 ? -8.203 36.562 -1.635 1 50.12 303 GLN B CA 1
ATOM 6078 C C . GLN B 1 303 ? -8.711 35.438 -0.724 1 50.12 303 GLN B C 1
ATOM 6080 O O . GLN B 1 303 ? -9.922 35.25 -0.582 1 50.12 303 GLN B O 1
ATOM 6085 N N . ARG B 1 304 ? -7.91 34.375 -0.462 1 57.56 304 ARG B N 1
ATOM 6086 C CA . ARG B 1 304 ? -8.367 33.25 0.355 1 57.56 304 ARG B CA 1
ATOM 6087 C C . ARG B 1 304 ? -8.266 33.562 1.841 1 57.56 304 ARG B C 1
ATOM 6089 O O . ARG B 1 304 ? -7.191 33.906 2.34 1 57.56 304 ARG B O 1
ATOM 6096 N N . ASP B 1 305 ? -9.336 34 2.463 1 70.06 305 ASP B N 1
ATOM 6097 C CA . ASP B 1 305 ? -9.461 34.219 3.904 1 70.06 305 ASP B CA 1
ATOM 6098 C C . ASP B 1 305 ? -9.438 32.875 4.645 1 70.06 305 ASP B C 1
ATOM 6100 O O . ASP B 1 305 ? -9.961 32.781 5.758 1 70.06 305 ASP B O 1
ATOM 6104 N N . THR B 1 306 ? -8.867 31.891 3.943 1 83.69 306 THR B N 1
ATOM 6105 C CA . THR B 1 306 ? -8.852 30.594 4.609 1 83.69 306 THR B CA 1
ATOM 6106 C C . THR B 1 306 ? -7.547 29.859 4.328 1 83.69 306 THR B C 1
ATOM 6108 O O . THR B 1 306 ? -6.785 30.25 3.441 1 83.69 306 THR B O 1
ATOM 6111 N N . ILE B 1 307 ? -7.168 29 5.145 1 90.62 307 ILE B N 1
ATOM 6112 C CA . ILE B 1 307 ? -6.039 28.094 4.969 1 90.62 307 ILE B CA 1
ATOM 6113 C C . ILE B 1 307 ? -6.531 26.656 5.016 1 90.62 307 ILE B C 1
ATOM 6115 O O . ILE B 1 307 ? -7.406 26.312 5.816 1 90.62 307 ILE B O 1
ATOM 6119 N N . SER B 1 308 ? -6.062 25.875 4.062 1 91.56 308 SER B N 1
ATOM 6120 C CA . SER B 1 308 ? -6.441 24.469 4.074 1 91.56 308 SER B CA 1
ATOM 6121 C C . SER B 1 308 ? -5.887 23.75 5.309 1 91.56 308 SER B C 1
ATOM 6123 O O . SER B 1 308 ? -4.898 24.203 5.895 1 91.56 308 SER B O 1
ATOM 6125 N N . ALA B 1 309 ? -6.543 22.688 5.684 1 94.12 309 ALA B N 1
ATOM 6126 C CA . ALA B 1 309 ? -6.062 21.906 6.816 1 94.12 309 ALA B CA 1
ATOM 6127 C C . ALA B 1 309 ? -4.633 21.438 6.586 1 94.12 309 ALA B C 1
ATOM 6129 O O . ALA B 1 309 ? -3.801 21.469 7.496 1 94.12 309 ALA B O 1
ATOM 6130 N N . GLN B 1 310 ? -4.285 21.016 5.402 1 93.88 310 GLN B N 1
ATOM 6131 C CA . GLN B 1 310 ? -2.963 20.5 5.078 1 93.88 310 GLN B CA 1
ATOM 6132 C C . GLN B 1 310 ? -1.896 21.578 5.23 1 93.88 310 GLN B C 1
ATOM 6134 O O . GLN B 1 310 ? -0.82 21.328 5.777 1 93.88 310 GLN B O 1
ATOM 6139 N N . ALA B 1 311 ? -2.215 22.719 4.73 1 94.5 311 ALA B N 1
ATOM 6140 C CA . ALA B 1 311 ? -1.279 23.828 4.859 1 94.5 311 ALA B CA 1
ATOM 6141 C C . ALA B 1 311 ? -1.098 24.234 6.32 1 94.5 311 ALA B C 1
ATOM 6143 O O . ALA B 1 311 ? 0.019 24.516 6.758 1 94.5 311 ALA B O 1
ATOM 6144 N N . ALA B 1 312 ? -2.203 24.281 7.035 1 96.81 312 ALA B N 1
ATOM 6145 C CA . ALA B 1 312 ? -2.131 24.594 8.453 1 96.81 312 ALA B CA 1
ATOM 6146 C C . ALA B 1 312 ? -1.27 23.578 9.203 1 96.81 312 ALA B C 1
ATOM 6148 O O . ALA B 1 312 ? -0.488 23.953 10.086 1 96.81 312 ALA B O 1
ATOM 6149 N N . LEU B 1 313 ? -1.433 22.312 8.82 1 97.31 313 LEU B N 1
ATOM 6150 C CA . LEU B 1 313 ? -0.648 21.25 9.445 1 97.31 313 LEU B CA 1
ATOM 6151 C C . LEU B 1 313 ? 0.836 21.422 9.141 1 97.31 313 LEU B C 1
ATOM 6153 O O . LEU B 1 313 ? 1.686 21.156 9.992 1 97.31 313 LEU B O 1
ATOM 6157 N N . MET B 1 314 ? 1.164 21.828 7.961 1 97.88 314 MET B N 1
ATOM 6158 C CA . MET B 1 314 ? 2.561 22.062 7.605 1 97.88 314 MET B CA 1
ATOM 6159 C C . MET B 1 314 ? 3.129 23.25 8.391 1 97.88 314 MET B C 1
ATOM 6161 O O . MET B 1 314 ? 4.254 23.188 8.883 1 97.88 314 MET B O 1
ATOM 6165 N N . TYR B 1 315 ? 2.363 24.344 8.492 1 97.62 315 TYR B N 1
ATOM 6166 C CA . TYR B 1 315 ? 2.795 25.484 9.297 1 97.62 315 TYR B CA 1
ATOM 6167 C C . TYR B 1 315 ? 3.105 25.062 10.727 1 97.62 315 TYR B C 1
ATOM 6169 O O . TYR B 1 315 ? 4.137 25.438 11.281 1 97.62 315 TYR B O 1
ATOM 6177 N N . ASP B 1 316 ? 2.199 24.281 11.25 1 98.12 316 ASP B N 1
ATOM 6178 C CA . ASP B 1 316 ? 2.375 23.781 12.609 1 98.12 316 ASP B CA 1
ATOM 6179 C C . ASP B 1 316 ? 3.582 22.859 12.711 1 98.12 316 ASP B C 1
ATOM 6181 O O . ASP B 1 316 ? 4.266 22.812 13.734 1 98.12 316 ASP B O 1
ATOM 6185 N N . ALA B 1 317 ? 3.824 22.047 11.68 1 98.38 317 ALA B N 1
ATOM 6186 C CA . ALA B 1 317 ? 4.988 21.156 11.68 1 98.38 317 ALA B CA 1
ATOM 6187 C C . ALA B 1 317 ? 6.281 21.953 11.812 1 98.38 317 ALA B C 1
ATOM 6189 O O . ALA B 1 317 ? 7.172 21.578 12.578 1 98.38 317 ALA B O 1
ATOM 6190 N N . VAL B 1 318 ? 6.387 23.031 11.094 1 98.31 318 VAL B N 1
ATOM 6191 C CA . VAL B 1 318 ? 7.562 23.891 11.18 1 98.31 318 VAL B CA 1
ATOM 6192 C C . VAL B 1 318 ? 7.652 24.5 12.578 1 98.31 318 VAL B C 1
ATOM 6194 O O . VAL B 1 318 ? 8.742 24.578 13.156 1 98.31 318 VAL B O 1
ATOM 6197 N N . SER B 1 319 ? 6.508 24.906 13.117 1 97.88 319 SER B N 1
ATOM 6198 C CA . SER B 1 319 ? 6.473 25.484 14.461 1 97.88 319 SER B CA 1
ATOM 6199 C C . SER B 1 319 ? 6.953 24.484 15.508 1 97.88 319 SER B C 1
ATOM 6201 O O . SER B 1 319 ? 7.656 24.859 16.453 1 97.88 319 SER B O 1
ATOM 6203 N N . VAL B 1 320 ? 6.535 23.25 15.32 1 98.06 320 VAL B N 1
ATOM 6204 C CA . VAL B 1 320 ? 6.957 22.188 16.234 1 98.06 320 VAL B CA 1
ATOM 6205 C C . VAL B 1 320 ? 8.477 22.016 16.156 1 98.06 320 VAL B C 1
ATOM 6207 O O . VAL B 1 320 ? 9.148 21.906 17.188 1 98.06 320 VAL B O 1
ATOM 6210 N N . MET B 1 321 ? 8.992 21.969 14.977 1 98.12 321 MET B N 1
ATOM 6211 C CA . MET B 1 321 ? 10.438 21.844 14.781 1 98.12 321 MET B CA 1
ATOM 6212 C C . MET B 1 321 ? 11.172 23 15.453 1 98.12 321 MET B C 1
ATOM 6214 O O . MET B 1 321 ? 12.156 22.781 16.156 1 98.12 321 MET B O 1
ATOM 6218 N N . ILE B 1 322 ? 10.703 24.234 15.281 1 97.62 322 ILE B N 1
ATOM 6219 C CA . ILE B 1 322 ? 11.32 25.406 15.867 1 97.62 322 ILE B CA 1
ATOM 6220 C C . ILE B 1 322 ? 11.32 25.312 17.391 1 97.62 322 ILE B C 1
ATOM 6222 O O . ILE B 1 322 ? 12.328 25.578 18.047 1 97.62 322 ILE B O 1
ATOM 6226 N N . GLU B 1 323 ? 10.203 24.906 17.906 1 97.38 323 GLU B N 1
ATOM 6227 C CA . GLU B 1 323 ? 10.086 24.75 19.359 1 97.38 323 GLU B CA 1
ATOM 6228 C C . GLU B 1 323 ? 11.094 23.734 19.891 1 97.38 323 GLU B C 1
ATOM 6230 O O . GLU B 1 323 ? 11.695 23.938 20.938 1 97.38 323 GLU B O 1
ATOM 6235 N N . VAL B 1 324 ? 11.273 22.641 19.172 1 97.75 324 VAL B N 1
ATOM 6236 C CA . VAL B 1 324 ? 12.18 21.578 19.594 1 97.75 324 VAL B CA 1
ATOM 6237 C C . VAL B 1 324 ? 13.617 22.109 19.594 1 97.75 324 VAL B C 1
ATOM 6239 O O . VAL B 1 324 ? 14.359 21.906 20.547 1 97.75 324 VAL B O 1
ATOM 6242 N N . PHE B 1 325 ? 14.031 22.797 18.547 1 97.06 325 PHE B N 1
ATOM 6243 C CA . PHE B 1 325 ? 15.383 23.344 18.469 1 97.06 325 PHE B CA 1
ATOM 6244 C C . PHE B 1 325 ? 15.609 24.406 19.531 1 97.06 325 PHE B C 1
ATOM 6246 O O . PHE B 1 325 ? 16.688 24.5 20.109 1 97.06 325 PHE B O 1
ATOM 6253 N N . ASN B 1 326 ? 14.562 25.219 19.781 1 96.12 326 ASN B N 1
ATOM 6254 C CA . ASN B 1 326 ? 14.664 26.188 20.859 1 96.12 326 ASN B CA 1
ATOM 6255 C C . ASN B 1 326 ? 14.891 25.516 22.203 1 96.12 326 ASN B C 1
ATOM 6257 O O . ASN B 1 326 ? 15.75 25.953 22.984 1 96.12 326 ASN B O 1
ATOM 6261 N N . LYS B 1 327 ? 14.172 24.5 22.453 1 96.25 327 LYS B N 1
ATOM 6262 C CA . LYS B 1 327 ? 14.305 23.781 23.719 1 96.25 327 LYS B CA 1
ATOM 6263 C C . LYS B 1 327 ? 15.68 23.141 23.844 1 96.25 327 LYS B C 1
ATOM 6265 O O . LYS B 1 327 ? 16.297 23.188 24.906 1 96.25 327 LYS B O 1
ATOM 6270 N N . LEU B 1 328 ? 16.141 22.562 22.797 1 96 328 LEU B N 1
ATOM 6271 C CA . LEU B 1 328 ? 17.438 21.906 22.797 1 96 328 LEU B CA 1
ATOM 6272 C C . LEU B 1 328 ? 18.562 22.922 23.031 1 96 328 LEU B C 1
ATOM 6274 O O . LEU B 1 328 ? 19.453 22.688 23.844 1 96 328 LEU B O 1
ATOM 6278 N N . LEU B 1 329 ? 18.453 24.094 22.391 1 94.31 329 LEU B N 1
ATOM 6279 C CA . LEU B 1 329 ? 19.5 25.094 22.453 1 94.31 329 LEU B CA 1
ATOM 6280 C C . LEU B 1 329 ? 19.422 25.875 23.766 1 94.31 329 LEU B C 1
ATOM 6282 O O . LEU B 1 329 ? 20.422 26.469 24.203 1 94.31 329 LEU B O 1
ATOM 6286 N N . ARG B 1 330 ? 18.25 25.891 24.359 1 94.12 330 ARG B N 1
ATOM 6287 C CA . ARG B 1 330 ? 18.141 26.469 25.688 1 94.12 330 ARG B CA 1
ATOM 6288 C C . ARG B 1 330 ? 18.844 25.609 26.719 1 94.12 330 ARG B C 1
ATOM 6290 O O . ARG B 1 330 ? 19.5 26.125 27.625 1 94.12 330 ARG B O 1
ATOM 6297 N N . LYS B 1 331 ? 18.766 24.344 26.531 1 93.62 331 LYS B N 1
ATOM 6298 C CA . LYS B 1 331 ? 19.406 23.406 27.453 1 93.62 331 LYS B CA 1
ATOM 6299 C C . LYS B 1 331 ? 20.906 23.328 27.203 1 93.62 331 LYS B C 1
ATOM 6301 O O . LYS B 1 331 ? 21.688 23.297 28.156 1 93.62 331 LYS B O 1
ATOM 6306 N N . LYS B 1 332 ? 21.266 23.281 25.922 1 93.88 332 LYS B N 1
ATOM 6307 C CA . LYS B 1 332 ? 22.672 23.234 25.531 1 93.88 332 LYS B CA 1
ATOM 6308 C C . LYS B 1 332 ? 22.938 24.125 24.328 1 93.88 332 LYS B C 1
ATOM 6310 O O . LYS B 1 332 ? 22.891 23.672 23.188 1 93.88 332 LYS B O 1
ATOM 6315 N N . PRO B 1 333 ? 23.406 25.297 24.562 1 90.88 333 PRO B N 1
ATOM 6316 C CA . PRO B 1 333 ? 23.547 26.281 23.484 1 90.88 333 PRO B CA 1
ATOM 6317 C C . PRO B 1 333 ? 24.609 25.875 22.453 1 90.88 333 PRO B C 1
ATOM 6319 O O . PRO B 1 333 ? 24.531 26.297 21.297 1 90.88 333 PRO B O 1
ATOM 6322 N N . ASP B 1 334 ? 25.562 25.016 22.859 1 89.69 334 ASP B N 1
ATOM 6323 C CA . ASP B 1 334 ? 26.641 24.672 21.953 1 89.69 334 ASP B CA 1
ATOM 6324 C C . ASP B 1 334 ? 26.453 23.266 21.375 1 89.69 334 ASP B C 1
ATOM 6326 O O . ASP B 1 334 ? 27.391 22.672 20.844 1 89.69 334 ASP B O 1
ATOM 6330 N N . MET B 1 335 ? 25.266 22.828 21.422 1 90.56 335 MET B N 1
ATOM 6331 C CA . MET B 1 335 ? 25 21.438 21.047 1 90.56 335 MET B CA 1
ATOM 6332 C C . MET B 1 335 ? 25.406 21.188 19.609 1 90.56 335 MET B C 1
ATOM 6334 O O . MET B 1 335 ? 25.969 20.141 19.297 1 90.56 335 MET B O 1
ATOM 6338 N N . PHE B 1 336 ? 25.156 22.156 18.703 1 91.06 336 PHE B N 1
ATOM 6339 C CA . PHE B 1 336 ? 25.344 21.906 17.281 1 91.06 336 PHE B CA 1
ATOM 6340 C C . PHE B 1 336 ? 26.641 22.531 16.781 1 91.06 336 PHE B C 1
ATOM 6342 O O . PHE B 1 336 ? 26.984 22.406 15.602 1 91.06 336 PHE B O 1
ATOM 6349 N N . ARG B 1 337 ? 27.359 23.156 17.641 1 85.88 337 ARG B N 1
ATOM 6350 C CA . ARG B 1 337 ? 28.562 23.891 17.25 1 85.88 337 ARG B CA 1
ATOM 6351 C C . ARG B 1 337 ? 29.641 22.922 16.75 1 85.88 337 ARG B C 1
ATOM 6353 O O . ARG B 1 337 ? 30.375 23.25 15.812 1 85.88 337 ARG B O 1
ATOM 6360 N N . SER B 1 338 ? 29.656 21.781 17.359 1 84.06 338 SER B N 1
ATOM 6361 C CA . SER B 1 338 ? 30.656 20.797 16.984 1 84.06 338 SER B CA 1
ATOM 6362 C C . SER B 1 338 ? 30.344 20.188 15.609 1 84.06 338 SER B C 1
ATOM 6364 O O . SER B 1 338 ? 31.234 19.641 14.961 1 84.06 338 SER B O 1
ATOM 6366 N N . ASN B 1 339 ? 29.172 20.312 15.164 1 89.31 339 ASN B N 1
ATOM 6367 C CA . ASN B 1 339 ? 28.766 19.734 13.891 1 89.31 339 ASN B CA 1
ATOM 6368 C C . ASN B 1 339 ? 29.047 20.672 12.719 1 89.31 339 ASN B C 1
ATOM 6370 O O . ASN B 1 339 ? 29.047 20.25 11.562 1 89.31 339 ASN B O 1
ATOM 6374 N N . VAL B 1 340 ? 29.219 21.922 13.047 1 85.06 340 VAL B N 1
ATOM 6375 C CA . VAL B 1 340 ? 29.391 22.906 11.969 1 85.06 340 VAL B CA 1
ATOM 6376 C C . VAL B 1 340 ? 30.844 23.375 11.922 1 85.06 340 VAL B C 1
ATOM 6378 O O . VAL B 1 340 ? 31.359 23.906 12.906 1 85.06 340 VAL B O 1
ATOM 6381 N N . ARG B 1 341 ? 31.531 23.031 10.836 1 81.81 341 ARG B N 1
ATOM 6382 C CA . ARG B 1 341 ? 32.906 23.5 10.602 1 81.81 341 ARG B CA 1
ATOM 6383 C C . ARG B 1 341 ? 33.031 24.109 9.211 1 81.81 341 ARG B C 1
ATOM 6385 O O . ARG B 1 341 ? 32.812 23.438 8.203 1 81.81 341 ARG B O 1
ATOM 6392 N N . ARG B 1 342 ? 33.438 25.312 9.047 1 78.69 342 ARG B N 1
ATOM 6393 C CA . ARG B 1 342 ? 33.656 26.016 7.785 1 78.69 342 ARG B CA 1
ATOM 6394 C C . ARG B 1 342 ? 32.406 25.938 6.898 1 78.69 342 ARG B C 1
ATOM 6396 O O . ARG B 1 342 ? 32.5 25.594 5.719 1 78.69 342 ARG B O 1
ATOM 6403 N N . GLY B 1 343 ? 31.281 25.984 7.516 1 75.31 343 GLY B N 1
ATOM 6404 C CA . GLY B 1 343 ? 30.031 26.031 6.77 1 75.31 343 GLY B CA 1
ATOM 6405 C C . GLY B 1 343 ? 29.516 24.672 6.387 1 75.31 343 GLY B C 1
ATOM 6406 O O . GLY B 1 343 ? 28.484 24.562 5.719 1 75.31 343 GLY B O 1
ATOM 6407 N N . GLN B 1 344 ? 30.312 23.625 6.852 1 83.62 344 GLN B N 1
ATOM 6408 C CA . GLN B 1 344 ? 29.891 22.266 6.555 1 83.62 344 GLN B CA 1
ATOM 6409 C C . GLN B 1 344 ? 29.484 21.516 7.824 1 83.62 344 GLN B C 1
ATOM 6411 O O . GLN B 1 344 ? 30.016 21.781 8.906 1 83.62 344 GLN B O 1
ATOM 6416 N N . VAL B 1 345 ? 28.531 20.672 7.617 1 87.38 345 VAL B N 1
ATOM 6417 C CA . VAL B 1 345 ? 28.047 19.906 8.758 1 87.38 345 VAL B CA 1
ATOM 6418 C C . VAL B 1 345 ? 28.75 18.547 8.828 1 87.38 345 VAL B C 1
ATOM 6420 O O . VAL B 1 345 ? 28.875 17.859 7.816 1 87.38 345 VAL B O 1
ATOM 6423 N N . PHE B 1 346 ? 29.203 18.297 10.008 1 88.19 346 PHE B N 1
ATOM 6424 C CA . PHE B 1 346 ? 29.906 17.031 10.234 1 88.19 346 PHE B CA 1
ATOM 6425 C C . PHE B 1 346 ? 29.109 16.141 11.188 1 88.19 346 PHE B C 1
ATOM 6427 O O . PHE B 1 346 ? 28.5 16.641 12.141 1 88.19 346 PHE B O 1
ATOM 6434 N N . ASN B 1 347 ? 29.078 14.836 10.836 1 89.12 347 ASN B N 1
ATOM 6435 C CA . ASN B 1 347 ? 28.438 13.805 11.648 1 89.12 347 ASN B CA 1
ATOM 6436 C C . ASN B 1 347 ? 29.438 12.734 12.078 1 89.12 347 ASN B C 1
ATOM 6438 O O . ASN B 1 347 ? 29.922 11.961 11.242 1 89.12 347 ASN B O 1
ATOM 6442 N N . ASN B 1 348 ? 29.672 12.695 13.32 1 84.44 348 ASN B N 1
ATOM 6443 C CA . ASN B 1 348 ? 30.625 11.719 13.844 1 84.44 348 ASN B CA 1
ATOM 6444 C C . ASN B 1 348 ? 31.938 11.742 13.062 1 84.44 348 ASN B C 1
ATOM 6446 O O . ASN B 1 348 ? 32.438 10.688 12.641 1 84.44 348 ASN B O 1
ATOM 6450 N N . GLY B 1 349 ? 32.312 12.883 12.75 1 78.69 349 GLY B N 1
ATOM 6451 C CA . GLY B 1 349 ? 33.625 13.055 12.141 1 78.69 349 GLY B CA 1
ATOM 6452 C C . GLY B 1 349 ? 33.594 13.039 10.625 1 78.69 349 GLY B C 1
ATOM 6453 O O . GLY B 1 349 ? 34.562 13.398 9.961 1 78.69 349 GLY B O 1
ATOM 6454 N N . SER B 1 350 ? 32.469 12.656 10.008 1 81.62 350 SER B N 1
ATOM 6455 C CA . SER B 1 350 ? 32.344 12.641 8.555 1 81.62 350 SER B CA 1
ATOM 6456 C C . SER B 1 350 ? 31.438 13.758 8.062 1 81.62 350 SER B C 1
ATOM 6458 O O . SER B 1 350 ? 30.578 14.242 8.805 1 81.62 350 SER B O 1
ATOM 6460 N N . ARG B 1 351 ? 31.797 14.164 6.855 1 80.44 351 ARG B N 1
ATOM 6461 C CA . ARG B 1 351 ? 30.969 15.219 6.273 1 80.44 351 ARG B CA 1
ATOM 6462 C C . ARG B 1 351 ? 29.562 14.719 5.98 1 80.44 351 ARG B C 1
ATOM 6464 O O . ARG B 1 351 ? 29.391 13.711 5.293 1 80.44 351 ARG B O 1
ATOM 6471 N N . GLY B 1 352 ? 28.641 15.453 6.473 1 82.06 352 GLY B N 1
ATOM 6472 C CA . GLY B 1 352 ? 27.25 15.094 6.238 1 82.06 352 GLY B CA 1
ATOM 6473 C C . GLY B 1 352 ? 26.922 13.672 6.652 1 82.06 352 GLY B C 1
ATOM 6474 O O . GLY B 1 352 ? 27.594 13.102 7.523 1 82.06 352 GLY B O 1
ATOM 6475 N N . LEU B 1 353 ? 25.75 13.25 6.297 1 87.06 353 LEU B N 1
ATOM 6476 C CA . LEU B 1 353 ? 25.328 11.859 6.441 1 87.06 353 LEU B CA 1
ATOM 6477 C C . LEU B 1 353 ? 25.422 11.117 5.109 1 87.06 353 LEU B C 1
ATOM 6479 O O . LEU B 1 353 ? 24.75 11.492 4.145 1 87.06 353 LEU B O 1
ATOM 6483 N N . GLU B 1 354 ? 26.281 10.25 5 1 82.44 354 GLU B N 1
ATOM 6484 C CA . GLU B 1 354 ? 26.516 9.562 3.73 1 82.44 354 GLU B CA 1
ATOM 6485 C C . GLU B 1 354 ? 25.75 8.242 3.664 1 82.44 354 GLU B C 1
ATOM 6487 O O . GLU B 1 354 ? 25.812 7.441 4.598 1 82.44 354 GLU B O 1
ATOM 6492 N N . CYS B 1 355 ? 24.984 8.117 2.5 1 82.69 355 CYS B N 1
ATOM 6493 C CA . CYS B 1 355 ? 24.297 6.867 2.219 1 82.69 355 CYS B CA 1
ATOM 6494 C C . CYS B 1 355 ? 25.25 5.84 1.617 1 82.69 355 CYS B C 1
ATOM 6496 O O . CYS B 1 355 ? 25.391 5.766 0.396 1 82.69 355 CYS B O 1
ATOM 6498 N N . ASN B 1 356 ? 26.25 5.492 2.223 1 74 356 ASN B N 1
ATOM 6499 C CA . ASN B 1 356 ? 27.203 4.547 1.642 1 74 356 ASN B CA 1
ATOM 6500 C C . ASN B 1 356 ? 26.594 3.146 1.535 1 74 356 ASN B C 1
ATOM 6502 O O . ASN B 1 356 ? 26.438 2.461 2.545 1 74 356 ASN B O 1
ATOM 6506 N N . TYR B 1 357 ? 26.344 2.736 0.34 1 68.5 357 TYR B N 1
ATOM 6507 C CA . TYR B 1 357 ? 25.688 1.452 0.106 1 68.5 357 TYR B CA 1
ATOM 6508 C C . TYR B 1 357 ? 26.719 0.319 0.091 1 68.5 357 TYR B C 1
ATOM 6510 O O . TYR B 1 357 ? 26.344 -0.856 0.148 1 68.5 357 TYR B O 1
ATOM 6518 N N . SER B 1 358 ? 27.938 0.694 0.039 1 67.06 358 SER B N 1
ATOM 6519 C CA . SER B 1 358 ? 28.984 -0.333 -0.043 1 67.06 358 SER B CA 1
ATOM 6520 C C . SER B 1 358 ? 29.375 -0.823 1.344 1 67.06 358 SER B C 1
ATOM 6522 O O . SER B 1 358 ? 29.938 -1.912 1.485 1 67.06 358 SER B O 1
ATOM 6524 N N . LYS B 1 359 ? 29.031 0.035 2.303 1 67.62 359 LYS B N 1
ATOM 6525 C CA . LYS B 1 359 ? 29.375 -0.346 3.668 1 67.62 359 LYS B CA 1
ATOM 6526 C C . LYS B 1 359 ? 28.25 -1.111 4.336 1 67.62 359 LYS B C 1
ATOM 6528 O O . LYS B 1 359 ? 27.062 -0.852 4.062 1 67.62 359 LYS B O 1
ATOM 6533 N N . ASN B 1 360 ? 28.594 -2.049 5.133 1 70.38 360 ASN B N 1
ATOM 6534 C CA . ASN B 1 360 ? 27.625 -2.9 5.797 1 70.38 360 ASN B CA 1
ATOM 6535 C C . ASN B 1 360 ? 27.016 -2.213 7.016 1 70.38 360 ASN B C 1
ATOM 6537 O O . ASN B 1 360 ? 26.141 -2.775 7.684 1 70.38 360 ASN B O 1
ATOM 6541 N N . TRP B 1 361 ? 27.547 -0.997 7.293 1 78.5 361 TRP B N 1
ATOM 6542 C CA . TRP B 1 361 ? 27.016 -0.313 8.461 1 78.5 361 TRP B CA 1
ATOM 6543 C C . TRP B 1 361 ? 26.578 1.109 8.117 1 78.5 361 TRP B C 1
ATOM 6545 O O . TRP B 1 361 ? 27.062 1.686 7.137 1 78.5 361 TRP B O 1
ATOM 6555 N N . VAL B 1 362 ? 25.625 1.57 8.805 1 85.31 362 VAL B N 1
ATOM 6556 C CA . VAL B 1 362 ? 25.109 2.924 8.633 1 85.31 362 VAL B CA 1
ATOM 6557 C C . VAL B 1 362 ? 25.453 3.77 9.859 1 85.31 362 VAL B C 1
ATOM 6559 O O . VAL B 1 362 ? 25.359 3.293 10.992 1 85.31 362 VAL B O 1
ATOM 6562 N N . THR B 1 363 ? 26 4.914 9.664 1 88.56 363 THR B N 1
ATOM 6563 C CA . THR B 1 363 ? 26.203 5.863 10.75 1 88.56 363 THR B CA 1
ATOM 6564 C C . THR B 1 363 ? 25 6.789 10.891 1 88.56 363 THR B C 1
ATOM 6566 O O . THR B 1 363 ? 24.75 7.621 10.016 1 88.56 363 THR B O 1
ATOM 6569 N N . PRO B 1 364 ? 24.328 6.676 11.922 1 91.81 364 PRO B N 1
ATOM 6570 C CA . PRO B 1 364 ? 23.109 7.492 12.086 1 91.81 364 PRO B CA 1
ATOM 6571 C C . PRO B 1 364 ? 23.422 8.953 12.406 1 91.81 364 PRO B C 1
ATOM 6573 O O . PRO B 1 364 ? 24.578 9.289 12.727 1 91.81 364 PRO B O 1
ATOM 6576 N N . TRP B 1 365 ? 22.469 9.797 12.258 1 94.94 365 TRP B N 1
ATOM 6577 C CA . TRP B 1 365 ? 22.562 11.188 12.688 1 94.94 365 TRP B CA 1
ATOM 6578 C C . TRP B 1 365 ? 22.75 11.273 14.203 1 94.94 365 TRP B C 1
ATOM 6580 O O . TRP B 1 365 ? 21.891 10.812 14.961 1 94.94 365 TRP B O 1
ATOM 6590 N N . GLU B 1 366 ? 23.797 11.82 14.672 1 94.25 366 GLU B N 1
ATOM 6591 C CA . GLU B 1 366 ? 24.203 11.711 16.062 1 94.25 366 GLU B CA 1
ATOM 6592 C C . GLU B 1 366 ? 23.188 12.352 17 1 94.25 366 GLU B C 1
ATOM 6594 O O . GLU B 1 366 ? 23.047 11.938 18.156 1 94.25 366 GLU B O 1
ATOM 6599 N N . HIS B 1 367 ? 22.438 13.328 16.453 1 95.25 367 HIS B N 1
ATOM 6600 C CA . HIS B 1 367 ? 21.484 14.016 17.312 1 95.25 367 HIS B CA 1
ATOM 6601 C C . HIS B 1 367 ? 20.062 13.539 17.031 1 95.25 367 HIS B C 1
ATOM 6603 O O . HIS B 1 367 ? 19.094 14.07 17.594 1 95.25 367 HIS B O 1
ATOM 6609 N N . GLY B 1 368 ? 19.922 12.57 16.172 1 96.12 368 GLY B N 1
ATOM 6610 C CA . GLY B 1 368 ? 18.609 12.133 15.703 1 96.12 368 GLY B CA 1
ATOM 6611 C C . GLY B 1 368 ? 17.719 11.625 16.828 1 96.12 368 GLY B C 1
ATOM 6612 O O . GLY B 1 368 ? 16.562 12.023 16.922 1 96.12 368 GLY B O 1
ATOM 6613 N N . ASP B 1 369 ? 18.281 10.82 17.656 1 95.06 369 ASP B N 1
ATOM 6614 C CA . ASP B 1 369 ? 17.516 10.227 18.75 1 95.06 369 ASP B CA 1
ATOM 6615 C C . ASP B 1 369 ? 17.016 11.297 19.734 1 95.06 369 ASP B C 1
ATOM 6617 O O . ASP B 1 369 ? 15.859 11.289 20.125 1 95.06 369 ASP B O 1
ATOM 6621 N N . LYS B 1 370 ? 17.875 12.141 20.031 1 96.19 370 LYS B N 1
ATOM 6622 C CA . LYS B 1 370 ? 17.531 13.195 20.984 1 96.19 370 LYS B CA 1
ATOM 6623 C C . LYS B 1 370 ? 16.453 14.109 20.406 1 96.19 370 LYS B C 1
ATOM 6625 O O . LYS B 1 370 ? 15.461 14.414 21.078 1 96.19 370 LYS B O 1
ATOM 6630 N N . ILE B 1 371 ? 16.656 14.547 19.172 1 97.5 371 ILE B N 1
ATOM 6631 C CA . ILE B 1 371 ? 15.672 15.414 18.516 1 97.5 371 ILE B CA 1
ATOM 6632 C C . ILE B 1 371 ? 14.32 14.703 18.453 1 97.5 371 ILE B C 1
ATOM 6634 O O . ILE B 1 371 ? 13.289 15.305 18.766 1 97.5 371 ILE B O 1
ATOM 6638 N N . SER B 1 372 ? 14.312 13.406 18.125 1 96.75 372 SER B N 1
ATOM 6639 C CA . SER B 1 372 ? 13.086 12.633 18.016 1 96.75 372 SER B CA 1
ATOM 6640 C C . SER B 1 372 ? 12.375 12.523 19.359 1 96.75 372 SER B C 1
ATOM 6642 O O . SER B 1 372 ? 11.141 12.57 19.422 1 96.75 372 SER B O 1
ATOM 6644 N N . ARG B 1 373 ? 13.102 12.398 20.391 1 96.12 373 ARG B N 1
ATOM 6645 C CA . ARG B 1 373 ? 12.508 12.328 21.734 1 96.12 373 ARG B CA 1
ATOM 6646 C C . ARG B 1 373 ? 11.906 13.672 22.125 1 96.12 373 ARG B C 1
ATOM 6648 O O . ARG B 1 373 ? 10.82 13.719 22.719 1 96.12 373 ARG B O 1
ATOM 6655 N N . PHE B 1 374 ? 12.57 14.742 21.797 1 97.19 374 PHE B N 1
ATOM 6656 C CA . PHE B 1 374 ? 12.055 16.062 22.125 1 97.19 374 PHE B CA 1
ATOM 6657 C C . PHE B 1 374 ? 10.805 16.375 21.312 1 97.19 374 PHE B C 1
ATOM 6659 O O . PHE B 1 374 ? 9.898 17.062 21.781 1 97.19 374 PHE B O 1
ATOM 6666 N N . LEU B 1 375 ? 10.797 15.859 20.094 1 97.19 375 LEU B N 1
ATOM 6667 C CA . LEU B 1 375 ? 9.602 16.016 19.266 1 97.19 375 LEU B CA 1
ATOM 6668 C C . LEU B 1 375 ? 8.375 15.438 19.953 1 97.19 375 LEU B C 1
ATOM 6670 O O . LEU B 1 375 ? 7.301 16.031 19.922 1 97.19 375 LEU B O 1
ATOM 6674 N N . ARG B 1 376 ? 8.531 14.391 20.641 1 95.94 376 ARG B N 1
ATOM 6675 C CA . ARG B 1 376 ? 7.422 13.68 21.266 1 95.94 376 ARG B CA 1
ATOM 6676 C C . ARG B 1 376 ? 7.008 14.359 22.562 1 95.94 376 ARG B C 1
ATOM 6678 O O . ARG B 1 376 ? 5.93 14.086 23.094 1 95.94 376 ARG B O 1
ATOM 6685 N N . LYS B 1 377 ? 7.848 15.258 23 1 95.31 377 LYS B N 1
ATOM 6686 C CA . LYS B 1 377 ? 7.566 15.93 24.266 1 95.31 377 LYS B CA 1
ATOM 6687 C C . LYS B 1 377 ? 7.078 17.359 24.031 1 95.31 377 LYS B C 1
ATOM 6689 O O . LYS B 1 377 ? 6.848 18.109 24.984 1 95.31 377 LYS B O 1
ATOM 6694 N N . VAL B 1 378 ? 6.926 17.656 22.844 1 95.88 378 VAL B N 1
ATOM 6695 C CA . VAL B 1 378 ? 6.531 19.016 22.5 1 95.88 378 VAL B CA 1
ATOM 6696 C C . VAL B 1 378 ? 5.086 19.266 22.938 1 95.88 378 VAL B C 1
ATOM 6698 O O . VAL B 1 378 ? 4.238 18.375 22.812 1 95.88 378 VAL B O 1
ATOM 6701 N N . GLU B 1 379 ? 4.844 20.422 23.5 1 95.62 379 GLU B N 1
ATOM 6702 C CA . GLU B 1 379 ? 3.52 20.969 23.781 1 95.62 379 GLU B CA 1
ATOM 6703 C C . GLU B 1 379 ? 3.391 22.391 23.234 1 95.62 379 GLU B C 1
ATOM 6705 O O . GLU B 1 379 ? 4.051 23.312 23.734 1 95.62 379 GLU B O 1
ATOM 6710 N N . LEU B 1 380 ? 2.572 22.516 22.234 1 95.25 380 LEU B N 1
ATOM 6711 C CA . LEU B 1 380 ? 2.465 23.797 21.547 1 95.25 380 LEU B CA 1
ATOM 6712 C C . LEU B 1 380 ? 1.031 24.047 21.094 1 95.25 380 LEU B C 1
ATOM 6714 O O . LEU B 1 380 ? 0.291 23.109 20.797 1 95.25 380 LEU B O 1
ATOM 6718 N N . ASP B 1 381 ? 0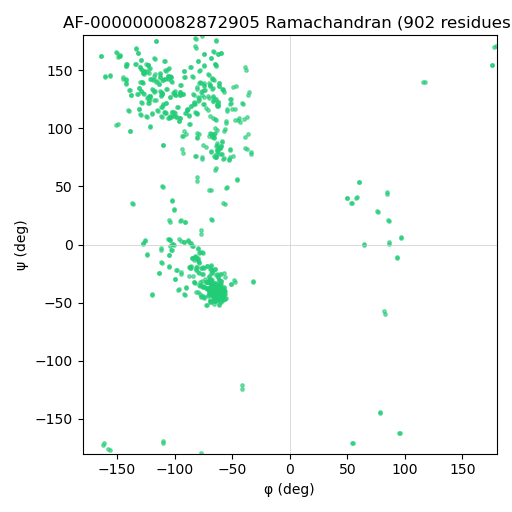.63 25.25 21.156 1 95.31 381 ASP B N 1
ATOM 6719 C CA . ASP B 1 381 ? -0.646 25.656 20.578 1 95.31 381 ASP B CA 1
ATOM 6720 C C . ASP B 1 381 ? -0.456 26.219 19.172 1 95.31 381 ASP B C 1
ATOM 6722 O O . ASP B 1 381 ? 0.102 27.297 18.984 1 95.31 381 ASP B O 1
ATOM 6726 N N . GLY B 1 382 ? -0.905 25.422 18.219 1 96.5 382 GLY B N 1
ATOM 6727 C CA . GLY B 1 382 ? -0.717 25.812 16.828 1 96.5 382 GLY B CA 1
ATOM 6728 C C . GLY B 1 382 ? -2.01 26.203 16.141 1 96.5 382 GLY B C 1
ATOM 6729 O O . GLY B 1 382 ? -3.023 26.438 16.797 1 96.5 382 GLY B O 1
ATOM 6730 N N . LEU B 1 383 ? -1.931 26.375 14.836 1 96.38 383 LEU B N 1
ATOM 6731 C CA . LEU B 1 383 ? -3.1 26.703 14.031 1 96.38 383 LEU B CA 1
ATOM 6732 C C . LEU B 1 383 ? -4.16 25.609 14.133 1 96.38 383 LEU B C 1
ATOM 6734 O O . LEU B 1 383 ? -5.359 25.891 14.109 1 96.38 383 LEU B O 1
ATOM 6738 N N . THR B 1 384 ? -3.729 24.375 14.242 1 96.56 384 THR B N 1
ATOM 6739 C CA . THR B 1 384 ? -4.637 23.234 14.258 1 96.56 384 THR B CA 1
ATOM 6740 C C . THR B 1 384 ? -4.973 22.828 15.688 1 96.56 384 THR B C 1
ATOM 6742 O O . THR B 1 384 ? -5.383 21.688 15.93 1 96.56 384 THR B O 1
ATOM 6745 N N . GLY B 1 385 ? -4.793 23.734 16.625 1 95.06 385 GLY B N 1
ATOM 6746 C CA . GLY B 1 385 ? -5.102 23.453 18.031 1 95.06 385 GLY B CA 1
ATOM 6747 C C . GLY B 1 385 ? -3.898 23 18.828 1 95.06 385 GLY B C 1
ATOM 6748 O O . GLY B 1 385 ? -2.756 23.266 18.453 1 95.06 385 GLY B O 1
ATOM 6749 N N . GLU B 1 386 ? -4.184 22.406 19.938 1 94.12 386 GLU B N 1
ATOM 6750 C CA . GLU B 1 386 ? -3.113 21.906 20.797 1 94.12 386 GLU B CA 1
ATOM 6751 C C . GLU B 1 386 ? -2.369 20.75 20.141 1 94.12 386 GLU B C 1
ATOM 6753 O O . GLU B 1 386 ? -2.99 19.844 19.594 1 94.12 386 GLU B O 1
ATOM 6758 N N . ILE B 1 387 ? -1.048 20.812 20.188 1 96.69 387 ILE B N 1
ATOM 6759 C CA . ILE B 1 387 ? -0.213 19.812 19.531 1 96.69 387 ILE B CA 1
ATOM 6760 C C . ILE B 1 387 ? 0.562 19.016 20.578 1 96.69 387 ILE B C 1
ATOM 6762 O O . ILE B 1 387 ? 1.361 19.578 21.328 1 96.69 387 ILE B O 1
ATOM 6766 N N . ARG B 1 388 ? 0.275 17.781 20.656 1 96.44 388 ARG B N 1
ATOM 6767 C CA . ARG B 1 388 ? 0.96 16.797 21.484 1 96.44 388 ARG B CA 1
ATOM 6768 C C . ARG B 1 388 ? 1.072 15.461 20.75 1 96.44 388 ARG B C 1
ATOM 6770 O O . ARG B 1 388 ? 0.253 15.148 19.891 1 96.44 388 ARG B O 1
ATOM 6777 N N . PHE B 1 389 ? 2.078 14.688 21.094 1 96.12 389 PHE B N 1
ATOM 6778 C CA . PHE B 1 389 ? 2.289 13.414 20.406 1 96.12 389 PHE B CA 1
ATOM 6779 C C . PHE B 1 389 ? 2.393 12.273 21.406 1 96.12 389 PHE B C 1
ATOM 6781 O O . PHE B 1 389 ? 2.838 12.469 22.547 1 96.12 389 PHE B O 1
ATOM 6788 N N . SER B 1 390 ? 1.938 11.148 21 1 91.62 390 SER B N 1
ATOM 6789 C CA . SER B 1 390 ? 2.178 9.914 21.75 1 91.62 390 SER B CA 1
ATOM 6790 C C . SER B 1 390 ? 3.598 9.406 21.531 1 91.62 390 SER B C 1
ATOM 6792 O O . SER B 1 390 ? 4.344 9.961 20.719 1 91.62 390 SER B O 1
ATOM 6794 N N . GLU B 1 391 ? 3.879 8.344 22.141 1 86.62 391 GLU B N 1
ATOM 6795 C CA . GLU B 1 391 ? 5.195 7.734 22 1 86.62 391 GLU B CA 1
ATOM 6796 C C . GLU B 1 391 ? 5.383 7.164 20.594 1 86.62 391 GLU B C 1
ATOM 6798 O O . GLU B 1 391 ? 6.508 7.086 20.094 1 86.62 391 GLU B O 1
ATOM 6803 N N . ASP B 1 392 ? 4.293 6.922 19.938 1 84.69 392 ASP B N 1
ATOM 6804 C CA . ASP B 1 392 ? 4.363 6.348 18.594 1 84.69 392 ASP B CA 1
ATOM 6805 C C . ASP B 1 392 ? 4.391 7.438 17.531 1 84.69 392 ASP B C 1
ATOM 6807 O O . ASP B 1 392 ? 4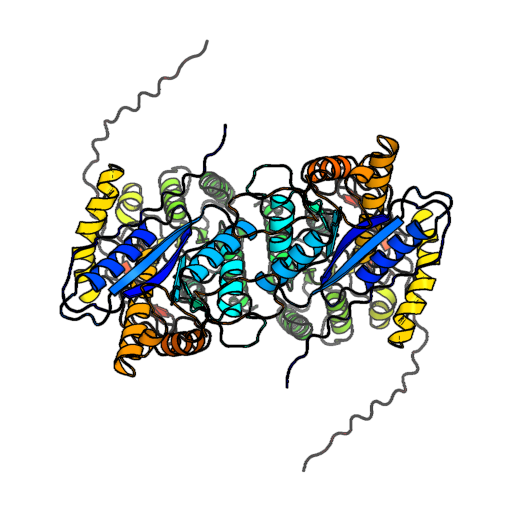.383 7.145 16.328 1 84.69 392 ASP B O 1
ATOM 6811 N N . GLY B 1 393 ? 4.391 8.68 17.969 1 88 393 GLY B N 1
ATOM 6812 C CA . GLY B 1 393 ? 4.52 9.773 17.016 1 88 393 GLY B CA 1
ATOM 6813 C C . GLY B 1 393 ? 3.195 10.203 16.406 1 88 393 GLY B C 1
ATOM 6814 O O . GLY B 1 393 ? 3.158 10.773 15.312 1 88 393 GLY B O 1
ATOM 6815 N N . ARG B 1 394 ? 2.119 9.891 17.062 1 91.75 394 ARG B N 1
ATOM 6816 C CA . ARG B 1 394 ? 0.792 10.266 16.578 1 91.75 394 ARG B CA 1
ATOM 6817 C C . ARG B 1 394 ? 0.222 11.414 17.406 1 91.75 394 ARG B C 1
ATOM 6819 O O . ARG B 1 394 ? 0.487 11.516 18.609 1 91.75 394 ARG B O 1
ATOM 6826 N N . ARG B 1 395 ? -0.578 12.133 16.734 1 95.06 395 ARG B N 1
ATOM 6827 C CA . ARG B 1 395 ? -1.179 13.305 17.375 1 95.06 395 ARG B CA 1
ATOM 6828 C C . ARG B 1 395 ? -2.17 12.891 18.453 1 95.06 395 ARG B C 1
ATOM 6830 O O . ARG B 1 395 ? -2.924 11.93 18.281 1 95.06 395 ARG B O 1
ATOM 6837 N N . THR B 1 396 ? -2.072 13.648 19.609 1 94 396 THR B N 1
ATOM 6838 C CA . THR B 1 396 ? -3.037 13.445 20.688 1 94 396 THR B CA 1
ATOM 6839 C C . THR B 1 396 ? -3.598 14.781 21.172 1 94 396 THR B C 1
ATOM 6841 O O . THR B 1 396 ? -3.125 15.844 20.766 1 94 396 THR B O 1
ATOM 6844 N N . ASN B 1 397 ? -4.68 14.742 21.906 1 91.38 397 ASN B N 1
ATOM 6845 C CA . ASN B 1 397 ? -5.281 15.922 22.516 1 91.38 397 ASN B CA 1
ATOM 6846 C C . ASN B 1 397 ? -5.688 16.953 21.469 1 91.38 397 ASN B C 1
ATOM 6848 O O . ASN B 1 397 ? -5.297 18.125 21.562 1 91.38 397 ASN B O 1
ATOM 6852 N N . TYR B 1 398 ? -6.469 16.484 20.5 1 93.94 398 TYR B N 1
ATOM 6853 C CA . TYR B 1 398 ? -6.898 17.375 19.422 1 93.94 398 TYR B CA 1
ATOM 6854 C C . TYR B 1 398 ? -8.414 17.531 19.422 1 93.94 398 TYR B C 1
ATOM 6856 O O . TYR B 1 398 ? -9.125 16.75 20.062 1 93.94 398 TYR B O 1
ATOM 6864 N N . THR B 1 399 ? -8.852 18.562 18.812 1 95.38 399 THR B N 1
ATOM 6865 C CA . THR B 1 399 ? -10.273 18.859 18.672 1 95.38 399 THR B CA 1
ATOM 6866 C C . THR B 1 399 ? -10.641 19.094 17.203 1 95.38 399 THR B C 1
ATOM 6868 O O . THR B 1 399 ? -9.938 19.812 16.5 1 95.38 399 THR B O 1
ATOM 6871 N N . LEU B 1 400 ? -11.656 18.406 16.781 1 96.75 400 LEU B N 1
ATOM 6872 C CA . LEU B 1 400 ? -12.234 18.625 15.453 1 96.75 400 LEU B CA 1
ATOM 6873 C C . LEU B 1 400 ? -13.617 19.266 15.562 1 96.75 400 LEU B C 1
ATOM 6875 O O . LEU B 1 400 ? -14.367 18.984 16.5 1 96.75 400 LEU B O 1
ATOM 6879 N N . HIS B 1 401 ? -13.867 20.156 14.656 1 95.88 401 HIS B N 1
ATOM 6880 C CA . HIS B 1 401 ? -15.219 20.703 14.523 1 95.88 401 HIS B CA 1
ATOM 6881 C C . HIS B 1 401 ? -16.016 19.938 13.461 1 95.88 401 HIS B C 1
ATOM 6883 O O . HIS B 1 401 ? -15.492 19.656 12.383 1 95.88 401 HIS B O 1
ATOM 6889 N N . VAL B 1 402 ? -17.172 19.531 13.82 1 96.31 402 VAL B N 1
ATOM 6890 C CA . VAL B 1 402 ? -18.109 18.969 12.844 1 96.31 402 VAL B CA 1
ATOM 6891 C C . VAL B 1 402 ? -18.953 20.078 12.234 1 96.31 402 VAL B C 1
ATOM 6893 O O . VAL B 1 402 ? -19.719 20.734 12.953 1 96.31 402 VAL B O 1
ATOM 6896 N N . MET B 1 403 ? -18.781 20.25 10.938 1 92.56 403 MET B N 1
ATOM 6897 C CA . MET B 1 403 ? -19.469 21.312 10.227 1 92.56 403 MET B CA 1
ATOM 6898 C C . MET B 1 403 ? -20.609 20.75 9.375 1 92.56 403 MET B C 1
ATOM 6900 O O . MET B 1 403 ? -20.469 19.656 8.805 1 92.56 403 MET B O 1
ATOM 6904 N N . GLU B 1 404 ? -21.641 21.469 9.344 1 90.94 404 GLU B N 1
ATOM 6905 C CA . GLU B 1 404 ? -22.781 21.062 8.516 1 90.94 404 GLU B CA 1
ATOM 6906 C C . GLU B 1 404 ? -23.266 22.219 7.645 1 90.94 404 GLU B C 1
ATOM 6908 O O . GLU B 1 404 ? -23.297 23.375 8.086 1 90.94 404 GLU B O 1
ATOM 6913 N N . MET B 1 405 ? -23.484 21.859 6.449 1 86.06 405 MET B N 1
ATOM 6914 C CA . MET B 1 405 ? -24.156 22.766 5.52 1 86.06 405 MET B CA 1
ATOM 6915 C C . MET B 1 405 ? -25.438 22.141 4.969 1 86.06 405 MET B C 1
ATOM 6917 O O . MET B 1 405 ? -25.438 20.969 4.586 1 86.06 405 MET B O 1
ATOM 6921 N N . THR B 1 406 ? -26.469 22.891 5.105 1 82.5 406 THR B N 1
ATOM 6922 C CA . THR B 1 406 ? -27.734 22.391 4.59 1 82.5 406 THR B CA 1
ATOM 6923 C C . THR B 1 406 ? -28.25 23.281 3.459 1 82.5 406 THR B C 1
ATOM 6925 O O . THR B 1 406 ? -27.641 24.312 3.15 1 82.5 406 THR B O 1
ATOM 6928 N N . VAL B 1 407 ? -29.312 22.875 2.857 1 70.06 407 VAL B N 1
ATOM 6929 C CA . VAL B 1 407 ? -29.953 23.609 1.763 1 70.06 407 VAL B CA 1
ATOM 6930 C C . VAL B 1 407 ? -30.375 25 2.238 1 70.06 407 VAL B C 1
ATOM 6932 O O . VAL B 1 407 ? -30.359 25.953 1.466 1 70.06 407 VAL B O 1
ATOM 6935 N N . ASN B 1 408 ? -30.562 25.047 3.5 1 67 408 ASN B N 1
ATOM 6936 C CA . ASN B 1 408 ? -31.172 26.266 4.016 1 67 408 ASN B CA 1
ATOM 6937 C C . ASN B 1 408 ? -30.188 27.078 4.855 1 67 408 ASN B C 1
ATOM 6939 O O . ASN B 1 408 ? -30.531 28.141 5.383 1 67 408 ASN B O 1
ATOM 6943 N N . SER B 1 409 ? -29 26.547 5.066 1 70.5 409 SER B N 1
ATOM 6944 C CA . SER B 1 409 ? -28.109 27.203 6.012 1 70.5 409 SER B CA 1
ATOM 6945 C C . SER B 1 409 ? -26.656 27.141 5.539 1 70.5 409 SER B C 1
ATOM 6947 O O . SER B 1 409 ? -26.25 26.156 4.918 1 70.5 409 SER B O 1
ATOM 6949 N N . ALA B 1 410 ? -26.047 28.281 5.82 1 77.31 410 ALA B N 1
ATOM 6950 C CA . ALA B 1 410 ? -24.594 28.281 5.613 1 77.31 410 ALA B CA 1
ATOM 6951 C C . ALA B 1 410 ? -23.906 27.297 6.555 1 77.31 410 ALA B C 1
ATOM 6953 O O . ALA B 1 410 ? -24.562 26.625 7.359 1 77.31 410 ALA B O 1
ATOM 6954 N N . MET B 1 411 ? -22.641 27.172 6.391 1 84.19 411 MET B N 1
ATOM 6955 C CA . MET B 1 411 ? -21.859 26.219 7.172 1 84.19 411 MET B CA 1
ATOM 6956 C C . MET B 1 411 ? -21.891 26.578 8.656 1 84.19 411 MET B C 1
ATOM 6958 O O . MET B 1 411 ? -21.625 27.719 9.031 1 84.19 411 MET B O 1
ATOM 6962 N N . VAL B 1 412 ? -22.359 25.703 9.438 1 87.38 412 VAL B N 1
ATOM 6963 C CA . VAL B 1 412 ? -22.453 25.922 10.875 1 87.38 412 VAL B CA 1
ATOM 6964 C C . VAL B 1 412 ? -21.766 24.766 11.609 1 87.38 412 VAL B C 1
ATOM 6966 O O . VAL B 1 412 ? -21.734 23.641 11.109 1 87.38 412 VAL B O 1
ATOM 6969 N N . LYS B 1 413 ? -21.234 25.094 12.758 1 91.62 413 LYS B N 1
ATOM 6970 C CA . LYS B 1 413 ? -20.688 24.047 13.633 1 91.62 413 LYS B CA 1
ATOM 6971 C C . LYS B 1 413 ? -21.781 23.344 14.414 1 91.62 413 LYS B C 1
ATOM 6973 O O . LYS B 1 413 ? -22.547 23.984 15.133 1 91.62 413 LYS B O 1
ATOM 6978 N N . VAL B 1 414 ? -21.844 22.031 14.273 1 93.75 414 VAL B N 1
ATOM 6979 C CA . VAL B 1 414 ? -22.938 21.312 14.914 1 93.75 414 VAL B CA 1
ATOM 6980 C C . VAL B 1 414 ? -22.406 20.453 16.062 1 93.75 414 VAL B C 1
ATOM 6982 O O . VAL B 1 414 ? -23.156 19.984 16.906 1 93.75 414 VAL B O 1
ATOM 6985 N N . ALA B 1 415 ? -21.109 20.25 16.078 1 96.62 415 ALA B N 1
ATOM 6986 C CA . ALA B 1 415 ? -20.531 19.438 17.141 1 96.62 415 ALA B CA 1
ATOM 6987 C C . ALA B 1 415 ? -19.016 19.641 17.234 1 96.62 415 ALA B C 1
ATOM 6989 O O . ALA B 1 415 ? -18.406 20.234 16.344 1 96.62 415 ALA B O 1
ATOM 6990 N N . GLU B 1 416 ? -18.484 19.266 18.328 1 96.19 416 GLU B N 1
ATOM 6991 C CA . GLU B 1 416 ? -17.047 19.125 18.531 1 96.19 416 GLU B CA 1
ATOM 6992 C C . GLU B 1 416 ? -16.672 17.672 18.812 1 96.19 416 GLU B C 1
ATOM 6994 O O . GLU B 1 416 ? -17.422 16.953 19.484 1 96.19 416 GLU B O 1
ATOM 6999 N N . TRP B 1 417 ? -15.602 17.297 18.234 1 96.94 417 TRP B N 1
ATOM 7000 C CA . TRP B 1 417 ? -15.102 15.945 18.484 1 96.94 417 TRP B CA 1
ATOM 7001 C C . TRP B 1 417 ? -13.688 15.992 19.062 1 96.94 417 TRP B C 1
ATOM 7003 O O . TRP B 1 417 ? -12.805 16.656 18.516 1 96.94 417 TRP B O 1
ATOM 7013 N N . THR B 1 418 ? -13.43 15.352 20.172 1 95.75 418 THR B N 1
ATOM 7014 C CA . THR B 1 418 ? -12.102 15.227 20.766 1 95.75 418 THR B CA 1
ATOM 7015 C C . THR B 1 418 ? -11.727 13.766 20.953 1 95.75 418 THR B C 1
ATOM 7017 O O . THR B 1 418 ? -12.602 12.898 21.031 1 95.75 418 THR B O 1
ATOM 7020 N N . ASP B 1 419 ? -10.477 13.5 20.969 1 93.5 419 ASP B N 1
ATOM 7021 C CA . ASP B 1 419 ? -10.031 12.117 21.141 1 93.5 419 ASP B CA 1
ATOM 7022 C C . ASP B 1 419 ? -10.344 11.625 22.562 1 93.5 419 ASP B C 1
ATOM 7024 O O . ASP B 1 419 ? -10.484 10.414 22.781 1 93.5 419 ASP B O 1
ATOM 7028 N N . GLU B 1 420 ? -10.586 12.523 23.453 1 91.88 420 GLU B N 1
ATOM 7029 C CA . GLU B 1 420 ? -10.844 12.156 24.844 1 91.88 420 GLU B CA 1
ATOM 7030 C C . GLU B 1 420 ? -12.336 11.961 25.094 1 91.88 420 GLU B C 1
ATOM 7032 O O . GLU B 1 420 ? -12.75 10.961 25.688 1 91.88 420 GLU B O 1
ATOM 7037 N N . LYS B 1 421 ? -13.172 12.891 24.531 1 93.69 421 LYS B N 1
ATOM 7038 C CA . LYS B 1 421 ? -14.586 12.906 24.891 1 93.69 421 LYS B CA 1
ATOM 7039 C C . LYS B 1 421 ? -15.445 12.336 23.766 1 93.69 421 LYS B C 1
ATOM 7041 O O . LYS B 1 421 ? -16.594 11.945 23.984 1 93.69 421 LYS B O 1
ATOM 7046 N N . GLY B 1 422 ? -14.898 12.289 22.578 1 95.38 422 GLY B N 1
ATOM 7047 C CA . GLY B 1 422 ? -15.703 11.867 21.438 1 95.38 422 GLY B CA 1
ATOM 7048 C C . GLY B 1 422 ? -16.609 12.961 20.922 1 95.38 422 GLY B C 1
ATOM 7049 O O . GLY B 1 422 ? -16.203 14.125 20.844 1 95.38 422 GLY B O 1
ATOM 7050 N N . PHE B 1 423 ? -17.766 12.578 20.484 1 96.12 423 PHE B N 1
ATOM 7051 C CA . PHE B 1 423 ? -18.703 13.477 19.812 1 96.12 423 PHE B CA 1
ATOM 7052 C C . PHE B 1 423 ? -19.516 14.258 20.828 1 96.12 423 PHE B C 1
ATOM 7054 O O . PHE B 1 423 ? -20.203 13.672 21.672 1 96.12 423 PHE B O 1
ATOM 7061 N N . THR B 1 424 ? -19.422 15.625 20.781 1 96.44 424 THR B N 1
ATOM 7062 C CA . THR B 1 424 ? -20.203 16.516 21.656 1 96.44 424 THR B CA 1
ATOM 7063 C C . THR B 1 424 ? -21 17.516 20.828 1 96.44 424 THR B C 1
ATOM 7065 O O . THR B 1 424 ? -20.438 18.438 20.234 1 96.44 424 THR B O 1
ATOM 7068 N N . PRO B 1 425 ? -22.281 17.344 20.828 1 94.69 425 PRO B N 1
ATOM 7069 C CA . PRO B 1 425 ? -23.094 18.281 20.047 1 94.69 425 PRO B CA 1
ATOM 7070 C C . PRO B 1 425 ? -23.062 19.703 20.594 1 94.69 425 PRO B C 1
ATOM 7072 O O . PRO B 1 425 ? -22.938 19.906 21.812 1 94.69 425 PRO B O 1
ATOM 7075 N N . VAL B 1 426 ? -23.062 20.672 19.703 1 91.12 426 VAL B N 1
ATOM 7076 C CA . VAL B 1 426 ? -23.141 22.078 20.078 1 91.12 426 VAL B CA 1
ATOM 7077 C C . VAL B 1 426 ? -24.406 22.688 19.5 1 91.12 426 VAL B C 1
ATOM 7079 O O . VAL B 1 426 ? -24.906 22.25 18.469 1 91.12 426 VAL B O 1
ATOM 7082 N N . ALA B 1 427 ? -25.016 23.609 20.203 1 83.56 427 ALA B N 1
ATOM 7083 C CA . ALA B 1 427 ? -26.203 24.297 19.703 1 83.56 427 ALA B CA 1
ATOM 7084 C C . ALA B 1 427 ? -25.875 25.125 18.469 1 83.56 427 ALA B C 1
ATOM 7086 O O . ALA B 1 427 ? -25.078 26.062 18.531 1 83.56 427 ALA B O 1
ATOM 7087 N N . ALA B 1 428 ? -26.359 24.578 17.328 1 74.38 428 ALA B N 1
ATOM 7088 C CA . ALA B 1 428 ? -26.062 25.219 16.062 1 74.38 428 ALA B CA 1
ATOM 7089 C C . ALA B 1 428 ? -26.875 26.484 15.852 1 74.38 428 ALA B C 1
ATOM 7091 O O . ALA B 1 428 ? -28.047 26.531 16.203 1 74.38 428 ALA B O 1
ATOM 7092 N N . LYS B 1 429 ? -26.203 27.578 15.555 1 70.06 429 LYS B N 1
ATOM 7093 C CA . LYS B 1 429 ? -26.891 28.797 15.148 1 70.06 429 LYS B CA 1
ATOM 7094 C C . LYS B 1 429 ? -27.016 28.875 13.633 1 70.06 429 LYS B C 1
ATOM 7096 O O . LYS B 1 429 ? -26.094 29.312 12.945 1 70.06 429 LYS B O 1
ATOM 7101 N N . TYR B 1 430 ? -28.203 28.359 13.141 1 68.75 430 TYR B N 1
ATOM 7102 C CA . TYR B 1 430 ? -28.406 28.312 11.695 1 68.75 430 TYR B CA 1
ATOM 7103 C C . TYR B 1 430 ? -28.609 29.719 11.133 1 68.75 430 TYR B C 1
ATOM 7105 O O . TYR B 1 430 ? -29.328 30.531 11.727 1 68.75 430 TYR B O 1
ATOM 7113 N N . VAL B 1 431 ? -27.719 30.141 10.32 1 63.5 431 VAL B N 1
ATOM 7114 C CA . VAL B 1 431 ? -27.844 31.422 9.641 1 63.5 431 VAL B CA 1
ATOM 7115 C C . VAL B 1 431 ? -28.422 31.219 8.242 1 63.5 431 VAL B C 1
ATOM 7117 O O . VAL B 1 431 ? -27.891 30.438 7.449 1 63.5 431 VAL B O 1
ATOM 7120 N N . ARG B 1 432 ? -29.625 31.812 7.957 1 61.72 432 ARG B N 1
ATOM 7121 C CA . ARG B 1 432 ? -30.297 31.672 6.676 1 61.72 432 ARG B CA 1
ATOM 7122 C C . ARG B 1 432 ? -29.469 32.25 5.539 1 61.72 432 ARG B C 1
ATOM 7124 O O . ARG B 1 432 ? -28.844 33.312 5.695 1 61.72 432 ARG B O 1
ATOM 7131 N N . LEU B 1 433 ? -29.172 31.453 4.559 1 56.91 433 LEU B N 1
ATOM 7132 C CA . LEU B 1 433 ? -28.453 31.891 3.371 1 56.91 433 LEU B CA 1
ATOM 7133 C C . LEU B 1 433 ? -29.156 33.062 2.707 1 56.91 433 LEU B C 1
ATOM 7135 O O . LEU B 1 433 ? -30.391 33.062 2.568 1 56.91 433 LEU B O 1
ATOM 7139 N N . LYS B 1 434 ? -28.656 34.312 2.834 1 51.22 434 LYS B N 1
ATOM 7140 C CA . LYS B 1 434 ? -29.25 35.406 2.072 1 51.22 434 LYS B CA 1
ATOM 7141 C C . LYS B 1 434 ? -29.438 35 0.608 1 51.22 434 LYS B C 1
ATOM 7143 O O . LYS B 1 434 ? -28.531 34.469 -0.012 1 51.22 434 LYS B O 1
ATOM 7148 N N . PRO B 1 435 ? -30.641 34.938 0.145 1 47.16 435 PRO B N 1
ATOM 7149 C CA . PRO B 1 435 ? -30.875 34.656 -1.273 1 47.16 435 PRO B CA 1
ATOM 7150 C C . PRO B 1 435 ? -29.938 35.438 -2.189 1 47.16 435 PRO B C 1
ATOM 7152 O O . PRO B 1 435 ? -29.562 36.562 -1.877 1 47.16 435 PRO B O 1
ATOM 7155 N N . PHE B 1 436 ? -28.984 34.875 -2.834 1 42.12 436 PHE B N 1
ATOM 7156 C CA . PHE B 1 436 ? -28.281 35.688 -3.842 1 42.12 436 PHE B CA 1
ATOM 7157 C C . PHE B 1 436 ? -29.25 36.625 -4.551 1 42.12 436 PHE B C 1
ATOM 7159 O O . PHE B 1 436 ? -30.422 36.281 -4.77 1 42.12 436 PHE B O 1
ATOM 7166 N N . ALA B 1 437 ? -29.047 37.875 -4.672 1 36.78 437 ALA B N 1
ATOM 7167 C CA . ALA B 1 437 ? -29.688 38.75 -5.648 1 36.78 437 ALA B CA 1
ATOM 7168 C C . ALA B 1 437 ? -29.859 38.062 -6.988 1 36.78 437 ALA B C 1
ATOM 7170 O O . ALA B 1 437 ? -29.125 37.125 -7.305 1 36.78 437 ALA B O 1
ATOM 7171 N N . GLU B 1 438 ? -30.875 38.344 -7.84 1 35.72 438 GLU B N 1
ATOM 7172 C CA . GLU B 1 438 ? -31.219 37.938 -9.203 1 35.72 438 GLU B CA 1
ATOM 7173 C C . GLU B 1 438 ? -29.984 37.844 -10.086 1 35.72 438 GLU B C 1
ATOM 7175 O O . GLU B 1 438 ? -29.25 38.812 -10.258 1 35.72 438 GLU B O 1
ATOM 7180 N N . ILE B 1 439 ? -29.281 36.844 -10.094 1 33.38 439 ILE B N 1
ATOM 7181 C CA . ILE B 1 439 ? -28.422 36.719 -11.258 1 33.38 439 ILE B CA 1
ATOM 7182 C C . ILE B 1 439 ? -29.156 37.219 -12.508 1 33.38 439 ILE B C 1
ATOM 7184 O O . ILE B 1 439 ? -30.297 36.812 -12.766 1 33.38 439 ILE B O 1
ATOM 7188 N N . GLU B 1 440 ? -28.812 38.344 -13.109 1 29.98 440 GLU B N 1
ATOM 7189 C CA . GLU B 1 440 ? -29.188 38.656 -14.484 1 29.98 440 GLU B CA 1
ATOM 7190 C C . GLU B 1 440 ? -29.109 37.438 -15.391 1 29.98 440 GLU B C 1
ATOM 7192 O O . GLU B 1 440 ? -28.062 36.781 -15.469 1 29.98 440 GLU B O 1
ATOM 7197 N N . ARG B 1 441 ? -30.172 36.719 -15.57 1 34.41 441 ARG B N 1
ATOM 7198 C CA . ARG B 1 441 ? -30.547 35.625 -16.484 1 34.41 441 ARG B CA 1
ATOM 7199 C C . ARG B 1 441 ? -29.859 35.781 -17.828 1 34.41 441 ARG B C 1
ATOM 7201 O O . ARG B 1 441 ? -29.969 34.938 -18.703 1 34.41 441 ARG B O 1
ATOM 7208 N N . ASN B 1 442 ? -29.547 36.938 -18.375 1 27.52 442 ASN B N 1
ATOM 7209 C CA . ASN B 1 442 ? -29.547 37 -19.828 1 27.52 442 ASN B CA 1
ATOM 7210 C C . ASN B 1 442 ? -28.297 36.344 -20.406 1 27.52 442 ASN B C 1
ATOM 7212 O O . ASN B 1 442 ? -27.641 36.906 -21.281 1 27.52 442 ASN B O 1
ATOM 7216 N N . ARG B 1 443 ? -27.422 35.562 -19.688 1 31.86 443 ARG B N 1
ATOM 7217 C CA . ARG B 1 443 ? -26.438 35.062 -20.641 1 31.86 443 ARG B CA 1
ATOM 7218 C C . ARG B 1 443 ? -27.078 34.094 -21.609 1 31.86 443 ARG B C 1
ATOM 7220 O O . ARG B 1 443 ? -27.688 33.094 -21.203 1 31.86 443 ARG B O 1
ATOM 7227 N N . THR B 1 444 ? -27.516 34.469 -22.766 1 27.5 444 THR B N 1
ATOM 7228 C CA . THR B 1 444 ? -27.984 33.781 -23.969 1 27.5 444 THR B CA 1
ATOM 7229 C C . THR B 1 444 ? -26.953 32.75 -24.422 1 27.5 444 THR B C 1
ATOM 7231 O O . THR B 1 444 ? -25.828 33.094 -24.766 1 27.5 444 THR B O 1
ATOM 7234 N N . TYR B 1 445 ? -26.781 31.656 -23.766 1 28.64 445 TYR B N 1
ATOM 7235 C CA . TYR B 1 445 ? -25.969 30.641 -24.438 1 28.64 445 TYR B CA 1
ATOM 7236 C C . TYR B 1 445 ? -26.547 30.312 -25.797 1 28.64 445 TYR B C 1
ATOM 7238 O O . TYR B 1 445 ? -27.75 30.047 -25.938 1 28.64 445 TYR B O 1
ATOM 7246 N N . ILE B 1 446 ? -25.938 30.938 -26.828 1 29.34 446 ILE B N 1
ATOM 7247 C CA . ILE B 1 446 ? -26.219 30.656 -28.234 1 29.34 446 ILE B CA 1
ATOM 7248 C C . ILE B 1 446 ? -25.844 29.203 -28.562 1 29.34 446 ILE B C 1
ATOM 7250 O O . ILE B 1 446 ? -24.672 28.812 -28.438 1 29.34 446 ILE B O 1
ATOM 7254 N N . VAL B 1 447 ? -26.656 28.234 -28.281 1 30.23 447 VAL B N 1
ATOM 7255 C CA . VAL B 1 447 ? -26.594 26.859 -28.766 1 30.23 447 VAL B CA 1
ATOM 7256 C C . VAL B 1 447 ? -26.703 26.844 -30.281 1 30.23 447 VAL B C 1
ATOM 7258 O O . VAL B 1 447 ? -27.719 27.281 -30.844 1 30.23 447 VAL B O 1
ATOM 7261 N N . THR B 1 448 ? -25.562 27.062 -30.969 1 28.12 448 THR B N 1
ATOM 7262 C CA . THR B 1 448 ? -25.547 26.938 -32.406 1 28.12 448 THR B CA 1
ATOM 7263 C C . THR B 1 448 ? -25.75 25.5 -32.844 1 28.12 448 THR B C 1
ATOM 7265 O O . THR B 1 448 ? -25.031 24.609 -32.406 1 28.12 448 THR B O 1
ATOM 7268 N N . THR B 1 449 ? -26.953 25.094 -33.094 1 29.47 449 THR B N 1
ATOM 7269 C CA . THR B 1 449 ? -27.438 23.875 -33.719 1 29.47 449 THR B CA 1
ATOM 7270 C C . THR B 1 449 ? -26.875 23.734 -35.125 1 29.47 449 THR B C 1
ATOM 7272 O O . THR B 1 449 ? -27.078 24.609 -35.969 1 29.47 449 THR B O 1
ATOM 7275 N N . ILE B 1 450 ? -25.547 23.297 -35.312 1 30.45 450 ILE B N 1
ATOM 7276 C CA . ILE B 1 450 ? -25.094 23.078 -36.688 1 30.45 450 ILE B CA 1
ATOM 7277 C C . ILE B 1 450 ? -25.828 21.875 -37.281 1 30.45 450 ILE B C 1
ATOM 7279 O O . ILE B 1 450 ? -25.781 20.781 -36.719 1 30.45 450 ILE B O 1
ATOM 7283 N N . GLU B 1 451 ? -26.891 22.219 -37.969 1 30.86 451 GLU B N 1
ATOM 7284 C CA . GLU B 1 451 ? -27.656 21.344 -38.875 1 30.86 451 GLU B CA 1
ATOM 7285 C C . GLU B 1 451 ? -26.766 20.781 -39.969 1 30.86 451 GLU B C 1
ATOM 7287 O O . GLU B 1 451 ? -26.188 21.531 -40.75 1 30.86 451 GLU B O 1
ATOM 7292 N N . VAL B 1 452 ? -25.844 19.766 -39.625 1 31.5 452 VAL B N 1
ATOM 7293 C CA . VAL B 1 452 ? -25.156 19.109 -40.719 1 31.5 452 VAL B CA 1
ATOM 7294 C C . VAL B 1 452 ? -26.156 18.312 -41.562 1 31.5 452 VAL B C 1
ATOM 7296 O O . VAL B 1 452 ? -26.859 17.453 -41.062 1 31.5 452 VAL B O 1
ATOM 7299 N N . SER B 1 453 ? -26.578 18.969 -42.562 1 28.8 453 SER B N 1
ATOM 7300 C CA . SER B 1 453 ? -27.172 18.312 -43.719 1 28.8 453 SER B CA 1
ATOM 7301 C C . SER B 1 453 ? -26.172 17.391 -44.406 1 28.8 453 SER B C 1
ATOM 7303 O O . SER B 1 453 ? -24.984 17.688 -44.438 1 28.8 453 SER B O 1
#